Protein AF-0000000079576090 (afdb_homodimer)

Organism: NCBI:txid418240

Sequence (862 aa):
MKQIEKIPESIRNILDKVKTFFPENPQIYEIFKNCYTNTLNTAVHSMENDTVYVVTGDIPAMWLRDSAASLRPYLIPAKEDKNIADILVGVVHRQFLYICIDPYANAFNQKPNGNCWEKDETEMNDWLWERKYEVDSLCYPIQLAYLIWKNTGRTDQFDHTFVNGAWKILNVFRTEQYHEEKSAYRFIRRNTYYTDTLSRDGKGTHVKSGIGMTWSGFRPSDDACTYGYLVPSNMFAVVVLGYLEEIARLIVESSDLAKAAAELRKEIYDGIENFAITCKEGYGEVYAYEVDGYGQFNLMDDANVPSLLSMDYLGYEGKNPQVAENTRNLILSEANPFYYRGAKAEGIGSPHTPVEYIWHIALCMQGLTASTREEKKKMIDLAASTDGGKMLMHEGFCVKDDTQYTREWFAWANAMFSELVMDYCGYKIERMKQIEKIPESIRNILDKVKTFFPENPQIYEIFKNCYTNTLNTAVHSMENDTVYVVTGDIPAMWLRDSAASLRPYLIPAKEDKNIADILVGVVHRQFLYICIDPYANAFNQKPNGNCWEKDETEMNDWLWERKYEVDSLCYPIQLAYLIWKNTGRTDQFDHTFVNGAWKILNVFRTEQYHEEKSAYRFIRRNTYYTDTLSRDGKGTHVKSGIGMTWSGFRPSDDACTYGYLVPSNMFAVVVLGYLEEIARLIVESSDLAKAAAELRKEIYDGIENFAITCKEGYGEVYAYEVDGYGQFNLMDDANVPSLLSMDYLGYEGKNPQVAENTRNLILSEANPFYYRGAKAEGIGSPHTPVEYIWHIALCMQGLTASTREEKKKMIDLAASTDGGKMLMHEGFCVKDDTQYTREWFAWANAMFSELVMDYCGYKIER

pLDDT: mean 95.79, std 7.13, range [28.22, 99.0]

InterPro domains:
  IPR008313 Metal-independent alpha-mannosidase [PF06824] (25-422)
  IPR008313 Metal-independent alpha-mannosidase [PIRSF028846] (5-430)
  IPR008313 Metal-independent alpha-mannosidase [PTHR31047] (10-426)
  IPR008313 Metal-independent alpha-mannosidase [SM01149] (25-423)
  IPR008928 Six-hairpin glycosidase superfamily [SSF48208] (7-429)
  IPR012341 Six-hairpin glycosidase-like superfamily [G3DSA:1.50.10.10] (2-424)

Nearest PDB structures (foldseek):
  6rqk-assembly1_A  TM=9.810E-01  e=9.053E-45  Clostridium perfringens str. 13
  3qsp-assembly2_B  TM=9.748E-01  e=1.562E-44  Streptococcus pneumoniae
  2p0v-assembly1_B  TM=9.694E-01  e=4.933E-40  Bacteroides thetaiotaomicron VPI-5482
  3on6-assembly1_B  TM=9.596E-01  e=3.664E-40  Bacteroides ovatus ATCC 8483
  3p2c-assembly1_B  TM=9.655E-01  e=2.410E-39  Bacteroides ovatus ATCC 8483

Structure (mmCIF, N/CA/C/O backbone):
data_AF-0000000079576090-model_v1
#
loop_
_entity.id
_entity.type
_entity.pdbx_description
1 polymer 'Metal-independent alpha-mannosidase'
#
loop_
_atom_site.group_PDB
_atom_site.id
_atom_site.type_symbol
_atom_site.label_atom_id
_atom_site.label_alt_id
_atom_site.label_comp_id
_atom_site.label_asym_id
_atom_site.label_entity_id
_atom_site.label_seq_id
_atom_site.pdbx_PDB_ins_code
_atom_site.Cartn_x
_atom_site.Cartn_y
_atom_site.Cartn_z
_atom_site.occupancy
_atom_site.B_iso_or_equiv
_atom_site.auth_seq_id
_atom_site.auth_comp_id
_atom_site.auth_asym_id
_atom_site.auth_atom_id
_atom_site.pdbx_PDB_model_num
ATOM 1 N N . MET A 1 1 ? -18.406 31.234 28.953 1 28.53 1 MET A N 1
ATOM 2 C CA . MET A 1 1 ? -17.641 31.016 27.734 1 28.53 1 MET A CA 1
ATOM 3 C C . MET A 1 1 ? -18.016 32.031 26.672 1 28.53 1 MET A C 1
ATOM 5 O O . MET A 1 1 ? -19.172 32.125 26.266 1 28.53 1 MET A O 1
ATOM 9 N N . LYS A 1 2 ? -17.422 33.125 26.719 1 37.94 2 LYS A N 1
ATOM 10 C CA . LYS A 1 2 ? -17.938 34.312 26.047 1 37.94 2 LYS A CA 1
ATOM 11 C C . LYS A 1 2 ? -18.109 34.094 24.547 1 37.94 2 LYS A C 1
ATOM 13 O O . LYS A 1 2 ? -17.141 33.75 23.859 1 37.94 2 LYS A O 1
ATOM 18 N N . GLN A 1 3 ? -19.125 33.469 24.078 1 40.53 3 GLN A N 1
ATOM 19 C CA . GLN A 1 3 ? -19.578 33.344 22.688 1 40.53 3 GLN A CA 1
ATOM 20 C C . GLN A 1 3 ? -19.344 34.625 21.906 1 40.53 3 GLN A C 1
ATOM 22 O O . GLN A 1 3 ? -19.672 35.719 22.391 1 40.53 3 GLN A O 1
ATOM 27 N N . ILE A 1 4 ? -18.344 34.719 21.203 1 45.62 4 ILE A N 1
ATOM 28 C CA . ILE A 1 4 ? -18.297 35.938 20.375 1 45.62 4 ILE A CA 1
ATOM 29 C C . ILE A 1 4 ? -19.672 36.219 19.797 1 45.62 4 ILE A C 1
ATOM 31 O O . ILE A 1 4 ? -20.188 35.469 18.969 1 45.62 4 ILE A O 1
ATOM 35 N N . GLU A 1 5 ? -20.609 36.719 20.562 1 51.78 5 GLU A N 1
ATOM 36 C CA . GLU A 1 5 ? -21.969 37.062 20.156 1 51.78 5 GLU A CA 1
ATOM 37 C C . GLU A 1 5 ? -21.969 37.906 18.875 1 51.78 5 GLU A C 1
ATOM 39 O O . GLU A 1 5 ? -22.875 37.781 18.062 1 51.78 5 GLU A O 1
ATOM 44 N N . LYS A 1 6 ? -21.078 38.938 18.688 1 69.88 6 LYS A N 1
ATOM 45 C CA . LYS A 1 6 ? -21.109 39.812 17.531 1 69.88 6 LYS A CA 1
ATOM 46 C C . LYS A 1 6 ? -19.891 39.625 16.641 1 69.88 6 LYS A C 1
ATOM 48 O O . LYS A 1 6 ? -18.766 39.594 17.125 1 69.88 6 LYS A O 1
ATOM 53 N N . ILE A 1 7 ? -20.062 39.125 15.336 1 83.12 7 ILE A N 1
ATOM 54 C CA . ILE A 1 7 ? -19 39 14.352 1 83.12 7 ILE A CA 1
ATOM 55 C C . ILE A 1 7 ? -18.156 40.281 14.336 1 83.12 7 ILE A C 1
ATOM 57 O O . ILE A 1 7 ? -18.672 41.375 14.109 1 83.12 7 ILE A O 1
ATOM 61 N N . PRO A 1 8 ? -16.859 40.156 14.664 1 88 8 PRO A N 1
ATOM 62 C CA . PRO A 1 8 ? -15.992 41.312 14.633 1 88 8 PRO A CA 1
ATOM 63 C C . PRO A 1 8 ? -15.984 42.031 13.273 1 88 8 PRO A C 1
ATOM 65 O O . PRO A 1 8 ? -16.203 41.375 12.242 1 88 8 PRO A O 1
ATOM 68 N N . GLU A 1 9 ? -15.719 43.312 13.289 1 91.69 9 GLU A N 1
ATOM 69 C CA . GLU A 1 9 ? -15.719 44.094 12.07 1 91.69 9 GLU A CA 1
ATOM 70 C C . GLU A 1 9 ? -14.703 43.562 11.062 1 91.69 9 GLU A C 1
ATOM 72 O O . GLU A 1 9 ? -14.953 43.594 9.852 1 91.69 9 GLU A O 1
ATOM 77 N N . SER A 1 10 ? -13.508 43.188 11.523 1 93.44 10 SER A N 1
ATOM 78 C CA . SER A 1 10 ? -12.461 42.688 10.648 1 93.44 10 SER A CA 1
ATOM 79 C C . SER A 1 10 ? -12.945 41.438 9.883 1 93.44 10 SER A C 1
ATOM 81 O O . SER A 1 10 ? -12.609 41.25 8.711 1 93.44 10 SER A O 1
ATOM 83 N N . ILE A 1 11 ? -13.758 40.625 10.477 1 94.06 11 ILE A N 1
ATOM 84 C CA . ILE A 1 11 ? -14.32 39.438 9.859 1 94.06 11 ILE A CA 1
ATOM 85 C C . ILE A 1 11 ? -15.445 39.844 8.906 1 94.06 11 ILE A C 1
ATOM 87 O O . ILE A 1 11 ? -15.547 39.281 7.801 1 94.06 11 ILE A O 1
ATOM 91 N N . ARG A 1 12 ? -16.297 40.75 9.32 1 94.5 12 ARG A N 1
ATOM 92 C CA . ARG A 1 12 ? -17.391 41.219 8.492 1 94.5 12 ARG A CA 1
ATOM 93 C C . ARG A 1 12 ? -16.875 41.781 7.176 1 94.5 12 ARG A C 1
ATOM 95 O O . ARG A 1 12 ? -17.5 41.594 6.125 1 94.5 12 ARG A O 1
ATOM 102 N N . ASN A 1 13 ? -15.773 42.5 7.254 1 95.5 13 ASN A N 1
ATOM 103 C CA . ASN A 1 13 ? -15.18 43.094 6.047 1 95.5 13 ASN A CA 1
ATOM 104 C C . ASN A 1 13 ? -14.773 42 5.059 1 95.5 13 ASN A C 1
ATOM 106 O O . ASN A 1 13 ? -14.969 42.156 3.85 1 95.5 13 ASN A O 1
ATOM 110 N N . ILE A 1 14 ? -14.219 40.938 5.547 1 95.81 14 ILE A N 1
ATOM 111 C CA . ILE A 1 14 ? -13.797 39.844 4.707 1 95.81 14 ILE A CA 1
ATOM 112 C C . ILE A 1 14 ? -15.023 39.156 4.109 1 95.81 14 ILE A C 1
ATOM 114 O O . ILE A 1 14 ? -15.047 38.812 2.92 1 95.81 14 ILE A O 1
ATOM 118 N N . LEU A 1 15 ? -16.062 38.938 4.941 1 96 15 LEU A N 1
ATOM 119 C CA . LEU A 1 15 ? -17.312 38.312 4.469 1 96 15 LEU A CA 1
ATOM 120 C C . LEU A 1 15 ? -17.922 39.156 3.346 1 96 15 LEU A C 1
ATOM 122 O O . LEU A 1 15 ? -18.344 38.594 2.324 1 96 15 LEU A O 1
ATOM 126 N N . ASP A 1 16 ? -17.938 40.406 3.561 1 95.62 16 ASP A N 1
ATOM 127 C CA . ASP A 1 16 ? -18.516 41.312 2.57 1 95.62 16 ASP A CA 1
ATOM 128 C C . ASP A 1 16 ? -17.75 41.25 1.257 1 95.62 16 ASP A C 1
ATOM 130 O O . ASP A 1 16 ? -18.344 41.219 0.178 1 95.62 16 ASP A O 1
ATOM 134 N N . LYS A 1 17 ? -16.453 41.25 1.376 1 95.81 17 LYS A N 1
ATOM 135 C CA . LYS A 1 17 ? -15.625 41.156 0.176 1 95.81 17 LYS A CA 1
ATOM 136 C C . LYS A 1 17 ? -15.828 39.844 -0.553 1 95.81 17 LYS A C 1
ATOM 138 O O . LYS A 1 17 ? -15.977 39.812 -1.776 1 95.81 17 LYS A O 1
ATOM 143 N N . VAL A 1 18 ? -15.852 38.75 0.12 1 96.88 18 VAL A N 1
ATOM 144 C CA . VAL A 1 18 ? -16.016 37.438 -0.471 1 96.88 18 VAL A CA 1
ATOM 145 C C . VAL A 1 18 ? -17.359 37.344 -1.182 1 96.88 18 VAL A C 1
ATOM 147 O O . VAL A 1 18 ? -17.453 36.75 -2.256 1 96.88 18 VAL A O 1
ATOM 150 N N . LYS A 1 19 ? -18.344 37.938 -0.549 1 96.12 19 LYS A N 1
ATOM 151 C CA . LYS A 1 19 ? -19.688 37.906 -1.131 1 96.12 19 LYS A CA 1
ATOM 152 C C . LYS A 1 19 ? -19.672 38.5 -2.545 1 96.12 19 LYS A C 1
ATOM 154 O O . LYS A 1 19 ? -20.391 38 -3.422 1 96.12 19 LYS A O 1
ATOM 159 N N . THR A 1 20 ? -18.891 39.438 -2.826 1 96.44 20 THR A N 1
ATOM 160 C CA . THR A 1 20 ? -18.859 40.125 -4.113 1 96.44 20 THR A CA 1
ATOM 161 C C . THR A 1 20 ? -18.234 39.219 -5.184 1 96.44 20 THR A C 1
ATOM 163 O O . THR A 1 20 ? -18.453 39.438 -6.379 1 96.44 20 THR A O 1
ATOM 166 N N . PHE A 1 21 ? -17.469 38.281 -4.844 1 95.38 21 PHE A N 1
ATOM 167 C CA . PHE A 1 21 ? -16.75 37.406 -5.793 1 95.38 21 PHE A CA 1
ATOM 168 C C . PHE A 1 21 ? -17.656 36.281 -6.266 1 95.38 21 PHE A C 1
ATOM 170 O O . PHE A 1 21 ? -17.344 35.625 -7.258 1 95.38 21 PHE A O 1
ATOM 177 N N . PHE A 1 22 ? -18.781 36.094 -5.562 1 94.75 22 PHE A N 1
ATOM 178 C CA . PHE A 1 22 ? -19.641 34.969 -5.906 1 94.75 22 PHE A CA 1
ATOM 179 C C . PHE A 1 22 ? -21.094 35.406 -6.094 1 94.75 22 PHE A C 1
ATOM 181 O O . PHE A 1 22 ? -22.016 34.844 -5.508 1 94.75 22 PHE A O 1
ATOM 188 N N . PRO A 1 23 ? -21.328 36.344 -6.883 1 91.25 23 PRO A N 1
ATOM 189 C CA . PRO A 1 23 ? -22.688 36.844 -7.062 1 91.25 23 PRO A CA 1
ATOM 190 C C . PRO A 1 23 ? -23.641 35.812 -7.652 1 91.25 23 PRO A C 1
ATOM 192 O O . PRO A 1 23 ? -24.828 35.781 -7.305 1 91.25 23 PRO A O 1
ATOM 195 N N . GLU A 1 24 ? -23.141 34.938 -8.508 1 90.94 24 GLU A N 1
ATOM 196 C CA . GLU A 1 24 ? -23.969 33.938 -9.195 1 90.94 24 GLU A CA 1
ATOM 197 C C . GLU A 1 24 ? -24.031 32.625 -8.414 1 90.94 24 GLU A C 1
ATOM 199 O O . GLU A 1 24 ? -24.781 31.719 -8.781 1 90.94 24 GLU A O 1
ATOM 204 N N . ASN A 1 25 ? -23.25 32.531 -7.402 1 91.5 25 ASN A N 1
ATOM 205 C CA . ASN A 1 25 ? -23.219 31.328 -6.578 1 91.5 25 ASN A CA 1
ATOM 206 C C . ASN A 1 25 ? -23.312 31.672 -5.094 1 91.5 25 ASN A C 1
ATOM 208 O O . ASN A 1 25 ? -22.359 31.422 -4.344 1 91.5 25 ASN A O 1
ATOM 212 N N . PRO A 1 26 ? -24.422 32.062 -4.695 1 93 26 PRO A N 1
ATOM 213 C CA . PRO A 1 26 ? -24.578 32.5 -3.303 1 93 26 PRO A CA 1
ATOM 214 C C . PRO A 1 26 ? -24.312 31.359 -2.305 1 93 26 PRO A C 1
ATOM 216 O O . PRO A 1 26 ? -23.953 31.625 -1.156 1 93 26 PRO A O 1
ATOM 219 N N . GLN A 1 27 ? -24.453 30.188 -2.797 1 95.44 27 GLN A N 1
ATOM 220 C CA . GLN A 1 27 ? -24.234 29.031 -1.917 1 95.44 27 GLN A CA 1
ATOM 221 C C . GLN A 1 27 ? -22.781 28.984 -1.436 1 95.44 27 GLN A C 1
ATOM 223 O O . GLN A 1 27 ? -22.516 28.609 -0.287 1 95.44 27 GLN A O 1
ATOM 228 N N . ILE A 1 28 ? -21.891 29.281 -2.309 1 97.5 28 ILE A N 1
ATOM 229 C CA . ILE A 1 28 ? -20.469 29.266 -1.952 1 97.5 28 ILE A CA 1
ATOM 230 C C . ILE A 1 28 ? -20.219 30.266 -0.827 1 97.5 28 ILE A C 1
ATOM 232 O O . ILE A 1 28 ? -19.516 29.953 0.142 1 97.5 28 ILE A O 1
ATOM 236 N N . TYR A 1 29 ? -20.797 31.422 -0.994 1 96.88 29 TYR A N 1
ATOM 237 C CA . TYR A 1 29 ? -20.641 32.438 0.039 1 96.88 29 TYR A CA 1
ATOM 238 C C . TYR A 1 29 ? -21.234 31.984 1.358 1 96.88 29 TYR A C 1
ATOM 240 O O . TYR A 1 29 ? -20.656 32.188 2.422 1 96.88 29 TYR A O 1
ATOM 248 N N . GLU A 1 30 ? -22.422 31.406 1.336 1 97.12 30 GLU A N 1
ATOM 249 C CA . GLU A 1 30 ? -23.078 30.953 2.555 1 97.12 30 GLU A CA 1
ATOM 250 C C . GLU A 1 30 ? -22.25 29.891 3.271 1 97.12 30 GLU A C 1
ATOM 252 O O . GLU A 1 30 ? -22.125 29.906 4.496 1 97.12 30 GLU A O 1
ATOM 257 N N . ILE A 1 31 ? -21.75 28.984 2.469 1 97.56 31 ILE A N 1
ATOM 258 C CA . ILE A 1 31 ? -20.906 27.938 3.041 1 97.56 31 ILE A CA 1
ATOM 259 C C . ILE A 1 31 ? -19.656 28.562 3.641 1 97.56 31 ILE A C 1
ATOM 261 O O . ILE A 1 31 ? -19.234 28.188 4.742 1 97.56 31 ILE A O 1
ATOM 265 N N . PHE A 1 32 ? -19.047 29.469 2.9 1 97.44 32 PHE A N 1
ATOM 266 C CA . PHE A 1 32 ? -17.859 30.172 3.4 1 97.44 32 PHE A CA 1
ATOM 267 C C . PHE A 1 32 ? -18.172 30.859 4.727 1 97.44 32 PHE A C 1
ATOM 269 O O . PHE A 1 32 ? -17.422 30.719 5.691 1 97.44 32 PHE A O 1
ATOM 276 N N . LYS A 1 33 ? -19.234 31.594 4.723 1 96.12 33 LYS A N 1
ATOM 277 C CA . LYS A 1 33 ? -19.641 32.312 5.926 1 96.12 33 LYS A CA 1
ATOM 278 C C . LYS A 1 33 ? -19.797 31.359 7.109 1 96.12 33 LYS A C 1
ATOM 280 O O . LYS A 1 33 ? -19.297 31.625 8.203 1 96.12 33 LYS A O 1
ATOM 285 N N . ASN A 1 34 ? -20.422 30.25 6.883 1 95.06 34 ASN A N 1
ATOM 286 C CA . ASN A 1 34 ? -20.625 29.266 7.938 1 95.06 34 ASN A CA 1
ATOM 287 C C . ASN A 1 34 ? -19.297 28.672 8.406 1 95.06 34 ASN A C 1
ATOM 289 O O . ASN A 1 34 ? -19.047 28.578 9.609 1 95.06 34 ASN A O 1
ATOM 293 N N . CYS A 1 35 ? -18.484 28.297 7.477 1 94.75 35 CYS A N 1
ATOM 294 C CA . CYS A 1 35 ? -17.188 27.672 7.789 1 94.75 35 CYS A CA 1
ATOM 295 C C . CYS A 1 35 ? -16.281 28.656 8.531 1 94.75 35 CYS A C 1
ATOM 297 O O . CYS A 1 35 ? -15.648 28.281 9.516 1 94.75 35 CYS A O 1
ATOM 299 N N . TYR A 1 36 ? -16.25 29.844 8.078 1 94.81 36 TYR A N 1
ATOM 300 C CA . TYR A 1 36 ? -15.32 30.859 8.578 1 94.81 36 TYR A CA 1
ATOM 301 C C . TYR A 1 36 ? -15.719 31.312 9.977 1 94.81 36 TYR A C 1
ATOM 303 O O . TYR A 1 36 ? -14.859 31.594 10.812 1 94.81 36 TYR A O 1
ATOM 311 N N . THR A 1 37 ? -16.969 31.375 10.273 1 92.38 37 THR A N 1
ATOM 312 C CA . THR A 1 37 ? -17.438 31.891 11.555 1 92.38 37 THR A CA 1
ATOM 313 C C . THR A 1 37 ? -17.578 30.75 12.57 1 92.38 37 THR A C 1
ATOM 315 O O . THR A 1 37 ? -17.484 30.984 13.781 1 92.38 37 THR A O 1
ATOM 318 N N . ASN A 1 38 ? -17.781 29.625 12.133 1 86.75 38 ASN A N 1
ATOM 319 C CA . ASN A 1 38 ? -18.016 28.469 12.992 1 86.75 38 ASN A CA 1
ATOM 320 C C . ASN A 1 38 ? -16.812 28.188 13.898 1 86.75 38 ASN A C 1
ATOM 322 O O . ASN A 1 38 ? -16.984 27.938 15.094 1 86.75 38 ASN A O 1
ATOM 326 N N . THR A 1 39 ? -15.625 28.297 13.422 1 82 39 THR A N 1
ATOM 327 C CA . THR A 1 39 ? -14.414 27.922 14.148 1 82 39 THR A CA 1
ATOM 328 C C . THR A 1 39 ? -14.188 28.844 15.336 1 82 39 THR A C 1
ATOM 330 O O . THR A 1 39 ? -13.945 28.375 16.453 1 82 39 THR A O 1
ATOM 333 N N . LEU A 1 40 ? -14.273 30.094 15.172 1 82.69 40 LEU A N 1
ATOM 334 C CA . LEU A 1 40 ? -14.016 31.062 16.234 1 82.69 40 LEU A CA 1
ATOM 335 C C . LEU A 1 40 ? -15.062 30.969 17.328 1 82.69 40 LEU A C 1
ATOM 337 O O . LEU A 1 40 ? -14.758 31.156 18.516 1 82.69 40 LEU A O 1
ATOM 341 N N . ASN A 1 41 ? -16.219 30.547 16.938 1 82 41 ASN A N 1
ATOM 342 C CA . ASN A 1 41 ? -17.328 30.547 17.891 1 82 41 ASN A CA 1
ATOM 343 C C . ASN A 1 41 ? -17.391 29.266 18.703 1 82 41 ASN A C 1
ATOM 345 O O . ASN A 1 41 ? -17.828 29.266 19.844 1 82 41 ASN A O 1
ATOM 349 N N . THR A 1 42 ? -16.906 28.25 18.156 1 80.44 42 THR A N 1
ATOM 350 C CA . THR A 1 42 ? -17.188 26.953 18.781 1 80.44 42 THR A CA 1
ATOM 351 C C . THR A 1 42 ? -15.906 26.328 19.328 1 80.44 42 THR A C 1
ATOM 353 O O . THR A 1 42 ? -15.938 25.578 20.297 1 80.44 42 THR A O 1
ATOM 356 N N . ALA A 1 43 ? -14.844 26.641 18.766 1 81 43 ALA A N 1
ATOM 357 C CA . ALA A 1 43 ? -13.648 25.844 19.047 1 81 43 ALA A CA 1
ATOM 358 C C . ALA A 1 43 ? -12.711 26.578 20 1 81 43 ALA A C 1
ATOM 360 O O . ALA A 1 43 ? -11.898 25.953 20.688 1 81 43 ALA A O 1
ATOM 361 N N . VAL A 1 44 ? -12.82 27.828 20.172 1 87.69 44 VAL A N 1
ATOM 362 C CA . VAL A 1 44 ? -11.812 28.641 20.828 1 87.69 44 VAL A CA 1
ATOM 363 C C . VAL A 1 44 ? -12.258 28.953 22.266 1 87.69 44 VAL A C 1
ATOM 365 O O . VAL A 1 44 ? -13.352 29.484 22.469 1 87.69 44 VAL A O 1
ATOM 368 N N . HIS A 1 45 ? -11.383 28.656 23.188 1 88.88 45 HIS A N 1
ATOM 369 C CA . HIS A 1 45 ? -11.648 28.922 24.594 1 88.88 45 HIS A CA 1
ATOM 370 C C . HIS A 1 45 ? -10.492 29.688 25.25 1 88.88 45 HIS A C 1
ATOM 372 O O . HIS A 1 45 ? -9.367 29.188 25.297 1 88.88 45 HIS A O 1
ATOM 378 N N . SER A 1 46 ? -10.812 30.781 25.766 1 90.19 46 SER A N 1
ATOM 379 C CA . SER A 1 46 ? -9.805 31.547 26.484 1 90.19 46 SER A CA 1
ATOM 380 C C . SER A 1 46 ? -9.461 30.891 27.828 1 90.19 46 SER A C 1
ATOM 382 O O . SER A 1 46 ? -10.352 30.375 28.516 1 90.19 46 SER A O 1
ATOM 384 N N . MET A 1 47 ? -8.242 30.906 28.094 1 90.69 47 MET A N 1
ATOM 385 C CA . MET A 1 47 ? -7.742 30.312 29.328 1 90.69 47 MET A CA 1
ATOM 386 C C . MET A 1 47 ? -7.059 31.359 30.203 1 90.69 47 MET A C 1
ATOM 388 O O . MET A 1 47 ? -7.02 32.531 29.844 1 90.69 47 MET A O 1
ATOM 392 N N . GLU A 1 48 ? -6.602 30.812 31.344 1 85.12 48 GLU A N 1
ATOM 393 C CA . GLU A 1 48 ? -5.82 31.688 32.219 1 85.12 48 GLU A CA 1
ATOM 394 C C . GLU A 1 48 ? -4.484 32.062 31.594 1 85.12 48 GLU A C 1
ATOM 396 O O . GLU A 1 48 ? -4.016 31.375 30.672 1 85.12 48 GLU A O 1
ATOM 401 N N . ASN A 1 49 ? -3.873 33.188 32 1 85.62 49 ASN A N 1
ATOM 402 C CA . ASN A 1 49 ? -2.551 33.656 31.594 1 85.62 49 ASN A CA 1
ATOM 403 C C . ASN A 1 49 ? -2.502 33.938 30.094 1 85.62 49 ASN A C 1
ATOM 405 O O . ASN A 1 49 ? -1.511 33.625 29.422 1 85.62 49 ASN A O 1
ATOM 409 N N . ASP A 1 50 ? -3.629 34.312 29.5 1 87.44 50 ASP A N 1
ATOM 410 C CA . ASP A 1 50 ? -3.736 34.781 28.125 1 87.44 50 ASP A CA 1
ATOM 411 C C . ASP A 1 50 ? -3.422 33.656 27.125 1 87.44 50 ASP A C 1
ATOM 413 O O . ASP A 1 50 ? -2.83 33.906 26.078 1 87.44 50 ASP A O 1
ATOM 417 N N . THR A 1 51 ? -3.641 32.469 27.531 1 93.62 51 THR A N 1
ATOM 418 C CA . THR A 1 51 ? -3.525 31.344 26.609 1 93.62 51 THR A CA 1
ATOM 419 C C . THR A 1 51 ? -4.895 30.953 26.062 1 93.62 51 THR A C 1
ATOM 421 O O . THR A 1 51 ? -5.922 31.453 26.516 1 93.62 51 THR A O 1
ATOM 424 N N . VAL A 1 52 ? -4.844 30.188 25 1 94.56 52 VAL A N 1
ATOM 425 C CA . VAL A 1 52 ? -6.086 29.828 24.328 1 94.56 52 VAL A CA 1
ATOM 426 C C . VAL A 1 52 ? -6.102 28.328 24.047 1 94.56 52 VAL A C 1
ATOM 428 O O . VAL A 1 52 ? -5.098 27.766 23.594 1 94.56 52 VAL A O 1
ATOM 431 N N . TYR A 1 53 ? -7.168 27.688 24.438 1 94.75 53 TYR A N 1
ATOM 432 C CA . TYR A 1 53 ? -7.426 26.281 24.172 1 94.75 53 TYR A CA 1
ATOM 433 C C . TYR A 1 53 ? -8.391 26.094 23.016 1 94.75 53 TYR A C 1
ATOM 435 O O . TYR A 1 53 ? -9.453 26.719 22.984 1 94.75 53 TYR A O 1
ATOM 443 N N . VAL A 1 54 ? -7.988 25.328 22.016 1 92.5 54 VAL A N 1
ATOM 444 C CA . VAL A 1 54 ? -8.805 25.109 20.828 1 92.5 54 VAL A CA 1
ATOM 445 C C . VAL A 1 54 ? -9.227 23.656 20.75 1 92.5 54 VAL A C 1
ATOM 447 O O . VAL A 1 54 ? -8.398 22.766 20.531 1 92.5 54 VAL A O 1
ATOM 450 N N . VAL A 1 55 ? -10.461 23.422 20.828 1 87.88 55 VAL A N 1
ATOM 451 C CA . VAL A 1 55 ? -10.969 22.062 20.781 1 87.88 55 VAL A CA 1
ATOM 452 C C . VAL A 1 55 ? -11.086 21.609 19.328 1 87.88 55 VAL A C 1
ATOM 454 O O . VAL A 1 55 ? -11.242 22.438 18.422 1 87.88 55 VAL A O 1
ATOM 457 N N . THR A 1 56 ? -11 20.375 19.109 1 81.56 56 THR A N 1
ATOM 458 C CA . THR A 1 56 ? -11.148 19.797 17.781 1 81.56 56 THR A CA 1
ATOM 459 C C . THR A 1 56 ? -12.562 19.266 17.562 1 81.56 56 THR A C 1
ATOM 461 O O . THR A 1 56 ? -12.836 18.094 17.844 1 81.56 56 THR A O 1
ATOM 464 N N . GLY A 1 57 ? -13.312 20.109 17.031 1 73.44 57 GLY A N 1
ATOM 465 C CA . GLY A 1 57 ? -14.695 19.719 16.812 1 73.44 57 GLY A CA 1
ATOM 466 C C . GLY A 1 57 ? -15.414 19.391 18.109 1 73.44 57 GLY A C 1
ATOM 467 O O . GLY A 1 57 ? -15.461 20.203 19.031 1 73.44 57 GLY A O 1
ATOM 468 N N . ASP A 1 58 ? -15.852 18.078 18.094 1 74.5 58 ASP A N 1
ATOM 469 C CA . ASP A 1 58 ? -16.656 17.594 19.203 1 74.5 58 ASP A CA 1
ATOM 470 C C . ASP A 1 58 ? -15.781 16.891 20.25 1 74.5 58 ASP A C 1
ATOM 472 O O . ASP A 1 58 ? -16.281 16.406 21.266 1 74.5 58 ASP A O 1
ATOM 476 N N . ILE A 1 59 ? -14.484 16.891 20.031 1 81.62 59 ILE A N 1
ATOM 477 C CA . ILE A 1 59 ? -13.57 16.203 20.938 1 81.62 59 ILE A CA 1
ATOM 478 C C . ILE A 1 59 ? -12.969 17.219 21.906 1 81.62 59 ILE A C 1
ATOM 480 O O . ILE A 1 59 ? -12.422 18.25 21.484 1 81.62 59 ILE A O 1
ATOM 484 N N . PRO A 1 60 ? -13.055 16.922 23.125 1 88.88 60 PRO A N 1
ATOM 485 C CA . PRO A 1 60 ? -12.562 17.875 24.109 1 88.88 60 PRO A CA 1
ATOM 486 C C . PRO A 1 60 ? -11.047 17.812 24.297 1 88.88 60 PRO A C 1
ATOM 488 O O . PRO A 1 60 ? -10.562 17.672 25.422 1 88.88 60 PRO A O 1
ATOM 491 N N . ALA A 1 61 ? -10.336 17.922 23.297 1 94.06 61 ALA A N 1
ATOM 492 C CA . ALA A 1 61 ? -8.875 17.906 23.297 1 94.06 61 ALA A CA 1
ATOM 493 C C . ALA A 1 61 ? -8.312 18.859 22.25 1 94.06 61 ALA A C 1
ATOM 495 O O . ALA A 1 61 ? -9 19.234 21.297 1 94.06 61 ALA A O 1
ATOM 496 N N . MET A 1 62 ? -7.109 19.25 22.5 1 95.38 62 MET A N 1
ATOM 497 C CA . MET A 1 62 ? -6.418 20.141 21.562 1 95.38 62 MET A CA 1
ATOM 498 C C . MET A 1 62 ? -5.254 19.406 20.891 1 95.38 62 MET A C 1
ATOM 500 O O . MET A 1 62 ? -4.258 19.094 21.531 1 95.38 62 MET A O 1
ATOM 504 N N . TRP A 1 63 ? -5.477 19.188 19.672 1 96.19 63 TRP A N 1
ATOM 505 C CA . TRP A 1 63 ? -4.359 18.719 18.859 1 96.19 63 TRP A CA 1
ATOM 506 C C . TRP A 1 63 ? -3.449 19.891 18.469 1 96.19 63 TRP A C 1
ATOM 508 O O . TRP A 1 63 ? -3.928 20.969 18.141 1 96.19 63 TRP A O 1
ATOM 518 N N . LEU A 1 64 ? -2.201 19.641 18.453 1 97.56 64 LEU A N 1
ATOM 519 C CA . LEU A 1 64 ? -1.259 20.688 18.078 1 97.56 64 LEU A CA 1
ATOM 520 C C . LEU A 1 64 ? -1.453 21.094 16.625 1 97.56 64 LEU A C 1
ATOM 522 O O . LEU A 1 64 ? -1.583 22.281 16.312 1 97.56 64 LEU A O 1
ATOM 526 N N . ARG A 1 65 ? -1.584 20.141 15.758 1 96.88 65 ARG A N 1
ATOM 527 C CA . ARG A 1 65 ? -1.76 20.391 14.336 1 96.88 65 ARG A CA 1
ATOM 528 C C . ARG A 1 65 ? -3.109 21.047 14.055 1 96.88 65 ARG A C 1
ATOM 530 O O . ARG A 1 65 ? -3.182 22.078 13.383 1 96.88 65 ARG A O 1
ATOM 537 N N . ASP A 1 66 ? -4.18 20.516 14.602 1 94 66 ASP A N 1
ATOM 538 C CA . ASP A 1 66 ? -5.527 20.984 14.289 1 94 66 ASP A CA 1
ATOM 539 C C . ASP A 1 66 ? -5.746 22.406 14.758 1 94 66 ASP A C 1
ATOM 541 O O . ASP A 1 66 ? -6.395 23.203 14.078 1 94 66 ASP A O 1
ATOM 545 N N . SER A 1 67 ? -5.25 22.703 15.922 1 95.12 67 SER A N 1
ATOM 546 C CA . SER A 1 67 ? -5.449 24.031 16.484 1 95.12 67 SER A CA 1
ATOM 547 C C . SER A 1 67 ? -4.73 25.094 15.656 1 95.12 67 SER A C 1
ATOM 549 O O . SER A 1 67 ? -5.238 26.203 15.484 1 95.12 67 SER A O 1
ATOM 551 N N . ALA A 1 68 ? -3.582 24.719 15.109 1 96.06 68 ALA A N 1
ATOM 552 C CA . ALA A 1 68 ? -2.854 25.641 14.242 1 96.06 68 ALA A CA 1
ATOM 553 C C . ALA A 1 68 ? -3.537 25.781 12.891 1 96.06 68 ALA A C 1
ATOM 555 O O . ALA A 1 68 ? -3.754 26.891 12.406 1 96.06 68 ALA A O 1
ATOM 556 N N . ALA A 1 69 ? -3.904 24.656 12.32 1 94.06 69 ALA A N 1
ATOM 557 C CA . ALA A 1 69 ? -4.461 24.625 10.977 1 94.06 69 ALA A CA 1
ATOM 558 C C . ALA A 1 69 ? -5.84 25.281 10.938 1 94.06 69 ALA A C 1
ATOM 560 O O . ALA A 1 69 ? -6.176 26 9.992 1 94.06 69 ALA A O 1
ATOM 561 N N . SER A 1 70 ? -6.609 25.078 11.961 1 93.44 70 SER A N 1
ATOM 562 C CA . SER A 1 70 ? -7.977 25.578 12.008 1 93.44 70 SER A CA 1
ATOM 563 C C . SER A 1 70 ? -7.996 27.094 12.133 1 93.44 70 SER A C 1
ATOM 565 O O . SER A 1 70 ? -8.977 27.75 11.758 1 93.44 70 SER A O 1
ATOM 567 N N . LEU A 1 71 ? -6.891 27.688 12.594 1 95.38 71 LEU A N 1
ATOM 568 C CA . LEU A 1 71 ? -6.902 29.125 12.867 1 95.38 71 LEU A CA 1
ATOM 569 C C . LEU A 1 71 ? -6.094 29.875 11.812 1 95.38 71 LEU A C 1
ATOM 571 O O . LEU A 1 71 ? -6.078 31.109 11.805 1 95.38 71 LEU A O 1
ATOM 575 N N . ARG A 1 72 ? -5.52 29.172 10.914 1 95.69 72 ARG A N 1
ATOM 576 C CA . ARG A 1 72 ? -4.625 29.781 9.93 1 95.69 72 ARG A CA 1
ATOM 577 C C . ARG A 1 72 ? -5.348 30.844 9.117 1 95.69 72 ARG A C 1
ATOM 579 O O . ARG A 1 72 ? -4.785 31.922 8.852 1 95.69 72 ARG A O 1
ATOM 586 N N . PRO A 1 73 ? -6.668 30.703 8.711 1 96.12 73 PRO A N 1
ATOM 587 C CA . PRO A 1 73 ? -7.344 31.734 7.926 1 96.12 73 PRO A CA 1
ATOM 588 C C . PRO A 1 73 ? -7.488 33.062 8.688 1 96.12 73 PRO A C 1
ATOM 590 O O . PRO A 1 73 ? -7.656 34.125 8.07 1 96.12 73 PRO A O 1
ATOM 593 N N . TYR A 1 74 ? -7.348 33.062 9.953 1 96.62 74 TYR A N 1
ATOM 594 C CA . TYR A 1 74 ? -7.578 34.25 10.773 1 96.62 74 TYR A CA 1
ATOM 595 C C . TYR A 1 74 ? -6.309 35.062 10.898 1 96.62 74 TYR A C 1
ATOM 597 O O . TYR A 1 74 ? -6.324 36.156 11.477 1 96.62 74 TYR A O 1
ATOM 605 N N . LEU A 1 75 ? -5.27 34.594 10.289 1 97.81 75 LEU A N 1
ATOM 606 C CA . LEU A 1 75 ? -4.074 35.406 10.172 1 97.81 75 LEU A CA 1
ATOM 607 C C . LEU A 1 75 ? -4.359 36.688 9.383 1 97.81 75 LEU A C 1
ATOM 609 O O . LEU A 1 75 ? -3.77 37.719 9.648 1 97.81 75 LEU A O 1
ATOM 613 N N . ILE A 1 76 ? -5.289 36.594 8.453 1 97.06 76 ILE A N 1
ATOM 614 C CA . ILE A 1 76 ? -5.621 37.719 7.574 1 97.06 76 ILE A CA 1
ATOM 615 C C . ILE A 1 76 ? -6.266 38.844 8.383 1 97.06 76 ILE A C 1
ATOM 617 O O . ILE A 1 76 ? -5.773 39.969 8.398 1 97.06 76 ILE A O 1
ATOM 621 N N . PRO A 1 77 ? -7.352 38.562 9.109 1 96.56 77 PRO A N 1
ATOM 622 C CA . PRO A 1 77 ? -7.941 39.656 9.898 1 96.56 77 PRO A CA 1
ATOM 623 C C . PRO A 1 77 ? -7.066 40.062 11.086 1 96.56 77 PRO A C 1
ATOM 625 O O . PRO A 1 77 ? -7.188 41.188 11.586 1 96.56 77 PRO A O 1
ATOM 628 N N . ALA A 1 78 ? -6.148 39.219 11.5 1 96.94 78 ALA A N 1
ATOM 629 C CA . ALA A 1 78 ? -5.289 39.5 12.641 1 96.94 78 ALA A CA 1
ATOM 630 C C . ALA A 1 78 ? -4.363 40.688 12.344 1 96.94 78 ALA A C 1
ATOM 632 O O . ALA A 1 78 ? -3.834 41.312 13.266 1 96.94 78 ALA A O 1
ATOM 633 N N . LYS A 1 79 ? -4.195 40.938 11.086 1 95.06 79 LYS A N 1
ATOM 634 C CA . LYS A 1 79 ? -3.359 42.062 10.672 1 95.06 79 LYS A CA 1
ATOM 635 C C . LYS A 1 79 ? -3.889 43.375 11.234 1 95.06 79 LYS A C 1
ATOM 637 O O . LYS A 1 79 ? -3.111 44.281 11.547 1 95.06 79 LYS A O 1
ATOM 642 N N . GLU A 1 80 ? -5.238 43.5 11.391 1 94.44 80 GLU A N 1
ATOM 643 C CA . GLU A 1 80 ? -5.836 44.781 11.766 1 94.44 80 GLU A CA 1
ATOM 644 C C . GLU A 1 80 ? -6.703 44.625 13.016 1 94.44 80 GLU A C 1
ATOM 646 O O . GLU A 1 80 ? -7.305 45.594 13.477 1 94.44 80 GLU A O 1
ATOM 651 N N . ASP A 1 81 ? -6.742 43.438 13.484 1 95.81 81 ASP A N 1
ATOM 652 C CA . ASP A 1 81 ? -7.594 43.156 14.641 1 95.81 81 ASP A CA 1
ATOM 653 C C . ASP A 1 81 ? -6.773 42.594 15.805 1 95.81 81 ASP A C 1
ATOM 655 O O . ASP A 1 81 ? -6.477 41.406 15.844 1 95.81 81 ASP A O 1
ATOM 659 N N . LYS A 1 82 ? -6.605 43.375 16.781 1 95.81 82 LYS A N 1
ATOM 660 C CA . LYS A 1 82 ? -5.742 43.031 17.922 1 95.81 82 LYS A CA 1
ATOM 661 C C . LYS A 1 82 ? -6.312 41.844 18.703 1 95.81 82 LYS A C 1
ATOM 663 O O . LYS A 1 82 ? -5.562 41.031 19.203 1 95.81 82 LYS A O 1
ATOM 668 N N . ASN A 1 83 ? -7.582 41.781 18.797 1 93.56 83 ASN A N 1
ATOM 669 C CA . ASN A 1 83 ? -8.203 40.719 19.547 1 93.56 83 ASN A CA 1
ATOM 670 C C . ASN A 1 83 ? -7.953 39.344 18.875 1 93.56 83 ASN A C 1
ATOM 672 O O . ASN A 1 83 ? -7.691 38.375 19.547 1 93.56 83 ASN A O 1
ATOM 676 N N . ILE A 1 84 ? -8.086 39.344 17.562 1 95.31 84 ILE A N 1
ATOM 677 C CA . ILE A 1 84 ? -7.824 38.125 16.828 1 95.31 84 ILE A CA 1
ATOM 678 C C . ILE A 1 84 ? -6.348 37.75 16.938 1 95.31 84 ILE A C 1
ATOM 680 O O . ILE A 1 84 ? -6.004 36.562 17.109 1 95.31 84 ILE A O 1
ATOM 684 N N . ALA A 1 85 ? -5.492 38.719 16.859 1 97.06 85 ALA A N 1
ATOM 685 C CA . ALA A 1 85 ? -4.062 38.469 17.031 1 97.06 85 ALA A CA 1
ATOM 686 C C . ALA A 1 85 ? -3.76 37.906 18.406 1 97.06 85 ALA A C 1
ATOM 688 O O . ALA A 1 85 ? -2.926 37 18.547 1 97.06 85 ALA A O 1
ATOM 689 N N . ASP A 1 86 ? -4.441 38.438 19.438 1 96.38 86 ASP A N 1
ATOM 690 C CA . ASP A 1 86 ? -4.254 37.938 20.797 1 96.38 86 ASP A CA 1
ATOM 691 C C . ASP A 1 86 ? -4.66 36.5 20.922 1 96.38 86 ASP A C 1
ATOM 693 O O . ASP A 1 86 ? -4.012 35.719 21.641 1 96.38 86 ASP A O 1
ATOM 697 N N . ILE A 1 87 ? -5.711 36.125 20.25 1 95.19 87 ILE A N 1
ATOM 698 C CA . ILE A 1 87 ? -6.172 34.75 20.266 1 95.19 87 ILE A CA 1
ATOM 699 C C . ILE A 1 87 ? -5.102 33.844 19.641 1 95.19 87 ILE A C 1
ATOM 701 O O . ILE A 1 87 ? -4.746 32.812 20.219 1 95.19 87 ILE A O 1
ATOM 705 N N . LEU A 1 88 ? -4.59 34.25 18.5 1 97.44 88 LEU A N 1
ATOM 706 C CA . LEU A 1 88 ? -3.592 33.438 17.797 1 97.44 88 LEU A CA 1
ATOM 707 C C . LEU A 1 88 ? -2.33 33.281 18.641 1 97.44 88 LEU A C 1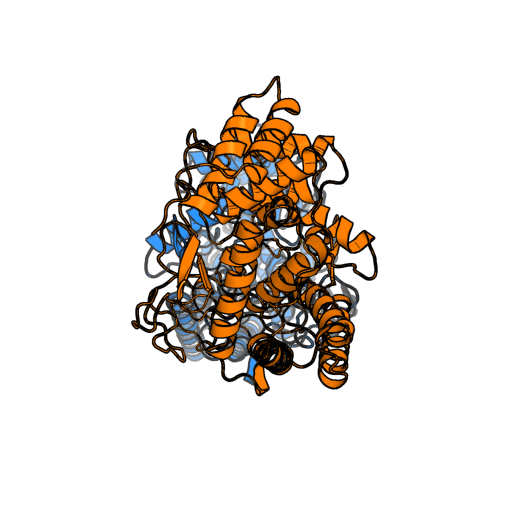
ATOM 709 O O . LEU A 1 88 ? -1.786 32.188 18.75 1 97.44 88 LEU A O 1
ATOM 713 N N . VAL A 1 89 ? -1.9 34.344 19.234 1 98.06 89 VAL A N 1
ATOM 714 C CA . VAL A 1 89 ? -0.714 34.344 20.078 1 98.06 89 VAL A CA 1
ATOM 715 C C . VAL A 1 89 ? -0.962 33.438 21.297 1 98.06 89 VAL A C 1
ATOM 717 O O . VAL A 1 89 ? -0.079 32.688 21.703 1 98.06 89 VAL A O 1
ATOM 720 N N . GLY A 1 90 ? -2.178 33.562 21.875 1 97.69 90 GLY A N 1
ATOM 721 C CA . GLY A 1 90 ? -2.547 32.719 23 1 97.69 90 GLY A CA 1
ATOM 722 C C . GLY A 1 90 ? -2.492 31.234 22.688 1 97.69 90 GLY A C 1
ATOM 723 O O . GLY A 1 90 ? -2.133 30.422 23.547 1 97.69 90 GLY A O 1
ATOM 724 N N . VAL A 1 91 ? -2.883 30.891 21.469 1 97.62 91 VAL A N 1
ATOM 725 C CA . VAL A 1 91 ? -2.832 29.5 21.031 1 97.62 91 VAL A CA 1
ATOM 726 C C . VAL A 1 91 ? -1.382 29.031 20.969 1 97.62 91 VAL A C 1
ATOM 728 O O . VAL A 1 91 ? -1.065 27.922 21.406 1 97.62 91 VAL A O 1
ATOM 731 N N . VAL A 1 92 ? -0.472 29.844 20.453 1 98.5 92 VAL A N 1
ATOM 732 C CA . VAL A 1 92 ? 0.94 29.484 20.359 1 98.5 92 VAL A CA 1
ATOM 733 C C . VAL A 1 92 ? 1.519 29.266 21.75 1 98.5 92 VAL A C 1
ATOM 735 O O . VAL A 1 92 ? 2.26 28.312 21.969 1 98.5 92 VAL A O 1
ATOM 738 N N . HIS A 1 93 ? 1.133 30.156 22.656 1 98 93 HIS A N 1
ATOM 739 C CA . HIS A 1 93 ? 1.602 29.984 24.016 1 98 93 HIS A CA 1
ATOM 740 C C . HIS A 1 93 ? 1.164 28.656 24.609 1 98 93 HIS A C 1
ATOM 742 O O . HIS A 1 93 ? 1.963 27.953 25.234 1 98 93 HIS A O 1
ATOM 748 N N . ARG A 1 94 ? -0.051 28.328 24.359 1 97.62 94 ARG A N 1
ATOM 749 C CA . ARG A 1 94 ? -0.582 27.062 24.859 1 97.62 94 ARG A CA 1
ATOM 750 C C . ARG A 1 94 ? 0.121 25.875 24.219 1 97.62 94 ARG A C 1
ATOM 752 O O . ARG A 1 94 ? 0.458 24.891 24.891 1 97.62 94 ARG A O 1
ATOM 759 N N . GLN A 1 95 ? 0.323 25.953 22.953 1 98.31 95 GLN A N 1
ATOM 760 C CA . GLN A 1 95 ? 0.972 24.875 22.203 1 98.31 95 GLN A CA 1
ATOM 761 C C . GLN A 1 95 ? 2.383 24.625 22.734 1 98.31 95 GLN A C 1
ATOM 763 O O . GLN A 1 95 ? 2.781 23.469 22.922 1 98.31 95 GLN A O 1
ATOM 768 N N . PHE A 1 96 ? 3.125 25.641 22.953 1 98.56 96 PHE A N 1
ATOM 769 C CA . PHE A 1 96 ? 4.504 25.469 23.391 1 98.56 96 PHE A CA 1
ATOM 770 C C . PHE A 1 96 ? 4.562 25.016 24.844 1 98.56 96 PHE A C 1
ATOM 772 O O . PHE A 1 96 ? 5.48 24.297 25.25 1 98.56 96 PHE A O 1
ATOM 779 N N . LEU A 1 97 ? 3.566 25.438 25.672 1 97.81 97 LEU A N 1
ATOM 780 C CA . LEU A 1 97 ? 3.445 24.844 27 1 97.81 97 LEU A CA 1
ATOM 781 C C . LEU A 1 97 ? 3.291 23.328 26.891 1 97.81 97 LEU A C 1
ATOM 783 O O . LEU A 1 97 ? 3.961 22.578 27.609 1 97.81 97 LEU A O 1
ATOM 787 N N . TYR A 1 98 ? 2.434 22.875 26.016 1 98.44 98 TYR A N 1
ATOM 788 C CA . TYR A 1 98 ? 2.17 21.453 25.812 1 98.44 98 TYR A CA 1
ATOM 789 C C . TYR A 1 98 ? 3.418 20.734 25.312 1 98.44 98 TYR A C 1
ATOM 791 O O . TYR A 1 98 ? 3.748 19.656 25.797 1 98.44 98 TYR A O 1
ATOM 799 N N . ILE A 1 99 ? 4.121 21.344 24.359 1 98.81 99 ILE A N 1
ATOM 800 C CA . ILE A 1 99 ? 5.344 20.75 23.828 1 98.81 99 ILE A CA 1
ATOM 801 C C . ILE A 1 99 ? 6.371 20.578 24.938 1 98.81 99 ILE A C 1
ATOM 803 O O . ILE A 1 99 ? 7.074 19.562 24.984 1 98.81 99 ILE A O 1
ATOM 807 N N . CYS A 1 100 ? 6.438 21.547 25.812 1 98.62 100 CYS A N 1
ATOM 808 C CA . CYS A 1 100 ? 7.375 21.484 26.922 1 98.62 100 CYS A CA 1
ATOM 809 C C . CYS A 1 100 ? 6.98 20.375 27.906 1 98.62 100 CYS A C 1
ATOM 811 O O . CYS A 1 100 ? 7.836 19.797 28.578 1 98.62 100 CYS A O 1
ATOM 813 N N . ILE A 1 101 ? 5.703 20.047 27.938 1 98.31 101 ILE A N 1
ATOM 814 C CA . ILE A 1 101 ? 5.234 18.969 28.797 1 98.31 101 ILE A CA 1
ATOM 815 C C . ILE A 1 101 ? 5.602 17.625 28.172 1 98.31 101 ILE A C 1
ATOM 817 O O . ILE A 1 101 ? 6.176 16.766 28.828 1 98.31 101 ILE A O 1
ATOM 821 N N . ASP A 1 102 ? 5.316 17.453 26.875 1 98.62 102 ASP A N 1
ATOM 822 C CA . ASP A 1 102 ? 5.629 16.203 26.188 1 98.62 102 ASP A CA 1
ATOM 823 C C . ASP A 1 102 ? 5.695 16.422 24.688 1 98.62 102 ASP A C 1
ATOM 825 O O . ASP A 1 102 ? 4.668 16.375 24 1 98.62 102 ASP A O 1
ATOM 829 N N . PRO A 1 103 ? 6.824 16.469 24.109 1 98.69 103 PRO A N 1
ATOM 830 C CA . PRO A 1 103 ? 6.957 16.766 22.688 1 98.69 103 PRO A CA 1
ATOM 831 C C . PRO A 1 103 ? 6.562 15.594 21.797 1 98.69 103 PRO A C 1
ATOM 833 O O . PRO A 1 103 ? 6.449 15.742 20.578 1 98.69 103 PRO A O 1
ATOM 836 N N . TYR A 1 104 ? 6.312 14.43 22.375 1 98.69 104 TYR A N 1
ATOM 837 C CA . TYR A 1 104 ? 5.922 13.266 21.578 1 98.69 104 TYR A CA 1
ATOM 838 C C . TYR A 1 104 ? 4.406 13.164 21.469 1 98.69 104 TYR A C 1
ATOM 840 O O . TYR A 1 104 ? 3.887 12.375 20.688 1 98.69 104 TYR A O 1
ATOM 848 N N . ALA A 1 105 ? 3.672 14 22.25 1 98.25 105 ALA A N 1
ATOM 849 C CA . ALA A 1 105 ? 2.213 13.93 22.234 1 98.25 105 ALA A CA 1
ATOM 850 C C . ALA A 1 105 ? 1.631 14.828 21.156 1 98.25 105 ALA A C 1
ATOM 852 O O . ALA A 1 105 ? 2.139 15.922 20.906 1 98.25 105 ALA A O 1
ATOM 853 N N . ASN A 1 106 ? 0.536 14.336 20.594 1 97.94 106 ASN A N 1
ATOM 854 C CA . ASN A 1 106 ? -0.113 15.102 19.531 1 97.94 106 ASN A CA 1
ATOM 855 C C . ASN A 1 106 ? -1.319 15.875 20.062 1 97.94 106 ASN A C 1
ATOM 857 O O . ASN A 1 106 ? -1.728 16.875 19.484 1 97.94 106 ASN A O 1
ATOM 861 N N . ALA A 1 107 ? -1.88 15.383 21.219 1 97.62 107 ALA A N 1
ATOM 862 C CA . ALA A 1 107 ? -3.111 15.992 21.719 1 97.62 107 ALA A CA 1
ATOM 863 C C . ALA A 1 107 ? -3.1 16.109 23.234 1 97.62 107 ALA A C 1
ATOM 865 O O . ALA A 1 107 ? -2.607 15.219 23.922 1 97.62 107 ALA A O 1
ATOM 866 N N . PHE A 1 108 ? -3.766 17.141 23.75 1 97.81 108 PHE A N 1
ATOM 867 C CA . PHE A 1 108 ? -3.66 17.484 25.156 1 97.81 108 PHE A CA 1
ATOM 868 C C . PHE A 1 108 ? -5.02 17.875 25.734 1 97.81 108 PHE A C 1
ATOM 870 O O . PHE A 1 108 ? -5.879 18.391 25 1 97.81 108 PHE A O 1
ATOM 877 N N . ASN A 1 109 ? -5.09 17.703 27 1 96.62 109 ASN A N 1
ATOM 878 C CA . ASN A 1 109 ? -6.254 18.156 27.75 1 96.62 109 ASN A CA 1
ATOM 879 C C . ASN A 1 109 ? -6.129 19.625 28.141 1 96.62 109 ASN A C 1
ATOM 881 O O . ASN A 1 109 ? -5.023 20.156 28.219 1 96.62 109 ASN A O 1
ATOM 885 N N . GLN A 1 110 ? -7.27 20.203 28.422 1 94.75 110 GLN A N 1
ATOM 886 C CA . GLN A 1 110 ? -7.312 21.594 28.859 1 94.75 110 GLN A CA 1
ATOM 887 C C . GLN A 1 110 ? -6.641 21.75 30.219 1 94.75 110 GLN A C 1
ATOM 889 O O . GLN A 1 110 ? -6.023 22.781 30.5 1 94.75 110 GLN A O 1
ATOM 894 N N . LYS A 1 111 ? -6.754 20.812 31.062 1 94.62 111 LYS A N 1
ATOM 895 C CA . LYS A 1 111 ? -6.148 20.688 32.375 1 94.62 111 LYS A CA 1
ATOM 896 C C . LYS A 1 111 ? -5.645 19.266 32.625 1 94.62 111 LYS A C 1
ATOM 898 O O . LYS A 1 111 ? -6.004 18.344 31.875 1 94.62 111 LYS A O 1
ATOM 903 N N . PRO A 1 112 ? -4.758 19.141 33.531 1 96.12 112 PRO A N 1
ATOM 904 C CA . PRO A 1 112 ? -4.23 17.797 33.781 1 96.12 112 PRO A CA 1
ATOM 905 C C . PRO A 1 112 ? -5.238 16.891 34.5 1 96.12 112 PRO A C 1
ATOM 907 O O . PRO A 1 112 ? -5.062 16.578 35.688 1 96.12 112 PRO A O 1
ATOM 910 N N . ASN A 1 113 ? -6.219 16.375 33.781 1 94.81 113 ASN A N 1
ATOM 911 C CA . ASN A 1 113 ? -7.312 15.641 34.406 1 94.81 113 ASN A CA 1
ATOM 912 C C . ASN A 1 113 ? -7.219 14.148 34.094 1 94.81 113 ASN A C 1
ATOM 914 O O . ASN A 1 113 ? -8.008 13.352 34.625 1 94.81 113 ASN A O 1
ATOM 918 N N . GLY A 1 114 ? -6.367 13.727 33.25 1 92.75 114 GLY A N 1
ATOM 919 C CA . GLY A 1 114 ? -6.129 12.312 33 1 92.75 114 GLY A CA 1
ATOM 920 C C . GLY A 1 114 ? -7.062 11.711 31.969 1 92.75 114 GLY A C 1
ATOM 921 O O . GLY A 1 114 ? -6.969 10.531 31.656 1 92.75 114 GLY A O 1
ATOM 922 N N . ASN A 1 115 ? -7.961 12.531 31.406 1 92.12 115 ASN A N 1
ATOM 923 C CA . ASN A 1 115 ? -8.789 12.039 30.312 1 92.12 115 ASN A CA 1
ATOM 924 C C . ASN A 1 115 ? -7.941 11.656 29.109 1 92.12 115 ASN A C 1
ATOM 926 O O . ASN A 1 115 ? -6.852 12.195 28.906 1 92.12 115 ASN A O 1
ATOM 930 N N . CYS A 1 116 ? -8.359 10.648 28.422 1 90.56 116 CYS A N 1
ATOM 931 C CA . CYS A 1 116 ? -7.602 10.195 27.266 1 90.56 116 CYS A CA 1
ATOM 932 C C . CYS A 1 116 ? -8.516 9.531 26.25 1 90.56 116 CYS A C 1
ATOM 934 O O . CYS A 1 116 ? -9.648 9.172 26.562 1 90.56 116 CYS A O 1
ATOM 936 N N . TRP A 1 117 ? -8.102 9.5 25.031 1 86.69 117 TRP A N 1
ATOM 937 C CA . TRP A 1 117 ? -8.812 8.773 23.984 1 86.69 117 TRP A CA 1
ATOM 938 C C . TRP A 1 117 ? -8.961 7.301 24.344 1 86.69 117 TRP A C 1
ATOM 940 O O . TRP A 1 117 ? -10.07 6.762 24.344 1 86.69 117 TRP A O 1
ATOM 950 N N . GLU A 1 118 ? -7.766 6.645 24.625 1 87.56 118 GLU A N 1
ATOM 951 C CA . GLU A 1 118 ? -7.668 5.258 25.062 1 87.56 118 GLU A CA 1
ATOM 952 C C . GLU A 1 118 ? -6.504 5.066 26.031 1 87.56 118 GLU A C 1
ATOM 954 O O . GLU A 1 118 ? -5.59 5.895 26.078 1 87.56 118 GLU A O 1
ATOM 959 N N . LYS A 1 119 ? -6.562 4.027 26.734 1 91 119 LYS A N 1
ATOM 960 C CA . LYS A 1 119 ? -5.445 3.699 27.625 1 91 119 LYS A CA 1
ATOM 961 C C . LYS A 1 119 ? -4.34 2.977 26.859 1 91 119 LYS A C 1
ATOM 963 O O . LYS A 1 119 ? -4.176 1.762 26.984 1 91 119 LYS A O 1
ATOM 968 N N . ASP A 1 120 ? -3.547 3.793 26.266 1 95.31 120 ASP A N 1
ATOM 969 C CA . ASP A 1 120 ? -2.465 3.283 25.422 1 95.31 120 ASP A CA 1
ATOM 970 C C . ASP A 1 120 ? -1.258 2.881 26.266 1 95.31 120 ASP A C 1
ATOM 972 O O . ASP A 1 120 ? -1.051 3.42 27.359 1 95.31 120 ASP A O 1
ATOM 976 N N . GLU A 1 121 ? -0.565 1.886 25.828 1 97.06 121 GLU A N 1
ATOM 977 C CA . GLU A 1 121 ? 0.714 1.532 26.438 1 97.06 121 GLU A CA 1
ATOM 978 C C . GLU A 1 121 ? 1.839 2.42 25.922 1 97.06 121 GLU A C 1
ATOM 980 O O . GLU A 1 121 ? 2.492 2.086 24.922 1 97.06 121 GLU A O 1
ATOM 985 N N . THR A 1 122 ? 2.102 3.51 26.531 1 97.38 122 THR A N 1
ATOM 986 C CA . THR A 1 122 ? 3.119 4.527 26.297 1 97.38 122 THR A CA 1
ATOM 987 C C . THR A 1 122 ? 3.354 5.363 27.547 1 97.38 122 THR A C 1
ATOM 989 O O . THR A 1 122 ? 2.777 5.09 28.594 1 97.38 122 THR A O 1
ATOM 992 N N . GLU A 1 123 ? 4.27 6.324 27.609 1 95.56 123 GLU A N 1
ATOM 993 C CA . GLU A 1 123 ? 4.516 7.203 28.75 1 95.56 123 GLU A CA 1
ATOM 994 C C . GLU A 1 123 ? 3.451 8.289 28.844 1 95.56 123 GLU A C 1
ATOM 996 O O . GLU A 1 123 ? 3.648 9.406 28.359 1 95.56 123 GLU A O 1
ATOM 1001 N N . MET A 1 124 ? 2.418 7.988 29.625 1 94 124 MET A N 1
ATOM 1002 C CA . MET A 1 124 ? 1.294 8.914 29.719 1 94 124 MET A CA 1
ATOM 1003 C C . MET A 1 124 ? 1.435 9.805 30.953 1 94 124 MET A C 1
ATOM 1005 O O . MET A 1 124 ? 2.168 9.469 31.891 1 94 124 MET A O 1
ATOM 1009 N N . ASN A 1 125 ? 0.819 10.961 30.906 1 95.81 125 ASN A N 1
ATOM 1010 C CA . ASN A 1 125 ? 0.583 11.836 32.062 1 95.81 125 ASN A CA 1
ATOM 1011 C C . ASN A 1 125 ? -0.776 12.523 31.953 1 95.81 125 ASN A C 1
ATOM 1013 O O . ASN A 1 125 ? -1.489 12.367 30.969 1 95.81 125 ASN A O 1
ATOM 1017 N N . ASP A 1 126 ? -1.113 13.32 32.938 1 96.75 126 ASP A N 1
ATOM 1018 C CA . ASP A 1 126 ? -2.49 13.773 33.094 1 96.75 126 ASP A CA 1
ATOM 1019 C C . ASP A 1 126 ? -2.826 14.859 32.062 1 96.75 126 ASP A C 1
ATOM 1021 O O . ASP A 1 126 ? -3.996 15.188 31.859 1 96.75 126 ASP A O 1
ATOM 1025 N N . TRP A 1 127 ? -1.863 15.367 31.359 1 97.5 127 TRP A N 1
ATOM 1026 C CA . TRP A 1 127 ? -2.092 16.422 30.359 1 97.5 127 TRP A CA 1
ATOM 1027 C C . TRP A 1 127 ? -2.438 15.82 29 1 97.5 127 TRP A C 1
ATOM 1029 O O . TRP A 1 127 ? -2.945 16.516 28.125 1 97.5 127 TRP A O 1
ATOM 1039 N N . LEU A 1 128 ? -2.123 14.531 28.844 1 97.69 128 LEU A N 1
ATOM 1040 C CA . LEU A 1 128 ? -2.141 13.953 27.5 1 97.69 128 LEU A CA 1
ATOM 1041 C C . LEU A 1 128 ? -3.508 13.352 27.188 1 97.69 128 LEU A C 1
ATOM 1043 O O . LEU A 1 128 ? -4.027 12.539 27.953 1 97.69 128 LEU A O 1
ATOM 1047 N N . TRP A 1 129 ? -4.043 13.805 26.109 1 96.94 129 TRP A N 1
ATOM 1048 C CA . TRP A 1 129 ? -5.203 13.141 25.531 1 96.94 129 TRP A CA 1
ATOM 1049 C C . TRP A 1 129 ? -4.781 11.914 24.719 1 96.94 129 TRP A C 1
ATOM 1051 O O . TRP A 1 129 ? -5.406 10.859 24.812 1 96.94 129 TRP A O 1
ATOM 1061 N N . GLU A 1 130 ? -3.744 12.078 23.938 1 97.38 130 GLU A N 1
ATOM 1062 C CA . GLU A 1 130 ? -3.156 11.055 23.078 1 97.38 130 GLU A CA 1
ATOM 1063 C C . GLU A 1 130 ? -1.678 11.328 22.812 1 97.38 130 GLU A C 1
ATOM 1065 O O . GLU A 1 130 ? -1.271 12.484 22.688 1 97.38 130 GLU A O 1
ATOM 1070 N N . ARG A 1 131 ? -0.847 10.281 22.719 1 98.06 131 ARG A N 1
ATOM 1071 C CA . ARG A 1 131 ? 0.591 10.445 22.531 1 98.06 131 ARG A CA 1
ATOM 1072 C C . ARG A 1 131 ? 1.069 9.758 21.266 1 98.06 131 ARG A C 1
ATOM 1074 O O . ARG A 1 131 ? 2.02 8.969 21.297 1 98.06 131 ARG A O 1
ATOM 1081 N N . LYS A 1 132 ? 0.333 9.945 20.156 1 98.19 132 LYS A N 1
ATOM 1082 C CA . LYS A 1 132 ? 0.812 9.539 18.828 1 98.19 132 LYS A CA 1
ATOM 1083 C C . LYS A 1 132 ? 1.863 10.516 18.312 1 98.19 132 LYS A C 1
ATOM 1085 O O . LYS A 1 132 ? 1.553 11.672 18.016 1 98.19 132 LYS A O 1
ATOM 1090 N N . TYR A 1 133 ? 3.062 10.047 18.188 1 98.69 133 TYR A N 1
ATOM 1091 C CA . TYR A 1 133 ? 4.133 10.945 17.781 1 98.69 133 TYR A CA 1
ATOM 1092 C C . TYR A 1 133 ? 4.059 11.227 16.281 1 98.69 133 TYR A C 1
ATOM 1094 O O . TYR A 1 133 ? 4.141 10.305 15.461 1 98.69 133 TYR A O 1
ATOM 1102 N N . GLU A 1 134 ? 3.926 12.43 15.969 1 98.62 134 GLU A N 1
ATOM 1103 C CA . GLU A 1 134 ? 3.855 12.961 14.609 1 98.62 134 GLU A CA 1
ATOM 1104 C C . GLU A 1 134 ? 4.812 14.141 14.43 1 98.62 134 GLU A C 1
ATOM 1106 O O . GLU A 1 134 ? 4.711 15.141 15.141 1 98.62 134 GLU A O 1
ATOM 1111 N N . VAL A 1 135 ? 5.625 14.07 13.43 1 98.88 135 VAL A N 1
ATOM 1112 C CA . VAL A 1 135 ? 6.578 15.141 13.148 1 98.88 135 VAL A CA 1
ATOM 1113 C C . VAL A 1 135 ? 5.832 16.453 12.914 1 98.88 135 VAL A C 1
ATOM 1115 O O . VAL A 1 135 ? 6.25 17.516 13.398 1 98.88 135 VAL A O 1
ATOM 1118 N N . ASP A 1 136 ? 4.723 16.375 12.25 1 98.62 136 ASP A N 1
ATOM 1119 C CA . ASP A 1 136 ? 4.004 17.578 11.867 1 98.62 136 ASP A CA 1
ATOM 1120 C C . ASP A 1 136 ? 3.365 18.25 13.078 1 98.62 136 ASP A C 1
ATOM 1122 O O . ASP A 1 136 ? 3.127 19.453 13.078 1 98.62 136 ASP A O 1
ATOM 1126 N N . SER A 1 137 ? 3.051 17.469 14.102 1 98.44 137 SER A N 1
ATOM 1127 C CA . SER A 1 137 ? 2.502 18.047 15.32 1 98.44 137 SER A CA 1
ATOM 1128 C C . SER A 1 137 ? 3.477 19.047 15.953 1 98.44 137 SER A C 1
ATOM 1130 O O . SER A 1 137 ? 3.064 19.969 16.656 1 98.44 137 SER A O 1
ATOM 1132 N N . LEU A 1 138 ? 4.758 18.875 15.695 1 98.88 138 LEU A N 1
ATOM 1133 C CA . LEU A 1 138 ? 5.773 19.766 16.219 1 98.88 138 LEU A CA 1
ATOM 1134 C C . LEU A 1 138 ? 6.078 20.891 15.234 1 98.88 138 LEU A C 1
ATOM 1136 O O . LEU A 1 138 ? 6.621 21.922 15.609 1 98.88 138 LEU A O 1
ATOM 1140 N N . CYS A 1 139 ? 5.688 20.688 13.977 1 98.94 139 CYS A N 1
ATOM 1141 C CA . CYS A 1 139 ? 5.961 21.672 12.938 1 98.94 139 CYS A CA 1
ATOM 1142 C C . CYS A 1 139 ? 4.902 22.766 12.93 1 98.94 139 CYS A C 1
ATOM 1144 O O . CYS A 1 139 ? 5.223 23.938 12.766 1 98.94 139 CYS A O 1
ATOM 1146 N N . TYR A 1 140 ? 3.699 22.453 13.18 1 98.75 140 TYR A N 1
ATOM 1147 C CA . TYR A 1 140 ? 2.568 23.359 13.023 1 98.75 140 TYR A CA 1
ATOM 1148 C C . TYR A 1 140 ? 2.662 24.516 14.016 1 98.75 140 TYR A C 1
ATOM 1150 O O . TYR A 1 140 ? 2.445 25.672 13.648 1 98.75 140 TYR A O 1
ATOM 1158 N N . PRO A 1 141 ? 3.029 24.281 15.297 1 98.81 141 PRO A N 1
ATOM 1159 C CA . PRO A 1 141 ? 3.154 25.391 16.234 1 98.81 141 PRO A CA 1
ATOM 1160 C C . PRO A 1 141 ? 4.238 26.391 15.828 1 98.81 141 PRO A C 1
ATOM 1162 O O . PRO A 1 141 ? 4.051 27.594 15.961 1 98.81 141 PRO A O 1
ATOM 1165 N N . ILE A 1 142 ? 5.359 25.844 15.32 1 98.94 142 ILE A N 1
ATOM 1166 C CA . ILE A 1 142 ? 6.422 26.719 14.844 1 98.94 142 ILE A CA 1
ATOM 1167 C C . ILE A 1 142 ? 5.914 27.562 13.68 1 98.94 142 ILE A C 1
ATOM 1169 O O . ILE A 1 142 ? 6.145 28.766 13.633 1 98.94 142 ILE A O 1
ATOM 1173 N N . GLN A 1 143 ? 5.238 26.938 12.758 1 98.81 143 GLN A N 1
ATOM 1174 C CA . GLN A 1 143 ? 4.727 27.656 11.594 1 98.81 143 GLN A CA 1
ATOM 1175 C C . GLN A 1 143 ? 3.748 28.75 12.016 1 98.81 143 GLN A C 1
ATOM 1177 O O . GLN A 1 143 ? 3.803 29.875 11.5 1 98.81 143 GLN A O 1
ATOM 1182 N N . LEU A 1 144 ? 2.822 28.391 12.906 1 98.69 144 LEU A N 1
ATOM 1183 C CA . LEU A 1 144 ? 1.832 29.375 13.328 1 98.69 144 LEU A CA 1
ATOM 1184 C C . LEU A 1 144 ? 2.506 30.578 13.969 1 98.69 144 LEU A C 1
ATOM 1186 O O . LEU A 1 144 ? 2.16 31.719 13.672 1 98.69 144 LEU A O 1
ATOM 1190 N N . ALA A 1 145 ? 3.451 30.312 14.828 1 98.81 145 ALA A N 1
ATOM 1191 C CA . ALA A 1 145 ? 4.18 31.391 15.492 1 98.81 145 ALA A CA 1
ATOM 1192 C C . ALA A 1 145 ? 4.859 32.312 14.477 1 98.81 145 ALA A C 1
ATOM 1194 O O . ALA A 1 145 ? 4.82 33.531 14.602 1 98.81 145 ALA A O 1
ATOM 1195 N N . TYR A 1 146 ? 5.477 31.688 13.508 1 98.81 146 TYR A N 1
ATOM 1196 C CA . TYR A 1 146 ? 6.18 32.406 12.453 1 98.81 146 TYR A CA 1
ATOM 1197 C C . TYR A 1 146 ? 5.211 33.25 11.633 1 98.81 146 TYR A C 1
ATOM 1199 O O . TYR A 1 146 ? 5.457 34.438 11.383 1 98.81 146 TYR A O 1
ATOM 1207 N N . LEU A 1 147 ? 4.09 32.688 11.242 1 98.62 147 LEU A N 1
ATOM 1208 C CA . LEU A 1 147 ? 3.127 33.375 10.383 1 98.62 147 LEU A CA 1
ATOM 1209 C C . LEU A 1 147 ? 2.461 34.531 11.117 1 98.62 147 LEU A C 1
ATOM 1211 O O . LEU A 1 147 ? 2.135 35.562 10.508 1 98.62 147 LEU A O 1
ATOM 1215 N N . ILE A 1 148 ? 2.221 34.344 12.414 1 98.62 148 ILE A N 1
ATOM 1216 C CA . ILE A 1 148 ? 1.688 35.469 13.195 1 98.62 148 ILE A CA 1
ATOM 1217 C C . ILE A 1 148 ? 2.625 36.656 13.102 1 98.62 148 ILE A C 1
ATOM 1219 O O . ILE A 1 148 ? 2.18 37.781 12.859 1 98.62 148 ILE A O 1
ATOM 1223 N N . TRP A 1 149 ? 3.914 36.406 13.281 1 98.75 149 TRP A N 1
ATOM 1224 C CA . TRP A 1 149 ? 4.918 37.469 13.195 1 98.75 149 TRP A CA 1
ATOM 1225 C C . TRP A 1 149 ? 4.902 38.125 11.82 1 98.75 149 TRP A C 1
ATOM 1227 O O . TRP A 1 149 ? 4.844 39.344 11.719 1 98.75 149 TRP A O 1
ATOM 1237 N N . LYS A 1 150 ? 4.848 37.344 10.797 1 98.38 150 LYS A N 1
ATOM 1238 C CA . LYS A 1 150 ? 4.953 37.875 9.438 1 98.38 150 LYS A CA 1
ATOM 1239 C C . LYS A 1 150 ? 3.699 38.656 9.047 1 98.38 150 LYS A C 1
ATOM 1241 O O . LYS A 1 150 ? 3.766 39.562 8.234 1 98.38 150 LYS A O 1
ATOM 1246 N N . ASN A 1 151 ? 2.559 38.344 9.633 1 97.94 151 ASN A N 1
ATOM 1247 C CA . ASN A 1 151 ? 1.307 38.969 9.211 1 97.94 151 ASN A CA 1
ATOM 1248 C C . ASN A 1 151 ? 0.896 40.094 10.156 1 97.94 151 ASN A C 1
ATOM 1250 O O . ASN A 1 151 ? 0.202 41.031 9.742 1 97.94 151 ASN A O 1
ATOM 1254 N N . THR A 1 152 ? 1.354 40.062 11.414 1 97.75 152 THR A N 1
ATOM 1255 C CA . THR A 1 152 ? 0.862 41.062 12.375 1 97.75 152 THR A CA 1
ATOM 1256 C C . THR A 1 152 ? 2.012 41.906 12.93 1 97.75 152 THR A C 1
ATOM 1258 O O . THR A 1 152 ? 1.785 42.938 13.531 1 97.75 152 THR A O 1
ATOM 1261 N N . GLY A 1 153 ? 3.266 41.406 12.781 1 97.62 153 GLY A N 1
ATOM 1262 C CA . GLY A 1 153 ? 4.418 42.062 13.375 1 97.62 153 GLY A CA 1
ATOM 1263 C C . GLY A 1 153 ? 4.633 41.688 14.828 1 97.62 153 GLY A C 1
ATOM 1264 O O . GLY A 1 153 ? 5.664 42.031 15.414 1 97.62 153 GLY A O 1
ATOM 1265 N N . ARG A 1 154 ? 3.699 40.906 15.383 1 97.44 154 ARG A N 1
ATOM 1266 C CA . ARG A 1 154 ? 3.795 40.5 16.781 1 97.44 154 ARG A CA 1
ATOM 1267 C C . ARG A 1 154 ? 4.953 39.562 17.016 1 97.44 154 ARG A C 1
ATOM 1269 O O . ARG A 1 154 ? 5.195 38.656 16.188 1 97.44 154 ARG A O 1
ATOM 1276 N N . THR A 1 155 ? 5.641 39.719 18.156 1 98.31 155 THR A N 1
ATOM 1277 C CA . THR A 1 155 ? 6.766 38.844 18.469 1 98.31 155 THR A CA 1
ATOM 1278 C C . THR A 1 155 ? 6.68 38.344 19.906 1 98.31 155 THR A C 1
ATOM 1280 O O . THR A 1 155 ? 7.59 37.656 20.391 1 98.31 155 THR A O 1
ATOM 1283 N N . ASP A 1 156 ? 5.621 38.625 20.625 1 96.75 156 ASP A N 1
ATOM 1284 C CA . ASP A 1 156 ? 5.512 38.312 22.047 1 96.75 156 ASP A CA 1
ATOM 1285 C C . ASP A 1 156 ? 5.297 36.812 22.266 1 96.75 156 ASP A C 1
ATOM 1287 O O . ASP A 1 156 ? 5.441 36.312 23.391 1 96.75 156 ASP A O 1
ATOM 1291 N N . GLN A 1 157 ? 4.977 36.094 21.203 1 97.31 157 GLN A N 1
ATOM 1292 C CA . GLN A 1 157 ? 4.844 34.656 21.359 1 97.31 157 GLN A CA 1
ATOM 1293 C C . GLN A 1 157 ? 6.211 33.969 21.484 1 97.31 157 GLN A C 1
ATOM 1295 O O . GLN A 1 157 ? 6.305 32.812 21.906 1 97.3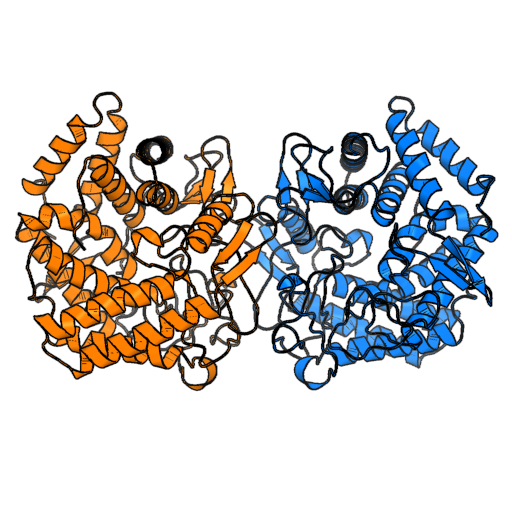1 157 GLN A O 1
ATOM 1300 N N . PHE A 1 158 ? 7.238 34.688 21.094 1 98.56 158 PHE A N 1
ATOM 1301 C CA . PHE A 1 158 ? 8.578 34.125 21.156 1 98.56 158 PHE A CA 1
ATOM 1302 C C . PHE A 1 158 ? 9.203 34.344 22.531 1 98.56 158 PHE A C 1
ATOM 1304 O O . PHE A 1 158 ? 10.289 34.906 22.641 1 98.56 158 PHE A O 1
ATOM 1311 N N . ASP A 1 159 ? 8.594 33.812 23.578 1 97.44 159 ASP A N 1
ATOM 1312 C CA . ASP A 1 159 ? 9.062 33.969 24.953 1 97.44 159 ASP A CA 1
ATOM 1313 C C . ASP A 1 159 ? 9.945 32.781 25.344 1 97.44 159 ASP A C 1
ATOM 1315 O O . ASP A 1 159 ? 10.391 32 24.484 1 97.44 159 ASP A O 1
ATOM 1319 N N . HIS A 1 160 ? 10.242 32.656 26.641 1 97.88 160 HIS A N 1
ATOM 1320 C CA . HIS A 1 160 ? 11.133 31.625 27.141 1 97.88 160 HIS A CA 1
ATOM 1321 C C . HIS A 1 160 ? 10.547 30.234 26.906 1 97.88 160 HIS A C 1
ATOM 1323 O O . HIS A 1 160 ? 11.281 29.281 26.625 1 97.88 160 HIS A O 1
ATOM 1329 N N . THR A 1 161 ? 9.234 30.141 27.031 1 98.19 161 THR A N 1
ATOM 1330 C CA . THR A 1 161 ? 8.57 28.875 26.812 1 98.19 161 THR A CA 1
ATOM 1331 C C . THR A 1 161 ? 8.734 28.422 25.359 1 98.19 161 THR A C 1
ATOM 1333 O O . THR A 1 161 ? 8.977 27.25 25.078 1 98.19 161 THR A O 1
ATOM 1336 N N . PHE A 1 162 ? 8.633 29.391 24.453 1 98.62 162 PHE A N 1
ATOM 1337 C CA . PHE A 1 162 ? 8.844 29.094 23.031 1 98.62 162 PHE A CA 1
ATOM 1338 C C . PHE A 1 162 ? 10.258 28.578 22.797 1 98.62 162 PHE A C 1
ATOM 1340 O O . PHE A 1 162 ? 10.445 27.562 22.109 1 98.62 162 PHE A O 1
ATOM 1347 N N . VAL A 1 163 ? 11.211 29.25 23.359 1 98.88 163 VAL A N 1
ATOM 1348 C CA . VAL A 1 163 ? 12.609 28.906 23.141 1 98.88 163 VAL A CA 1
ATOM 1349 C C . VAL A 1 163 ? 12.891 27.516 23.703 1 98.88 163 VAL A C 1
ATOM 1351 O O . VAL A 1 163 ? 13.547 26.688 23.062 1 98.88 163 VAL A O 1
ATOM 1354 N N . ASN A 1 164 ? 12.398 27.266 24.906 1 98.75 164 ASN A N 1
ATOM 1355 C CA . ASN A 1 164 ? 12.555 25.938 25.5 1 98.75 164 ASN A CA 1
ATOM 1356 C C . ASN A 1 164 ? 11.906 24.859 24.641 1 98.75 164 ASN A C 1
ATOM 1358 O O . ASN A 1 164 ? 12.477 23.781 24.453 1 98.75 164 ASN A O 1
ATOM 1362 N N . GLY A 1 165 ? 10.719 25.156 24.188 1 98.88 165 GLY A N 1
ATOM 1363 C CA . GLY A 1 165 ? 10.031 24.219 23.312 1 98.88 165 GLY A CA 1
ATOM 1364 C C . GLY A 1 165 ? 10.781 23.969 22.016 1 98.88 165 GLY A C 1
ATOM 1365 O O . GLY A 1 165 ? 10.828 22.828 21.531 1 98.88 165 GLY A O 1
ATOM 1366 N N . ALA A 1 166 ? 11.328 25.016 21.469 1 98.94 166 ALA A N 1
ATOM 1367 C CA . ALA A 1 166 ? 12.102 24.875 20.234 1 98.94 166 ALA A CA 1
ATOM 1368 C C . ALA A 1 166 ? 13.281 23.922 20.422 1 98.94 166 ALA A C 1
ATOM 1370 O O . ALA A 1 166 ? 13.555 23.094 19.562 1 98.94 166 ALA A O 1
ATOM 1371 N N . TRP A 1 167 ? 13.953 24.078 21.531 1 98.88 167 TRP A N 1
ATOM 1372 C CA . TRP A 1 167 ? 15.07 23.188 21.812 1 98.88 167 TRP A CA 1
ATOM 1373 C C . TRP A 1 167 ? 14.586 21.75 21.984 1 98.88 167 TRP A C 1
ATOM 1375 O O . TRP A 1 167 ? 15.25 20.812 21.547 1 98.88 167 TRP A O 1
ATOM 1385 N N . LYS A 1 168 ? 13.461 21.562 22.609 1 98.88 168 LYS A N 1
ATOM 1386 C CA . LYS A 1 168 ? 12.906 20.219 22.766 1 98.88 168 LYS A CA 1
ATOM 1387 C C . LYS A 1 168 ? 12.562 19.594 21.422 1 98.88 168 LYS A C 1
ATOM 1389 O O . LYS A 1 168 ? 12.789 18.406 21.188 1 98.88 168 LYS A O 1
ATOM 1394 N N . ILE A 1 169 ? 12.016 20.406 20.578 1 98.94 169 ILE A N 1
ATOM 1395 C CA . ILE A 1 169 ? 11.656 19.938 19.234 1 98.94 169 ILE A CA 1
ATOM 1396 C C . ILE A 1 169 ? 12.914 19.5 18.484 1 98.94 169 ILE A C 1
ATOM 1398 O O . ILE A 1 169 ? 12.945 18.422 17.891 1 98.94 169 ILE A O 1
ATOM 1402 N N . LEU A 1 170 ? 13.977 20.328 18.547 1 98.94 170 LEU A N 1
ATOM 1403 C CA . LEU A 1 170 ? 15.234 20 17.875 1 98.94 170 LEU A CA 1
ATOM 1404 C C . LEU A 1 170 ? 15.805 18.688 18.422 1 98.94 170 LEU A C 1
ATOM 1406 O O . LEU A 1 170 ? 16.297 17.859 17.656 1 98.94 170 LEU A O 1
ATOM 1410 N N . ASN A 1 171 ? 15.695 18.547 19.688 1 98.88 171 ASN A N 1
ATOM 1411 C CA . ASN A 1 171 ? 16.219 17.328 20.312 1 98.88 171 ASN A CA 1
ATOM 1412 C C . ASN A 1 171 ? 15.445 16.094 19.859 1 98.88 171 ASN A C 1
ATOM 1414 O O . ASN A 1 171 ? 16.031 15.047 19.594 1 98.88 171 ASN A O 1
ATOM 1418 N N . VAL A 1 172 ? 14.148 16.203 19.812 1 98.94 172 VAL A N 1
ATOM 1419 C CA . VAL A 1 172 ? 13.312 15.086 19.391 1 98.94 172 VAL A CA 1
ATOM 1420 C C . VAL A 1 172 ? 13.617 14.734 17.938 1 98.94 172 VAL A C 1
ATOM 1422 O O . VAL A 1 172 ? 13.82 13.57 17.594 1 98.94 172 VAL A O 1
ATOM 1425 N N . PHE A 1 173 ? 13.648 15.773 17.062 1 98.94 173 PHE A N 1
ATOM 1426 C CA . PHE A 1 173 ? 13.922 15.531 15.648 1 98.94 173 PHE A CA 1
ATOM 1427 C C . PHE A 1 173 ? 15.273 14.844 15.469 1 98.94 173 PHE A C 1
ATOM 1429 O O . PHE A 1 173 ? 15.406 13.938 14.641 1 98.94 173 PHE A O 1
ATOM 1436 N N . ARG A 1 174 ? 16.297 15.258 16.219 1 98.88 174 ARG A N 1
ATOM 1437 C CA . ARG A 1 174 ? 17.625 14.672 16.125 1 98.88 174 ARG A CA 1
ATOM 1438 C C . ARG A 1 174 ? 17.625 13.234 16.641 1 98.88 174 ARG A C 1
ATOM 1440 O O . ARG A 1 174 ? 18.234 12.352 16.031 1 98.88 174 ARG A O 1
ATOM 1447 N N . THR A 1 175 ? 16.953 13.031 17.734 1 98.94 175 THR A N 1
ATOM 1448 C CA . THR A 1 175 ? 16.859 11.688 18.312 1 98.94 175 THR A CA 1
ATOM 1449 C C . THR A 1 175 ? 16.219 10.719 17.297 1 98.94 175 THR A C 1
ATOM 1451 O O . THR A 1 175 ? 16.703 9.602 17.125 1 98.94 175 THR A O 1
ATOM 1454 N N . GLU A 1 176 ? 15.242 11.203 16.594 1 98.88 176 GLU A N 1
ATOM 1455 C CA . GLU A 1 176 ? 14.445 10.344 15.727 1 98.88 176 GLU A CA 1
ATOM 1456 C C . GLU A 1 176 ? 15.125 10.156 14.375 1 98.88 176 GLU A C 1
ATOM 1458 O O . GLU A 1 176 ? 14.625 9.406 13.523 1 98.88 176 GLU A O 1
ATOM 1463 N N . GLN A 1 177 ? 16.281 10.852 14.164 1 98.88 177 GLN A N 1
ATOM 1464 C CA . GLN A 1 177 ? 17.125 10.484 13.031 1 98.88 177 GLN A CA 1
ATOM 1465 C C . GLN A 1 177 ? 17.797 9.133 13.258 1 98.88 177 GLN A C 1
ATOM 1467 O O . GLN A 1 177 ? 18.297 8.508 12.312 1 98.88 177 GLN A O 1
ATOM 1472 N N . TYR A 1 178 ? 17.859 8.742 14.523 1 98.81 178 TYR A N 1
ATOM 1473 C CA . TYR A 1 178 ? 18.438 7.473 14.961 1 98.81 178 TYR A CA 1
ATOM 1474 C C . TYR A 1 178 ? 17.438 6.707 15.828 1 98.81 178 TYR A C 1
ATOM 1476 O O . TYR A 1 178 ? 17.781 6.266 16.938 1 98.81 178 TYR A O 1
ATOM 1484 N N . HIS A 1 179 ? 16.25 6.512 15.305 1 98.69 179 HIS A N 1
ATOM 1485 C CA . HIS A 1 179 ? 15.102 5.965 16.031 1 98.69 179 HIS A CA 1
ATOM 1486 C C . HIS A 1 179 ? 15.43 4.598 16.625 1 98.69 179 HIS A C 1
ATOM 1488 O O . HIS A 1 179 ? 15.062 4.305 17.75 1 98.69 179 HIS A O 1
ATOM 1494 N N . GLU A 1 180 ? 16.125 3.734 15.875 1 98.06 180 GLU A N 1
ATOM 1495 C CA . GLU A 1 180 ? 16.391 2.361 16.297 1 98.06 180 GLU A CA 1
ATOM 1496 C C . GLU A 1 180 ? 17.297 2.326 17.516 1 98.06 180 GLU A C 1
ATOM 1498 O O . GLU A 1 180 ? 17.094 1.523 18.438 1 98.06 180 GLU A O 1
ATOM 1503 N N . GLU A 1 181 ? 18.203 3.279 17.594 1 98.5 181 GLU A N 1
ATOM 1504 C CA . GLU A 1 181 ? 19.266 3.195 18.594 1 98.5 181 GLU A CA 1
ATOM 1505 C C . GLU A 1 181 ? 18.984 4.133 19.766 1 98.5 181 GLU A C 1
ATOM 1507 O O . GLU A 1 181 ? 19.328 3.824 20.906 1 98.5 181 GLU A O 1
ATOM 1512 N N . LYS A 1 182 ? 18.266 5.234 19.422 1 98.56 182 LYS A N 1
ATOM 1513 C CA . LYS A 1 182 ? 18.297 6.297 20.422 1 98.56 182 LYS A CA 1
ATOM 1514 C C . LYS A 1 182 ? 16.891 6.602 20.953 1 98.56 182 LYS A C 1
ATOM 1516 O O . LYS A 1 182 ? 16.734 7.242 21.984 1 98.56 182 LYS A O 1
ATOM 1521 N N . SER A 1 183 ? 15.883 6.211 20.297 1 98.44 183 SER A N 1
ATOM 1522 C CA . SER A 1 183 ? 14.531 6.605 20.672 1 98.44 183 SER A CA 1
ATOM 1523 C C . SER A 1 183 ? 13.992 5.719 21.797 1 98.44 183 SER A C 1
ATOM 1525 O O . SER A 1 183 ? 14.086 4.492 21.719 1 98.44 183 SER A O 1
ATOM 1527 N N . ALA A 1 184 ? 13.398 6.281 22.781 1 97.94 184 ALA A N 1
ATOM 1528 C CA . ALA A 1 184 ? 12.711 5.539 23.844 1 97.94 184 ALA A CA 1
ATOM 1529 C C . ALA A 1 184 ? 11.211 5.48 23.578 1 97.94 184 ALA A C 1
ATOM 1531 O O . ALA A 1 184 ? 10.469 4.809 24.297 1 97.94 184 ALA A O 1
ATOM 1532 N N . TYR A 1 185 ? 10.719 6.094 22.547 1 98.56 185 TYR A N 1
ATOM 1533 C CA . TYR A 1 185 ? 9.289 6.203 22.266 1 98.56 185 TYR A CA 1
ATOM 1534 C C . TYR A 1 185 ? 8.703 4.848 21.891 1 98.56 185 TYR A C 1
ATOM 1536 O O . TYR A 1 185 ? 9.289 4.117 21.078 1 98.56 185 TYR A O 1
ATOM 1544 N N . ARG A 1 186 ? 7.617 4.508 22.5 1 98.44 186 ARG A N 1
ATOM 1545 C CA . ARG A 1 186 ? 6.805 3.34 22.172 1 98.44 186 ARG A CA 1
ATOM 1546 C C . ARG A 1 186 ? 5.32 3.674 22.234 1 98.44 186 ARG A C 1
ATOM 1548 O O . ARG A 1 186 ? 4.895 4.492 23.047 1 98.44 186 ARG A O 1
ATOM 1555 N N . PHE A 1 187 ? 4.527 3.043 21.375 1 98.5 187 PHE A N 1
ATOM 1556 C CA . PHE A 1 187 ? 3.084 3.246 21.406 1 98.5 187 PHE A CA 1
ATOM 1557 C C . PHE A 1 187 ? 2.35 1.974 21.016 1 98.5 187 PHE A C 1
ATOM 1559 O O . PHE A 1 187 ? 2.527 1.471 19.891 1 98.5 187 PHE A O 1
ATOM 1566 N N . ILE A 1 188 ? 1.565 1.431 21.875 1 98.12 188 ILE A N 1
ATOM 1567 C CA . ILE A 1 188 ? 0.729 0.266 21.609 1 98.12 188 ILE A CA 1
ATOM 1568 C C . ILE A 1 188 ? -0.708 0.553 22.047 1 98.12 188 ILE A C 1
ATOM 1570 O O . ILE A 1 188 ? -0.956 0.948 23.188 1 98.12 188 ILE A O 1
ATOM 1574 N N . ARG A 1 189 ? -1.586 0.61 21.203 1 97.44 189 ARG A N 1
ATOM 1575 C CA . ARG A 1 189 ? -3.021 0.596 21.469 1 97.44 189 ARG A CA 1
ATOM 1576 C C . ARG A 1 189 ? -3.607 -0.791 21.219 1 97.44 189 ARG A C 1
ATOM 1578 O O . ARG A 1 189 ? -3.455 -1.353 20.141 1 97.44 189 ARG A O 1
ATOM 1585 N N . ARG A 1 190 ? -4.285 -1.425 22.078 1 94.56 190 ARG A N 1
ATOM 1586 C CA . ARG A 1 190 ? -4.781 -2.795 21.984 1 94.56 190 ARG A CA 1
ATOM 1587 C C . ARG A 1 190 ? -6.203 -2.826 21.438 1 94.56 190 ARG A C 1
ATOM 1589 O O . ARG A 1 190 ? -6.922 -1.829 21.5 1 94.56 190 ARG A O 1
ATOM 1596 N N . ASN A 1 191 ? -6.547 -4.035 20.844 1 91.44 191 ASN A N 1
ATOM 1597 C CA . ASN A 1 191 ? -7.898 -4.32 20.359 1 91.44 191 ASN A CA 1
ATOM 1598 C C . ASN A 1 191 ? -8.375 -3.277 19.359 1 91.44 191 ASN A C 1
ATOM 1600 O O . ASN A 1 191 ? -9.469 -2.732 19.484 1 91.44 191 ASN A O 1
ATOM 1604 N N . THR A 1 192 ? -7.469 -2.936 18.453 1 93.06 192 THR A N 1
ATOM 1605 C CA . THR A 1 192 ? -7.746 -1.923 17.453 1 93.06 192 THR A CA 1
ATOM 1606 C C . THR A 1 192 ? -7.258 -2.383 16.078 1 93.06 192 THR A C 1
ATOM 1608 O O . THR A 1 192 ? -6.746 -3.494 15.938 1 93.06 192 THR A O 1
ATOM 1611 N N . TYR A 1 193 ? -7.52 -1.622 15.117 1 93.38 193 TYR A N 1
ATOM 1612 C CA . TYR A 1 193 ? -6.953 -1.877 13.797 1 93.38 193 TYR A CA 1
ATOM 1613 C C . TYR A 1 193 ? -5.438 -1.704 13.812 1 93.38 193 TYR A C 1
ATOM 1615 O O . TYR A 1 193 ? -4.91 -0.869 14.555 1 93.38 193 TYR A O 1
ATOM 1623 N N . TYR A 1 194 ? -4.773 -2.441 12.914 1 95 194 TYR A N 1
ATOM 1624 C CA . TYR A 1 194 ? -3.316 -2.43 12.914 1 95 194 TYR A CA 1
ATOM 1625 C C . TYR A 1 194 ? -2.783 -1.051 12.539 1 95 194 TYR A C 1
ATOM 1627 O O . TYR A 1 194 ? -1.651 -0.702 12.883 1 95 194 TYR A O 1
ATOM 1635 N N . THR A 1 195 ? -3.602 -0.195 11.945 1 95.75 195 THR A N 1
ATOM 1636 C CA . THR A 1 195 ? -3.188 1.142 11.531 1 95.75 195 THR A CA 1
ATOM 1637 C C . THR A 1 195 ? -3.248 2.113 12.703 1 95.75 195 THR A C 1
ATOM 1639 O O . THR A 1 195 ? -2.744 3.234 12.617 1 95.75 195 THR A O 1
ATOM 1642 N N . ASP A 1 196 ? -3.799 1.713 13.852 1 96.38 196 ASP A N 1
ATOM 1643 C CA . ASP A 1 196 ? -3.977 2.609 14.992 1 96.38 196 ASP A CA 1
ATOM 1644 C C . ASP A 1 196 ? -2.934 2.336 16.078 1 96.38 196 ASP A C 1
ATOM 1646 O O . ASP A 1 196 ? -3.021 2.877 17.188 1 96.38 196 ASP A O 1
ATOM 1650 N N . THR A 1 197 ? -2.043 1.458 15.844 1 97.62 197 THR A N 1
ATOM 1651 C CA . THR A 1 197 ? -0.962 1.111 16.766 1 97.62 197 THR A CA 1
ATOM 1652 C C . THR A 1 197 ? 0.34 0.879 16 1 97.62 197 THR A C 1
ATOM 1654 O O . THR A 1 197 ? 0.347 0.838 14.766 1 97.62 197 THR A O 1
ATOM 1657 N N . LEU A 1 198 ? 1.446 0.873 16.688 1 98.12 198 LEU A N 1
ATOM 1658 C CA . LEU A 1 198 ? 2.734 0.65 16.047 1 98.12 198 LEU A CA 1
ATOM 1659 C C . LEU A 1 198 ? 3.137 -0.818 16.125 1 98.12 198 LEU A C 1
ATOM 1661 O O . LEU A 1 198 ? 2.895 -1.479 17.141 1 98.12 198 LEU A O 1
ATOM 1665 N N . SER A 1 199 ? 3.738 -1.318 15.102 1 96.81 199 SER A N 1
ATOM 1666 C CA . SER A 1 199 ? 4.246 -2.684 15.039 1 96.81 199 SER A CA 1
ATOM 1667 C C . SER A 1 199 ? 5.496 -2.848 15.898 1 96.81 199 SER A C 1
ATOM 1669 O O . SER A 1 199 ? 5.945 -1.893 16.531 1 96.81 199 SER A O 1
ATOM 1671 N N . ARG A 1 200 ? 6.062 -4.082 16.016 1 96.44 200 ARG A N 1
ATOM 1672 C CA . ARG A 1 200 ? 7.297 -4.426 16.719 1 96.44 200 ARG A CA 1
ATOM 1673 C C . ARG A 1 200 ? 7.25 -3.961 18.172 1 96.44 200 ARG A C 1
ATOM 1675 O O . ARG A 1 200 ? 8.133 -3.229 18.625 1 96.44 200 ARG A O 1
ATOM 1682 N N . ASP A 1 201 ? 6.211 -4.27 18.828 1 95.75 201 ASP A N 1
ATOM 1683 C CA . ASP A 1 201 ? 6.012 -3.982 20.25 1 95.75 201 ASP A CA 1
ATOM 1684 C C . ASP A 1 201 ? 6.016 -2.479 20.516 1 95.75 201 ASP A C 1
ATOM 1686 O O . ASP A 1 201 ? 6.648 -2.012 21.453 1 95.75 201 ASP A O 1
ATOM 1690 N N . GLY A 1 202 ? 5.488 -1.717 19.562 1 97.94 202 GLY A N 1
ATOM 1691 C CA . GLY A 1 202 ? 5.273 -0.289 19.734 1 97.94 202 GLY A CA 1
ATOM 1692 C C . GLY A 1 202 ? 6.398 0.558 19.172 1 97.94 202 GLY A C 1
ATOM 1693 O O . GLY A 1 202 ? 6.34 1.788 19.219 1 97.94 202 GLY A O 1
ATOM 1694 N N . LYS A 1 203 ? 7.418 -0.003 18.609 1 97.75 203 LYS A N 1
ATOM 1695 C CA . LYS A 1 203 ? 8.578 0.738 18.109 1 97.75 203 LYS A CA 1
ATOM 1696 C C . LYS A 1 203 ? 8.32 1.278 16.703 1 97.75 203 LYS A C 1
ATOM 1698 O O . LYS A 1 203 ? 8.922 2.275 16.297 1 97.75 203 LYS A O 1
ATOM 1703 N N . GLY A 1 204 ? 7.391 0.598 15.961 1 97.44 204 GLY A N 1
ATOM 1704 C CA . GLY A 1 204 ? 7.184 0.925 14.555 1 97.44 204 GLY A CA 1
ATOM 1705 C C . GLY A 1 204 ? 8.062 0.121 13.617 1 97.44 204 GLY A C 1
ATOM 1706 O O . GLY A 1 204 ? 8.938 -0.625 14.062 1 97.44 204 GLY A O 1
ATOM 1707 N N . THR A 1 205 ? 7.852 0.202 12.367 1 95.38 205 THR A N 1
ATOM 1708 C CA . THR A 1 205 ? 8.578 -0.562 11.359 1 95.38 205 THR A CA 1
ATOM 1709 C C . THR A 1 205 ? 10.07 -0.23 11.406 1 95.38 205 THR A C 1
ATOM 1711 O O . THR A 1 205 ? 10.453 0.906 11.695 1 95.38 205 THR A O 1
ATOM 1714 N N . HIS A 1 206 ? 10.859 -1.207 11.07 1 96.31 206 HIS A N 1
ATOM 1715 C CA . HIS A 1 206 ? 12.312 -1.06 11.062 1 96.31 206 HIS A CA 1
ATOM 1716 C C . HIS A 1 206 ? 12.758 -0.056 10 1 96.31 206 HIS A C 1
ATOM 1718 O O . HIS A 1 206 ? 12.328 -0.134 8.852 1 96.31 206 HIS A O 1
ATOM 1724 N N . VAL A 1 207 ? 13.602 0.915 10.414 1 97.88 207 VAL A N 1
ATOM 1725 C CA . VAL A 1 207 ? 14.078 1.944 9.492 1 97.88 207 VAL A CA 1
ATOM 1726 C C . VAL A 1 207 ? 15.602 2.035 9.562 1 97.88 207 VAL A C 1
ATOM 1728 O O . VAL A 1 207 ? 16.203 1.646 10.562 1 97.88 207 VAL A O 1
ATOM 1731 N N . LYS A 1 208 ? 16.219 2.525 8.523 1 98.31 208 LYS A N 1
ATOM 1732 C CA . LYS A 1 208 ? 17.656 2.775 8.484 1 98.31 208 LYS A CA 1
ATOM 1733 C C . LYS A 1 208 ? 18.016 4.031 9.273 1 98.31 208 LYS A C 1
ATOM 1735 O O . LYS A 1 208 ? 17.391 5.086 9.086 1 98.31 208 LYS A O 1
ATOM 1740 N N . SER A 1 209 ? 19 3.928 10.141 1 98.44 209 SER A N 1
ATOM 1741 C CA . SER A 1 209 ? 19.406 5.062 10.961 1 98.44 209 SER A CA 1
ATOM 1742 C C . SER A 1 209 ? 20.375 5.969 10.203 1 98.44 209 SER A C 1
ATOM 1744 O O . SER A 1 209 ? 21.125 5.504 9.352 1 98.44 209 SER A O 1
ATOM 1746 N N . GLY A 1 210 ? 20.281 7.258 10.477 1 98.56 210 GLY A N 1
ATOM 1747 C CA . GLY A 1 210 ? 21.328 8.195 10.078 1 98.56 210 GLY A CA 1
ATOM 1748 C C . GLY A 1 210 ? 21.234 8.594 8.617 1 98.56 210 GLY A C 1
ATOM 1749 O O . GLY A 1 210 ? 22.25 8.859 7.973 1 98.56 210 GLY A O 1
ATOM 1750 N N . ILE A 1 211 ? 19.984 8.602 8.117 1 98.69 211 ILE A N 1
ATOM 1751 C CA . ILE A 1 211 ? 19.891 8.945 6.703 1 98.69 211 ILE A CA 1
ATOM 1752 C C . ILE A 1 211 ? 19.531 10.422 6.551 1 98.69 211 ILE A C 1
ATOM 1754 O O . ILE A 1 211 ? 19.25 10.883 5.445 1 98.69 211 ILE A O 1
ATOM 1758 N N . GLY A 1 212 ? 19.422 11.141 7.633 1 98.94 212 GLY A N 1
ATOM 1759 C CA . GLY A 1 212 ? 19.094 12.562 7.637 1 98.94 212 GLY A CA 1
ATOM 1760 C C . GLY A 1 212 ? 17.656 12.828 8.023 1 98.94 212 GLY A C 1
ATOM 1761 O O . GLY A 1 212 ? 17.375 13.688 8.867 1 98.94 212 GLY A O 1
ATOM 1762 N N . MET A 1 213 ? 16.734 12.094 7.555 1 98.94 213 MET A N 1
ATOM 1763 C CA . MET A 1 213 ? 15.312 12.289 7.824 1 98.94 213 MET A CA 1
ATOM 1764 C C . MET A 1 213 ? 14.984 11.953 9.273 1 98.94 213 MET A C 1
ATOM 1766 O O . MET A 1 213 ? 15.727 11.219 9.93 1 98.94 213 MET A O 1
ATOM 1770 N N . THR A 1 214 ? 13.883 12.5 9.773 1 98.94 214 THR A N 1
ATOM 1771 C CA . THR A 1 214 ? 13.453 12.266 11.148 1 98.94 214 THR A CA 1
ATOM 1772 C C . THR A 1 214 ? 12.203 11.398 11.18 1 98.94 214 THR A C 1
ATOM 1774 O O . THR A 1 214 ? 11.297 11.57 10.359 1 98.94 214 THR A O 1
ATOM 1777 N N . TRP A 1 215 ? 12.18 10.414 12.07 1 98.88 215 TRP A N 1
ATOM 1778 C CA . TRP A 1 215 ? 11.188 9.352 12.148 1 98.88 215 TRP A CA 1
ATOM 1779 C C . TRP A 1 215 ? 9.867 9.883 12.695 1 98.88 215 TRP A C 1
ATOM 1781 O O . TRP A 1 215 ? 9.852 10.742 13.586 1 98.88 215 TRP A O 1
ATOM 1791 N N . SER A 1 216 ? 8.75 9.43 12.164 1 98.75 216 SER A N 1
ATOM 1792 C CA . SER A 1 216 ? 7.391 9.703 12.625 1 98.75 216 SER A CA 1
ATOM 1793 C C . SER A 1 216 ? 6.625 8.406 12.875 1 98.75 216 SER A C 1
ATOM 1795 O O . SER A 1 216 ? 6.621 7.508 12.031 1 98.75 216 SER A O 1
ATOM 1797 N N . GLY A 1 217 ? 5.918 8.305 13.969 1 98.69 217 GLY A N 1
ATOM 1798 C CA . GLY A 1 217 ? 5.125 7.117 14.258 1 98.69 217 GLY A CA 1
ATOM 1799 C C . GLY A 1 217 ? 3.791 7.102 13.539 1 98.69 217 GLY A C 1
ATOM 1800 O O . GLY A 1 217 ? 3.332 6.043 13.102 1 98.69 217 GLY A O 1
ATOM 1801 N N . PHE A 1 218 ? 3.223 8.242 13.438 1 98.62 218 PHE A N 1
ATOM 1802 C CA . PHE A 1 218 ? 1.877 8.336 12.883 1 98.62 218 PHE A CA 1
ATOM 1803 C C . PHE A 1 218 ? 1.79 9.461 11.859 1 98.62 218 PHE A C 1
ATOM 1805 O O . PHE A 1 218 ? 2.631 10.367 11.844 1 98.62 218 PHE A O 1
ATOM 1812 N N . ARG A 1 219 ? 0.772 9.32 10.992 1 98.5 219 ARG A N 1
ATOM 1813 C CA . ARG A 1 219 ? 0.473 10.289 9.945 1 98.5 219 ARG A CA 1
ATOM 1814 C C . ARG A 1 219 ? -0.454 11.391 10.453 1 98.5 219 ARG A C 1
ATOM 1816 O O . ARG A 1 219 ? -1.075 11.242 11.508 1 98.5 219 ARG A O 1
ATOM 1823 N N . PRO A 1 220 ? -0.541 12.484 9.703 1 97.38 220 PRO A N 1
ATOM 1824 C CA . PRO A 1 220 ? -1.523 13.508 10.078 1 97.38 220 PRO A CA 1
ATOM 1825 C C . PRO A 1 220 ? -2.953 12.969 10.102 1 97.38 220 PRO A C 1
ATOM 1827 O O . PRO A 1 220 ? -3.816 13.531 10.781 1 97.38 220 PRO A O 1
ATOM 1830 N N . SER A 1 221 ? -3.188 11.852 9.414 1 95.44 221 SER A N 1
ATOM 1831 C CA . SER A 1 221 ? -4.512 11.234 9.375 1 95.44 221 SER A CA 1
ATOM 1832 C C . SER A 1 221 ? -4.758 10.375 10.609 1 95.44 221 SER A C 1
ATOM 1834 O O . SER A 1 221 ? -5.867 9.875 10.812 1 95.44 221 SER A O 1
ATOM 1836 N N . ASP A 1 222 ? -3.709 10.164 11.438 1 92.31 222 ASP A N 1
ATOM 1837 C CA . ASP A 1 222 ? -3.768 9.438 12.703 1 92.31 222 ASP A CA 1
ATOM 1838 C C . ASP A 1 222 ? -3.391 7.969 12.508 1 92.31 222 ASP A C 1
ATOM 1840 O O . ASP A 1 222 ? -3.27 7.219 13.477 1 92.31 222 ASP A O 1
ATOM 1844 N N . ASP A 1 223 ? -3.17 7.586 11.305 1 97.19 223 ASP A N 1
ATOM 1845 C CA . ASP A 1 223 ? -2.76 6.207 11.062 1 97.19 223 ASP A CA 1
ATOM 1846 C C . ASP A 1 223 ? -1.265 6.023 11.312 1 97.19 223 ASP A C 1
ATOM 1848 O O . ASP A 1 223 ? -0.478 6.949 11.102 1 97.19 223 ASP A O 1
ATOM 1852 N N . ALA A 1 224 ? -0.915 4.812 11.719 1 98.31 224 ALA A N 1
ATOM 1853 C CA . ALA A 1 224 ? 0.5 4.469 11.844 1 98.31 224 ALA A CA 1
ATOM 1854 C C . ALA A 1 224 ? 1.208 4.562 10.492 1 98.31 224 ALA A C 1
ATOM 1856 O O . ALA A 1 224 ? 0.655 4.164 9.469 1 98.31 224 ALA A O 1
ATOM 1857 N N . CYS A 1 225 ? 2.398 5.098 10.516 1 98.38 225 CYS A N 1
ATOM 1858 C CA . CYS A 1 225 ? 3.217 5.082 9.305 1 98.38 225 CYS A CA 1
ATOM 1859 C C . CYS A 1 225 ? 3.592 3.654 8.922 1 98.38 225 CYS A C 1
ATOM 1861 O O . CYS A 1 225 ? 3.902 2.834 9.789 1 98.38 225 CYS A O 1
ATOM 1863 N N . THR A 1 226 ? 3.494 3.381 7.625 1 97.12 226 THR A N 1
ATOM 1864 C CA . THR A 1 226 ? 3.961 2.094 7.121 1 97.12 226 THR A CA 1
ATOM 1865 C C . THR A 1 226 ? 5.48 1.996 7.215 1 97.12 226 THR A C 1
ATOM 1867 O O . THR A 1 226 ? 6.016 0.974 7.648 1 97.12 226 THR A O 1
ATOM 1870 N N . TYR A 1 227 ? 5.984 3.223 6.648 1 96.25 227 TYR A N 1
ATOM 1871 C CA . TYR A 1 227 ? 7.43 3.383 6.789 1 96.25 227 TYR A CA 1
ATOM 1872 C C . TYR A 1 227 ? 7.766 4.609 7.629 1 96.25 227 TYR A C 1
ATOM 1874 O O . TYR A 1 227 ? 7.027 5.598 7.617 1 96.25 227 TYR A O 1
ATOM 1882 N N . GLY A 1 228 ? 8.609 4.543 8.477 1 96.12 228 GLY A N 1
ATOM 1883 C CA . GLY A 1 228 ? 8.883 5.426 9.602 1 96.12 228 GLY A CA 1
ATOM 1884 C C . GLY A 1 228 ? 9.344 6.809 9.172 1 96.12 228 GLY A C 1
ATOM 1885 O O . GLY A 1 228 ? 9.32 7.746 9.969 1 96.12 228 GLY A O 1
ATOM 1886 N N . TYR A 1 229 ? 9.758 7.047 7.887 1 98.81 229 TYR A N 1
ATOM 1887 C CA . TYR A 1 229 ? 10.102 8.375 7.391 1 98.81 229 TYR A CA 1
ATOM 1888 C C . TYR A 1 229 ? 9 8.914 6.484 1 98.81 229 TYR A C 1
ATOM 1890 O O . TYR A 1 229 ? 9.008 8.68 5.273 1 98.81 229 TYR A O 1
ATOM 1898 N N . LEU A 1 230 ? 8.102 9.664 7.039 1 98.88 230 LEU A N 1
ATOM 1899 C CA . LEU A 1 230 ? 6.996 10.305 6.336 1 98.88 230 LEU A CA 1
ATOM 1900 C C . LEU A 1 230 ? 7.477 11.539 5.582 1 98.88 230 LEU A C 1
ATOM 1902 O O . LEU A 1 230 ? 7.75 12.57 6.188 1 98.88 230 LEU A O 1
ATOM 1906 N N . VAL A 1 231 ? 7.516 11.508 4.328 1 98.94 231 VAL A N 1
ATOM 1907 C CA . VAL A 1 231 ? 8.25 12.445 3.488 1 98.94 231 VAL A CA 1
ATOM 1908 C C . VAL A 1 231 ? 7.609 13.828 3.58 1 98.94 231 VAL A C 1
ATOM 1910 O O . VAL A 1 231 ? 8.297 14.82 3.834 1 98.94 231 VAL A O 1
ATOM 1913 N N . PRO A 1 232 ? 6.258 13.938 3.475 1 98.88 232 PRO A N 1
ATOM 1914 C CA . PRO A 1 232 ? 5.691 15.281 3.539 1 98.88 232 PRO A CA 1
ATOM 1915 C C . PRO A 1 232 ? 5.898 15.945 4.898 1 98.88 232 PRO A C 1
ATOM 1917 O O . PRO A 1 232 ? 6.078 17.172 4.973 1 98.88 232 PRO A O 1
ATOM 1920 N N . SER A 1 233 ? 5.863 15.195 5.977 1 98.94 233 SER A N 1
ATOM 1921 C CA . SER A 1 233 ? 6.133 15.773 7.289 1 98.94 233 SER A CA 1
ATOM 1922 C C . SER A 1 233 ? 7.59 16.203 7.414 1 98.94 233 SER A C 1
ATOM 1924 O O . SER A 1 233 ? 7.891 17.203 8.07 1 98.94 233 SER A O 1
ATOM 1926 N N . ASN A 1 234 ? 8.492 15.43 6.832 1 99 234 ASN A N 1
ATOM 1927 C CA . ASN A 1 234 ? 9.891 15.844 6.801 1 99 234 ASN A CA 1
ATOM 1928 C C . ASN A 1 234 ? 10.086 17.094 5.953 1 99 234 ASN A C 1
ATOM 1930 O O . ASN A 1 234 ? 10.898 17.969 6.297 1 99 234 ASN A O 1
ATOM 1934 N N . MET A 1 235 ? 9.359 17.188 4.832 1 98.94 235 MET A N 1
ATOM 1935 C CA . MET A 1 235 ? 9.375 18.406 4.039 1 98.94 235 MET A CA 1
ATOM 1936 C C . MET A 1 235 ? 8.93 19.609 4.875 1 98.94 235 MET A C 1
ATOM 1938 O O . MET A 1 235 ? 9.531 20.672 4.809 1 98.94 235 MET A O 1
ATOM 1942 N N . PHE A 1 236 ? 7.891 19.375 5.656 1 98.94 236 PHE A N 1
ATOM 1943 C CA . PHE A 1 236 ? 7.375 20.422 6.531 1 98.94 236 PHE A CA 1
ATOM 1944 C C . PHE A 1 236 ? 8.414 20.812 7.574 1 98.94 236 PHE A C 1
ATOM 1946 O O . PHE A 1 236 ? 8.594 22 7.863 1 98.94 236 PHE A O 1
ATOM 1953 N N . ALA A 1 237 ? 9.094 19.812 8.102 1 99 237 ALA A N 1
ATOM 1954 C CA . ALA A 1 237 ? 10.156 20.062 9.07 1 99 237 ALA A CA 1
ATOM 1955 C C . ALA A 1 237 ? 11.25 20.938 8.477 1 99 237 ALA A C 1
ATOM 1957 O O . ALA A 1 237 ? 11.742 21.859 9.125 1 99 237 ALA A O 1
ATOM 1958 N N . VAL A 1 238 ? 11.609 20.641 7.242 1 98.94 238 VAL A N 1
ATOM 1959 C CA . VAL A 1 238 ? 12.617 21.438 6.562 1 98.94 238 VAL A CA 1
ATOM 1960 C C . VAL A 1 238 ? 12.18 22.906 6.52 1 98.94 238 VAL A C 1
ATOM 1962 O O . VAL A 1 238 ? 12.953 23.797 6.84 1 98.94 238 VAL A O 1
ATOM 1965 N N . VAL A 1 239 ? 10.961 23.125 6.141 1 98.94 239 VAL A N 1
ATOM 1966 C CA . VAL A 1 239 ? 10.438 24.469 5.98 1 98.94 239 VAL A CA 1
ATOM 1967 C C . VAL A 1 239 ? 10.43 25.188 7.328 1 98.94 239 VAL A C 1
ATOM 1969 O O . VAL A 1 239 ? 10.93 26.312 7.449 1 98.94 239 VAL A O 1
ATOM 1972 N N . VAL A 1 240 ? 9.93 24.547 8.375 1 98.88 240 VAL A N 1
ATOM 1973 C CA . VAL A 1 240 ? 9.719 25.25 9.641 1 98.88 240 VAL A CA 1
ATOM 1974 C C . VAL A 1 240 ? 11.055 25.438 10.352 1 98.88 240 VAL A C 1
ATOM 1976 O O . VAL A 1 240 ? 11.227 26.375 11.133 1 98.88 240 VAL A O 1
ATOM 1979 N N . LEU A 1 241 ? 12.008 24.516 10.094 1 98.94 241 LEU A N 1
ATOM 1980 C CA . LEU A 1 241 ? 13.344 24.719 10.641 1 98.94 241 LEU A CA 1
ATOM 1981 C C . LEU A 1 241 ? 13.984 25.969 10.039 1 98.94 241 LEU A C 1
ATOM 1983 O O . LEU A 1 241 ? 14.758 26.656 10.711 1 98.94 241 LEU A O 1
ATOM 1987 N N . GLY A 1 242 ? 13.641 26.234 8.797 1 98.94 242 GLY A N 1
ATOM 1988 C CA . GLY A 1 242 ? 14.039 27.516 8.234 1 98.94 242 GLY A CA 1
ATOM 1989 C C . GLY A 1 242 ? 13.406 28.703 8.953 1 98.94 242 GLY A C 1
ATOM 1990 O O . GLY A 1 242 ? 14.078 29.703 9.219 1 98.94 242 GLY A O 1
ATOM 1991 N N . TYR A 1 243 ? 12.086 28.625 9.25 1 98.88 243 TYR A N 1
ATOM 1992 C CA . TYR A 1 243 ? 11.406 29.641 10.039 1 98.88 243 TYR A CA 1
ATOM 1993 C C . TYR A 1 243 ? 12.086 29.828 11.391 1 98.88 243 TYR A C 1
ATOM 1995 O O . TYR A 1 243 ? 12.305 30.953 11.828 1 98.88 243 TYR A O 1
ATOM 2003 N N . LEU A 1 244 ? 12.406 28.688 12 1 98.94 244 LEU A N 1
ATOM 2004 C CA . LEU A 1 244 ? 13.023 28.734 13.32 1 98.94 244 LEU A CA 1
ATOM 2005 C C . LEU A 1 244 ? 14.391 29.406 13.266 1 98.94 244 LEU A C 1
ATOM 2007 O O . LEU A 1 244 ? 14.766 30.141 14.188 1 98.94 244 LEU A O 1
ATOM 2011 N N . GLU A 1 245 ? 15.141 29.094 12.242 1 98.88 245 GLU A N 1
ATOM 2012 C CA . GLU A 1 245 ? 16.438 29.734 12.047 1 98.88 245 GLU A CA 1
ATOM 2013 C C . GLU A 1 245 ? 16.281 31.266 11.992 1 98.88 245 GLU A C 1
ATOM 2015 O O . GLU A 1 245 ? 17.031 31.984 12.656 1 98.88 245 GLU A O 1
ATOM 2020 N N . GLU A 1 246 ? 15.328 31.734 11.219 1 98.81 246 GLU A N 1
ATOM 2021 C CA . GLU A 1 246 ? 15.094 33.188 11.086 1 98.81 246 GLU A CA 1
ATOM 2022 C C . GLU A 1 246 ? 14.641 33.781 12.414 1 98.81 246 GLU A C 1
ATOM 2024 O O . GLU A 1 246 ? 15.133 34.844 12.812 1 98.81 246 GLU A O 1
ATOM 2029 N N . ILE A 1 247 ? 13.742 33.125 13.086 1 98.88 247 ILE A N 1
ATOM 2030 C CA . ILE A 1 247 ? 13.258 33.562 14.383 1 98.88 247 ILE A CA 1
ATOM 2031 C C . ILE A 1 247 ? 14.43 33.656 15.359 1 98.88 247 ILE A C 1
ATOM 2033 O O . ILE A 1 247 ? 14.562 34.656 16.078 1 98.88 247 ILE A O 1
ATOM 2037 N N . ALA A 1 248 ? 15.234 32.625 15.367 1 98.81 248 ALA A N 1
ATOM 2038 C CA . ALA A 1 248 ? 16.375 32.562 16.281 1 98.81 248 ALA A CA 1
ATOM 2039 C C . ALA A 1 248 ? 17.344 33.688 16.047 1 98.81 248 ALA A C 1
ATOM 2041 O O . ALA A 1 248 ? 17.906 34.25 17 1 98.81 248 ALA A O 1
ATOM 2042 N N . ARG A 1 249 ? 17.547 34.062 14.812 1 98.56 249 ARG A N 1
ATOM 2043 C CA . ARG A 1 249 ? 18.516 35.094 14.461 1 98.56 249 ARG A CA 1
ATOM 2044 C C . ARG A 1 249 ? 17.953 36.469 14.719 1 98.56 249 ARG A C 1
ATOM 2046 O O . ARG A 1 249 ? 18.641 37.344 15.273 1 98.56 249 ARG A O 1
ATOM 2053 N N . LEU A 1 250 ? 16.688 36.719 14.344 1 98.44 250 LEU A N 1
ATOM 2054 C CA . LEU A 1 250 ? 16.188 38.094 14.242 1 98.44 250 LEU A CA 1
ATOM 2055 C C . LEU A 1 250 ? 15.406 38.5 15.5 1 98.44 250 LEU A C 1
ATOM 2057 O O . LEU A 1 250 ? 15.297 39.656 15.828 1 98.44 250 LEU A O 1
ATOM 2061 N N . ILE A 1 251 ? 14.883 37.5 16.203 1 98.44 251 ILE A N 1
ATOM 2062 C CA . ILE A 1 251 ? 14 37.844 17.328 1 98.44 251 ILE A CA 1
ATOM 2063 C C . ILE A 1 251 ? 14.617 37.344 18.641 1 98.44 251 ILE A C 1
ATOM 2065 O O . ILE A 1 251 ? 14.844 38.156 19.547 1 98.44 251 ILE A O 1
ATOM 2069 N N . VAL A 1 252 ? 14.922 36.062 18.672 1 97.81 252 VAL A N 1
ATOM 2070 C CA . VAL A 1 252 ? 15.445 35.438 19.891 1 97.81 252 VAL A CA 1
ATOM 2071 C C . VAL A 1 252 ? 16.906 35.844 20.078 1 97.81 252 VAL A C 1
ATOM 2073 O O . VAL A 1 252 ? 17.406 35.906 21.203 1 97.81 252 VAL A O 1
ATOM 2076 N N . GLU A 1 253 ? 17.656 36.094 19.016 1 97.75 253 GLU A N 1
ATOM 2077 C CA . GLU A 1 253 ? 19.078 36.438 18.984 1 97.75 253 GLU A CA 1
ATOM 2078 C C . GLU A 1 253 ? 19.922 35.344 19.656 1 97.75 253 GLU A C 1
ATOM 2080 O O . GLU A 1 253 ? 20.734 35.656 20.531 1 97.75 253 GLU A O 1
ATOM 2085 N N . SER A 1 254 ? 19.688 34.156 19.328 1 98.19 254 SER A N 1
ATOM 2086 C CA . SER A 1 254 ? 20.438 32.969 19.766 1 98.19 254 SER A CA 1
ATOM 2087 C C . SER A 1 254 ? 21.172 32.312 18.594 1 98.19 254 SER A C 1
ATOM 2089 O O . SER A 1 254 ? 20.547 31.609 17.797 1 98.19 254 SER A O 1
ATOM 2091 N N . SER A 1 255 ? 22.453 32.5 18.562 1 98.19 255 SER A N 1
ATOM 2092 C CA . SER A 1 255 ? 23.266 31.922 17.5 1 98.19 255 SER A CA 1
ATOM 2093 C C . SER A 1 255 ? 23.266 30.406 17.578 1 98.19 255 SER A C 1
ATOM 2095 O O . SER A 1 255 ? 23.297 29.719 16.547 1 98.19 255 SER A O 1
ATOM 2097 N N . ASP A 1 256 ? 23.203 29.906 18.766 1 98.69 256 ASP A N 1
ATOM 2098 C CA . ASP A 1 256 ? 23.219 28.469 18.969 1 98.69 256 ASP A CA 1
ATOM 2099 C C . ASP A 1 256 ? 21.938 27.828 18.422 1 98.69 256 ASP A C 1
ATOM 2101 O O . ASP A 1 256 ? 21.984 26.797 17.75 1 98.69 256 ASP A O 1
ATOM 2105 N N . LEU A 1 257 ? 20.844 28.453 18.734 1 98.75 257 LEU A N 1
ATOM 2106 C CA . LEU A 1 257 ? 19.562 27.938 18.25 1 98.75 257 LEU A CA 1
ATOM 2107 C C . LEU A 1 257 ? 19.484 28.016 16.734 1 98.75 257 LEU A C 1
ATOM 2109 O O . LEU A 1 257 ? 19 27.078 16.078 1 98.75 257 LEU A O 1
ATOM 2113 N N . ALA A 1 258 ? 19.953 29.125 16.172 1 98.81 258 ALA A N 1
ATOM 2114 C CA . ALA A 1 258 ? 19.953 29.312 14.727 1 98.81 258 ALA A CA 1
ATOM 2115 C C . ALA A 1 258 ? 20.797 28.25 14.031 1 98.81 258 ALA A C 1
ATOM 2117 O O . ALA A 1 258 ? 20.391 27.672 13.023 1 98.81 258 ALA A O 1
ATOM 2118 N N . LYS A 1 259 ? 21.953 28.016 14.602 1 98.88 259 LYS A N 1
ATOM 2119 C CA . LYS A 1 259 ? 22.875 27.031 14.031 1 98.88 259 LYS A CA 1
ATOM 2120 C C . LYS A 1 259 ? 22.297 25.625 14.102 1 98.88 259 LYS A C 1
ATOM 2122 O O . LYS A 1 259 ? 22.375 24.859 13.141 1 98.88 259 LYS A O 1
ATOM 2127 N N . ALA A 1 260 ? 21.75 25.297 15.25 1 98.88 260 ALA A N 1
ATOM 2128 C CA . ALA A 1 260 ? 21.156 23.969 15.43 1 98.88 260 ALA A CA 1
ATOM 2129 C C . ALA A 1 260 ? 20.016 23.734 14.438 1 98.88 260 ALA A C 1
ATOM 2131 O O . ALA A 1 260 ? 19.906 22.656 13.844 1 98.88 260 ALA A O 1
ATOM 2132 N N . ALA A 1 261 ? 19.188 24.719 14.266 1 98.94 261 ALA A N 1
ATOM 2133 C CA . ALA A 1 261 ? 18.062 24.625 13.328 1 98.94 261 ALA A CA 1
ATOM 2134 C C . ALA A 1 261 ? 18.578 24.484 11.898 1 98.94 261 ALA A C 1
ATOM 2136 O O . ALA A 1 261 ? 18.062 23.656 11.125 1 98.94 261 ALA A O 1
ATOM 2137 N N . ALA A 1 262 ? 19.562 25.25 11.531 1 98.88 262 ALA A N 1
ATOM 2138 C CA . ALA A 1 262 ? 20.109 25.25 10.172 1 98.88 262 ALA A CA 1
ATOM 2139 C C . ALA A 1 262 ? 20.75 23.906 9.844 1 98.88 262 ALA A C 1
ATOM 2141 O O . ALA A 1 262 ? 20.578 23.391 8.734 1 98.88 262 ALA A O 1
ATOM 2142 N N . GLU A 1 263 ? 21.5 23.406 10.75 1 98.94 263 GLU A N 1
ATOM 2143 C CA . GLU A 1 263 ? 22.188 22.125 10.531 1 98.94 263 GLU A CA 1
ATOM 2144 C C . GLU A 1 263 ? 21.172 20.984 10.367 1 98.94 263 GLU A C 1
ATOM 2146 O O . GLU A 1 263 ? 21.312 20.172 9.453 1 98.94 263 GLU A O 1
ATOM 2151 N N . LEU A 1 264 ? 20.219 20.938 11.242 1 98.94 264 LEU A N 1
ATOM 2152 C CA . LEU A 1 264 ? 19.203 19.891 11.164 1 98.94 264 LEU A CA 1
ATOM 2153 C C . LEU A 1 264 ? 18.375 20.031 9.883 1 98.94 264 LEU A C 1
ATOM 2155 O O . LEU A 1 264 ? 18.031 19.016 9.258 1 98.94 264 LEU A O 1
ATOM 2159 N N . ARG A 1 265 ? 18.047 21.281 9.523 1 98.94 265 ARG A N 1
ATOM 2160 C CA . ARG A 1 265 ? 17.328 21.547 8.289 1 98.94 265 ARG A CA 1
ATOM 2161 C C . ARG A 1 265 ? 18.062 20.953 7.086 1 98.94 265 ARG A C 1
ATOM 2163 O O . ARG A 1 265 ? 17.438 20.281 6.258 1 98.94 265 ARG A O 1
ATOM 2170 N N . LYS A 1 266 ? 19.359 21.172 6.996 1 98.88 266 LYS A N 1
ATOM 2171 C CA . LYS A 1 266 ? 20.156 20.672 5.887 1 98.88 266 LYS A CA 1
ATOM 2172 C C . LYS A 1 266 ? 20.203 19.141 5.875 1 98.88 266 LYS A C 1
ATOM 2174 O O . LYS A 1 266 ? 20.109 18.531 4.812 1 98.88 266 LYS A O 1
ATOM 2179 N N . GLU A 1 267 ? 20.359 18.578 7.051 1 98.94 267 GLU A N 1
ATOM 2180 C CA . GLU A 1 267 ? 20.422 17.125 7.152 1 98.94 267 GLU A CA 1
ATOM 2181 C C . GLU A 1 267 ? 19.125 16.469 6.676 1 98.94 267 GLU A C 1
ATOM 2183 O O . GLU A 1 267 ? 19.141 15.508 5.91 1 98.94 267 GLU A O 1
ATOM 2188 N N . ILE A 1 268 ? 18 16.984 7.129 1 98.94 268 ILE A N 1
ATOM 2189 C CA . ILE A 1 268 ? 16.703 16.422 6.746 1 98.94 268 ILE A CA 1
ATOM 2190 C C . ILE A 1 268 ? 16.469 16.656 5.258 1 98.94 268 ILE A C 1
ATOM 2192 O O . ILE A 1 268 ? 16 15.75 4.551 1 98.94 268 ILE A O 1
ATOM 2196 N N . TYR A 1 269 ? 16.812 17.859 4.758 1 98.94 269 TYR A N 1
ATOM 2197 C CA . TYR A 1 269 ? 16.672 18.172 3.338 1 98.94 269 TYR A CA 1
ATOM 2198 C C . TYR A 1 269 ? 17.469 17.172 2.488 1 98.94 269 TYR A C 1
ATOM 2200 O O . TYR A 1 269 ? 16.938 16.609 1.529 1 98.94 269 TYR A O 1
ATOM 2208 N N . ASP A 1 270 ? 18.719 17 2.846 1 98.94 270 ASP A N 1
ATOM 2209 C CA . ASP A 1 270 ? 19.562 16.062 2.109 1 98.94 270 ASP A CA 1
ATOM 2210 C C . ASP A 1 270 ? 19.016 14.641 2.182 1 98.94 270 ASP A C 1
ATOM 2212 O O . ASP A 1 270 ? 19.078 13.898 1.198 1 98.94 270 ASP A O 1
ATOM 2216 N N . GLY A 1 271 ? 18.531 14.281 3.354 1 98.94 271 GLY A N 1
ATOM 2217 C CA . GLY A 1 271 ? 17.922 12.969 3.5 1 98.94 271 GLY A CA 1
ATOM 2218 C C . GLY A 1 271 ? 16.75 12.75 2.551 1 98.94 271 GLY A C 1
ATOM 2219 O O . GLY A 1 271 ? 16.672 11.711 1.894 1 98.94 271 GLY A O 1
ATOM 2220 N N . ILE A 1 272 ? 15.859 13.734 2.443 1 98.94 272 ILE A N 1
ATOM 2221 C CA . ILE A 1 272 ? 14.695 13.633 1.567 1 98.94 272 ILE A CA 1
ATOM 2222 C C . ILE A 1 272 ? 15.156 13.477 0.119 1 98.94 272 ILE A C 1
ATOM 2224 O O . ILE A 1 272 ? 14.727 12.555 -0.577 1 98.94 272 ILE A O 1
ATOM 2228 N N . GLU A 1 273 ? 16.062 14.312 -0.33 1 98.81 273 GLU A N 1
ATOM 2229 C CA . GLU A 1 273 ? 16.422 14.391 -1.74 1 98.81 273 GLU A CA 1
ATOM 2230 C C . GLU A 1 273 ? 17.25 13.18 -2.158 1 98.81 273 GLU A C 1
ATOM 2232 O O . GLU A 1 273 ? 17.328 12.844 -3.342 1 98.81 273 GLU A O 1
ATOM 2237 N N . ASN A 1 274 ? 17.828 12.492 -1.149 1 98.5 274 ASN A N 1
ATOM 2238 C CA . ASN A 1 274 ? 18.672 11.344 -1.463 1 98.5 274 ASN A CA 1
ATOM 2239 C C . ASN A 1 274 ? 17.922 10.031 -1.303 1 98.5 274 ASN A C 1
ATOM 2241 O O . ASN A 1 274 ? 18.219 9.047 -1.984 1 98.5 274 ASN A O 1
ATOM 2245 N N . PHE A 1 275 ? 16.875 10.008 -0.44 1 98.56 275 PHE A N 1
ATOM 2246 C CA . PHE A 1 275 ? 16.344 8.703 -0.068 1 98.56 275 PHE A CA 1
ATOM 2247 C C . PHE A 1 275 ? 14.852 8.617 -0.396 1 98.56 275 PHE A C 1
ATOM 2249 O O . PHE A 1 275 ? 14.281 7.527 -0.398 1 98.56 275 PHE A O 1
ATOM 2256 N N . ALA A 1 276 ? 14.18 9.719 -0.759 1 98.75 276 ALA A N 1
ATOM 2257 C CA . ALA A 1 276 ? 12.727 9.688 -0.831 1 98.75 276 ALA A CA 1
ATOM 2258 C C . ALA A 1 276 ? 12.242 9.742 -2.279 1 98.75 276 ALA A C 1
ATOM 2260 O O . ALA A 1 276 ? 11.047 9.852 -2.537 1 98.75 276 ALA A O 1
ATOM 2261 N N . ILE A 1 277 ? 13.164 9.75 -3.293 1 98.75 277 ILE A N 1
ATOM 2262 C CA . ILE A 1 277 ? 12.828 9.828 -4.711 1 98.75 277 ILE A CA 1
ATOM 2263 C C . ILE A 1 277 ? 13.031 8.469 -5.367 1 98.75 277 ILE A C 1
ATOM 2265 O O . ILE A 1 277 ? 14.039 7.793 -5.117 1 98.75 277 ILE A O 1
ATOM 2269 N N . THR A 1 278 ? 12.031 7.996 -6.09 1 98 278 THR A N 1
ATOM 2270 C CA . THR A 1 278 ? 12.117 6.773 -6.883 1 98 278 THR A CA 1
ATOM 2271 C C . THR A 1 278 ? 11.461 6.961 -8.25 1 98 278 THR A C 1
ATOM 2273 O O . THR A 1 278 ? 11.016 8.062 -8.578 1 98 278 THR A O 1
ATOM 2276 N N . CYS A 1 279 ? 11.484 5.902 -9.039 1 97.06 279 CYS A N 1
ATOM 2277 C CA . CYS A 1 279 ? 10.898 5.973 -10.375 1 97.06 279 CYS A CA 1
ATOM 2278 C C . CYS A 1 279 ? 9.641 5.113 -10.461 1 97.06 279 CYS A C 1
ATOM 2280 O O . CYS A 1 279 ? 9.609 4 -9.938 1 97.06 279 CYS A O 1
ATOM 2282 N N . LYS A 1 280 ? 8.641 5.66 -11.016 1 96.44 280 LYS A N 1
ATOM 2283 C CA . LYS A 1 280 ? 7.406 4.938 -11.312 1 96.44 280 LYS A CA 1
ATOM 2284 C C . LYS A 1 280 ? 7.105 4.961 -12.812 1 96.44 280 LYS A C 1
ATOM 2286 O O . LYS A 1 280 ? 7.086 6.027 -13.43 1 96.44 280 LYS A O 1
ATOM 2291 N N . GLU A 1 281 ? 6.902 3.801 -13.367 1 92.94 281 GLU A N 1
ATOM 2292 C CA . GLU A 1 281 ? 6.582 3.699 -14.781 1 92.94 281 GLU A CA 1
ATOM 2293 C C . GLU A 1 281 ? 5.383 4.574 -15.148 1 92.94 281 GLU A C 1
ATOM 2295 O O . GLU A 1 281 ? 4.359 4.543 -14.461 1 92.94 281 GLU A O 1
ATOM 2300 N N . GLY A 1 282 ? 5.566 5.34 -16.172 1 94.44 282 GLY A N 1
ATOM 2301 C CA . GLY A 1 282 ? 4.492 6.203 -16.641 1 94.44 282 GLY A CA 1
ATOM 2302 C C . GLY A 1 282 ? 4.52 7.582 -16.016 1 94.44 282 GLY A C 1
ATOM 2303 O O . GLY A 1 282 ? 3.857 8.508 -16.484 1 94.44 282 GLY A O 1
ATOM 2304 N N . TYR A 1 283 ? 5.355 7.77 -14.945 1 97.5 283 TYR A N 1
ATOM 2305 C CA . TYR A 1 283 ? 5.32 9.031 -14.227 1 97.5 283 TYR A CA 1
ATOM 2306 C C . TYR A 1 283 ? 6.715 9.633 -14.102 1 97.5 283 TYR A C 1
ATOM 2308 O O . TYR A 1 283 ? 6.867 10.836 -13.875 1 97.5 283 TYR A O 1
ATOM 2316 N N . GLY A 1 284 ? 7.781 8.766 -14.25 1 97.62 284 GLY A N 1
ATOM 2317 C CA . GLY A 1 284 ? 9.133 9.25 -14.047 1 97.62 284 GLY A CA 1
ATOM 2318 C C . GLY A 1 284 ? 9.562 9.234 -12.586 1 97.62 284 GLY A C 1
ATOM 2319 O O . GLY A 1 284 ? 9.141 8.359 -11.82 1 97.62 284 GLY A O 1
ATOM 2320 N N . GLU A 1 285 ? 10.469 10.133 -12.219 1 98.5 285 GLU A N 1
ATOM 2321 C CA . GLU A 1 285 ? 10.922 10.234 -10.828 1 98.5 285 GLU A CA 1
ATOM 2322 C C . GLU A 1 285 ? 9.875 10.93 -9.961 1 98.5 285 GLU A C 1
ATOM 2324 O O . GLU A 1 285 ? 9.344 11.977 -10.336 1 98.5 285 GLU A O 1
ATOM 2329 N N . VAL A 1 286 ? 9.57 10.352 -8.828 1 98.81 286 VAL A N 1
ATOM 2330 C CA . VAL A 1 286 ? 8.547 10.891 -7.938 1 98.81 286 VAL A CA 1
ATOM 2331 C C . VAL A 1 286 ? 9.023 10.789 -6.488 1 98.81 286 VAL A C 1
ATOM 2333 O O . VAL A 1 286 ? 9.859 9.945 -6.164 1 98.81 286 VAL A O 1
ATOM 2336 N N . TYR A 1 287 ? 8.531 11.672 -5.652 1 98.94 287 TYR A N 1
ATOM 2337 C CA . TYR A 1 287 ? 8.68 11.484 -4.211 1 98.94 287 TYR A CA 1
ATOM 2338 C C . TYR A 1 287 ? 7.754 10.391 -3.705 1 98.94 287 TYR A C 1
ATOM 2340 O O . TYR A 1 287 ? 6.59 10.32 -4.102 1 98.94 287 TYR A O 1
ATOM 2348 N N . ALA A 1 288 ? 8.289 9.508 -2.891 1 98.88 288 ALA A N 1
ATOM 2349 C CA . ALA A 1 288 ? 7.453 8.57 -2.146 1 98.88 288 ALA A CA 1
ATOM 2350 C C . ALA A 1 288 ? 6.789 9.258 -0.956 1 98.88 288 ALA A C 1
ATOM 2352 O O . ALA A 1 288 ? 7.285 10.281 -0.466 1 98.88 288 ALA A O 1
ATOM 2353 N N . TYR A 1 289 ? 5.695 8.789 -0.539 1 98.94 289 TYR A N 1
ATOM 2354 C CA . TYR A 1 289 ? 4.984 9.297 0.629 1 98.94 289 TYR A CA 1
ATOM 2355 C C . TYR A 1 289 ? 5.703 8.906 1.916 1 98.94 289 TYR A C 1
ATOM 2357 O O . TYR A 1 289 ? 5.746 9.688 2.871 1 98.94 289 TYR A O 1
ATOM 2365 N N . GLU A 1 290 ? 6.254 7.676 1.977 1 98.88 290 GLU A N 1
ATOM 2366 C CA . GLU A 1 290 ? 7.055 7.145 3.076 1 98.88 290 GLU A CA 1
ATOM 2367 C C . GLU A 1 290 ? 8.219 6.305 2.557 1 98.88 290 GLU A C 1
ATOM 2369 O O . GLU A 1 290 ? 8.109 5.664 1.507 1 98.88 290 GLU A O 1
ATOM 2374 N N . VAL A 1 291 ? 9.281 6.277 3.295 1 98.75 291 VAL A N 1
ATOM 2375 C CA . VAL A 1 291 ? 10.414 5.41 2.986 1 98.75 291 VAL A CA 1
ATOM 2376 C C . VAL A 1 291 ? 10.992 4.836 4.277 1 98.75 291 VAL A C 1
ATOM 2378 O O . VAL A 1 291 ? 10.719 5.344 5.367 1 98.75 291 VAL A O 1
ATOM 2381 N N . ASP A 1 292 ? 11.695 3.74 4.199 1 98.12 292 ASP A N 1
ATOM 2382 C CA . ASP A 1 292 ? 12.328 3.158 5.379 1 98.12 292 ASP A CA 1
ATOM 2383 C C . ASP A 1 292 ? 13.844 3.375 5.355 1 98.12 292 ASP A C 1
ATOM 2385 O O . ASP A 1 292 ? 14.531 3.066 6.328 1 98.12 292 ASP A O 1
ATOM 2389 N N . GLY A 1 293 ? 14.367 3.902 4.211 1 98.25 293 GLY A N 1
ATOM 2390 C CA . GLY A 1 293 ? 15.789 4.145 4.055 1 98.25 293 GLY A CA 1
ATOM 2391 C C . GLY A 1 293 ? 16.547 2.932 3.547 1 98.25 293 GLY A C 1
ATOM 2392 O O . GLY A 1 293 ? 17.719 3.031 3.193 1 98.25 293 GLY A O 1
ATOM 2393 N N . TYR A 1 294 ? 15.875 1.783 3.428 1 97.38 294 TYR A N 1
ATOM 2394 C CA . TYR A 1 294 ? 16.516 0.55 2.98 1 97.38 294 TYR A CA 1
ATOM 2395 C C . TYR A 1 294 ? 16.172 0.25 1.528 1 97.38 294 TYR A C 1
ATOM 2397 O O . TYR A 1 294 ? 16.719 -0.681 0.932 1 97.38 294 TYR A O 1
ATOM 2405 N N . GLY A 1 295 ? 15.234 1.007 1.006 1 95.12 295 GLY A N 1
ATOM 2406 C CA . GLY A 1 295 ? 14.852 0.78 -0.379 1 95.12 295 GLY A CA 1
ATOM 2407 C C . GLY A 1 295 ? 13.375 0.467 -0.549 1 95.12 295 GLY A C 1
ATOM 2408 O O . GLY A 1 295 ? 12.945 0.064 -1.63 1 95.12 295 GLY A O 1
ATOM 2409 N N . GLN A 1 296 ? 12.633 0.595 0.505 1 96.5 296 GLN A N 1
ATOM 2410 C CA . GLN A 1 296 ? 11.18 0.478 0.401 1 96.5 296 GLN A CA 1
ATOM 2411 C C . GLN A 1 296 ? 10.531 1.845 0.199 1 96.5 296 GLN A C 1
ATOM 2413 O O . GLN A 1 296 ? 10.961 2.836 0.79 1 96.5 296 GLN A O 1
ATOM 2418 N N . PHE A 1 297 ? 9.594 1.924 -0.699 1 98 297 PHE A N 1
ATOM 2419 C CA . PHE A 1 297 ? 8.883 3.15 -1.033 1 98 297 PHE A CA 1
ATOM 2420 C C . PHE A 1 297 ? 7.371 2.934 -0.972 1 98 297 PHE A C 1
ATOM 2422 O O . PHE A 1 297 ? 6.855 1.964 -1.531 1 98 297 PHE A O 1
ATOM 2429 N N . ASN A 1 298 ? 6.672 3.66 -0.216 1 98.19 298 ASN A N 1
ATOM 2430 C CA . ASN A 1 298 ? 5.215 3.693 -0.238 1 98.19 298 ASN A CA 1
ATOM 2431 C C . ASN A 1 298 ? 4.695 4.77 -1.189 1 98.19 298 ASN A C 1
ATOM 2433 O O . ASN A 1 298 ? 4.668 5.949 -0.843 1 98.19 298 ASN A O 1
ATOM 2437 N N . LEU A 1 299 ? 4.336 4.391 -2.359 1 98.25 299 LEU A N 1
ATOM 2438 C CA . LEU A 1 299 ? 3.85 5.34 -3.354 1 98.25 299 LEU A CA 1
ATOM 2439 C C . LEU A 1 299 ? 2.352 5.578 -3.195 1 98.25 299 LEU A C 1
ATOM 2441 O O . LEU A 1 299 ? 1.539 4.809 -3.713 1 98.25 299 LEU A O 1
ATOM 2445 N N . MET A 1 300 ? 2.012 6.617 -2.551 1 98.5 300 MET A N 1
ATOM 2446 C CA . MET A 1 300 ? 0.641 7.035 -2.268 1 98.5 300 MET A CA 1
ATOM 2447 C C . MET A 1 300 ? 0.602 8.484 -1.784 1 98.5 300 MET A C 1
ATOM 2449 O O . MET A 1 300 ? 1.644 9.133 -1.668 1 98.5 300 MET A O 1
ATOM 2453 N N . ASP A 1 301 ? -0.506 8.961 -1.576 1 98.75 301 ASP A N 1
ATOM 2454 C CA . ASP A 1 301 ? -0.728 10.164 -0.775 1 98.75 301 ASP A CA 1
ATOM 2455 C C . ASP A 1 301 ? -1.971 10.016 0.1 1 98.75 301 ASP A C 1
ATOM 2457 O O . ASP A 1 301 ? -2.785 9.117 -0.114 1 98.75 301 ASP A O 1
ATOM 2461 N N . ASP A 1 302 ? -2.006 10.719 1.119 1 98.44 302 ASP A N 1
ATOM 2462 C CA . ASP A 1 302 ? -3.104 10.75 2.08 1 98.44 302 ASP A CA 1
ATOM 2463 C C . ASP A 1 302 ? -3.779 12.125 2.1 1 98.44 302 ASP A C 1
ATOM 2465 O O . ASP A 1 302 ? -3.168 13.125 1.727 1 98.44 302 ASP A O 1
ATOM 2469 N N . ALA A 1 303 ? -4.957 12.18 2.525 1 98.31 303 ALA A N 1
ATOM 2470 C CA . ALA A 1 303 ? -5.816 13.344 2.301 1 98.31 303 ALA A CA 1
ATOM 2471 C C . ALA A 1 303 ? -5.465 14.477 3.26 1 98.31 303 ALA A C 1
ATOM 2473 O O . ALA A 1 303 ? -5.777 15.641 2.996 1 98.31 303 ALA A O 1
ATOM 2474 N N . ASN A 1 304 ? -4.883 14.156 4.379 1 97.75 304 ASN A N 1
ATOM 2475 C CA . ASN A 1 304 ? -4.598 15.172 5.387 1 97.75 304 ASN A CA 1
ATOM 2476 C C . ASN A 1 304 ? -3.334 15.953 5.051 1 97.75 304 ASN A C 1
ATOM 2478 O O . ASN A 1 304 ? -2.719 15.734 4.004 1 97.75 304 ASN A O 1
ATOM 2482 N N . VAL A 1 305 ? -2.982 16.953 5.84 1 98.19 305 VAL A N 1
ATOM 2483 C CA . VAL A 1 305 ? -1.845 17.844 5.609 1 98.19 305 VAL A CA 1
ATOM 2484 C C . VAL A 1 305 ? -0.918 17.812 6.824 1 98.19 305 VAL A C 1
ATOM 2486 O O . VAL A 1 305 ? -1.366 18 7.957 1 98.19 305 VAL A O 1
ATOM 2489 N N . PRO A 1 306 ? 0.405 17.609 6.648 1 98.44 306 PRO A N 1
ATOM 2490 C CA . PRO A 1 306 ? 1.132 17.625 5.379 1 98.44 306 PRO A CA 1
ATOM 2491 C C . PRO A 1 306 ? 0.903 16.359 4.555 1 98.44 306 PRO A C 1
ATOM 2493 O O . PRO A 1 306 ? 0.689 15.281 5.117 1 98.44 306 PRO A O 1
ATOM 2496 N N . SER A 1 307 ? 0.877 16.516 3.279 1 98.75 307 SER A N 1
ATOM 2497 C CA . SER A 1 307 ? 0.855 15.484 2.242 1 98.75 307 SER A CA 1
ATOM 2498 C C . SER A 1 307 ? 1.763 15.859 1.076 1 98.75 307 SER A C 1
ATOM 2500 O O . SER A 1 307 ? 2.336 16.953 1.051 1 98.75 307 SER A O 1
ATOM 2502 N N . LEU A 1 308 ? 1.968 14.984 0.172 1 98.94 308 LEU A N 1
ATOM 2503 C CA . LEU A 1 308 ? 2.738 15.312 -1.021 1 98.94 308 LEU A CA 1
ATOM 2504 C C . LEU A 1 308 ? 2.039 16.391 -1.838 1 98.94 308 LEU A C 1
ATOM 2506 O O . LEU A 1 308 ? 2.697 17.25 -2.441 1 98.94 308 LEU A O 1
ATOM 2510 N N . LEU A 1 309 ? 0.75 16.406 -1.853 1 98.81 309 LEU A N 1
ATOM 2511 C CA . LEU A 1 309 ? -0.046 17.406 -2.555 1 98.81 309 LEU A CA 1
ATOM 2512 C C . LEU A 1 309 ? 0.206 18.797 -1.984 1 98.81 309 LEU A C 1
ATOM 2514 O O . LEU A 1 309 ? 0.089 19.797 -2.699 1 98.81 309 LEU A O 1
ATOM 2518 N N . SER A 1 310 ? 0.604 18.859 -0.707 1 98.62 310 SER A N 1
ATOM 2519 C CA . SER A 1 310 ? 0.709 20.141 -0.018 1 98.62 310 SER A CA 1
ATOM 2520 C C . SER A 1 310 ? 2.129 20.703 -0.097 1 98.62 310 SER A C 1
ATOM 2522 O O . SER A 1 310 ? 2.455 21.688 0.575 1 98.62 310 SER A O 1
ATOM 2524 N N . MET A 1 311 ? 2.99 20.125 -0.914 1 98.06 311 MET A N 1
ATOM 2525 C CA . MET A 1 311 ? 4.402 20.484 -0.985 1 98.06 311 MET A CA 1
ATOM 2526 C C . MET A 1 311 ? 4.57 21.984 -1.201 1 98.06 311 MET A C 1
ATOM 2528 O O . MET A 1 311 ? 5.277 22.656 -0.442 1 98.06 311 MET A O 1
ATOM 2532 N N . ASP A 1 312 ? 3.873 22.484 -2.174 1 96.69 312 ASP A N 1
ATOM 2533 C CA . ASP A 1 312 ? 3.984 23.891 -2.52 1 96.69 312 ASP A CA 1
ATOM 2534 C C . ASP A 1 312 ? 3.332 24.766 -1.456 1 96.69 312 ASP A C 1
ATOM 2536 O O . ASP A 1 312 ? 3.842 25.844 -1.134 1 96.69 312 ASP A O 1
ATOM 2540 N N . TYR A 1 313 ? 2.248 24.328 -0.956 1 97.75 313 TYR A N 1
ATOM 2541 C CA . TYR A 1 313 ? 1.521 25.047 0.085 1 97.75 313 TYR A CA 1
ATOM 2542 C C . TYR A 1 313 ? 2.387 25.219 1.327 1 97.75 313 TYR A C 1
ATOM 2544 O O . TYR A 1 313 ? 2.371 26.297 1.951 1 97.75 313 TYR A O 1
ATOM 2552 N N . LEU A 1 314 ? 3.15 24.172 1.657 1 97.62 314 LEU A N 1
ATOM 2553 C CA . LEU A 1 314 ? 4.016 24.219 2.83 1 97.62 314 LEU A CA 1
ATOM 2554 C C . LEU A 1 314 ? 5.25 25.078 2.57 1 97.62 314 LEU A C 1
ATOM 2556 O O . LEU A 1 314 ? 5.844 25.609 3.508 1 97.62 314 LEU A O 1
ATOM 2560 N N . GLY A 1 315 ? 5.668 25.141 1.294 1 97.88 315 GLY A N 1
ATOM 2561 C CA . GLY A 1 315 ? 6.82 25.953 0.93 1 97.88 315 GLY A CA 1
ATOM 2562 C C . GLY A 1 315 ? 8.078 25.125 0.717 1 97.88 315 GLY A C 1
ATOM 2563 O O . GLY A 1 315 ? 9.188 25.672 0.716 1 97.88 315 GLY A O 1
ATOM 2564 N N . TYR A 1 316 ? 7.922 23.828 0.564 1 98.62 316 TYR A N 1
ATOM 2565 C CA . TYR A 1 316 ? 9.094 22.984 0.313 1 98.62 316 TYR A CA 1
ATOM 2566 C C . TYR A 1 316 ? 9.539 23.094 -1.141 1 98.62 316 TYR A C 1
ATOM 2568 O O . TYR A 1 316 ? 8.719 23 -2.057 1 98.62 316 TYR A O 1
ATOM 2576 N N . GLU A 1 317 ? 10.781 23.328 -1.358 1 98 317 GLU A N 1
ATOM 2577 C CA . GLU A 1 317 ? 11.383 23.391 -2.691 1 98 317 GLU A CA 1
ATOM 2578 C C . GLU A 1 317 ? 12.445 22.297 -2.863 1 98 317 GLU A C 1
ATOM 2580 O O . GLU A 1 317 ? 13.539 22.406 -2.311 1 98 317 GLU A O 1
ATOM 2585 N N . GLY A 1 318 ? 12.164 21.375 -3.686 1 97.75 318 GLY A N 1
ATOM 2586 C CA . GLY A 1 318 ? 13.109 20.297 -3.955 1 97.75 318 GLY A CA 1
ATOM 2587 C C . GLY A 1 318 ? 14.188 20.688 -4.949 1 97.75 318 GLY A C 1
ATOM 2588 O O . GLY A 1 318 ? 14.172 21.797 -5.484 1 97.75 318 GLY A O 1
ATOM 2589 N N . LYS A 1 319 ? 15.094 19.781 -5.18 1 97.44 319 LYS A N 1
ATOM 2590 C CA . LYS A 1 319 ? 16.219 20.031 -6.07 1 97.44 319 LYS A CA 1
ATOM 2591 C C . LYS A 1 319 ? 15.773 20.109 -7.527 1 97.44 319 LYS A C 1
ATOM 2593 O O . LYS A 1 319 ? 16.297 20.891 -8.305 1 97.44 319 LYS A O 1
ATOM 2598 N N . ASN A 1 320 ? 14.844 19.266 -7.91 1 97.69 320 ASN A N 1
ATOM 2599 C CA . ASN A 1 320 ? 14.336 19.172 -9.273 1 97.69 320 ASN A CA 1
ATOM 2600 C C . ASN A 1 320 ? 12.82 19.344 -9.32 1 97.69 320 ASN A C 1
ATOM 2602 O O . ASN A 1 320 ? 12.07 18.453 -8.938 1 97.69 320 ASN A O 1
ATOM 2606 N N . PRO A 1 321 ? 12.375 20.469 -9.859 1 97.06 321 PRO A N 1
ATOM 2607 C CA . PRO A 1 321 ? 10.938 20.766 -9.883 1 97.06 321 PRO A CA 1
ATOM 2608 C C . PRO A 1 321 ? 10.133 19.719 -10.641 1 97.06 321 PRO A C 1
ATOM 2610 O O . PRO A 1 321 ? 8.945 19.516 -10.359 1 97.06 321 PRO A O 1
ATOM 2613 N N . GLN A 1 322 ? 10.758 19.047 -11.562 1 98.19 322 GLN A N 1
ATOM 2614 C CA . GLN A 1 322 ? 10.055 18.031 -12.352 1 98.19 322 GLN A CA 1
ATOM 2615 C C . GLN A 1 322 ? 9.594 16.875 -11.469 1 98.19 322 GLN A C 1
ATOM 2617 O O . GLN A 1 322 ? 8.547 16.266 -11.719 1 98.19 322 GLN A O 1
ATOM 2622 N N . VAL A 1 323 ? 10.383 16.547 -10.461 1 98.75 323 VAL A N 1
ATOM 2623 C CA . VAL A 1 323 ? 10.016 15.469 -9.555 1 98.75 323 VAL A CA 1
ATOM 2624 C C . VAL A 1 323 ? 8.719 15.82 -8.828 1 98.75 323 VAL A C 1
ATOM 2626 O O . VAL A 1 323 ? 7.852 14.961 -8.641 1 98.75 323 VAL A O 1
ATOM 2629 N N . ALA A 1 324 ? 8.594 17.062 -8.406 1 98.38 324 ALA A N 1
ATOM 2630 C CA . ALA A 1 324 ? 7.379 17.516 -7.742 1 98.38 324 ALA A CA 1
ATOM 2631 C C . ALA A 1 324 ? 6.18 17.453 -8.688 1 98.38 324 ALA A C 1
ATOM 2633 O O . ALA A 1 324 ? 5.09 17.031 -8.281 1 98.38 324 ALA A O 1
ATOM 2634 N N . GLU A 1 325 ? 6.379 17.875 -9.891 1 98.25 325 GLU A N 1
ATOM 2635 C CA . GLU A 1 325 ? 5.312 17.828 -10.883 1 98.25 325 GLU A CA 1
ATOM 2636 C C . GLU A 1 325 ? 4.871 16.391 -11.156 1 98.25 325 GLU A C 1
ATOM 2638 O O . GLU A 1 325 ? 3.674 16.109 -11.219 1 98.25 325 GLU A O 1
ATOM 2643 N N . ASN A 1 326 ? 5.891 15.492 -11.367 1 98.81 326 ASN A N 1
ATOM 2644 C CA . ASN A 1 326 ? 5.594 14.078 -11.562 1 98.81 326 ASN A CA 1
ATOM 2645 C C . ASN A 1 326 ? 4.824 13.5 -10.383 1 98.81 326 ASN A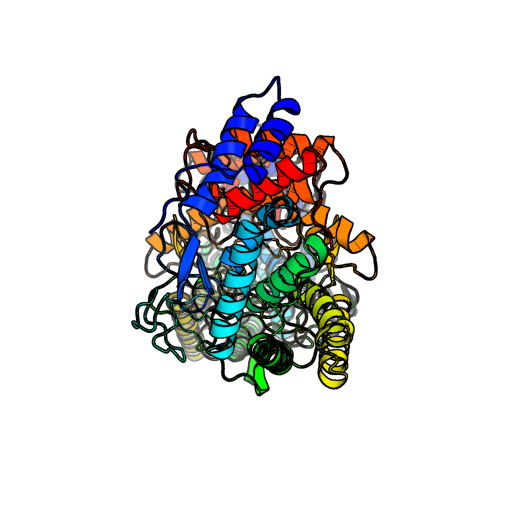 C 1
ATOM 2647 O O . ASN A 1 326 ? 3.908 12.695 -10.562 1 98.81 326 ASN A O 1
ATOM 2651 N N . THR A 1 327 ? 5.23 13.906 -9.203 1 98.88 327 THR A N 1
ATOM 2652 C CA . THR A 1 327 ? 4.59 13.438 -7.984 1 98.88 327 THR A CA 1
ATOM 2653 C C . THR A 1 327 ? 3.125 13.867 -7.938 1 98.88 327 THR A C 1
ATOM 2655 O O . THR A 1 327 ? 2.246 13.062 -7.621 1 98.88 327 THR A O 1
ATOM 2658 N N . ARG A 1 328 ? 2.887 15.125 -8.227 1 98.69 328 ARG A N 1
ATOM 2659 C CA . ARG A 1 328 ? 1.519 15.633 -8.258 1 98.69 328 ARG A CA 1
ATOM 2660 C C . ARG A 1 328 ? 0.661 14.844 -9.242 1 98.69 328 ARG A C 1
ATOM 2662 O O . ARG A 1 328 ? -0.472 14.477 -8.922 1 98.69 328 ARG A O 1
ATOM 2669 N N . ASN A 1 329 ? 1.173 14.562 -10.445 1 98.56 329 ASN A N 1
ATOM 2670 C CA . ASN A 1 329 ? 0.455 13.781 -11.445 1 98.56 329 ASN A CA 1
ATOM 2671 C C . ASN A 1 329 ? 0.127 12.383 -10.938 1 98.56 329 ASN A C 1
ATOM 2673 O O . ASN A 1 329 ? -0.97 11.867 -11.164 1 98.56 329 ASN A O 1
ATOM 2677 N N . LEU A 1 330 ? 1.066 11.797 -10.258 1 98.69 330 LEU A N 1
ATOM 2678 C CA . LEU A 1 330 ? 0.889 10.445 -9.734 1 98.69 330 LEU A CA 1
ATOM 2679 C C . LEU A 1 330 ? -0.203 10.406 -8.672 1 98.69 330 LEU A C 1
ATOM 2681 O O . LEU A 1 330 ? -1.109 9.578 -8.734 1 98.69 330 LEU A O 1
ATOM 2685 N N . ILE A 1 331 ? -0.166 11.32 -7.711 1 98.88 331 ILE A N 1
ATOM 2686 C CA . ILE A 1 331 ? -1.018 11.195 -6.535 1 98.88 331 ILE A CA 1
ATOM 2687 C C . ILE A 1 331 ? -2.445 11.609 -6.883 1 98.88 331 ILE A C 1
ATOM 2689 O O . ILE A 1 331 ? -3.389 11.273 -6.164 1 98.88 331 ILE A O 1
ATOM 2693 N N . LEU A 1 332 ? -2.641 12.398 -7.988 1 98.56 332 LEU A N 1
ATOM 2694 C CA . LEU A 1 332 ? -3.969 12.781 -8.453 1 98.56 332 LEU A CA 1
ATOM 2695 C C . LEU A 1 332 ? -4.438 11.867 -9.578 1 98.56 332 LEU A C 1
ATOM 2697 O O . LEU A 1 332 ? -5.035 12.328 -10.555 1 98.56 332 LEU A O 1
ATOM 2701 N N . SER A 1 333 ? -4.09 10.617 -9.508 1 97.94 333 SER A N 1
ATOM 2702 C CA . SER A 1 333 ? -4.484 9.594 -10.477 1 97.94 333 SER A CA 1
ATOM 2703 C C . SER A 1 333 ? -4.75 8.258 -9.789 1 97.94 333 SER A C 1
ATOM 2705 O O . SER A 1 333 ? -4.594 8.133 -8.578 1 97.94 333 SER A O 1
ATOM 2707 N N . GLU A 1 334 ? -5.113 7.23 -10.578 1 96.38 334 GLU A N 1
ATOM 2708 C CA . GLU A 1 334 ? -5.406 5.887 -10.086 1 96.38 334 GLU A CA 1
ATOM 2709 C C . GLU A 1 334 ? -4.141 5.191 -9.594 1 96.38 334 GLU A C 1
ATOM 2711 O O . GLU A 1 334 ? -4.211 4.125 -8.984 1 96.38 334 GLU A O 1
ATOM 2716 N N . ALA A 1 335 ? -2.984 5.855 -9.805 1 97.44 335 ALA A N 1
ATOM 2717 C CA . ALA A 1 335 ? -1.744 5.312 -9.258 1 97.44 335 ALA A CA 1
ATOM 2718 C C . ALA A 1 335 ? -1.706 5.465 -7.738 1 97.44 335 ALA A C 1
ATOM 2720 O O . ALA A 1 335 ? -0.972 4.746 -7.055 1 97.44 335 ALA A O 1
ATOM 2721 N N . ASN A 1 336 ? -2.436 6.449 -7.23 1 98.5 336 ASN A N 1
ATOM 2722 C CA . ASN A 1 336 ? -2.654 6.582 -5.793 1 98.5 336 ASN A CA 1
ATOM 2723 C C . ASN A 1 336 ? -3.777 5.668 -5.312 1 98.5 336 ASN A C 1
ATOM 2725 O O . ASN A 1 336 ? -4.934 5.84 -5.703 1 98.5 336 ASN A O 1
ATOM 2729 N N . PRO A 1 337 ? -3.412 4.73 -4.398 1 97.88 337 PRO A N 1
ATOM 2730 C CA . PRO A 1 337 ? -4.418 3.77 -3.945 1 97.88 337 PRO A CA 1
ATOM 2731 C C . PRO A 1 337 ? -5.602 4.438 -3.254 1 97.88 337 PRO A C 1
ATOM 2733 O O . PRO A 1 337 ? -6.652 3.814 -3.08 1 97.88 337 PRO A O 1
ATOM 2736 N N . PHE A 1 338 ? -5.5 5.707 -2.914 1 98.31 338 PHE A N 1
ATOM 2737 C CA . PHE A 1 338 ? -6.57 6.367 -2.176 1 98.31 338 PHE A CA 1
ATOM 2738 C C . PHE A 1 338 ? -7.164 7.512 -2.992 1 98.31 338 PHE A C 1
ATOM 2740 O O . PHE A 1 338 ? -7.789 8.414 -2.438 1 98.31 338 PHE A O 1
ATOM 2747 N N . TYR A 1 339 ? -6.812 7.523 -4.246 1 98.56 339 TYR A N 1
ATOM 2748 C CA . TYR A 1 339 ? -7.543 8.367 -5.18 1 98.56 339 TYR A CA 1
ATOM 2749 C C . TYR A 1 339 ? -8.812 7.676 -5.668 1 98.56 339 TYR A C 1
ATOM 2751 O O . TYR A 1 339 ? -8.742 6.602 -6.277 1 98.56 339 TYR A O 1
ATOM 2759 N N . TYR A 1 340 ? -9.977 8.25 -5.41 1 98.25 340 TYR A N 1
ATOM 2760 C CA . TYR A 1 340 ? -11.25 7.633 -5.75 1 98.25 340 TYR A CA 1
ATOM 2761 C C . TYR A 1 340 ? -12.031 8.5 -6.73 1 98.25 340 TYR A C 1
ATOM 2763 O O . TYR A 1 340 ? -11.898 9.727 -6.727 1 98.25 340 TYR A O 1
ATOM 2771 N N . ARG A 1 341 ? -12.797 7.879 -7.512 1 96.5 341 ARG A N 1
ATOM 2772 C CA . ARG A 1 341 ? -13.68 8.539 -8.469 1 96.5 341 ARG A CA 1
ATOM 2773 C C . ARG A 1 341 ? -15.102 7.996 -8.367 1 96.5 341 ARG A C 1
ATOM 2775 O O . ARG A 1 341 ? -15.305 6.785 -8.266 1 96.5 341 ARG A O 1
ATOM 2782 N N . GLY A 1 342 ? -16.031 8.883 -8.312 1 96.38 342 GLY A N 1
ATOM 2783 C CA . GLY A 1 342 ? -17.438 8.539 -8.336 1 96.38 342 GLY A CA 1
ATOM 2784 C C . GLY A 1 342 ? -18.297 9.578 -9.031 1 96.38 342 GLY A C 1
ATOM 2785 O O . GLY A 1 342 ? -17.766 10.531 -9.617 1 96.38 342 GLY A O 1
ATOM 2786 N N . ALA A 1 343 ? -19.562 9.414 -9.031 1 96.12 343 ALA A N 1
ATOM 2787 C CA . ALA A 1 343 ? -20.516 10.258 -9.742 1 96.12 343 ALA A CA 1
ATOM 2788 C C . ALA A 1 343 ? -20.5 11.68 -9.195 1 96.12 343 ALA A C 1
ATOM 2790 O O . ALA A 1 343 ? -20.734 12.641 -9.93 1 96.12 343 ALA A O 1
ATOM 2791 N N . LYS A 1 344 ? -20.109 11.859 -7.918 1 97.38 344 LYS A N 1
ATOM 2792 C CA . LYS A 1 344 ? -20.234 13.156 -7.254 1 97.38 344 LYS A CA 1
ATOM 2793 C C . LYS A 1 344 ? -18.906 13.891 -7.238 1 97.38 344 LYS A C 1
ATOM 2795 O O . LYS A 1 344 ? -18.859 15.125 -7.266 1 97.38 344 LYS A O 1
ATOM 2800 N N . ALA A 1 345 ? -17.844 13.102 -7.129 1 98.38 345 ALA A N 1
ATOM 2801 C CA . ALA A 1 345 ? -16.547 13.75 -6.949 1 98.38 345 ALA A CA 1
ATOM 2802 C C . ALA A 1 345 ? -15.398 12.781 -7.223 1 98.38 345 ALA A C 1
ATOM 2804 O O . ALA A 1 345 ? -15.625 11.57 -7.359 1 98.38 345 ALA A O 1
ATOM 2805 N N . GLU A 1 346 ? -14.305 13.25 -7.438 1 98.31 346 GLU A N 1
ATOM 2806 C CA . GLU A 1 346 ? -13.047 12.508 -7.414 1 98.31 346 GLU A CA 1
ATOM 2807 C C . GLU A 1 346 ? -11.984 13.25 -6.613 1 98.31 346 GLU A C 1
ATOM 2809 O O . GLU A 1 346 ? -11.984 14.484 -6.562 1 98.31 346 GLU A O 1
ATOM 2814 N N . GLY A 1 347 ? -11.117 12.578 -5.949 1 98.62 347 GLY A N 1
ATOM 2815 C CA . GLY A 1 347 ? -10.086 13.188 -5.133 1 98.62 347 GLY A CA 1
ATOM 2816 C C . GLY A 1 347 ? -9.367 12.195 -4.234 1 98.62 347 GLY A C 1
ATOM 2817 O O . GLY A 1 347 ? -9.516 10.984 -4.402 1 98.62 347 GLY A O 1
ATOM 2818 N N . ILE A 1 348 ? -8.578 12.688 -3.383 1 98.88 348 ILE A N 1
ATOM 2819 C CA . ILE A 1 348 ? -7.727 11.875 -2.523 1 98.88 348 ILE A CA 1
ATOM 2820 C C . ILE A 1 348 ? -8.445 11.594 -1.206 1 98.88 348 ILE A C 1
ATOM 2822 O O . ILE A 1 348 ? -8.945 12.516 -0.553 1 98.88 348 ILE A O 1
ATOM 2826 N N . GLY A 1 349 ? -8.555 10.336 -0.862 1 98.44 349 GLY A N 1
ATOM 2827 C CA . GLY A 1 349 ? -9.039 9.891 0.431 1 98.44 349 GLY A CA 1
ATOM 2828 C C . GLY A 1 349 ? -7.934 9.469 1.376 1 98.44 349 GLY A C 1
ATOM 2829 O O . GLY A 1 349 ? -6.871 10.086 1.413 1 98.44 349 GLY A O 1
ATOM 2830 N N . SER A 1 350 ? -8.258 8.555 2.244 1 98 350 SER A N 1
ATOM 2831 C CA . SER A 1 350 ? -7.348 8.117 3.299 1 98 350 SER A CA 1
ATOM 2832 C C . SER A 1 350 ? -7.652 6.684 3.725 1 98 350 SER A C 1
ATOM 2834 O O . SER A 1 350 ? -8.812 6.277 3.768 1 98 350 SER A O 1
ATOM 2836 N N . PRO A 1 351 ? -6.582 5.906 4.027 1 95.69 351 PRO A N 1
ATOM 2837 C CA . PRO A 1 351 ? -6.859 4.613 4.656 1 95.69 351 PRO A CA 1
ATOM 2838 C C . PRO A 1 351 ? -7.598 4.75 5.984 1 95.69 351 PRO A C 1
ATOM 2840 O O . PRO A 1 351 ? -8.141 3.77 6.496 1 95.69 351 PRO A O 1
ATOM 2843 N N . HIS A 1 352 ? -7.633 5.945 6.52 1 95.38 352 HIS A N 1
ATOM 2844 C CA . HIS A 1 352 ? -8.234 6.227 7.82 1 95.38 352 HIS A CA 1
ATOM 2845 C C . HIS A 1 352 ? -9.758 6.277 7.719 1 95.38 352 HIS A C 1
ATOM 2847 O O . HIS A 1 352 ? -10.453 6.207 8.734 1 95.38 352 HIS A O 1
ATOM 2853 N N . THR A 1 353 ? -10.312 6.441 6.535 1 96.38 353 THR A N 1
ATOM 2854 C CA . THR A 1 353 ? -11.75 6.531 6.309 1 96.38 353 THR A CA 1
ATOM 2855 C C . THR A 1 353 ? -12.219 5.43 5.359 1 96.38 353 THR A C 1
ATOM 2857 O O . THR A 1 353 ? -11.398 4.758 4.73 1 96.38 353 THR A O 1
ATOM 2860 N N . PRO A 1 354 ? -13.469 5.223 5.305 1 96.38 354 PRO A N 1
ATOM 2861 C CA . PRO A 1 354 ? -13.969 4.121 4.477 1 96.38 354 PRO A CA 1
ATOM 2862 C C . PRO A 1 354 ? -13.516 4.23 3.02 1 96.38 354 PRO A C 1
ATOM 2864 O O . PRO A 1 354 ? -13.266 5.336 2.527 1 96.38 354 PRO A O 1
ATOM 2867 N N . VAL A 1 355 ? -13.484 3.084 2.406 1 97.06 355 VAL A N 1
ATOM 2868 C CA . VAL A 1 355 ? -13.164 3.006 0.985 1 97.06 355 VAL A CA 1
ATOM 2869 C C . VAL A 1 355 ? -14.133 3.879 0.189 1 97.06 355 VAL A C 1
ATOM 2871 O O . VAL A 1 355 ? -15.328 3.914 0.48 1 97.06 355 VAL A O 1
ATOM 2874 N N . GLU A 1 356 ? -13.578 4.688 -0.816 1 97.75 356 GLU A N 1
ATOM 2875 C CA . GLU A 1 356 ? -14.32 5.547 -1.732 1 97.75 356 GLU A CA 1
ATOM 2876 C C . GLU A 1 356 ? -14.75 6.844 -1.05 1 97.75 356 GLU A C 1
ATOM 2878 O O . GLU A 1 356 ? -15.609 7.566 -1.56 1 97.75 356 GLU A O 1
ATOM 2883 N N . TYR A 1 357 ? -14.203 7.09 0.127 1 98.44 357 TYR A N 1
ATOM 2884 C CA . TYR A 1 357 ? -14.367 8.398 0.757 1 98.44 357 TYR A CA 1
ATOM 2885 C C . TYR A 1 357 ? -13.164 9.297 0.466 1 98.44 357 TYR A C 1
ATOM 2887 O O . TYR A 1 357 ? -12.023 8.844 0.506 1 98.44 357 TYR A O 1
ATOM 2895 N N . ILE A 1 358 ? -13.43 10.5 0.127 1 98.75 358 ILE A N 1
ATOM 2896 C CA . ILE A 1 358 ? -12.367 11.492 -0.054 1 98.75 358 ILE A CA 1
ATOM 2897 C C . ILE A 1 358 ? -12.555 12.633 0.939 1 98.75 358 ILE A C 1
ATOM 2899 O O . ILE A 1 358 ? -13.609 12.75 1.569 1 98.75 358 ILE A O 1
ATOM 2903 N N . TRP A 1 359 ? -11.492 13.375 1.228 1 98.69 359 TRP A N 1
ATOM 2904 C CA . TRP A 1 359 ? -11.562 14.422 2.236 1 98.69 359 TRP A CA 1
ATOM 2905 C C . TRP A 1 359 ? -11.656 15.797 1.584 1 98.69 359 TRP A C 1
ATOM 2907 O O . TRP A 1 359 ? -10.961 16.078 0.605 1 98.69 359 TRP A O 1
ATOM 2917 N N . HIS A 1 360 ? -12.5 16.719 2.123 1 98.5 360 HIS A N 1
ATOM 2918 C CA . HIS A 1 360 ? -12.555 18.094 1.665 1 98.5 360 HIS A CA 1
ATOM 2919 C C . HIS A 1 360 ? -11.203 18.781 1.811 1 98.5 360 HIS A C 1
ATOM 2921 O O . HIS A 1 360 ? -10.844 19.641 0.996 1 98.5 360 HIS A O 1
ATOM 2927 N N . ILE A 1 361 ? -10.422 18.391 2.773 1 98.31 361 ILE A N 1
ATOM 2928 C CA . ILE A 1 361 ? -9.094 18.969 2.992 1 98.31 361 ILE A CA 1
ATOM 2929 C C . ILE A 1 361 ? -8.234 18.766 1.748 1 98.31 361 ILE A C 1
ATOM 2931 O O . ILE A 1 361 ? -7.57 19.688 1.283 1 98.31 361 ILE A O 1
ATOM 2935 N N . ALA A 1 362 ? -8.297 17.594 1.203 1 98.81 362 ALA A N 1
ATOM 2936 C CA . ALA A 1 362 ? -7.5 17.297 0.018 1 98.81 362 ALA A CA 1
ATOM 2937 C C . ALA A 1 362 ? -8.008 18.062 -1.197 1 98.81 362 ALA A C 1
ATOM 2939 O O . ALA A 1 362 ? -7.223 18.5 -2.037 1 98.81 362 ALA A O 1
ATOM 2940 N N . LEU A 1 363 ? -9.336 18.203 -1.336 1 98.75 363 LEU A N 1
ATOM 2941 C CA . LEU A 1 363 ? -9.891 19.016 -2.422 1 98.75 363 LEU A CA 1
ATOM 2942 C C . LEU A 1 363 ? -9.406 20.453 -2.334 1 98.75 363 LEU A C 1
ATOM 2944 O O . LEU A 1 363 ? -8.977 21.031 -3.334 1 98.75 363 LEU A O 1
ATOM 2948 N N . CYS A 1 364 ? -9.484 20.969 -1.156 1 98.75 364 CYS A N 1
ATOM 2949 C CA . CYS A 1 364 ? -9.07 22.344 -0.956 1 98.75 364 CYS A CA 1
ATOM 2950 C C . CYS A 1 364 ? -7.574 22.516 -1.202 1 98.75 364 CYS A C 1
ATOM 2952 O O . CYS A 1 364 ? -7.145 23.516 -1.771 1 98.75 364 CYS A O 1
ATOM 2954 N N . MET A 1 365 ? -6.828 21.547 -0.785 1 98.75 365 MET A N 1
ATOM 2955 C CA . MET A 1 365 ? -5.383 21.609 -0.987 1 98.75 365 MET A CA 1
ATOM 2956 C C . MET A 1 365 ? -5.039 21.547 -2.473 1 98.75 365 MET A C 1
ATOM 2958 O O . MET A 1 365 ? -4.113 22.234 -2.922 1 98.75 365 MET A O 1
ATOM 2962 N N . GLN A 1 366 ? -5.785 20.703 -3.217 1 98.81 366 GLN A N 1
ATOM 2963 C CA . GLN A 1 366 ? -5.602 20.688 -4.664 1 98.81 366 GLN A CA 1
ATOM 2964 C C . GLN A 1 366 ? -5.855 22.078 -5.258 1 98.81 366 GLN A C 1
ATOM 2966 O O . GLN A 1 366 ? -5.117 22.516 -6.137 1 98.81 366 GLN A O 1
ATOM 2971 N N . GLY A 1 367 ? -6.863 22.75 -4.785 1 98.75 367 GLY A N 1
ATOM 2972 C CA . GLY A 1 367 ? -7.156 24.109 -5.234 1 98.75 367 GLY A CA 1
ATOM 2973 C C . GLY A 1 367 ? -6.09 25.109 -4.84 1 98.75 367 GLY A C 1
ATOM 2974 O O . GLY A 1 367 ? -5.688 25.953 -5.652 1 98.75 367 GLY A O 1
ATOM 2975 N N . LEU A 1 368 ? -5.625 24.984 -3.59 1 98.44 368 LEU A N 1
ATOM 2976 C CA . LEU A 1 368 ? -4.652 25.922 -3.053 1 98.44 368 LEU A CA 1
ATOM 2977 C C . LEU A 1 368 ? -3.307 25.781 -3.756 1 98.44 368 LEU A C 1
ATOM 2979 O O . LEU A 1 368 ? -2.51 26.719 -3.787 1 98.44 368 LEU A O 1
ATOM 2983 N N . THR A 1 369 ? -3.051 24.609 -4.359 1 98.12 369 THR A N 1
ATOM 2984 C CA . THR A 1 369 ? -1.775 24.359 -5.027 1 98.12 369 THR A CA 1
ATOM 2985 C C . THR A 1 369 ? -1.96 24.297 -6.539 1 98.12 369 THR A C 1
ATOM 2987 O O . THR A 1 369 ? -1.056 23.875 -7.266 1 98.12 369 THR A O 1
ATOM 2990 N N . ALA A 1 370 ? -3.158 24.688 -7 1 97.06 370 ALA A N 1
ATOM 2991 C CA . ALA A 1 370 ? -3.451 24.672 -8.43 1 97.06 370 ALA A CA 1
ATOM 2992 C C . ALA A 1 370 ? -2.582 25.672 -9.18 1 97.06 370 ALA A C 1
ATOM 2994 O O . ALA A 1 370 ? -2.24 26.734 -8.641 1 97.06 370 ALA A O 1
ATOM 2995 N N . SER A 1 371 ? -2.299 25.344 -10.43 1 94.5 371 SER A N 1
ATOM 2996 C CA . SER A 1 371 ? -1.489 26.234 -11.258 1 94.5 371 SER A CA 1
ATOM 2997 C C . SER A 1 371 ? -2.355 27.281 -11.953 1 94.5 371 SER A C 1
ATOM 2999 O O . SER A 1 371 ? -1.845 28.297 -12.453 1 94.5 371 SER A O 1
ATOM 3001 N N . THR A 1 372 ? -3.672 27.062 -12.008 1 96.56 372 THR A N 1
ATOM 3002 C CA . THR A 1 372 ? -4.551 27.984 -12.719 1 96.56 372 THR A CA 1
ATOM 3003 C C . THR A 1 372 ? -5.727 28.406 -11.844 1 96.56 372 THR A C 1
ATOM 3005 O O . THR A 1 372 ? -6.145 27.641 -10.961 1 96.56 372 THR A O 1
ATOM 3008 N N . ARG A 1 373 ? -6.164 29.531 -12.078 1 96.25 373 ARG A N 1
ATOM 3009 C CA . ARG A 1 373 ? -7.34 30.047 -11.383 1 96.25 373 ARG A CA 1
ATOM 3010 C C . ARG A 1 373 ? -8.562 29.188 -11.664 1 96.25 373 ARG A C 1
ATOM 3012 O O . ARG A 1 373 ? -9.422 29 -10.797 1 96.25 373 ARG A O 1
ATOM 3019 N N . GLU A 1 374 ? -8.633 28.594 -12.875 1 97.25 374 GLU A N 1
ATOM 3020 C CA . GLU A 1 374 ? -9.742 27.734 -13.273 1 97.25 374 GLU A CA 1
ATOM 3021 C C . GLU A 1 374 ? -9.797 26.469 -12.414 1 97.25 374 GLU A C 1
ATOM 3023 O O . GLU A 1 374 ? -10.867 26.062 -11.977 1 97.25 374 GLU A O 1
ATOM 3028 N N . GLU A 1 375 ? -8.641 25.938 -12.211 1 96.94 375 GLU A N 1
ATOM 3029 C CA . GLU A 1 375 ? -8.594 24.75 -11.359 1 96.94 375 GLU A CA 1
ATOM 3030 C C . GLU A 1 375 ? -8.984 25.078 -9.922 1 96.94 375 GLU A C 1
ATOM 3032 O O . GLU A 1 375 ? -9.688 24.297 -9.273 1 96.94 375 GLU A O 1
ATOM 3037 N N . LYS A 1 376 ? -8.516 26.203 -9.461 1 98 376 LYS A N 1
ATOM 3038 C CA . LYS A 1 376 ? -8.883 26.641 -8.109 1 98 376 LYS A CA 1
ATOM 3039 C C . LYS A 1 376 ? -10.391 26.797 -7.973 1 98 376 LYS A C 1
ATOM 3041 O O . LYS A 1 376 ? -10.984 26.297 -7.012 1 98 376 LYS A O 1
ATOM 3046 N N . LYS A 1 377 ? -11.039 27.422 -8.938 1 97.81 377 LYS A N 1
ATOM 3047 C CA . LYS A 1 377 ? -12.484 27.625 -8.93 1 97.81 377 LYS A CA 1
ATOM 3048 C C . LYS A 1 377 ? -13.227 26.281 -8.984 1 97.81 377 LYS A C 1
ATOM 3050 O O . LYS A 1 377 ? -14.242 26.109 -8.312 1 97.81 377 LYS A O 1
ATOM 3055 N N . LYS A 1 378 ? -12.695 25.406 -9.789 1 97.94 378 LYS A N 1
ATOM 3056 C CA . LYS A 1 378 ? -13.305 24.078 -9.906 1 97.94 378 LYS A CA 1
ATOM 3057 C C . LYS A 1 378 ? -13.32 23.375 -8.555 1 97.94 378 LYS A C 1
ATOM 3059 O O . LYS A 1 378 ? -14.305 22.703 -8.211 1 97.94 378 LYS A O 1
ATOM 3064 N N . MET A 1 379 ? -12.211 23.484 -7.848 1 98.56 379 MET A N 1
ATOM 3065 C CA . MET A 1 379 ? -12.133 22.828 -6.543 1 98.56 379 MET A CA 1
ATOM 3066 C C . MET A 1 379 ? -13.094 23.484 -5.555 1 98.56 379 MET A C 1
ATOM 3068 O O . MET A 1 379 ? -13.695 22.797 -4.723 1 98.56 379 MET A O 1
ATOM 3072 N N . ILE A 1 380 ? -13.25 24.828 -5.582 1 98.62 380 ILE A N 1
ATOM 3073 C CA . ILE A 1 380 ? -14.211 25.531 -4.738 1 98.62 380 ILE A CA 1
ATOM 3074 C C . ILE A 1 380 ? -15.625 25.047 -5.039 1 98.62 380 ILE A C 1
ATOM 3076 O O . ILE A 1 380 ? -16.391 24.719 -4.121 1 98.62 380 ILE A O 1
ATOM 3080 N N . ASP A 1 381 ? -15.945 24.953 -6.355 1 98.25 381 ASP A N 1
ATOM 3081 C CA . ASP A 1 381 ? -17.266 24.5 -6.773 1 98.25 381 ASP A CA 1
ATOM 3082 C C . ASP A 1 381 ? -17.531 23.062 -6.316 1 98.25 381 ASP A C 1
ATOM 3084 O O . ASP A 1 381 ? -18.625 22.75 -5.844 1 98.25 381 ASP A O 1
ATOM 3088 N N . LEU A 1 382 ? -16.531 22.266 -6.484 1 98.5 382 LEU A N 1
ATOM 3089 C CA . LEU A 1 382 ? -16.672 20.859 -6.105 1 98.5 382 LEU A CA 1
ATOM 3090 C C . LEU A 1 382 ? -16.891 20.719 -4.605 1 98.5 382 LEU A C 1
ATOM 3092 O O . LEU A 1 382 ? -17.781 19.984 -4.168 1 98.5 382 LEU A O 1
ATOM 3096 N N . ALA A 1 383 ? -16.078 21.406 -3.801 1 98.5 383 ALA A N 1
ATOM 3097 C CA . ALA A 1 383 ? -16.234 21.359 -2.35 1 98.5 383 ALA A CA 1
ATOM 3098 C C . ALA A 1 383 ? -17.609 21.844 -1.931 1 98.5 383 ALA A C 1
ATOM 3100 O O . ALA A 1 383 ? -18.266 21.234 -1.084 1 98.5 383 ALA A O 1
ATOM 3101 N N . ALA A 1 384 ? -18.094 22.891 -2.535 1 97.88 384 ALA A N 1
ATOM 3102 C CA . ALA A 1 384 ? -19.375 23.5 -2.182 1 97.88 384 ALA A CA 1
ATOM 3103 C C . ALA A 1 384 ? -20.547 22.609 -2.592 1 97.88 384 ALA A C 1
ATOM 3105 O O . ALA A 1 384 ? -21.594 22.609 -1.944 1 97.88 384 ALA A O 1
ATOM 3106 N N . SER A 1 385 ? -20.344 21.844 -3.633 1 97.75 385 SER A N 1
ATOM 3107 C CA . SER A 1 385 ? -21.438 21.016 -4.145 1 97.75 385 SER A CA 1
ATOM 3108 C C . SER A 1 385 ? -21.469 19.656 -3.467 1 97.75 385 SER A C 1
ATOM 3110 O O . SER A 1 385 ? -22.312 18.812 -3.777 1 97.75 385 SER A O 1
ATOM 3112 N N . THR A 1 386 ? -20.531 19.391 -2.543 1 98.19 386 THR A N 1
ATOM 3113 C CA . THR A 1 386 ? -20.453 18.078 -1.902 1 98.19 386 THR A CA 1
ATOM 3114 C C . THR A 1 386 ? -20.5 18.219 -0.383 1 98.19 386 THR A C 1
ATOM 3116 O O . THR A 1 386 ? -19.797 17.516 0.329 1 98.19 386 THR A O 1
ATOM 3119 N N . ASP A 1 387 ? -21.25 19.188 0.119 1 96.75 387 ASP A N 1
ATOM 3120 C CA . ASP A 1 387 ? -21.312 19.453 1.553 1 96.75 387 ASP A CA 1
ATOM 3121 C C . ASP A 1 387 ? -22.406 18.625 2.219 1 96.75 387 ASP A C 1
ATOM 3123 O O . ASP A 1 387 ? -22.688 18.797 3.406 1 96.75 387 ASP A O 1
ATOM 3127 N N . GLY A 1 388 ? -23.125 17.75 1.423 1 96.69 388 GLY A N 1
ATOM 3128 C CA . GLY A 1 388 ? -24.172 16.891 1.96 1 96.69 388 GLY A CA 1
ATOM 3129 C C . GLY A 1 388 ? -25.359 17.656 2.508 1 96.69 388 GLY A C 1
ATOM 3130 O O . GLY A 1 388 ? -26.078 17.172 3.383 1 96.69 388 GLY A O 1
ATOM 3131 N N . GLY A 1 389 ? -25.516 18.859 2.137 1 96.19 389 GLY A N 1
ATOM 3132 C CA . GLY A 1 389 ? -26.609 19.703 2.605 1 96.19 389 GLY A CA 1
ATOM 3133 C C . GLY A 1 389 ? -26.344 20.312 3.971 1 96.19 389 GLY A C 1
ATOM 3134 O O . GLY A 1 389 ? -27.25 20.906 4.562 1 96.19 389 GLY A O 1
ATOM 3135 N N . LYS A 1 390 ? -25.125 20.234 4.492 1 95.44 390 LYS A N 1
ATOM 3136 C CA . LYS A 1 390 ? -24.844 20.672 5.852 1 95.44 390 LYS A CA 1
ATOM 3137 C C . LYS A 1 390 ? -24.281 22.109 5.855 1 95.44 390 LYS A C 1
ATOM 3139 O O . LYS A 1 390 ? -24.25 22.75 6.902 1 95.44 390 LYS A O 1
ATOM 3144 N N . MET A 1 391 ? -23.812 22.609 4.691 1 96.06 391 MET A N 1
ATOM 3145 C CA . MET A 1 391 ? -23.234 23.953 4.527 1 96.06 391 MET A CA 1
ATOM 3146 C C . MET A 1 391 ? -21.953 24.094 5.332 1 96.06 391 MET A C 1
ATOM 3148 O O . MET A 1 391 ? -21.641 25.188 5.816 1 96.06 391 MET A O 1
ATOM 3152 N N . LEU A 1 392 ? -21.312 22.969 5.605 1 95.19 392 LEU A N 1
ATOM 3153 C CA . LEU A 1 392 ? -19.984 22.828 6.211 1 95.19 392 LEU A CA 1
ATOM 3154 C C . LEU A 1 392 ? -19.172 21.75 5.5 1 95.19 392 LEU A C 1
ATOM 3156 O O . LEU A 1 392 ? -19.688 21.062 4.617 1 95.19 392 LEU A O 1
ATOM 3160 N N . MET A 1 393 ? -17.969 21.656 5.789 1 96.06 393 MET A N 1
ATOM 3161 C CA . MET A 1 393 ? -17.094 20.656 5.168 1 96.06 393 MET A CA 1
ATOM 3162 C C . MET A 1 393 ? -16.953 19.422 6.059 1 96.06 393 MET A C 1
ATOM 3164 O O . MET A 1 393 ? -17.016 19.531 7.285 1 96.06 393 MET A O 1
ATOM 3168 N N . HIS A 1 394 ? -16.781 18.344 5.461 1 95.12 394 HIS A N 1
ATOM 3169 C CA . HIS A 1 394 ? -16.625 17.062 6.141 1 95.12 394 HIS A CA 1
ATOM 3170 C C . HIS A 1 394 ? -15.164 16.641 6.199 1 95.12 394 HIS A C 1
ATOM 3172 O O . HIS A 1 394 ? -14.328 17.172 5.461 1 95.12 394 HIS A O 1
ATOM 3178 N N . GLU A 1 395 ? -14.867 15.711 7.133 1 93.75 395 GLU A N 1
ATOM 3179 C CA . GLU A 1 395 ? -13.586 15.016 7.047 1 93.75 395 GLU A CA 1
ATOM 3180 C C . GLU A 1 395 ? -13.516 14.141 5.797 1 93.75 395 GLU A C 1
ATOM 3182 O O . GLU A 1 395 ? -12.789 14.453 4.855 1 93.75 395 GLU A O 1
ATOM 3187 N N . GLY A 1 396 ? -14.438 13.172 5.766 1 96.69 396 GLY A N 1
ATOM 3188 C CA . GLY A 1 396 ? -14.562 12.336 4.586 1 96.69 396 GLY A CA 1
ATOM 3189 C C . GLY A 1 396 ? -15.992 12.164 4.117 1 96.69 396 GLY A C 1
ATOM 3190 O O . GLY A 1 396 ? -16.922 12.156 4.93 1 96.69 396 GLY A O 1
ATOM 3191 N N . PHE A 1 397 ? -16.156 12.094 2.797 1 98.44 397 PHE A N 1
ATOM 3192 C CA . PHE A 1 397 ? -17.469 11.812 2.211 1 98.44 397 PHE A CA 1
ATOM 3193 C C . PHE A 1 397 ? -17.328 10.867 1.021 1 98.44 397 PHE A C 1
ATOM 3195 O O . PHE A 1 397 ? -16.266 10.781 0.409 1 98.44 397 PHE A O 1
ATOM 3202 N N . CYS A 1 398 ? -18.375 10.188 0.743 1 98.44 398 CYS A N 1
ATOM 3203 C CA . CYS A 1 398 ? -18.375 9.188 -0.319 1 98.44 398 CYS A CA 1
ATOM 3204 C C . CYS A 1 398 ? -18.453 9.852 -1.69 1 98.44 398 CYS A C 1
ATOM 3206 O O . CYS A 1 398 ? -19.297 10.711 -1.932 1 98.44 398 CYS A O 1
ATOM 3208 N N . VAL A 1 399 ? -17.625 9.43 -2.613 1 98.38 399 VAL A N 1
ATOM 3209 C CA . VAL A 1 399 ? -17.516 10.047 -3.928 1 98.38 399 VAL A CA 1
ATOM 3210 C C . VAL A 1 399 ? -18.781 9.773 -4.742 1 98.38 399 VAL A C 1
ATOM 3212 O O . VAL A 1 399 ? -19.047 10.461 -5.727 1 98.38 399 VAL A O 1
ATOM 3215 N N . LYS A 1 400 ? -19.562 8.781 -4.336 1 98 400 LYS A N 1
ATOM 3216 C CA . LYS A 1 400 ? -20.781 8.422 -5.059 1 98 400 LYS A CA 1
ATOM 3217 C C . LYS A 1 400 ? -21.984 9.164 -4.5 1 98 400 LYS A C 1
ATOM 3219 O O . LYS A 1 400 ? -23 9.312 -5.188 1 98 400 LYS A O 1
ATOM 3224 N N . ASP A 1 401 ? -21.922 9.57 -3.238 1 98.38 401 ASP A N 1
ATOM 3225 C CA . ASP A 1 401 ? -23.031 10.172 -2.512 1 98.38 401 ASP A CA 1
ATOM 3226 C C . ASP A 1 401 ? -22.531 11.039 -1.356 1 98.38 401 ASP A C 1
ATOM 3228 O O . ASP A 1 401 ? -22.25 10.523 -0.268 1 98.38 401 ASP A O 1
ATOM 3232 N N . ASP A 1 402 ? -22.547 12.344 -1.53 1 97.5 402 ASP A N 1
ATOM 3233 C CA . ASP A 1 402 ? -21.922 13.25 -0.567 1 97.5 402 ASP A CA 1
ATOM 3234 C C . ASP A 1 402 ? -22.734 13.328 0.719 1 97.5 402 ASP A C 1
ATOM 3236 O O . ASP A 1 402 ? -22.281 13.883 1.719 1 97.5 402 ASP A O 1
ATOM 3240 N N . THR A 1 403 ? -23.922 12.742 0.761 1 98 403 THR A N 1
ATOM 3241 C CA . THR A 1 403 ? -24.719 12.719 1.99 1 98 403 THR A CA 1
ATOM 3242 C C . THR A 1 403 ? -24.219 11.617 2.928 1 98 403 THR A C 1
ATOM 3244 O O . THR A 1 403 ? -24.641 11.547 4.082 1 98 403 THR A O 1
ATOM 3247 N N . GLN A 1 404 ? -23.375 10.773 2.408 1 97.94 404 GLN A N 1
ATOM 3248 C CA . GLN A 1 404 ? -22.656 9.805 3.232 1 97.94 404 GLN A CA 1
ATOM 3249 C C . GLN A 1 404 ? -21.297 10.336 3.658 1 97.94 404 GLN A C 1
ATOM 3251 O O . GLN A 1 404 ? -20.375 10.422 2.846 1 97.94 404 GLN A O 1
ATOM 3256 N N . TYR A 1 405 ? -21.141 10.742 4.855 1 97.12 405 TYR A N 1
ATOM 3257 C CA . TYR A 1 405 ? -19.922 11.352 5.367 1 97.12 405 TYR A CA 1
ATOM 3258 C C . TYR A 1 405 ? -19.562 10.797 6.742 1 97.12 405 TYR A C 1
ATOM 3260 O O . TYR A 1 405 ? -20.391 10.156 7.395 1 97.12 405 TYR A O 1
ATOM 3268 N N . THR A 1 406 ? -18.344 10.898 7.18 1 94.19 406 THR A N 1
ATOM 3269 C CA . THR A 1 406 ? -17.875 10.32 8.438 1 94.19 406 THR A CA 1
ATOM 3270 C C . THR A 1 406 ? -18.328 11.172 9.625 1 94.19 406 THR A C 1
ATOM 3272 O O . THR A 1 406 ? -18.641 10.633 10.688 1 94.19 406 THR A O 1
ATOM 3275 N N . ARG A 1 407 ? -18.266 12.5 9.492 1 90.31 407 ARG A N 1
ATOM 3276 C CA . ARG A 1 407 ? -18.766 13.43 10.492 1 90.31 407 ARG A CA 1
ATOM 3277 C C . ARG A 1 407 ? -19.422 14.648 9.836 1 90.31 407 ARG A C 1
ATOM 3279 O O . ARG A 1 407 ? -19.047 15.031 8.727 1 90.31 407 ARG A O 1
ATOM 3286 N N . GLU A 1 408 ? -20.328 15.266 10.562 1 87.69 408 GLU A N 1
ATOM 3287 C CA . GLU A 1 408 ? -21.156 16.344 10 1 87.69 408 GLU A CA 1
ATOM 3288 C C . GLU A 1 408 ? -20.297 17.562 9.648 1 87.69 408 GLU A C 1
ATOM 3290 O O . GLU A 1 408 ? -20.578 18.25 8.672 1 87.69 408 GLU A O 1
ATOM 3295 N N . TRP A 1 409 ? -19.359 17.781 10.414 1 85.75 409 TRP A N 1
ATOM 3296 C CA . TRP A 1 409 ? -18.422 18.844 10.109 1 85.75 409 TRP A CA 1
ATOM 3297 C C . TRP A 1 409 ? -17.062 18.578 10.75 1 85.75 409 TRP A C 1
ATOM 3299 O O . TRP A 1 409 ? -16.969 17.797 11.711 1 85.75 409 TRP A O 1
ATOM 3309 N N . PHE A 1 410 ? -16.031 19.125 10.188 1 87.94 410 PHE A N 1
ATOM 3310 C CA . PHE A 1 410 ? -14.648 19.031 10.625 1 87.94 410 PHE A CA 1
ATOM 3311 C C . PHE A 1 410 ? -13.969 20.391 10.555 1 87.94 410 PHE A C 1
ATOM 3313 O O . PHE A 1 410 ? -13.828 20.969 9.477 1 87.94 410 PHE A O 1
ATOM 3320 N N . ALA A 1 411 ? -13.531 20.922 11.703 1 88.81 411 ALA A N 1
ATOM 3321 C CA . ALA A 1 411 ? -13.07 22.297 11.836 1 88.81 411 ALA A CA 1
ATOM 3322 C C . ALA A 1 411 ? -11.914 22.578 10.883 1 88.81 411 ALA A C 1
ATOM 3324 O O . ALA A 1 411 ? -11.836 23.672 10.297 1 88.81 411 ALA A O 1
ATOM 3325 N N . TRP A 1 412 ? -11.031 21.672 10.797 1 92.25 412 TRP A N 1
ATOM 3326 C CA . TRP A 1 412 ? -9.891 21.875 9.914 1 92.25 412 TRP A CA 1
ATOM 3327 C C . TRP A 1 412 ? -10.328 21.938 8.453 1 92.25 412 TRP A C 1
ATOM 3329 O O . TRP A 1 412 ? -9.82 22.75 7.684 1 92.25 412 TRP A O 1
ATOM 3339 N N . ALA A 1 413 ? -11.258 21.125 8.07 1 94.31 413 ALA A N 1
ATOM 3340 C CA . ALA A 1 413 ? -11.781 21.172 6.707 1 94.31 413 ALA A CA 1
ATOM 3341 C C . ALA A 1 413 ? -12.477 22.5 6.426 1 94.31 413 ALA A C 1
ATOM 3343 O O . ALA A 1 413 ? -12.336 23.062 5.336 1 94.31 413 ALA A O 1
ATOM 3344 N N . ASN A 1 414 ? -13.211 22.969 7.426 1 94.38 414 ASN A N 1
ATOM 3345 C CA . ASN A 1 414 ? -13.82 24.281 7.316 1 94.38 414 ASN A CA 1
ATOM 3346 C C . ASN A 1 414 ? -12.766 25.375 7.078 1 94.38 414 ASN A C 1
ATOM 3348 O O . ASN A 1 414 ? -12.953 26.25 6.234 1 94.38 414 ASN A O 1
ATOM 3352 N N . ALA A 1 415 ? -11.727 25.234 7.812 1 95.19 415 ALA A N 1
ATOM 3353 C CA . ALA A 1 415 ? -10.656 26.219 7.699 1 95.19 415 ALA A CA 1
ATOM 3354 C C . ALA A 1 415 ? -10 26.156 6.324 1 95.19 415 ALA A C 1
ATOM 3356 O O . ALA A 1 415 ? -9.672 27.188 5.746 1 95.19 415 ALA A O 1
ATOM 3357 N N . MET A 1 416 ? -9.812 24.984 5.828 1 96.75 416 MET A N 1
ATOM 3358 C CA . MET A 1 416 ? -9.18 24.828 4.523 1 96.75 416 MET A CA 1
ATOM 3359 C C . MET A 1 416 ? -10.055 25.406 3.414 1 96.75 416 MET A C 1
ATOM 3361 O O . MET A 1 416 ? -9.547 26.031 2.48 1 96.75 416 MET A O 1
ATOM 3365 N N . PHE A 1 417 ? -11.352 25.172 3.496 1 97.81 417 PHE A N 1
ATOM 3366 C CA . PHE A 1 417 ? -12.273 25.75 2.525 1 97.81 417 PHE A CA 1
ATOM 3367 C C . PHE A 1 417 ? -12.242 27.266 2.592 1 97.81 417 PHE A C 1
ATOM 3369 O O . PHE A 1 417 ? -12.211 27.938 1.559 1 97.81 417 PHE A O 1
ATOM 3376 N N . SER A 1 418 ? -12.25 27.766 3.795 1 97.44 418 SER A N 1
ATOM 3377 C CA . SER A 1 418 ? -12.18 29.203 3.988 1 97.44 418 SER A CA 1
ATOM 3378 C C . SER A 1 418 ? -10.914 29.797 3.359 1 97.44 418 SER A C 1
ATOM 3380 O O . SER A 1 418 ? -10.977 30.797 2.66 1 97.44 418 SER A O 1
ATOM 3382 N N . GLU A 1 419 ? -9.836 29.125 3.639 1 97.56 419 GLU A N 1
ATOM 3383 C CA . GLU A 1 419 ? -8.57 29.609 3.092 1 97.56 419 GLU A CA 1
ATOM 3384 C C . GLU A 1 419 ? -8.578 29.562 1.565 1 97.56 419 GLU A C 1
ATOM 3386 O O . GLU A 1 419 ? -8.07 30.484 0.913 1 97.56 419 GLU A O 1
ATOM 3391 N N . LEU A 1 420 ? -9.094 28.5 0.978 1 98.5 420 LEU A N 1
ATOM 3392 C CA . LEU A 1 420 ? -9.164 28.344 -0.472 1 98.5 420 LEU A CA 1
ATOM 3393 C C . LEU A 1 420 ? -9.984 29.469 -1.09 1 98.5 420 LEU A C 1
ATOM 3395 O O . LEU A 1 420 ? -9.562 30.094 -2.068 1 98.5 420 LEU A O 1
ATOM 3399 N N . VAL A 1 421 ? -11.148 29.734 -0.516 1 98.31 421 VAL A N 1
ATOM 3400 C CA . VAL A 1 421 ? -12.031 30.781 -1.015 1 98.31 421 VAL A CA 1
ATOM 3401 C C . VAL A 1 421 ? -11.352 32.125 -0.867 1 98.31 421 VAL A C 1
ATOM 3403 O O . VAL A 1 421 ? -11.383 32.969 -1.789 1 98.31 421 VAL A O 1
ATOM 3406 N N . MET A 1 422 ? -10.758 32.375 0.277 1 97.94 422 MET A N 1
ATOM 3407 C CA . MET A 1 422 ? -10.062 33.625 0.517 1 97.94 422 MET A CA 1
ATOM 3408 C C . MET A 1 422 ? -8.922 33.812 -0.472 1 97.94 422 MET A C 1
ATOM 3410 O O . MET A 1 422 ? -8.727 34.906 -1.006 1 97.94 422 MET A O 1
ATOM 3414 N N . ASP A 1 423 ? -8.188 32.781 -0.689 1 97.62 423 ASP A N 1
ATOM 3415 C CA . ASP A 1 423 ? -7.098 32.812 -1.659 1 97.62 423 ASP A CA 1
ATOM 3416 C C . ASP A 1 423 ? -7.617 33.156 -3.053 1 97.62 423 ASP A C 1
ATOM 3418 O O . ASP A 1 423 ? -7.012 33.969 -3.768 1 97.62 423 ASP A O 1
ATOM 3422 N N . TYR A 1 424 ? -8.727 32.531 -3.404 1 97.75 424 TYR A N 1
ATOM 3423 C CA . TYR A 1 424 ? -9.367 32.812 -4.688 1 97.75 424 TYR A CA 1
ATOM 3424 C C . TYR A 1 424 ? -9.766 34.281 -4.789 1 97.75 424 TYR A C 1
ATOM 3426 O O . TYR A 1 424 ? -9.719 34.875 -5.871 1 97.75 424 TYR A O 1
ATOM 3434 N N . CYS A 1 425 ? -10.086 34.906 -3.67 1 97.25 425 CYS A N 1
ATOM 3435 C CA . CYS A 1 425 ? -10.547 36.281 -3.623 1 97.25 425 CYS A CA 1
ATOM 3436 C C . CYS A 1 425 ? -9.375 37.25 -3.48 1 97.25 425 CYS A C 1
ATOM 3438 O O . CYS A 1 425 ? -9.578 38.438 -3.361 1 97.25 425 CYS A O 1
ATOM 3440 N N . GLY A 1 426 ? -8.141 36.75 -3.385 1 96 426 GLY A N 1
ATOM 3441 C CA . GLY A 1 426 ? -6.973 37.594 -3.447 1 96 426 GLY A CA 1
ATOM 3442 C C . GLY A 1 426 ? -6.285 37.781 -2.104 1 96 426 GLY A C 1
ATOM 3443 O O . GLY A 1 426 ? -5.273 38.469 -2.002 1 96 426 GLY A O 1
ATOM 3444 N N . TYR A 1 427 ? -6.859 37.156 -1.089 1 96.19 427 TYR A N 1
ATOM 3445 C CA . TYR A 1 427 ? -6.184 37.219 0.203 1 96.19 427 TYR A CA 1
ATOM 3446 C C . TYR A 1 427 ? -4.984 36.281 0.223 1 96.19 427 TYR A C 1
ATOM 3448 O O . TYR A 1 427 ? -5.043 35.156 -0.329 1 96.19 427 TYR A O 1
ATOM 3456 N N . LYS A 1 428 ? -3.908 36.719 0.806 1 93.06 428 LYS A N 1
ATOM 3457 C CA . LYS A 1 428 ? -2.703 35.906 0.91 1 93.06 428 LYS A CA 1
ATOM 3458 C C . LYS A 1 428 ? -2.098 36 2.309 1 93.06 428 LYS A C 1
ATOM 3460 O O . LYS A 1 428 ? -2.051 37.062 2.902 1 93.06 428 LYS A O 1
ATOM 3465 N N . ILE A 1 429 ? -1.82 34.875 2.777 1 94.75 429 ILE A N 1
ATOM 3466 C CA . ILE A 1 429 ? -1.081 34.844 4.035 1 94.75 429 ILE A CA 1
ATOM 3467 C C . ILE A 1 429 ? 0.404 35.062 3.77 1 94.75 429 ILE A C 1
ATOM 3469 O O . ILE A 1 429 ? 1.003 34.406 2.918 1 94.75 429 ILE A O 1
ATOM 3473 N N . GLU A 1 430 ? 0.992 36 4.453 1 93.19 430 GLU A N 1
ATOM 3474 C CA . GLU A 1 430 ? 2.393 36.375 4.258 1 93.19 430 GLU A CA 1
ATOM 3475 C C . GLU A 1 430 ? 3.322 35.344 4.891 1 93.19 430 GLU A C 1
ATOM 3477 O O . GLU A 1 430 ? 3.047 34.844 5.984 1 93.19 430 GLU A O 1
ATOM 3482 N N . ARG A 1 431 ? 4.355 35 4.117 1 90.38 431 ARG A N 1
ATOM 3483 C CA . ARG A 1 431 ? 5.332 34.031 4.629 1 90.38 431 ARG A CA 1
ATOM 3484 C C . ARG A 1 431 ? 6.75 34.594 4.504 1 90.38 431 ARG A C 1
ATOM 3486 O O . ARG A 1 431 ? 7.012 35.469 3.68 1 90.38 431 ARG A O 1
ATOM 3493 N N . MET B 1 1 ? 12.312 -30 -34.438 1 28.22 1 MET B N 1
ATOM 3494 C CA . MET B 1 1 ? 11.352 -29.734 -33.375 1 28.22 1 MET B CA 1
ATOM 3495 C C . MET B 1 1 ? 9.938 -30.141 -33.781 1 28.22 1 MET B C 1
ATOM 3497 O O . MET B 1 1 ? 9.406 -29.609 -34.75 1 28.22 1 MET B O 1
ATOM 3501 N N . LYS B 1 2 ? 9.672 -31.328 -33.625 1 38.34 2 LYS B N 1
ATOM 3502 C CA . LYS B 1 2 ? 8.539 -31.953 -34.281 1 38.34 2 LYS B CA 1
ATOM 3503 C C . LYS B 1 2 ? 7.234 -31.234 -33.938 1 38.34 2 LYS B C 1
ATOM 3505 O O . LYS B 1 2 ? 6.859 -31.141 -32.781 1 38.34 2 LYS B O 1
ATOM 3510 N N . GLN B 1 3 ? 6.848 -30.125 -34.562 1 41.16 3 GLN B N 1
ATOM 3511 C CA . GLN B 1 3 ? 5.59 -29.391 -34.594 1 41.16 3 GLN B CA 1
ATOM 3512 C C . GLN B 1 3 ? 4.395 -30.328 -34.562 1 41.16 3 GLN B C 1
ATOM 3514 O O . GLN B 1 3 ? 4.348 -31.328 -35.281 1 41.16 3 GLN B O 1
ATOM 3519 N N . ILE B 1 4 ? 3.828 -30.547 -33.438 1 46.16 4 ILE B N 1
ATOM 3520 C CA . ILE B 1 4 ? 2.596 -31.328 -33.531 1 46.16 4 ILE B CA 1
ATOM 3521 C C . ILE B 1 4 ? 1.785 -30.859 -34.75 1 46.16 4 ILE B C 1
ATOM 3523 O O . ILE B 1 4 ? 1.274 -29.734 -34.781 1 46.16 4 ILE B O 1
ATOM 3527 N N . GLU B 1 5 ? 2.203 -31.141 -36 1 52 5 GLU B N 1
ATOM 3528 C CA . GLU B 1 5 ? 1.537 -30.797 -37.25 1 52 5 GLU B CA 1
ATOM 3529 C C . GLU B 1 5 ? 0.048 -31.109 -37.188 1 52 5 GLU B C 1
ATOM 3531 O O . GLU B 1 5 ? -0.773 -30.406 -37.781 1 52 5 GLU B O 1
ATOM 3536 N N . LYS B 1 6 ? -0.402 -32.25 -36.625 1 69.31 6 LYS B N 1
ATOM 3537 C CA . LYS B 1 6 ? -1.805 -32.656 -36.625 1 69.31 6 LYS B CA 1
ATOM 3538 C C . LYS B 1 6 ? -2.383 -32.688 -35.219 1 69.31 6 LYS B C 1
ATOM 3540 O O . LYS B 1 6 ? -1.776 -33.219 -34.312 1 69.31 6 LYS B O 1
ATOM 3545 N N . ILE B 1 7 ? -3.391 -31.766 -34.844 1 83 7 ILE B N 1
ATOM 3546 C CA . ILE B 1 7 ? -4.09 -31.75 -33.594 1 83 7 ILE B CA 1
ATOM 3547 C C . ILE B 1 7 ? -4.453 -33.188 -33.188 1 83 7 ILE B C 1
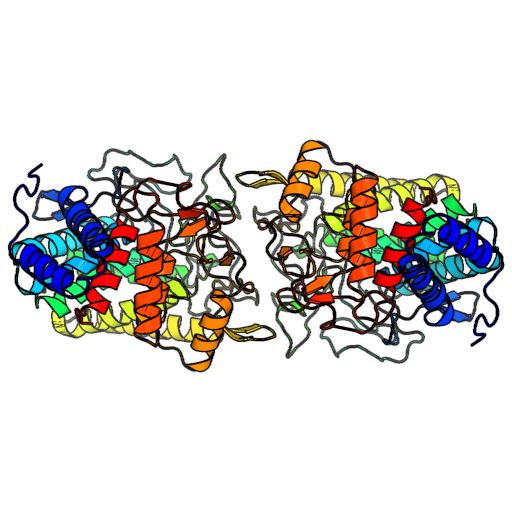ATOM 3549 O O . ILE B 1 7 ? -5.148 -33.875 -33.906 1 83 7 ILE B O 1
ATOM 3553 N N . PRO B 1 8 ? -3.9 -33.656 -32.062 1 87.94 8 PRO B N 1
ATOM 3554 C CA . PRO B 1 8 ? -4.238 -35 -31.594 1 87.94 8 PRO B CA 1
ATOM 3555 C C . PRO B 1 8 ? -5.742 -35.188 -31.438 1 87.94 8 PRO B C 1
ATOM 3557 O O . PRO B 1 8 ? -6.473 -34.25 -31.156 1 87.94 8 PRO B O 1
ATOM 3560 N N . GLU B 1 9 ? -6.172 -36.438 -31.578 1 91.69 9 GLU B N 1
ATOM 3561 C CA . GLU B 1 9 ? -7.59 -36.781 -31.469 1 91.69 9 GLU B CA 1
ATOM 3562 C C . GLU B 1 9 ? -8.156 -36.375 -30.109 1 91.69 9 GLU B C 1
ATOM 3564 O O . GLU B 1 9 ? -9.297 -35.938 -30.016 1 91.69 9 GLU B O 1
ATOM 3569 N N . SER B 1 10 ? -7.418 -36.656 -29.031 1 93.44 10 SER B N 1
ATOM 3570 C CA . SER B 1 10 ? -7.867 -36.312 -27.672 1 93.44 10 SER B CA 1
ATOM 3571 C C . SER B 1 10 ? -8.172 -34.812 -27.547 1 93.44 10 SER B C 1
ATOM 3573 O O . SER B 1 10 ? -9.125 -34.438 -26.859 1 93.44 10 SER B O 1
ATOM 3575 N N . ILE B 1 11 ? -7.441 -34 -28.203 1 94.06 11 ILE B N 1
ATOM 3576 C CA . ILE B 1 11 ? -7.641 -32.562 -28.188 1 94.06 11 ILE B CA 1
ATOM 3577 C C . ILE B 1 11 ? -8.828 -32.188 -29.078 1 94.06 11 ILE B C 1
ATOM 3579 O O . ILE B 1 11 ? -9.648 -31.344 -28.703 1 94.06 11 ILE B O 1
ATOM 3583 N N . ARG B 1 12 ? -8.914 -32.781 -30.234 1 94.44 12 ARG B N 1
ATOM 3584 C CA . ARG B 1 12 ? -10.016 -32.562 -31.156 1 94.44 12 ARG B CA 1
ATOM 3585 C C . ARG B 1 12 ? -11.359 -32.844 -30.484 1 94.44 12 ARG B C 1
ATOM 3587 O O . ARG B 1 12 ? -12.336 -32.125 -30.703 1 94.44 12 ARG B O 1
ATOM 3594 N N . ASN B 1 13 ? -11.391 -33.906 -29.719 1 95.5 13 ASN B N 1
ATOM 3595 C CA . ASN B 1 13 ? -12.617 -34.281 -29.016 1 95.5 13 ASN B CA 1
ATOM 3596 C C . ASN B 1 13 ? -13.047 -33.188 -28.047 1 95.5 13 ASN B C 1
ATOM 3598 O O . ASN B 1 13 ? -14.242 -32.875 -27.938 1 95.5 13 ASN B O 1
ATOM 3602 N N . ILE B 1 14 ? -12.117 -32.625 -27.359 1 95.81 14 ILE B N 1
ATOM 3603 C CA . ILE B 1 14 ? -12.406 -31.547 -26.406 1 95.81 14 ILE B CA 1
ATOM 3604 C C . ILE B 1 14 ? -12.883 -30.312 -27.156 1 95.81 14 ILE B C 1
ATOM 3606 O O . ILE B 1 14 ? -13.852 -29.656 -26.75 1 95.81 14 ILE B O 1
ATOM 3610 N N . LEU B 1 15 ? -12.203 -29.969 -28.281 1 95.94 15 LEU B N 1
ATOM 3611 C CA . LEU B 1 15 ? -12.594 -28.844 -29.109 1 95.94 15 LEU B CA 1
ATOM 3612 C C . LEU B 1 15 ? -14.023 -29 -29.609 1 95.94 15 LEU B C 1
ATOM 3614 O O . LEU B 1 15 ? -14.812 -28.047 -29.547 1 95.94 15 LEU B O 1
ATOM 3618 N N . ASP B 1 16 ? -14.305 -30.156 -30.047 1 95.62 16 ASP B N 1
ATOM 3619 C CA . ASP B 1 16 ? -15.641 -30.438 -30.562 1 95.62 16 ASP B CA 1
ATOM 3620 C C . ASP B 1 16 ? -16.703 -30.281 -29.484 1 95.62 16 ASP B C 1
ATOM 3622 O O . ASP B 1 16 ? -17.766 -29.703 -29.719 1 95.62 16 ASP B O 1
ATOM 3626 N N . LYS B 1 17 ? -16.391 -30.797 -28.328 1 95.81 17 LYS B N 1
ATOM 3627 C CA . LYS B 1 17 ? -17.328 -30.688 -27.219 1 95.81 17 LYS B CA 1
ATOM 3628 C C . LYS B 1 17 ? -17.531 -29.234 -26.812 1 95.81 17 LYS B C 1
ATOM 3630 O O . LYS B 1 17 ? -18.672 -28.781 -26.609 1 95.81 17 LYS B O 1
ATOM 3635 N N . VAL B 1 18 ? -16.516 -28.469 -26.703 1 96.88 18 VAL B N 1
ATOM 3636 C CA . VAL B 1 18 ? -16.578 -27.062 -26.281 1 96.88 18 VAL B CA 1
ATOM 3637 C C . VAL B 1 18 ? -17.391 -26.266 -27.297 1 96.88 18 VAL B C 1
ATOM 3639 O O . VAL B 1 18 ? -18.172 -25.391 -26.906 1 96.88 18 VAL B O 1
ATOM 3642 N N . LYS B 1 19 ? -17.188 -26.609 -28.547 1 96.06 19 LYS B N 1
ATOM 3643 C CA . LYS B 1 19 ? -17.922 -25.922 -29.609 1 96.06 19 LYS B CA 1
ATOM 3644 C C . LYS B 1 19 ? -19.422 -26 -29.375 1 96.06 19 LYS B C 1
ATOM 3646 O O . LYS B 1 19 ? -20.156 -25.047 -29.641 1 96.06 19 LYS B O 1
ATOM 3651 N N . THR B 1 20 ? -19.922 -27.047 -28.859 1 96.44 20 THR B N 1
ATOM 3652 C CA . THR B 1 20 ? -21.344 -27.281 -28.688 1 96.44 20 THR B CA 1
ATOM 3653 C C . THR B 1 20 ? -21.891 -26.406 -27.547 1 96.44 20 THR B C 1
ATOM 3655 O O . THR B 1 20 ? -23.109 -26.156 -27.484 1 96.44 20 THR B O 1
ATOM 3658 N N . PHE B 1 21 ? -21.109 -25.953 -26.641 1 95.31 21 PHE B N 1
ATOM 3659 C CA . PHE B 1 21 ? -21.547 -25.188 -25.484 1 95.31 21 PHE B CA 1
ATOM 3660 C C . PHE B 1 21 ? -21.688 -23.703 -25.844 1 95.31 21 PHE B C 1
ATOM 3662 O O . PHE B 1 21 ? -22.297 -22.938 -25.094 1 95.31 21 PHE B O 1
ATOM 3669 N N . PHE B 1 22 ? -21.141 -23.312 -27.016 1 94.75 22 PHE B N 1
ATOM 3670 C CA . PHE B 1 22 ? -21.172 -21.906 -27.375 1 94.75 22 PHE B CA 1
ATOM 3671 C C . PHE B 1 22 ? -21.734 -21.703 -28.766 1 94.75 22 PHE B C 1
ATOM 3673 O O . PHE B 1 22 ? -21.125 -21.031 -29.609 1 94.75 22 PHE B O 1
ATOM 3680 N N . PRO B 1 23 ? -22.844 -22.188 -29.062 1 91.31 23 PRO B N 1
ATOM 3681 C CA . PRO B 1 23 ? -23.406 -22.062 -30.406 1 91.31 23 PRO B CA 1
ATOM 3682 C C . PRO B 1 23 ? -23.703 -20.625 -30.797 1 91.31 23 PRO B C 1
ATOM 3684 O O . PRO B 1 23 ? -23.547 -20.25 -31.969 1 91.31 23 PRO B O 1
ATOM 3687 N N . GLU B 1 24 ? -24.078 -19.797 -29.828 1 91 24 GLU B N 1
ATOM 3688 C CA . GLU B 1 24 ? -24.453 -18.406 -30.109 1 91 24 GLU B CA 1
ATOM 3689 C C . GLU B 1 24 ? -23.266 -17.469 -30 1 91 24 GLU B C 1
ATOM 3691 O O . GLU B 1 24 ? -23.375 -16.281 -30.312 1 91 24 GLU B O 1
ATOM 3696 N N . ASN B 1 25 ? -22.172 -17.984 -29.531 1 91.62 25 ASN B N 1
ATOM 3697 C CA . ASN B 1 25 ? -20.969 -17.172 -29.375 1 91.62 25 ASN B CA 1
ATOM 3698 C C . ASN B 1 25 ? -19.75 -17.891 -29.953 1 91.62 25 ASN B C 1
ATOM 3700 O O . ASN B 1 25 ? -18.828 -18.25 -29.219 1 91.62 25 ASN B O 1
ATOM 3704 N N . PRO B 1 26 ? -19.703 -17.938 -31.203 1 93 26 PRO B N 1
ATOM 3705 C CA . PRO B 1 26 ? -18.625 -18.672 -31.844 1 93 26 PRO B CA 1
ATOM 3706 C C . PRO B 1 26 ? -17.25 -18.078 -31.562 1 93 26 PRO B C 1
ATOM 3708 O O . PRO B 1 26 ? -16.234 -18.797 -31.625 1 93 26 PRO B O 1
ATOM 3711 N N . GLN B 1 27 ? -17.266 -16.844 -31.203 1 95.44 27 GLN B N 1
ATOM 3712 C CA . GLN B 1 27 ? -15.992 -16.188 -30.906 1 95.44 27 GLN B CA 1
ATOM 3713 C C . GLN B 1 27 ? -15.312 -16.828 -29.703 1 95.44 27 GLN B C 1
ATOM 3715 O O . GLN B 1 27 ? -14.086 -16.938 -29.672 1 95.44 27 GLN B O 1
ATOM 3720 N N . ILE B 1 28 ? -16.078 -17.156 -28.734 1 97.5 28 ILE B N 1
ATOM 3721 C CA . ILE B 1 28 ? -15.531 -17.781 -27.531 1 97.5 28 ILE B CA 1
ATOM 3722 C C . ILE B 1 28 ? -14.844 -19.094 -27.906 1 97.5 28 ILE B C 1
ATOM 3724 O O . ILE B 1 28 ? -13.734 -19.375 -27.438 1 97.5 28 ILE B O 1
ATOM 3728 N N . TYR B 1 29 ? -15.516 -19.844 -28.734 1 96.88 29 TYR B N 1
ATOM 3729 C CA . TYR B 1 29 ? -14.93 -21.109 -29.172 1 96.88 29 TYR B CA 1
ATOM 3730 C C . TYR B 1 29 ? -13.648 -20.875 -29.953 1 96.88 29 TYR B C 1
ATOM 3732 O O . TYR B 1 29 ? -12.656 -21.578 -29.766 1 96.88 29 TYR B O 1
ATOM 3740 N N . GLU B 1 30 ? -13.625 -19.922 -30.844 1 97.12 30 GLU B N 1
ATOM 3741 C CA . GLU B 1 30 ? -12.445 -19.641 -31.656 1 97.12 30 GLU B CA 1
ATOM 3742 C C . GLU B 1 30 ? -11.266 -19.219 -30.781 1 97.12 30 GLU B C 1
ATOM 3744 O O . GLU B 1 30 ? -10.133 -19.656 -31.016 1 97.12 30 GLU B O 1
ATOM 3749 N N . ILE B 1 31 ? -11.586 -18.375 -29.844 1 97.56 31 ILE B N 1
ATOM 3750 C CA . ILE B 1 31 ? -10.539 -17.938 -28.906 1 97.56 31 ILE B CA 1
ATOM 3751 C C . ILE B 1 31 ? -10.031 -19.141 -28.109 1 97.56 31 ILE B C 1
ATOM 3753 O O . ILE B 1 31 ? -8.828 -19.297 -27.922 1 97.56 31 ILE B O 1
ATOM 3757 N N . PHE B 1 32 ? -10.961 -19.953 -27.625 1 97.44 32 PHE B N 1
ATOM 3758 C CA . PHE B 1 32 ? -10.586 -21.156 -26.891 1 97.44 32 PHE B CA 1
ATOM 3759 C C . PHE B 1 32 ? -9.68 -22.047 -27.734 1 97.44 32 PHE B C 1
ATOM 3761 O O . PHE B 1 32 ? -8.625 -22.484 -27.266 1 97.44 32 PHE B O 1
ATOM 3768 N N . LYS B 1 33 ? -10.117 -22.281 -28.922 1 96.12 33 LYS B N 1
ATOM 3769 C CA . LYS B 1 33 ? -9.344 -23.125 -29.844 1 96.12 33 LYS B CA 1
ATOM 3770 C C . LYS B 1 33 ? -7.93 -22.578 -30.016 1 96.12 33 LYS B C 1
ATOM 3772 O O . LYS B 1 33 ? -6.957 -23.328 -29.938 1 96.12 33 LYS B O 1
ATOM 3777 N N . ASN B 1 34 ? -7.82 -21.312 -30.219 1 95.06 34 ASN B N 1
ATOM 3778 C CA . ASN B 1 34 ? -6.52 -20.672 -30.391 1 95.06 34 ASN B CA 1
ATOM 3779 C C . ASN B 1 34 ? -5.664 -20.797 -29.125 1 95.06 34 ASN B C 1
ATOM 3781 O O . ASN B 1 34 ? -4.488 -21.156 -29.203 1 95.06 34 ASN B O 1
ATOM 3785 N N . CYS B 1 35 ? -6.238 -20.5 -28.016 1 94.75 35 CYS B N 1
ATOM 3786 C CA . CYS B 1 35 ? -5.52 -20.531 -26.75 1 94.75 35 CYS B CA 1
ATOM 3787 C C . CYS B 1 35 ? -5.07 -21.938 -26.406 1 94.75 35 CYS B C 1
ATOM 3789 O O . CYS B 1 35 ? -3.932 -22.156 -25.984 1 94.75 35 CYS B O 1
ATOM 3791 N N . TYR B 1 36 ? -5.934 -22.859 -26.594 1 94.81 36 TYR B N 1
ATOM 3792 C CA . TYR B 1 36 ? -5.715 -24.25 -26.188 1 94.81 36 TYR B CA 1
ATOM 3793 C C . TYR B 1 36 ? -4.672 -24.922 -27.078 1 94.81 36 TYR B C 1
ATOM 3795 O O . TYR B 1 36 ? -3.875 -25.734 -26.609 1 94.81 36 TYR B O 1
ATOM 3803 N N . THR B 1 37 ? -4.613 -24.594 -28.328 1 92.38 37 THR B N 1
ATOM 3804 C CA . THR B 1 37 ? -3.703 -25.25 -29.25 1 92.38 37 THR B CA 1
ATOM 3805 C C . THR B 1 37 ? -2.375 -24.5 -29.328 1 92.38 37 THR B C 1
ATOM 3807 O O . THR B 1 37 ? -1.338 -25.094 -29.625 1 92.38 37 THR B O 1
ATOM 3810 N N . ASN B 1 38 ? -2.385 -23.297 -29.062 1 86.94 38 ASN B N 1
ATOM 3811 C CA . ASN B 1 38 ? -1.202 -22.453 -29.172 1 86.94 38 ASN B CA 1
ATOM 3812 C C . ASN B 1 38 ? -0.086 -22.922 -28.234 1 86.94 38 ASN B C 1
ATOM 3814 O O . ASN B 1 38 ? 1.076 -22.984 -28.641 1 86.94 38 ASN B O 1
ATOM 3818 N N . THR B 1 39 ? -0.388 -23.328 -27.047 1 82.06 39 THR B N 1
ATOM 3819 C CA . THR B 1 39 ? 0.599 -23.656 -26.031 1 82.06 39 THR B CA 1
ATOM 3820 C C . THR B 1 39 ? 1.378 -24.922 -26.422 1 82.06 39 THR B C 1
ATOM 3822 O O . THR B 1 39 ? 2.609 -24.922 -26.375 1 82.06 39 THR B O 1
ATOM 3825 N N . LEU B 1 40 ? 0.754 -25.922 -26.828 1 82.88 40 LEU B N 1
ATOM 3826 C CA . LEU B 1 40 ? 1.393 -27.188 -27.172 1 82.88 40 LEU B CA 1
ATOM 3827 C C . LEU B 1 40 ? 2.279 -27.031 -28.406 1 82.88 40 LEU B C 1
ATOM 3829 O O . LEU B 1 40 ? 3.332 -27.672 -28.5 1 82.88 40 LEU B O 1
ATOM 3833 N N . ASN B 1 41 ? 1.894 -26.109 -29.234 1 82.12 41 ASN B N 1
ATOM 3834 C CA . ASN B 1 41 ? 2.582 -25.984 -30.516 1 82.12 41 ASN B CA 1
ATOM 3835 C C . ASN B 1 41 ? 3.807 -25.078 -30.406 1 82.12 41 ASN B C 1
ATOM 3837 O O . ASN B 1 41 ? 4.785 -25.266 -31.125 1 82.12 41 ASN B O 1
ATOM 3841 N N . THR B 1 42 ? 3.76 -24.188 -29.516 1 80.44 42 THR B N 1
ATOM 3842 C CA . THR B 1 42 ? 4.781 -23.156 -29.562 1 80.44 42 THR B CA 1
ATOM 3843 C C . THR B 1 42 ? 5.703 -23.25 -28.344 1 80.44 42 THR B C 1
ATOM 3845 O O . THR B 1 42 ? 6.879 -22.875 -28.422 1 80.44 42 THR B O 1
ATOM 3848 N N . ALA B 1 43 ? 5.242 -23.75 -27.312 1 81.06 43 ALA B N 1
ATOM 3849 C CA . ALA B 1 43 ? 5.984 -23.578 -26.078 1 81.06 43 ALA B CA 1
ATOM 3850 C C . ALA B 1 43 ? 6.719 -24.859 -25.688 1 81.06 43 ALA B C 1
ATOM 3852 O O . ALA B 1 43 ? 7.699 -24.828 -24.953 1 81.06 43 ALA B O 1
ATOM 3853 N N . VAL B 1 44 ? 6.391 -25.969 -26.203 1 87.75 44 VAL B N 1
ATOM 3854 C CA . VAL B 1 44 ? 6.852 -27.266 -25.703 1 87.75 44 VAL B CA 1
ATOM 3855 C C . VAL B 1 44 ? 7.969 -27.797 -26.609 1 87.75 44 VAL B C 1
ATOM 3857 O O . VAL B 1 44 ? 7.797 -27.906 -27.812 1 87.75 44 VAL B O 1
ATOM 3860 N N . HIS B 1 45 ? 9.055 -28.141 -25.969 1 88.88 45 HIS B N 1
ATOM 3861 C CA . HIS B 1 45 ? 10.203 -28.703 -26.688 1 88.88 45 HIS B CA 1
ATOM 3862 C C . HIS B 1 45 ? 10.68 -30 -26.031 1 88.88 45 HIS B C 1
ATOM 3864 O O . HIS B 1 45 ? 11.094 -30 -24.875 1 88.88 45 HIS B O 1
ATOM 3870 N N . SER B 1 46 ? 10.688 -31 -26.797 1 90.12 46 SER B N 1
ATOM 3871 C CA . SER B 1 46 ? 11.219 -32.281 -26.312 1 90.12 46 SER B CA 1
ATOM 3872 C C . SER B 1 46 ? 12.734 -32.219 -26.172 1 90.12 46 SER B C 1
ATOM 3874 O O . SER B 1 46 ? 13.422 -31.641 -27.016 1 90.12 46 SER B O 1
ATOM 3876 N N . MET B 1 47 ? 13.164 -32.75 -25.141 1 90.75 47 MET B N 1
ATOM 3877 C CA . MET B 1 47 ? 14.602 -32.781 -24.844 1 90.75 47 MET B CA 1
ATOM 3878 C C . MET B 1 47 ? 15.109 -34.219 -24.766 1 90.75 47 MET B C 1
ATOM 3880 O O . MET B 1 47 ? 14.352 -35.156 -24.984 1 90.75 47 MET B O 1
ATOM 3884 N N . GLU B 1 48 ? 16.438 -34.25 -24.516 1 85.19 48 GLU B N 1
ATOM 3885 C CA . GLU B 1 48 ? 17.031 -35.562 -24.312 1 85.19 48 GLU B CA 1
ATOM 3886 C C . GLU B 1 48 ? 16.516 -36.219 -23.016 1 85.19 48 GLU B C 1
ATOM 3888 O O . GLU B 1 48 ? 16.016 -35.531 -22.141 1 85.19 48 GLU B O 1
ATOM 3893 N N . ASN B 1 49 ? 16.562 -37.562 -22.906 1 85.5 49 ASN B N 1
ATOM 3894 C CA . ASN B 1 49 ? 16.219 -38.344 -21.719 1 85.5 49 ASN B CA 1
ATOM 3895 C C . ASN B 1 49 ? 14.758 -38.156 -21.344 1 85.5 49 ASN B C 1
ATOM 3897 O O . ASN B 1 49 ? 14.422 -38.062 -20.156 1 85.5 49 ASN B O 1
ATOM 3901 N N . ASP B 1 50 ? 13.891 -37.875 -22.312 1 87.31 50 ASP B N 1
ATOM 3902 C CA . ASP B 1 50 ? 12.438 -37.844 -22.156 1 87.31 50 ASP B CA 1
ATOM 3903 C C . ASP B 1 50 ? 12 -36.688 -21.266 1 87.31 50 ASP B C 1
ATOM 3905 O O . ASP B 1 50 ? 11.039 -36.844 -20.5 1 87.31 50 ASP B O 1
ATOM 3909 N N . THR B 1 51 ? 12.797 -35.688 -21.234 1 93.62 51 THR B N 1
ATOM 3910 C CA . THR B 1 51 ? 12.391 -34.469 -20.531 1 93.62 51 THR B CA 1
ATOM 3911 C C . THR B 1 51 ? 11.828 -33.438 -21.516 1 93.62 51 THR B C 1
ATOM 3913 O O . THR B 1 51 ? 11.891 -33.656 -22.734 1 93.62 51 THR B O 1
ATOM 3916 N N . VAL B 1 52 ? 11.156 -32.469 -20.953 1 94.56 52 VAL B N 1
ATOM 3917 C CA . VAL B 1 52 ? 10.492 -31.5 -21.797 1 94.56 52 VAL B CA 1
ATOM 3918 C C . VAL B 1 52 ? 10.789 -30.094 -21.297 1 94.56 52 VAL B C 1
ATOM 3920 O O . VAL B 1 52 ? 10.758 -29.844 -20.078 1 94.56 52 VAL B O 1
ATOM 3923 N N . TYR B 1 53 ? 11.211 -29.25 -22.172 1 94.69 53 TYR B N 1
ATOM 3924 C CA . TYR B 1 53 ? 11.469 -27.828 -21.922 1 94.69 53 TYR B CA 1
ATOM 3925 C C . TYR B 1 53 ? 10.32 -26.969 -22.438 1 94.69 53 TYR B C 1
ATOM 3927 O O . TYR B 1 53 ? 9.898 -27.109 -23.578 1 94.69 53 TYR B O 1
ATOM 3935 N N . VAL B 1 54 ? 9.758 -26.156 -21.562 1 92.56 54 VAL B N 1
ATOM 3936 C CA . VAL B 1 54 ? 8.633 -25.297 -21.906 1 92.56 54 VAL B CA 1
ATOM 3937 C C . VAL B 1 54 ? 9.047 -23.828 -21.844 1 92.56 54 VAL B C 1
ATOM 3939 O O . VAL B 1 54 ? 9.312 -23.312 -20.766 1 92.56 54 VAL B O 1
ATOM 3942 N N . VAL B 1 55 ? 9.016 -23.203 -22.922 1 87.88 55 VAL B N 1
ATOM 3943 C CA . VAL B 1 55 ? 9.406 -21.797 -22.969 1 87.88 55 VAL B CA 1
ATOM 3944 C C . VAL B 1 55 ? 8.227 -20.922 -22.547 1 87.88 55 VAL B C 1
ATOM 3946 O O . VAL B 1 55 ? 7.066 -21.328 -22.672 1 87.88 55 VAL B O 1
ATOM 3949 N N . THR B 1 56 ? 8.492 -19.797 -22.047 1 81.44 56 THR B N 1
ATOM 3950 C CA . THR B 1 56 ? 7.465 -18.844 -21.625 1 81.44 56 THR B CA 1
ATOM 3951 C C . THR B 1 56 ? 7.25 -17.781 -22.703 1 81.44 56 THR B C 1
ATOM 3953 O O . THR B 1 56 ? 7.887 -16.719 -22.672 1 81.44 56 THR B O 1
ATOM 3956 N N . GLY B 1 57 ? 6.328 -18.094 -23.484 1 73.56 57 GLY B N 1
ATOM 3957 C CA . GLY B 1 57 ? 6.066 -17.172 -24.578 1 73.56 57 GLY B CA 1
ATOM 3958 C C . GLY B 1 57 ? 7.258 -16.969 -25.5 1 73.56 57 GLY B C 1
ATOM 3959 O O . GLY B 1 57 ? 7.785 -17.938 -26.047 1 73.56 57 GLY B O 1
ATOM 3960 N N . ASP B 1 58 ? 7.668 -15.664 -25.5 1 74.44 58 ASP B N 1
ATOM 3961 C CA . ASP B 1 58 ? 8.742 -15.258 -26.391 1 74.44 58 ASP B CA 1
ATOM 3962 C C . ASP B 1 58 ? 10.094 -15.281 -25.672 1 74.44 58 ASP B C 1
ATOM 3964 O O . ASP B 1 58 ? 11.125 -14.969 -26.266 1 74.44 58 ASP B O 1
ATOM 3968 N N . ILE B 1 59 ? 10.094 -15.703 -24.422 1 81.56 59 ILE B N 1
ATOM 3969 C CA . ILE B 1 59 ? 11.32 -15.727 -23.641 1 81.56 59 ILE B CA 1
ATOM 3970 C C . ILE B 1 59 ? 11.922 -17.125 -23.656 1 81.56 59 ILE B C 1
ATOM 3972 O O . ILE B 1 59 ? 11.234 -18.109 -23.359 1 81.56 59 ILE B O 1
ATOM 3976 N N . PRO B 1 60 ? 13.125 -17.188 -23.984 1 88.81 60 PRO B N 1
ATOM 3977 C CA . PRO B 1 60 ? 13.758 -18.5 -24.094 1 88.81 60 PRO B CA 1
ATOM 3978 C C . PRO B 1 60 ? 14.188 -19.078 -22.75 1 88.81 60 PRO B C 1
ATOM 3980 O O . PRO B 1 60 ? 15.344 -19.469 -22.578 1 88.81 60 PRO B O 1
ATOM 3983 N N . ALA B 1 61 ? 13.344 -19.141 -21.859 1 94.06 61 ALA B N 1
ATOM 3984 C CA . ALA B 1 61 ? 13.578 -19.656 -20.516 1 94.06 61 ALA B CA 1
ATOM 3985 C C . ALA B 1 61 ? 12.352 -20.406 -20 1 94.06 61 ALA B C 1
ATOM 3987 O O . ALA B 1 61 ? 11.234 -20.188 -20.469 1 94.06 61 ALA B O 1
ATOM 3988 N N . MET B 1 62 ? 12.609 -21.266 -19.078 1 95.44 62 MET B N 1
ATOM 3989 C CA . MET B 1 62 ? 11.539 -22.031 -18.453 1 95.44 62 MET B CA 1
ATOM 3990 C C . MET B 1 62 ? 11.367 -21.641 -17 1 95.44 62 MET B C 1
ATOM 3992 O O . MET B 1 62 ? 12.234 -21.922 -16.156 1 95.44 62 MET B O 1
ATOM 3996 N N . TRP B 1 63 ? 10.312 -20.984 -16.781 1 96.19 63 TRP B N 1
ATOM 3997 C CA . TRP B 1 63 ? 9.914 -20.766 -15.406 1 96.19 63 TRP B CA 1
ATOM 3998 C C . TRP B 1 63 ? 9.266 -22.016 -14.812 1 96.19 63 TRP B C 1
ATOM 4000 O O . TRP B 1 63 ? 8.477 -22.688 -15.484 1 96.19 63 TRP B O 1
ATOM 4010 N N . LEU B 1 64 ? 9.547 -22.266 -13.602 1 97.62 64 LEU B N 1
ATOM 4011 C CA . LEU B 1 64 ? 8.953 -23.422 -12.945 1 97.62 64 LEU B CA 1
ATOM 4012 C C . LEU B 1 64 ? 7.438 -23.281 -12.844 1 97.62 64 LEU B C 1
ATOM 4014 O O . LEU B 1 64 ? 6.695 -24.188 -13.227 1 97.62 64 LEU B O 1
ATOM 4018 N N . ARG B 1 65 ? 6.988 -22.141 -12.422 1 96.88 65 ARG B N 1
ATOM 4019 C CA . ARG B 1 65 ? 5.566 -21.875 -12.266 1 96.88 65 ARG B CA 1
ATOM 4020 C C . ARG B 1 65 ? 4.859 -21.844 -13.617 1 96.88 65 ARG B C 1
ATOM 4022 O O . ARG B 1 65 ? 3.844 -22.531 -13.805 1 96.88 65 ARG B O 1
ATOM 4029 N N . ASP B 1 66 ? 5.387 -21.141 -14.594 1 94 66 ASP B N 1
ATOM 4030 C CA . ASP B 1 66 ? 4.719 -20.938 -15.875 1 94 66 ASP B CA 1
ATOM 4031 C C . ASP B 1 66 ? 4.578 -22.266 -16.625 1 94 66 ASP B C 1
ATOM 4033 O O . ASP B 1 66 ? 3.551 -22.516 -17.266 1 94 66 ASP B O 1
ATOM 4037 N N . SER B 1 67 ? 5.609 -23.047 -16.578 1 95.19 67 SER B N 1
ATOM 4038 C CA . SER B 1 67 ? 5.586 -24.312 -17.312 1 95.19 67 SER B CA 1
ATOM 4039 C C . SER B 1 67 ? 4.535 -25.266 -16.75 1 95.19 67 SER B C 1
ATOM 4041 O O . SER B 1 67 ? 3.873 -25.984 -17.5 1 95.19 67 SER B O 1
ATOM 4043 N N . ALA B 1 68 ? 4.367 -25.203 -15.438 1 96.06 68 ALA B N 1
ATOM 4044 C CA . ALA B 1 68 ? 3.34 -26.031 -14.805 1 96.06 68 ALA B CA 1
ATOM 4045 C C . ALA B 1 68 ? 1.943 -25.5 -15.102 1 96.06 68 ALA B C 1
ATOM 4047 O O . ALA B 1 68 ? 1.047 -26.25 -15.492 1 96.06 68 ALA B O 1
ATOM 4048 N N . ALA B 1 69 ? 1.8 -24.203 -14.945 1 94.06 69 ALA B N 1
ATOM 4049 C CA . ALA B 1 69 ? 0.488 -23.578 -15.078 1 94.06 69 ALA B CA 1
ATOM 4050 C C . ALA B 1 69 ? 0.002 -23.609 -16.516 1 94.06 69 ALA B C 1
ATOM 4052 O O . ALA B 1 69 ? -1.184 -23.844 -16.781 1 94.06 69 ALA B O 1
ATOM 4053 N N . SER B 1 70 ? 0.895 -23.453 -17.453 1 93.5 70 SER B N 1
ATOM 4054 C CA . SER B 1 70 ? 0.532 -23.391 -18.859 1 93.5 70 SER B CA 1
ATOM 4055 C C . SER B 1 70 ? 0.073 -24.766 -19.359 1 93.5 70 SER B C 1
ATOM 4057 O O . SER B 1 70 ? -0.665 -24.844 -20.344 1 93.5 70 SER B O 1
ATOM 4059 N N . LEU B 1 71 ? 0.448 -25.828 -18.656 1 95.38 71 LEU B N 1
ATOM 4060 C CA . LEU B 1 71 ? 0.154 -27.156 -19.172 1 95.38 71 LEU B CA 1
ATOM 4061 C C . LEU B 1 71 ? -0.968 -27.812 -18.359 1 95.38 71 LEU B C 1
ATOM 4063 O O . LEU B 1 71 ? -1.438 -28.906 -18.719 1 95.38 71 LEU B O 1
ATOM 4067 N N . ARG B 1 72 ? -1.432 -27.156 -17.375 1 95.69 72 ARG B N 1
ATOM 4068 C CA . ARG B 1 72 ? -2.424 -27.719 -16.469 1 95.69 72 ARG B CA 1
ATOM 4069 C C . ARG B 1 72 ? -3.676 -28.156 -17.219 1 95.69 72 ARG B C 1
ATOM 4071 O O . ARG B 1 72 ? -4.234 -29.219 -16.953 1 95.69 72 ARG B O 1
ATOM 4078 N N . PRO B 1 73 ? -4.199 -27.406 -18.281 1 96.12 73 PRO B N 1
ATOM 4079 C CA . PRO B 1 73 ? -5.41 -27.828 -18.984 1 96.12 73 PRO B CA 1
ATOM 4080 C C . PRO B 1 73 ? -5.238 -29.156 -19.719 1 96.12 73 PRO B C 1
ATOM 4082 O O . PRO B 1 73 ? -6.223 -29.828 -20.016 1 96.12 73 PRO B O 1
ATOM 4085 N N . TYR B 1 74 ? -4.051 -29.578 -19.938 1 96.56 74 TYR B N 1
ATOM 4086 C CA . TYR B 1 74 ? -3.785 -30.781 -20.734 1 96.56 74 TYR B CA 1
ATOM 4087 C C . TYR B 1 74 ? -3.795 -32.031 -19.859 1 96.56 74 TYR B C 1
ATOM 4089 O O . TYR B 1 74 ? -3.676 -33.156 -20.359 1 96.56 74 TYR B O 1
ATOM 4097 N N . LEU B 1 75 ? -4 -31.797 -18.594 1 97.81 75 LEU B N 1
ATOM 4098 C CA . LEU B 1 75 ? -4.234 -32.938 -17.719 1 97.81 75 LEU B CA 1
ATOM 4099 C C . LEU B 1 75 ? -5.48 -33.719 -18.141 1 97.81 75 LEU B C 1
ATOM 4101 O O . LEU B 1 75 ? -5.547 -34.938 -17.984 1 97.81 75 LEU B O 1
ATOM 4105 N N . ILE B 1 76 ? -6.453 -33 -18.703 1 97.06 76 ILE B N 1
ATOM 4106 C CA . ILE B 1 76 ? -7.727 -33.594 -19.094 1 97.06 76 ILE B CA 1
ATOM 4107 C C . ILE B 1 76 ? -7.508 -34.594 -20.234 1 97.06 76 ILE B C 1
ATOM 4109 O O . ILE B 1 76 ? -7.848 -35.75 -20.125 1 97.06 76 ILE B O 1
ATOM 4113 N N . PRO B 1 77 ? -6.918 -34.156 -21.359 1 96.56 77 PRO B N 1
ATOM 4114 C CA . PRO B 1 77 ? -6.691 -35.125 -22.438 1 96.56 77 PRO B CA 1
ATOM 4115 C C . PRO B 1 77 ? -5.633 -36.156 -22.078 1 96.56 77 PRO B C 1
ATOM 4117 O O . PRO B 1 77 ? -5.609 -37.25 -22.672 1 96.56 77 PRO B O 1
ATOM 4120 N N . ALA B 1 78 ? -4.781 -35.875 -21.109 1 97 78 ALA B N 1
ATOM 4121 C CA . ALA B 1 78 ? -3.715 -36.812 -20.719 1 97 78 ALA B CA 1
ATOM 4122 C C . ALA B 1 78 ? -4.285 -38.094 -20.141 1 97 78 ALA B C 1
ATOM 4124 O O . ALA B 1 78 ? -3.602 -39.125 -20.109 1 97 78 ALA B O 1
ATOM 4125 N N . LYS B 1 79 ? -5.508 -38 -19.719 1 95 79 LYS B N 1
ATOM 4126 C CA . LYS B 1 79 ? -6.184 -39.188 -19.172 1 95 79 LYS B CA 1
ATOM 4127 C C . LYS B 1 79 ? -6.25 -40.312 -20.203 1 95 79 LYS B C 1
ATOM 4129 O O . LYS B 1 79 ? -6.188 -41.5 -19.844 1 95 79 LYS B O 1
ATOM 4134 N N . GLU B 1 80 ? -6.363 -39.969 -21.516 1 94.44 80 GLU B N 1
ATOM 4135 C CA . GLU B 1 80 ? -6.59 -40.969 -22.547 1 94.44 80 GLU B CA 1
ATOM 4136 C C . GLU B 1 80 ? -5.527 -40.875 -23.641 1 94.44 80 GLU B C 1
ATOM 4138 O O . GLU B 1 80 ? -5.574 -41.625 -24.609 1 94.44 80 GLU B O 1
ATOM 4143 N N . ASP B 1 81 ? -4.648 -39.969 -23.438 1 95.81 81 ASP B N 1
ATOM 4144 C CA . ASP B 1 81 ? -3.621 -39.75 -24.453 1 95.81 81 ASP B CA 1
ATOM 4145 C C . ASP B 1 81 ? -2.223 -39.906 -23.875 1 95.81 81 ASP B C 1
ATOM 4147 O O . ASP B 1 81 ? -1.687 -39 -23.25 1 95.81 81 ASP B O 1
ATOM 4151 N N . LYS B 1 82 ? -1.585 -40.969 -24.219 1 95.75 82 LYS B N 1
ATOM 4152 C CA . LYS B 1 82 ? -0.292 -41.312 -23.641 1 95.75 82 LYS B CA 1
ATOM 4153 C C . LYS B 1 82 ? 0.778 -40.281 -24.016 1 95.75 82 LYS B C 1
ATOM 4155 O O . LYS B 1 82 ? 1.675 -40 -23.234 1 95.75 82 LYS B O 1
ATOM 4160 N N . ASN B 1 83 ? 0.699 -39.812 -25.188 1 93.44 83 ASN B N 1
ATOM 4161 C CA . ASN B 1 83 ? 1.688 -38.844 -25.656 1 93.44 83 ASN B CA 1
ATOM 4162 C C . ASN B 1 83 ? 1.624 -37.531 -24.828 1 93.44 83 ASN B C 1
ATOM 4164 O O . ASN B 1 83 ? 2.658 -36.969 -24.484 1 93.44 83 ASN B O 1
ATOM 4168 N N . ILE B 1 84 ? 0.409 -37.094 -24.578 1 95.31 84 ILE B N 1
ATOM 4169 C CA . ILE B 1 84 ? 0.239 -35.875 -23.781 1 95.31 84 ILE B CA 1
ATOM 4170 C C . ILE B 1 84 ? 0.709 -36.156 -22.344 1 95.31 84 ILE B C 1
ATOM 4172 O O . ILE B 1 84 ? 1.365 -35.312 -21.734 1 95.31 84 ILE B O 1
ATOM 4176 N N . ALA B 1 85 ? 0.409 -37.312 -21.844 1 97.06 85 ALA B N 1
ATOM 4177 C CA . ALA B 1 85 ? 0.871 -37.688 -20.5 1 97.06 85 ALA B CA 1
ATOM 4178 C C . ALA B 1 85 ? 2.395 -37.688 -20.438 1 97.06 85 ALA B C 1
ATOM 4180 O O . ALA B 1 85 ? 2.984 -37.25 -19.438 1 97.06 85 ALA B O 1
ATOM 4181 N N . ASP B 1 86 ? 3.027 -38.219 -21.5 1 96.31 86 ASP B N 1
ATOM 4182 C CA . ASP B 1 86 ? 4.484 -38.281 -21.562 1 96.31 86 ASP B CA 1
ATOM 4183 C C . ASP B 1 86 ? 5.086 -36.875 -21.516 1 96.31 86 ASP B C 1
ATOM 4185 O O . ASP B 1 86 ? 6.125 -36.656 -20.891 1 96.31 86 ASP B O 1
ATOM 4189 N N . ILE B 1 87 ? 4.445 -35.969 -22.203 1 95.12 87 ILE B N 1
ATOM 4190 C CA . ILE B 1 87 ? 4.898 -34.594 -22.203 1 95.12 87 ILE B CA 1
ATOM 4191 C C . ILE B 1 87 ? 4.84 -34 -20.797 1 95.12 87 ILE B C 1
ATOM 4193 O O . ILE B 1 87 ? 5.805 -33.406 -20.328 1 95.12 87 ILE B O 1
ATOM 4197 N N . LEU B 1 88 ? 3.713 -34.219 -20.125 1 97.44 88 LEU B N 1
ATOM 4198 C CA . LEU B 1 88 ? 3.531 -33.656 -18.781 1 97.44 88 LEU B CA 1
ATOM 4199 C C . LEU B 1 88 ? 4.555 -34.25 -17.828 1 97.44 88 LEU B C 1
ATOM 4201 O O . LEU B 1 88 ? 5.156 -33.531 -17.031 1 97.44 88 LEU B O 1
ATOM 4205 N N . VAL B 1 89 ? 4.766 -35.531 -17.906 1 98.06 89 VAL B N 1
ATOM 4206 C CA . VAL B 1 89 ? 5.734 -36.219 -17.047 1 98.06 89 VAL B CA 1
ATOM 4207 C C . VAL B 1 89 ? 7.137 -35.688 -17.344 1 98.06 89 VAL B C 1
ATOM 4209 O O . VAL B 1 89 ? 7.93 -35.469 -16.422 1 98.06 89 VAL B O 1
ATOM 4212 N N . GLY B 1 90 ? 7.438 -35.5 -18.641 1 97.62 90 GLY B N 1
ATOM 4213 C CA . GLY B 1 90 ? 8.727 -34.969 -19.047 1 97.62 90 GLY B CA 1
ATOM 4214 C C . GLY B 1 90 ? 9.008 -33.594 -18.469 1 97.62 90 GLY B C 1
ATOM 4215 O O . GLY B 1 90 ? 10.148 -33.281 -18.125 1 97.62 90 GLY B O 1
ATOM 4216 N N . VAL B 1 91 ? 7.957 -32.781 -18.391 1 97.62 91 VAL B N 1
ATOM 4217 C CA . VAL B 1 91 ? 8.078 -31.453 -17.797 1 97.62 91 VAL B CA 1
ATOM 4218 C C . VAL B 1 91 ? 8.43 -31.562 -16.328 1 97.62 91 VAL B C 1
ATOM 4220 O O . VAL B 1 91 ? 9.297 -30.844 -15.828 1 97.62 91 VAL B O 1
ATOM 4223 N N . VAL B 1 92 ? 7.793 -32.469 -15.594 1 98.5 92 VAL B N 1
ATOM 4224 C CA . VAL B 1 92 ? 8.055 -32.656 -14.172 1 98.5 92 VAL B CA 1
ATOM 4225 C C . VAL B 1 92 ? 9.5 -33.094 -13.961 1 98.5 92 VAL B C 1
ATOM 4227 O O . VAL B 1 92 ? 10.18 -32.594 -13.062 1 98.5 92 VAL B O 1
ATOM 4230 N N . HIS B 1 93 ? 9.938 -34 -14.82 1 98 93 HIS B N 1
ATOM 4231 C CA . HIS B 1 93 ? 11.32 -34.438 -14.727 1 98 93 HIS B CA 1
ATOM 4232 C C . HIS B 1 93 ? 12.289 -33.281 -14.891 1 98 93 HIS B C 1
ATOM 4234 O O . HIS B 1 93 ? 13.25 -33.125 -14.125 1 98 93 HIS B O 1
ATOM 4240 N N . ARG B 1 94 ? 12.008 -32.469 -15.836 1 97.62 94 ARG B N 1
ATOM 4241 C CA . ARG B 1 94 ? 12.859 -31.297 -16.078 1 97.62 94 ARG B CA 1
ATOM 4242 C C . ARG B 1 94 ? 12.82 -30.328 -14.906 1 97.62 94 ARG B C 1
ATOM 4244 O O . ARG B 1 94 ? 13.859 -29.797 -14.492 1 97.62 94 ARG B O 1
ATOM 4251 N N . GLN B 1 95 ? 11.656 -30.109 -14.398 1 98.31 95 GLN B N 1
ATOM 4252 C CA . GLN B 1 95 ? 11.484 -29.188 -13.281 1 98.31 95 GLN B CA 1
ATOM 4253 C C . GLN B 1 95 ? 12.281 -29.641 -12.055 1 98.31 95 GLN B C 1
ATOM 4255 O O . GLN B 1 95 ? 12.945 -28.844 -11.406 1 98.31 95 GLN B O 1
ATOM 4260 N N . PHE B 1 96 ? 12.227 -30.875 -11.75 1 98.56 96 PHE B N 1
ATOM 4261 C CA . PHE B 1 96 ? 12.898 -31.375 -10.555 1 98.56 96 PHE B CA 1
ATOM 4262 C C . PHE B 1 96 ? 14.406 -31.438 -10.773 1 98.56 96 PHE B C 1
ATOM 4264 O O . PHE B 1 96 ? 15.188 -31.266 -9.836 1 98.56 96 PHE B O 1
ATOM 4271 N N . LEU B 1 97 ? 14.852 -31.672 -12.039 1 97.81 97 LEU B N 1
ATOM 4272 C CA . LEU B 1 97 ? 16.266 -31.5 -12.328 1 97.81 97 LEU B CA 1
ATOM 4273 C C . LEU B 1 97 ? 16.719 -30.078 -11.992 1 97.81 97 LEU B C 1
ATOM 4275 O O . LEU B 1 97 ? 17.75 -29.891 -11.359 1 97.81 97 LEU B O 1
ATOM 4279 N N . TYR B 1 98 ? 15.945 -29.094 -12.398 1 98.44 98 TYR B N 1
ATOM 4280 C CA . TYR B 1 98 ? 16.25 -27.688 -12.164 1 98.44 98 TYR B CA 1
ATOM 4281 C C . TYR B 1 98 ? 16.266 -27.375 -10.672 1 98.44 98 TYR B C 1
ATOM 4283 O O . TYR B 1 98 ? 17.156 -26.703 -10.18 1 98.44 98 TYR B O 1
ATOM 4291 N N . ILE B 1 99 ? 15.273 -27.891 -9.945 1 98.81 99 ILE B N 1
ATOM 4292 C CA . ILE B 1 99 ? 15.188 -27.672 -8.5 1 98.81 99 ILE B CA 1
ATOM 4293 C C . ILE B 1 99 ? 16.438 -28.234 -7.82 1 98.81 99 ILE B C 1
ATOM 4295 O O . ILE B 1 99 ? 16.969 -27.625 -6.891 1 98.81 99 ILE B O 1
ATOM 4299 N N . CYS B 1 100 ? 16.875 -29.375 -8.297 1 98.62 100 CYS B N 1
ATOM 4300 C CA . CYS B 1 100 ? 18.078 -30 -7.727 1 98.62 100 CYS B CA 1
ATOM 4301 C C . CYS B 1 100 ? 19.312 -29.172 -8.031 1 98.62 100 CYS B C 1
ATOM 4303 O O . CYS B 1 100 ? 20.281 -29.188 -7.27 1 98.62 100 CYS B O 1
ATOM 4305 N N . ILE B 1 101 ? 19.281 -28.422 -9.109 1 98.31 101 ILE B N 1
ATOM 4306 C CA . ILE B 1 101 ? 20.391 -27.547 -9.453 1 98.31 101 ILE B CA 1
ATOM 4307 C C . ILE B 1 101 ? 20.375 -26.312 -8.547 1 98.31 101 ILE B C 1
ATOM 4309 O O . ILE B 1 101 ? 21.406 -25.969 -7.949 1 98.31 101 ILE B O 1
ATOM 4313 N N . ASP B 1 102 ? 19.234 -25.672 -8.398 1 98.62 102 ASP B N 1
ATOM 4314 C CA . ASP B 1 102 ? 19.125 -24.5 -7.547 1 98.62 102 ASP B CA 1
ATOM 4315 C C . ASP B 1 102 ? 17.672 -24.25 -7.129 1 98.62 102 ASP B C 1
ATOM 4317 O O . ASP B 1 102 ? 16.891 -23.641 -7.867 1 98.62 102 ASP B O 1
ATOM 4321 N N . PRO B 1 103 ? 17.312 -24.562 -5.961 1 98.62 103 PRO B N 1
ATOM 4322 C CA . PRO B 1 103 ? 15.914 -24.453 -5.531 1 98.62 103 PRO B CA 1
ATOM 4323 C C . PRO B 1 103 ? 15.484 -23 -5.289 1 98.62 103 PRO B C 1
ATOM 4325 O O . PRO B 1 103 ? 14.297 -22.734 -5.094 1 98.62 103 PRO B O 1
ATOM 4328 N N . TYR B 1 104 ? 16.406 -22.062 -5.336 1 98.62 104 TYR B N 1
ATOM 4329 C CA . TYR B 1 104 ? 16.047 -20.656 -5.129 1 98.62 104 TYR B CA 1
ATOM 4330 C C . TYR B 1 104 ? 15.742 -19.969 -6.453 1 98.62 104 TYR B C 1
ATOM 4332 O O . TYR B 1 104 ? 15.25 -18.844 -6.469 1 98.62 104 TYR B O 1
ATOM 4340 N N . ALA B 1 105 ? 16.031 -20.656 -7.59 1 98.25 105 ALA B N 1
ATOM 4341 C CA . ALA B 1 105 ? 15.82 -20.047 -8.898 1 98.25 105 ALA B CA 1
ATOM 4342 C C . ALA B 1 105 ? 14.398 -20.281 -9.391 1 98.25 105 ALA B C 1
ATOM 4344 O O . ALA B 1 105 ? 13.836 -21.359 -9.188 1 98.25 105 ALA B O 1
ATOM 4345 N N . ASN B 1 106 ? 13.906 -19.281 -10.094 1 97.94 106 ASN B N 1
ATOM 4346 C CA . ASN B 1 106 ? 12.555 -19.391 -10.625 1 97.94 106 ASN B CA 1
ATOM 4347 C C . ASN B 1 106 ? 12.562 -19.781 -12.102 1 97.94 106 ASN B C 1
ATOM 4349 O O . ASN B 1 106 ? 11.586 -20.328 -12.609 1 97.94 106 ASN B O 1
ATOM 4353 N N . ALA B 1 107 ? 13.719 -19.469 -12.797 1 97.62 107 ALA B N 1
ATOM 4354 C CA . ALA B 1 107 ? 13.742 -19.688 -14.242 1 97.62 107 ALA B CA 1
ATOM 4355 C C . ALA B 1 107 ? 15.094 -20.25 -14.688 1 97.62 107 ALA B C 1
ATOM 4357 O O . ALA B 1 107 ? 16.141 -19.859 -14.172 1 97.62 107 ALA B O 1
ATOM 4358 N N . PHE B 1 108 ? 15.07 -21.062 -15.742 1 97.81 108 PHE B N 1
ATOM 4359 C CA . PHE B 1 108 ? 16.25 -21.828 -16.141 1 97.81 108 PHE B CA 1
ATOM 4360 C C . PHE B 1 108 ? 16.406 -21.828 -17.656 1 97.81 108 PHE B C 1
ATOM 4362 O O . PHE B 1 108 ? 15.422 -21.734 -18.391 1 97.81 108 PHE B O 1
ATOM 4369 N N . ASN B 1 109 ? 17.625 -22.016 -18 1 96.62 109 ASN B N 1
ATOM 4370 C CA . ASN B 1 109 ? 17.969 -22.203 -19.406 1 96.62 109 ASN B CA 1
ATOM 4371 C C . ASN B 1 109 ? 17.797 -23.656 -19.844 1 96.62 109 ASN B C 1
ATOM 4373 O O . ASN B 1 109 ? 17.844 -24.562 -19.016 1 96.62 109 ASN B O 1
ATOM 4377 N N . GLN B 1 110 ? 17.641 -23.828 -21.141 1 94.75 110 GLN B N 1
ATOM 4378 C CA . GLN B 1 110 ? 17.516 -25.172 -21.719 1 94.75 110 GLN B CA 1
ATOM 4379 C C . GLN B 1 110 ? 18.797 -25.969 -21.531 1 94.75 110 GLN B C 1
ATOM 4381 O O . GLN B 1 110 ? 18.766 -27.188 -21.344 1 94.75 110 GLN B O 1
ATOM 4386 N N . LYS B 1 111 ? 19.906 -25.344 -21.578 1 94.62 111 LYS B N 1
ATOM 4387 C CA . LYS B 1 111 ? 21.25 -25.859 -21.359 1 94.62 111 LYS B CA 1
ATOM 4388 C C . LYS B 1 111 ? 22.078 -24.859 -20.531 1 94.62 111 LYS B C 1
ATOM 4390 O O . LYS B 1 111 ? 21.703 -23.703 -20.391 1 94.62 111 LYS B O 1
ATOM 4395 N N . PRO B 1 112 ? 23.109 -25.359 -19.953 1 96.06 112 PRO B N 1
ATOM 4396 C CA . PRO B 1 112 ? 23.922 -24.453 -19.141 1 96.06 112 PRO B CA 1
ATOM 4397 C C . PRO B 1 112 ? 24.766 -23.484 -20 1 96.06 112 PRO B C 1
ATOM 4399 O O . PRO B 1 112 ? 25.984 -23.625 -20.062 1 96.06 112 PRO B O 1
ATOM 4402 N N . ASN B 1 113 ? 24.141 -22.469 -20.547 1 94.75 113 ASN B N 1
ATOM 4403 C CA . ASN B 1 113 ? 24.812 -21.578 -21.5 1 94.75 113 ASN B CA 1
ATOM 4404 C C . ASN B 1 113 ? 25.125 -20.219 -20.891 1 94.75 113 ASN B C 1
ATOM 4406 O O . ASN B 1 113 ? 25.766 -19.391 -21.516 1 94.75 113 ASN B O 1
ATOM 4410 N N . GLY B 1 114 ? 24.641 -19.922 -19.734 1 92.75 114 GLY B N 1
ATOM 4411 C CA . GLY B 1 114 ? 24.984 -18.703 -19.031 1 92.75 114 GLY B CA 1
ATOM 4412 C C . GLY B 1 114 ? 24.125 -17.531 -19.422 1 92.75 114 GLY B C 1
ATOM 4413 O O . GLY B 1 114 ? 24.297 -16.422 -18.891 1 92.75 114 GLY B O 1
ATOM 4414 N N . ASN B 1 115 ? 23.156 -17.734 -20.328 1 92.12 115 ASN B N 1
ATOM 4415 C CA . ASN B 1 115 ? 22.219 -16.656 -20.641 1 92.12 115 ASN B CA 1
ATOM 4416 C C . ASN B 1 115 ? 21.391 -16.281 -19.406 1 92.12 115 ASN B C 1
ATOM 4418 O O . ASN B 1 115 ? 21.156 -17.109 -18.531 1 92.12 115 ASN B O 1
ATOM 4422 N N . CYS B 1 116 ? 21.094 -15.031 -19.312 1 90.56 116 CYS B N 1
ATOM 4423 C CA . CYS B 1 116 ? 20.312 -14.578 -18.156 1 90.56 116 CYS B CA 1
ATOM 4424 C C . CYS B 1 116 ? 19.484 -13.344 -18.516 1 90.56 116 CYS B C 1
ATOM 4426 O O . CYS B 1 116 ? 19.734 -12.695 -19.531 1 90.56 116 CYS B O 1
ATOM 4428 N N . TRP B 1 117 ? 18.453 -13.109 -17.781 1 86.56 117 TRP B N 1
ATOM 4429 C CA . TRP B 1 117 ? 17.656 -11.891 -17.938 1 86.56 117 TRP B CA 1
ATOM 4430 C C . TRP B 1 117 ? 18.531 -10.656 -17.734 1 86.56 117 TRP B C 1
ATOM 4432 O O . TRP B 1 117 ? 18.562 -9.766 -18.578 1 86.56 117 TRP B O 1
ATOM 4442 N N . GLU B 1 118 ? 19.203 -10.609 -16.516 1 87.56 118 GLU B N 1
ATOM 4443 C CA . GLU B 1 118 ? 20.141 -9.562 -16.125 1 87.56 118 GLU B CA 1
ATOM 4444 C C . GLU B 1 118 ? 21.266 -10.125 -15.281 1 87.56 118 GLU B C 1
ATOM 4446 O O . GLU B 1 118 ? 21.141 -11.211 -14.711 1 87.56 118 GLU B O 1
ATOM 4451 N N . LYS B 1 119 ? 22.312 -9.414 -15.227 1 90.94 119 LYS B N 1
ATOM 4452 C CA . LYS B 1 119 ? 23.406 -9.812 -14.352 1 90.94 119 LYS B CA 1
ATOM 4453 C C . LYS B 1 119 ? 23.156 -9.375 -12.914 1 90.94 119 LYS B C 1
ATOM 4455 O O . LYS B 1 119 ? 23.766 -8.406 -12.445 1 90.94 119 LYS B O 1
ATOM 4460 N N . ASP B 1 120 ? 22.422 -10.195 -12.281 1 95.31 120 ASP B N 1
ATOM 4461 C CA . ASP B 1 120 ? 22.016 -9.906 -10.906 1 95.31 120 ASP B CA 1
ATOM 4462 C C . ASP B 1 120 ? 23.125 -10.258 -9.922 1 95.31 120 ASP B C 1
ATOM 4464 O O . ASP B 1 120 ? 23.953 -11.133 -10.188 1 95.31 120 ASP B O 1
ATOM 4468 N N . GLU B 1 121 ? 23.219 -9.5 -8.867 1 97.06 121 GLU B N 1
ATOM 4469 C CA . GLU B 1 121 ? 24.094 -9.852 -7.758 1 97.06 121 GLU B CA 1
ATOM 4470 C C . GLU B 1 121 ? 23.453 -10.898 -6.852 1 97.06 121 GLU B C 1
ATOM 4472 O O . GLU B 1 121 ? 22.781 -10.547 -5.883 1 97.06 121 GLU B O 1
ATOM 4477 N N . THR B 1 122 ? 23.656 -12.133 -7.113 1 97.38 122 THR B N 1
ATOM 4478 C CA . THR B 1 122 ? 23.203 -13.336 -6.414 1 97.38 122 THR B CA 1
ATOM 4479 C C . THR B 1 122 ? 24.078 -14.531 -6.793 1 97.38 122 THR B C 1
ATOM 4481 O O . THR B 1 122 ? 25.062 -14.391 -7.523 1 97.38 122 THR B O 1
ATOM 4484 N N . GLU B 1 123 ? 23.906 -15.742 -6.262 1 95.44 123 GLU B N 1
ATOM 4485 C CA . GLU B 1 123 ? 24.656 -16.953 -6.609 1 95.44 123 GLU B CA 1
ATOM 4486 C C . GLU B 1 123 ? 24.172 -17.531 -7.93 1 95.44 123 GLU B C 1
ATOM 4488 O O . GLU B 1 123 ? 23.359 -18.469 -7.945 1 95.44 123 GLU B O 1
ATOM 4493 N N . MET B 1 124 ? 24.828 -17.094 -8.992 1 93.94 124 MET B N 1
ATOM 4494 C CA . MET B 1 124 ? 24.406 -17.516 -10.32 1 93.94 124 MET B CA 1
ATOM 4495 C C . MET B 1 124 ? 25.219 -18.719 -10.797 1 93.94 124 MET B C 1
ATOM 4497 O O . MET B 1 124 ? 26.312 -18.969 -10.289 1 93.94 124 MET B O 1
ATOM 4501 N N . ASN B 1 125 ? 24.641 -19.484 -11.703 1 95.81 125 ASN B N 1
ATOM 4502 C CA . ASN B 1 125 ? 25.328 -20.5 -12.492 1 95.81 125 ASN B CA 1
ATOM 4503 C C . ASN B 1 125 ? 24.781 -20.578 -13.914 1 95.81 125 ASN B C 1
ATOM 4505 O O . ASN B 1 125 ? 23.812 -19.875 -14.25 1 95.81 125 ASN B O 1
ATOM 4509 N N . ASP B 1 126 ? 25.312 -21.438 -14.719 1 96.69 126 ASP B N 1
ATOM 4510 C CA . ASP B 1 126 ? 25.062 -21.359 -16.156 1 96.69 126 ASP B CA 1
ATOM 4511 C C . ASP B 1 126 ? 23.672 -21.891 -16.5 1 96.69 126 ASP B C 1
ATOM 4513 O O . ASP B 1 126 ? 23.172 -21.672 -17.609 1 96.69 126 ASP B O 1
ATOM 4517 N N . TRP B 1 127 ? 22.984 -22.484 -15.586 1 97.44 127 TRP B N 1
ATOM 4518 C CA . TRP B 1 127 ? 21.656 -23.031 -15.828 1 97.44 127 TRP B CA 1
ATOM 4519 C C . TRP B 1 127 ? 20.578 -21.969 -15.594 1 97.44 127 TRP B C 1
ATOM 4521 O O . TRP B 1 127 ? 19.438 -22.125 -16.016 1 97.44 127 TRP B O 1
ATOM 4531 N N . LEU B 1 128 ? 20.969 -20.906 -14.867 1 97.69 128 LEU B N 1
ATOM 4532 C CA . LEU B 1 128 ? 19.953 -20 -14.344 1 97.69 128 LEU B CA 1
ATOM 4533 C C . LEU B 1 128 ? 19.688 -18.859 -15.32 1 97.69 128 LEU B C 1
ATOM 4535 O O . LEU B 1 128 ? 20.609 -18.172 -15.766 1 97.69 128 LEU B O 1
ATOM 4539 N N . TRP B 1 129 ? 18.438 -18.734 -15.664 1 96.94 129 TRP B N 1
ATOM 4540 C CA . TRP B 1 129 ? 17.984 -17.531 -16.359 1 96.94 129 TRP B CA 1
ATOM 4541 C C . TRP B 1 129 ? 17.766 -16.391 -15.391 1 96.94 129 TRP B C 1
ATOM 4543 O O . TRP B 1 129 ? 18.156 -15.25 -15.672 1 96.94 129 TRP B O 1
ATOM 4553 N N . GLU B 1 130 ? 17.156 -16.672 -14.266 1 97.38 130 GLU B N 1
ATOM 4554 C CA . GLU B 1 130 ? 16.844 -15.75 -13.188 1 97.38 130 GLU B CA 1
ATOM 4555 C C . GLU B 1 130 ? 16.734 -16.469 -11.852 1 97.38 130 GLU B C 1
ATOM 4557 O O . GLU B 1 130 ? 16.25 -17.609 -11.789 1 97.38 130 GLU B O 1
ATOM 4562 N N . ARG B 1 131 ? 17.156 -15.828 -10.75 1 98.06 131 ARG B N 1
ATOM 4563 C CA . ARG B 1 131 ? 17.156 -16.469 -9.438 1 98.06 131 ARG B CA 1
ATOM 4564 C C . ARG B 1 131 ? 16.328 -15.656 -8.445 1 98.06 131 ARG B C 1
ATOM 4566 O O . ARG B 1 131 ? 16.797 -15.336 -7.352 1 98.06 131 ARG B O 1
ATOM 4573 N N . LYS B 1 132 ? 15.133 -15.219 -8.867 1 98.19 132 LYS B N 1
ATOM 4574 C CA . LYS B 1 132 ? 14.156 -14.656 -7.949 1 98.19 132 LYS B CA 1
ATOM 4575 C C . LYS B 1 132 ? 13.477 -15.75 -7.133 1 98.19 132 LYS B C 1
ATOM 4577 O O . LYS B 1 132 ? 12.719 -16.547 -7.676 1 98.19 132 LYS B O 1
ATOM 4582 N N . TYR B 1 133 ? 13.727 -15.75 -5.863 1 98.69 133 TYR B N 1
ATOM 4583 C CA . TYR B 1 133 ? 13.172 -16.812 -5.039 1 98.69 133 TYR B CA 1
ATOM 4584 C C . TYR B 1 133 ? 11.688 -16.594 -4.773 1 98.69 133 TYR B C 1
ATOM 4586 O O . TYR B 1 133 ? 11.305 -15.57 -4.199 1 98.69 133 TYR B O 1
ATOM 4594 N N . GLU B 1 134 ? 10.93 -17.5 -5.164 1 98.62 134 GLU B N 1
ATOM 4595 C CA . GLU B 1 134 ? 9.484 -17.547 -5.016 1 98.62 134 GLU B CA 1
ATOM 4596 C C . GLU B 1 134 ? 9.023 -18.875 -4.441 1 98.62 134 GLU B C 1
ATOM 4598 O O . GLU B 1 134 ? 9.273 -19.938 -5.027 1 98.62 134 GLU B O 1
ATOM 4603 N N . VAL B 1 135 ? 8.258 -18.812 -3.396 1 98.88 135 VAL B N 1
ATOM 4604 C CA . VAL B 1 135 ? 7.746 -20.031 -2.766 1 98.88 135 VAL B CA 1
ATOM 4605 C C . VAL B 1 135 ? 6.922 -20.828 -3.775 1 98.88 135 VAL B C 1
ATOM 4607 O O . VAL B 1 135 ? 7.031 -22.062 -3.84 1 98.88 135 VAL B O 1
ATOM 4610 N N . ASP B 1 136 ? 6.172 -20.156 -4.578 1 98.62 136 ASP B N 1
ATOM 4611 C CA . ASP B 1 136 ? 5.254 -20.828 -5.492 1 98.62 136 ASP B CA 1
ATOM 4612 C C . ASP B 1 136 ? 6.016 -21.531 -6.609 1 98.62 136 ASP B C 1
ATOM 4614 O O . ASP B 1 136 ? 5.52 -22.5 -7.191 1 98.62 136 ASP B O 1
ATOM 4618 N N . SER B 1 137 ? 7.195 -21.047 -6.953 1 98.44 137 SER B N 1
ATOM 4619 C CA . SER B 1 137 ? 8.008 -21.703 -7.965 1 98.44 137 SER B CA 1
ATOM 4620 C C . SER B 1 137 ? 8.359 -23.125 -7.539 1 98.44 137 SER B C 1
ATOM 4622 O O . SER B 1 137 ? 8.594 -24 -8.383 1 98.44 137 SER B O 1
ATOM 4624 N N . LEU B 1 138 ? 8.391 -23.375 -6.242 1 98.88 138 LEU B N 1
ATOM 4625 C CA . LEU B 1 138 ? 8.688 -24.719 -5.727 1 98.88 138 LEU B CA 1
ATOM 4626 C C . LEU B 1 138 ? 7.406 -25.516 -5.508 1 98.88 138 LEU B C 1
ATOM 4628 O O . LEU B 1 138 ? 7.441 -26.734 -5.43 1 98.88 138 LEU B O 1
ATOM 4632 N N . CYS B 1 139 ? 6.281 -24.812 -5.449 1 98.94 139 CYS B N 1
ATOM 4633 C CA . CYS B 1 139 ? 5 -25.469 -5.207 1 98.94 139 CYS B CA 1
ATOM 4634 C C . CYS B 1 139 ? 4.422 -26.031 -6.5 1 98.94 139 CYS B C 1
ATOM 4636 O O . CYS B 1 139 ? 3.883 -27.141 -6.508 1 98.94 139 CYS B O 1
ATOM 4638 N N . TYR B 1 140 ? 4.566 -25.375 -7.574 1 98.81 140 TYR B N 1
ATOM 4639 C CA . TYR B 1 140 ? 3.912 -25.719 -8.836 1 98.81 140 TYR B CA 1
ATOM 4640 C C . TYR B 1 140 ? 4.395 -27.062 -9.367 1 98.81 140 TYR B C 1
ATOM 4642 O O . TYR B 1 140 ? 3.592 -27.875 -9.805 1 98.81 140 TYR B O 1
ATOM 4650 N N . PRO B 1 141 ? 5.723 -27.359 -9.32 1 98.81 141 PRO B N 1
ATOM 4651 C CA . PRO B 1 141 ? 6.176 -28.672 -9.797 1 98.81 141 PRO B CA 1
ATOM 4652 C C . PRO B 1 141 ? 5.594 -29.828 -8.992 1 98.81 141 PRO B C 1
ATOM 4654 O O . PRO B 1 141 ? 5.234 -30.859 -9.555 1 98.81 141 PRO B O 1
ATOM 4657 N N . ILE B 1 142 ? 5.504 -29.609 -7.656 1 98.94 142 ILE B N 1
ATOM 4658 C CA . ILE B 1 142 ? 4.906 -30.641 -6.816 1 98.94 142 ILE B CA 1
ATOM 4659 C C . ILE B 1 142 ? 3.445 -30.844 -7.211 1 98.94 142 ILE B C 1
ATOM 4661 O O . ILE B 1 142 ? 2.984 -31.984 -7.352 1 98.94 142 ILE B O 1
ATOM 4665 N N . GLN B 1 143 ? 2.73 -29.766 -7.383 1 98.81 143 GLN B N 1
ATOM 4666 C CA . GLN B 1 143 ? 1.32 -29.859 -7.746 1 98.81 143 GLN B CA 1
ATOM 4667 C C . GLN B 1 143 ? 1.142 -30.578 -9.078 1 98.81 143 GLN B C 1
ATOM 4669 O O . GLN B 1 143 ? 0.264 -31.438 -9.219 1 98.81 143 GLN B O 1
ATOM 4674 N N . LEU B 1 144 ? 1.947 -30.188 -10.078 1 98.69 144 LEU B N 1
ATOM 4675 C CA . LEU B 1 144 ? 1.81 -30.797 -11.391 1 98.69 144 LEU B CA 1
ATOM 4676 C C . LEU B 1 144 ? 2.051 -32.312 -11.312 1 98.69 144 LEU B C 1
ATOM 4678 O O . LEU B 1 144 ? 1.292 -33.094 -11.883 1 98.69 144 LEU B O 1
ATOM 4682 N N . ALA B 1 145 ? 3.086 -32.688 -10.594 1 98.81 145 ALA B N 1
ATOM 4683 C CA . ALA B 1 145 ? 3.4 -34.094 -10.438 1 98.81 145 ALA B CA 1
ATOM 4684 C C . ALA B 1 145 ? 2.232 -34.844 -9.805 1 98.81 145 ALA B C 1
ATOM 4686 O O . ALA B 1 145 ? 1.884 -35.938 -10.242 1 98.81 145 ALA B O 1
ATOM 4687 N N . TYR B 1 146 ? 1.674 -34.25 -8.789 1 98.81 146 TYR B N 1
ATOM 4688 C CA . TYR B 1 146 ? 0.548 -34.844 -8.07 1 98.81 146 TYR B CA 1
ATOM 4689 C C . TYR B 1 146 ? -0.669 -34.969 -8.977 1 98.81 146 TYR B C 1
ATOM 4691 O O . TYR B 1 146 ? -1.304 -36.031 -9.031 1 98.81 146 TYR B O 1
ATOM 4699 N N . LEU B 1 147 ? -0.991 -33.938 -9.734 1 98.62 147 LEU B N 1
ATOM 4700 C CA . LEU B 1 147 ? -2.182 -33.938 -10.578 1 98.62 147 LEU B CA 1
ATOM 4701 C C . LEU B 1 147 ? -2.047 -34.906 -11.734 1 98.62 147 LEU B C 1
ATOM 4703 O O . LEU B 1 147 ? -3.037 -35.5 -12.164 1 98.62 147 LEU B O 1
ATOM 4707 N N . ILE B 1 148 ? -0.824 -35.062 -12.25 1 98.62 148 ILE B N 1
ATOM 4708 C CA . ILE B 1 148 ? -0.601 -36.062 -13.281 1 98.62 148 ILE B CA 1
ATOM 4709 C C . ILE B 1 148 ? -0.998 -37.438 -12.758 1 98.62 148 ILE B C 1
ATOM 4711 O O . ILE B 1 148 ? -1.71 -38.188 -13.43 1 98.62 148 ILE B O 1
ATOM 4715 N N . TRP B 1 149 ? -0.55 -37.75 -11.555 1 98.75 149 TRP B N 1
ATOM 4716 C CA . TRP B 1 149 ? -0.868 -39.031 -10.93 1 98.75 149 TRP B CA 1
ATOM 4717 C C . TRP B 1 149 ? -2.375 -39.188 -10.758 1 98.75 149 TRP B C 1
ATOM 4719 O O . TRP B 1 149 ? -2.941 -40.219 -11.148 1 98.75 149 TRP B O 1
ATOM 4729 N N . LYS B 1 150 ? -3.029 -38.188 -10.305 1 98.38 150 LYS B N 1
ATOM 4730 C CA . LYS B 1 150 ? -4.453 -38.281 -9.984 1 98.38 150 LYS B CA 1
ATOM 4731 C C . LYS B 1 150 ? -5.293 -38.375 -11.258 1 98.38 150 LYS B C 1
ATOM 4733 O O . LYS B 1 150 ? -6.375 -38.969 -11.242 1 98.38 150 LYS B O 1
ATOM 4738 N N . ASN B 1 151 ? -4.82 -37.844 -12.367 1 97.94 151 ASN B N 1
ATOM 4739 C CA . ASN B 1 151 ? -5.629 -37.781 -13.578 1 97.94 151 ASN B CA 1
ATOM 4740 C C . ASN B 1 151 ? -5.258 -38.906 -14.547 1 97.94 151 ASN B C 1
ATOM 4742 O O . ASN B 1 151 ? -6.086 -39.344 -15.352 1 97.94 151 ASN B O 1
ATOM 4746 N N . THR B 1 152 ? -4.027 -39.438 -14.477 1 97.75 152 THR B N 1
ATOM 4747 C CA . THR B 1 152 ? -3.59 -40.406 -15.484 1 97.75 152 THR B CA 1
ATOM 4748 C C . THR B 1 152 ? -3.225 -41.719 -14.836 1 97.75 152 THR B C 1
ATOM 4750 O O . THR B 1 152 ? -3.104 -42.75 -15.516 1 97.75 152 THR B O 1
ATOM 4753 N N . GLY B 1 153 ? -2.982 -41.719 -13.5 1 97.62 153 GLY B N 1
ATOM 4754 C CA . GLY B 1 153 ? -2.514 -42.906 -12.805 1 97.62 153 GLY B CA 1
ATOM 4755 C C . GLY B 1 153 ? -1.013 -43.094 -12.898 1 97.62 153 GLY B C 1
ATOM 4756 O O . GLY B 1 153 ? -0.448 -43.969 -12.211 1 97.62 153 GLY B O 1
ATOM 4757 N N . ARG B 1 154 ? -0.347 -42.219 -13.664 1 97.44 154 ARG B N 1
ATOM 4758 C CA . ARG B 1 154 ? 1.096 -42.344 -13.852 1 97.44 154 ARG B CA 1
ATOM 4759 C C . ARG B 1 154 ? 1.843 -42 -12.562 1 97.44 154 ARG B C 1
ATOM 4761 O O . ARG B 1 154 ? 1.463 -41.062 -11.852 1 97.44 154 ARG B O 1
ATOM 4768 N N . THR B 1 155 ? 2.93 -42.75 -12.297 1 98.31 155 THR B N 1
ATOM 4769 C CA . THR B 1 155 ? 3.717 -42.469 -11.094 1 98.31 155 THR B CA 1
ATOM 4770 C C . THR B 1 155 ? 5.207 -42.438 -11.422 1 98.31 155 THR B C 1
ATOM 4772 O O . THR B 1 155 ? 6.043 -42.344 -10.523 1 98.31 155 THR B O 1
ATOM 4775 N N . ASP B 1 156 ? 5.605 -42.531 -12.68 1 96.75 156 ASP B N 1
ATOM 4776 C CA . ASP B 1 156 ? 7.004 -42.625 -13.078 1 96.75 156 ASP B CA 1
ATOM 4777 C C . ASP B 1 156 ? 7.727 -41.312 -12.891 1 96.75 156 ASP B C 1
ATOM 4779 O O . ASP B 1 156 ? 8.961 -41.25 -12.914 1 96.75 156 ASP B O 1
ATOM 4783 N N . GLN B 1 157 ? 6.977 -40.219 -12.68 1 97.31 157 GLN B N 1
ATOM 4784 C CA . GLN B 1 157 ? 7.633 -38.938 -12.406 1 97.31 157 GLN B CA 1
ATOM 4785 C C . GLN B 1 157 ? 8.219 -38.906 -11 1 97.31 157 GLN B C 1
ATOM 4787 O O . GLN B 1 157 ? 9.039 -38.062 -10.68 1 97.31 157 GLN B O 1
ATOM 4792 N N . PHE B 1 158 ? 7.754 -39.812 -10.164 1 98.56 158 PHE B N 1
ATOM 4793 C CA . PHE B 1 158 ? 8.234 -39.812 -8.789 1 98.56 158 PHE B CA 1
ATOM 4794 C C . PHE B 1 158 ? 9.5 -40.656 -8.664 1 98.56 158 PHE B C 1
ATOM 4796 O O . PHE B 1 158 ? 9.547 -41.594 -7.875 1 98.56 158 PHE B O 1
ATOM 4803 N N . ASP B 1 159 ? 10.539 -40.281 -9.352 1 97.44 159 ASP B N 1
ATOM 4804 C CA . ASP B 1 159 ? 11.82 -41 -9.344 1 97.44 159 ASP B CA 1
ATOM 4805 C C . ASP B 1 159 ? 12.766 -40.406 -8.297 1 97.44 159 ASP B C 1
ATOM 4807 O O . ASP B 1 159 ? 12.336 -39.656 -7.422 1 97.44 159 ASP B O 1
ATOM 4811 N N . HIS B 1 160 ? 14.039 -40.812 -8.352 1 97.88 160 HIS B N 1
ATOM 4812 C CA . HIS B 1 160 ? 15.023 -40.375 -7.359 1 97.88 160 HIS B CA 1
ATOM 4813 C C . HIS B 1 160 ? 15.242 -38.875 -7.418 1 97.88 160 HIS B C 1
ATOM 4815 O O . HIS B 1 160 ? 15.453 -38.219 -6.387 1 97.88 160 HIS B O 1
ATOM 4821 N N . THR B 1 161 ? 15.188 -38.344 -8.625 1 98.12 161 THR B N 1
ATOM 4822 C CA . THR B 1 161 ? 15.359 -36.906 -8.789 1 98.12 161 THR B CA 1
ATOM 4823 C C . THR B 1 161 ? 14.227 -36.156 -8.109 1 98.12 161 THR B C 1
ATOM 4825 O O . THR B 1 161 ? 14.453 -35.125 -7.465 1 98.12 161 THR B O 1
ATOM 4828 N N . PHE B 1 162 ? 13.016 -36.688 -8.234 1 98.62 162 PHE B N 1
ATOM 4829 C CA . PHE B 1 162 ? 11.867 -36.094 -7.566 1 98.62 162 PHE B CA 1
ATOM 4830 C C . PHE B 1 162 ? 12.055 -36.094 -6.055 1 98.62 162 PHE B C 1
ATOM 4832 O O . PHE B 1 162 ? 11.844 -35.062 -5.395 1 98.62 162 PHE B O 1
ATOM 4839 N N . VAL B 1 163 ? 12.469 -37.188 -5.543 1 98.88 163 VAL B N 1
ATOM 4840 C CA . VAL B 1 163 ? 12.609 -37.344 -4.098 1 98.88 163 VAL B CA 1
ATOM 4841 C C . VAL B 1 163 ? 13.703 -36.406 -3.588 1 98.88 163 VAL B C 1
ATOM 4843 O O . VAL B 1 163 ? 13.523 -35.75 -2.568 1 98.88 163 VAL B O 1
ATOM 4846 N N . ASN B 1 164 ? 14.812 -36.375 -4.289 1 98.75 164 ASN B N 1
ATOM 4847 C CA . ASN B 1 164 ? 15.875 -35.438 -3.92 1 98.75 164 ASN B CA 1
ATOM 4848 C C . ASN B 1 164 ? 15.398 -34 -3.955 1 98.75 164 ASN B C 1
ATOM 4850 O O . ASN B 1 164 ? 15.727 -33.219 -3.062 1 98.75 164 ASN B O 1
ATOM 4854 N N . GLY B 1 165 ? 14.688 -33.656 -5.016 1 98.81 165 GLY B N 1
ATOM 4855 C CA . GLY B 1 165 ? 14.125 -32.344 -5.121 1 98.81 165 GLY B CA 1
ATOM 4856 C C . GLY B 1 165 ? 13.148 -32 -4.004 1 98.81 165 GLY B C 1
ATOM 4857 O O . GLY B 1 165 ? 13.148 -30.891 -3.488 1 98.81 165 GLY B O 1
ATOM 4858 N N . ALA B 1 166 ? 12.344 -32.969 -3.652 1 98.94 166 ALA B N 1
ATOM 4859 C CA . ALA B 1 166 ? 11.391 -32.781 -2.562 1 98.94 166 ALA B CA 1
ATOM 4860 C C . ALA B 1 166 ? 12.109 -32.438 -1.258 1 98.94 166 ALA B C 1
ATOM 4862 O O . ALA B 1 166 ? 11.68 -31.547 -0.523 1 98.94 166 ALA B O 1
ATOM 4863 N N . TRP B 1 167 ? 13.156 -33.125 -0.994 1 98.88 167 TRP B N 1
ATOM 4864 C CA . TRP B 1 167 ? 13.93 -32.844 0.214 1 98.88 167 TRP B CA 1
ATOM 4865 C C . TRP B 1 167 ? 14.555 -31.469 0.153 1 98.88 167 TRP B C 1
ATOM 4867 O O . TRP B 1 167 ? 14.602 -30.766 1.161 1 98.88 167 TRP B O 1
ATOM 4877 N N . LYS B 1 168 ? 15.023 -31.062 -0.996 1 98.88 168 LYS B N 1
ATOM 4878 C CA . LYS B 1 168 ? 15.594 -29.734 -1.147 1 98.88 168 LYS B CA 1
ATOM 4879 C C . LYS B 1 168 ? 14.539 -28.656 -0.906 1 98.88 168 LYS B C 1
ATOM 4881 O O . LYS B 1 168 ? 14.82 -27.625 -0.281 1 98.88 168 LYS B O 1
ATOM 4886 N N . ILE B 1 169 ? 13.375 -28.906 -1.408 1 98.94 169 ILE B N 1
ATOM 4887 C CA . ILE B 1 169 ? 12.273 -27.969 -1.229 1 98.94 169 ILE B CA 1
ATOM 4888 C C . ILE B 1 169 ? 11.945 -27.828 0.258 1 98.94 169 ILE B C 1
ATOM 4890 O O . ILE B 1 169 ? 11.828 -26.719 0.772 1 98.94 169 ILE B O 1
ATOM 4894 N N . LEU B 1 170 ? 11.852 -28.969 0.964 1 98.94 170 LEU B N 1
ATOM 4895 C CA . LEU B 1 170 ? 11.57 -28.953 2.395 1 98.94 170 LEU B CA 1
ATOM 4896 C C . LEU B 1 170 ? 12.648 -28.172 3.152 1 98.94 170 LEU B C 1
ATOM 4898 O O . LEU B 1 170 ? 12.336 -27.406 4.059 1 98.94 170 LEU B O 1
ATOM 4902 N N . ASN B 1 171 ? 13.836 -28.391 2.752 1 98.88 171 ASN B N 1
ATOM 4903 C CA . ASN B 1 171 ? 14.945 -27.703 3.41 1 98.88 171 ASN B CA 1
ATOM 4904 C C . ASN B 1 171 ? 14.883 -26.203 3.193 1 98.88 171 ASN B C 1
ATOM 4906 O O . ASN B 1 171 ? 15.125 -25.422 4.121 1 98.88 171 ASN B O 1
ATOM 4910 N N . VAL B 1 172 ? 14.602 -25.797 1.992 1 98.94 172 VAL B N 1
ATOM 4911 C CA . VAL B 1 172 ? 14.5 -24.375 1.685 1 98.94 172 VAL B CA 1
ATOM 4912 C C . VAL B 1 172 ? 13.344 -23.75 2.471 1 98.94 172 VAL B C 1
ATOM 4914 O O . VAL B 1 172 ? 13.508 -22.703 3.1 1 98.94 172 VAL B O 1
ATOM 4917 N N . PHE B 1 173 ? 12.164 -24.406 2.436 1 98.94 173 PHE B N 1
ATOM 4918 C CA . PHE B 1 173 ? 11.008 -23.891 3.146 1 98.94 173 PHE B CA 1
ATOM 4919 C C . PHE B 1 173 ? 11.305 -23.734 4.633 1 98.94 173 PHE B C 1
ATOM 4921 O O . PHE B 1 173 ? 10.914 -22.75 5.254 1 98.94 173 PHE B O 1
ATOM 4928 N N . ARG B 1 174 ? 12 -24.703 5.227 1 98.88 174 ARG B N 1
ATOM 4929 C CA . ARG B 1 174 ? 12.328 -24.656 6.648 1 98.88 174 ARG B CA 1
ATOM 4930 C C . ARG B 1 174 ? 13.344 -23.547 6.938 1 98.88 174 ARG B C 1
ATOM 4932 O O . ARG B 1 174 ? 13.211 -22.828 7.926 1 98.88 174 ARG B O 1
ATOM 4939 N N . THR B 1 175 ? 14.328 -23.438 6.074 1 98.94 175 THR B N 1
ATOM 4940 C CA . THR B 1 175 ? 15.328 -22.391 6.227 1 98.94 175 THR B CA 1
ATOM 4941 C C . THR B 1 175 ? 14.68 -21.016 6.219 1 98.94 175 THR B C 1
ATOM 4943 O O . THR B 1 175 ? 15.016 -20.156 7.043 1 98.94 175 THR B O 1
ATOM 4946 N N . GLU B 1 176 ? 13.703 -20.859 5.367 1 98.88 176 GLU B N 1
ATOM 4947 C CA . GLU B 1 176 ? 13.109 -19.547 5.133 1 98.88 176 GLU B CA 1
ATOM 4948 C C . GLU B 1 176 ? 12.039 -19.234 6.18 1 98.88 176 GLU B C 1
ATOM 4950 O O . GLU B 1 176 ? 11.469 -18.141 6.18 1 98.88 176 GLU B O 1
ATOM 4955 N N . GLN B 1 177 ? 11.766 -20.219 7.098 1 98.88 177 GLN B N 1
ATOM 4956 C CA . GLN B 1 177 ? 11 -19.875 8.289 1 98.88 177 GLN B CA 1
ATOM 4957 C C . GLN B 1 177 ? 11.82 -19.016 9.242 1 98.88 177 GLN B C 1
ATOM 4959 O O . GLN B 1 177 ? 11.266 -18.375 10.141 1 98.88 177 GLN B O 1
ATOM 4964 N N . TYR B 1 178 ? 13.133 -19.062 9.062 1 98.81 178 TYR B N 1
ATOM 4965 C CA . TYR B 1 178 ? 14.094 -18.297 9.836 1 98.81 178 TYR B CA 1
ATOM 4966 C C . TYR B 1 178 ? 15.023 -17.5 8.922 1 98.81 178 TYR B C 1
ATOM 4968 O O . TYR B 1 178 ? 16.25 -17.578 9.062 1 98.81 178 TYR B O 1
ATOM 4976 N N . HIS B 1 179 ? 14.43 -16.734 8.031 1 98.75 179 HIS B N 1
ATOM 4977 C CA . HIS B 1 179 ? 15.125 -16.047 6.953 1 98.75 179 HIS B CA 1
ATOM 4978 C C . HIS B 1 179 ? 16.234 -15.141 7.492 1 98.75 179 HIS B C 1
ATOM 4980 O O . HIS B 1 179 ? 17.328 -15.086 6.926 1 98.75 179 HIS B O 1
ATOM 4986 N N . GLU B 1 180 ? 15.984 -14.414 8.586 1 98.06 180 GLU B N 1
ATOM 4987 C CA . GLU B 1 180 ? 16.922 -13.438 9.125 1 98.06 180 GLU B CA 1
ATOM 4988 C C . GLU B 1 180 ? 18.203 -14.109 9.625 1 98.06 180 GLU B C 1
ATOM 4990 O O . GLU B 1 180 ? 19.297 -13.602 9.422 1 98.06 180 GLU B O 1
ATOM 4995 N N . GLU B 1 181 ? 18.031 -15.305 10.148 1 98.5 181 GLU B N 1
ATOM 4996 C CA . GLU B 1 181 ? 19.141 -15.922 10.859 1 98.5 181 GLU B CA 1
ATOM 4997 C C . GLU B 1 181 ? 19.828 -16.984 10.008 1 98.5 181 GLU B C 1
ATOM 4999 O O . GLU B 1 181 ? 21.031 -17.188 10.094 1 98.5 181 GLU B O 1
ATOM 5004 N N . LYS B 1 182 ? 18.984 -17.594 9.133 1 98.56 182 LYS B N 1
ATOM 5005 C CA . LYS B 1 182 ? 19.5 -18.844 8.57 1 98.56 182 LYS B CA 1
ATOM 5006 C C . LYS B 1 182 ? 19.656 -18.734 7.055 1 98.56 182 LYS B C 1
ATOM 5008 O O . LYS B 1 182 ? 20.344 -19.547 6.438 1 98.56 182 LYS B O 1
ATOM 5013 N N . SER B 1 183 ? 19.047 -17.828 6.43 1 98.5 183 SER B N 1
ATOM 5014 C CA . SER B 1 183 ? 19.047 -17.781 4.973 1 98.5 183 SER B CA 1
ATOM 5015 C C . SER B 1 183 ? 20.312 -17.125 4.434 1 98.5 183 SER B C 1
ATOM 5017 O O . SER B 1 183 ? 20.719 -16.062 4.902 1 98.5 183 SER B O 1
ATOM 5019 N N . ALA B 1 184 ? 20.922 -17.688 3.443 1 98 184 ALA B N 1
ATOM 5020 C CA . ALA B 1 184 ? 22.062 -17.094 2.746 1 98 184 ALA B CA 1
ATOM 5021 C C . ALA B 1 184 ? 21.609 -16.406 1.46 1 98 184 ALA B C 1
ATOM 5023 O O . ALA B 1 184 ? 22.422 -15.766 0.78 1 98 184 ALA B O 1
ATOM 5024 N N . TYR B 1 185 ? 20.359 -16.469 1.113 1 98.56 185 TYR B N 1
ATOM 5025 C CA . TYR B 1 185 ? 19.844 -15.938 -0.145 1 98.56 185 TYR B CA 1
ATOM 5026 C C . TYR B 1 185 ? 19.922 -14.414 -0.174 1 98.56 185 TYR B C 1
ATOM 5028 O O . TYR B 1 185 ? 19.547 -13.75 0.796 1 98.56 185 TYR B O 1
ATOM 5036 N N . ARG B 1 186 ? 20.438 -13.891 -1.228 1 98.44 186 ARG B N 1
ATOM 5037 C CA . ARG B 1 186 ? 20.453 -12.461 -1.535 1 98.44 186 ARG B CA 1
ATOM 5038 C C . ARG B 1 186 ? 20.156 -12.219 -3.012 1 98.44 186 ARG B C 1
ATOM 5040 O O . ARG B 1 186 ? 20.531 -13.023 -3.867 1 98.44 186 ARG B O 1
ATOM 5047 N N . PHE B 1 187 ? 19.5 -11.109 -3.318 1 98.5 187 PHE B N 1
ATOM 5048 C CA . PHE B 1 187 ? 19.234 -10.758 -4.707 1 98.5 187 PHE B CA 1
ATOM 5049 C C . PHE B 1 187 ? 19.234 -9.242 -4.887 1 98.5 187 PHE B C 1
ATOM 5051 O O . PHE B 1 187 ? 18.438 -8.539 -4.266 1 98.5 187 PHE B O 1
ATOM 5058 N N . ILE B 1 188 ? 20.109 -8.734 -5.684 1 98.12 188 ILE B N 1
ATOM 5059 C CA . ILE B 1 188 ? 20.172 -7.316 -6.027 1 98.12 188 ILE B CA 1
ATOM 5060 C C . ILE B 1 188 ? 20.234 -7.152 -7.543 1 98.12 188 ILE B C 1
ATOM 5062 O O . ILE B 1 188 ? 21.094 -7.746 -8.203 1 98.12 188 ILE B O 1
ATOM 5066 N N . ARG B 1 189 ? 19.297 -6.621 -8.133 1 97.44 189 ARG B N 1
ATOM 5067 C CA . ARG B 1 189 ? 19.328 -6.145 -9.508 1 97.44 189 ARG B CA 1
ATOM 5068 C C . ARG B 1 189 ? 19.531 -4.633 -9.562 1 97.44 189 ARG B C 1
ATOM 5070 O O . ARG B 1 189 ? 18.797 -3.875 -8.938 1 97.44 189 ARG B O 1
ATOM 5077 N N . ARG B 1 190 ? 20.453 -4.074 -10.242 1 94.56 190 ARG B N 1
ATOM 5078 C CA . ARG B 1 190 ? 20.812 -2.66 -10.258 1 94.56 190 ARG B CA 1
ATOM 5079 C C . ARG B 1 190 ? 20.109 -1.932 -11.398 1 94.56 190 ARG B C 1
ATOM 5081 O O . ARG B 1 190 ? 19.688 -2.559 -12.375 1 94.56 190 ARG B O 1
ATOM 5088 N N . ASN B 1 191 ? 19.969 -0.559 -11.195 1 91.5 191 ASN B N 1
ATOM 5089 C CA . ASN B 1 191 ? 19.438 0.338 -12.219 1 91.5 191 ASN B CA 1
ATOM 5090 C C . ASN B 1 191 ? 18.047 -0.097 -12.68 1 91.5 191 ASN B C 1
ATOM 5092 O O . ASN B 1 191 ? 17.797 -0.201 -13.883 1 91.5 191 ASN B O 1
ATOM 5096 N N . THR B 1 192 ? 17.25 -0.467 -11.711 1 93 192 THR B N 1
ATOM 5097 C CA . THR B 1 192 ? 15.898 -0.954 -11.984 1 93 192 THR B CA 1
ATOM 5098 C C . THR B 1 192 ? 14.891 -0.328 -11.023 1 93 192 THR B C 1
ATOM 5100 O O . THR B 1 192 ? 15.258 0.496 -10.18 1 93 192 THR B O 1
ATOM 5103 N N . TYR B 1 193 ? 13.688 -0.611 -11.234 1 93.38 193 TYR B N 1
ATOM 5104 C CA . TYR B 1 193 ? 12.664 -0.21 -10.273 1 93.38 193 TYR B CA 1
ATOM 5105 C C . TYR B 1 193 ? 12.844 -0.935 -8.945 1 93.38 193 TYR B C 1
ATOM 5107 O O . TYR B 1 193 ? 13.289 -2.086 -8.914 1 93.38 193 TYR B O 1
ATOM 5115 N N . TYR B 1 194 ? 12.398 -0.266 -7.871 1 95 194 TYR B N 1
ATOM 5116 C CA . TYR B 1 194 ? 12.609 -0.823 -6.539 1 95 194 TYR B CA 1
ATOM 5117 C C . TYR B 1 194 ? 11.828 -2.119 -6.359 1 95 194 TYR B C 1
ATOM 5119 O O . TYR B 1 194 ? 12.188 -2.955 -5.523 1 95 194 TYR B O 1
ATOM 5127 N N . THR B 1 195 ? 10.844 -2.383 -7.188 1 95.69 195 THR B N 1
ATOM 5128 C CA . THR B 1 195 ? 10.023 -3.586 -7.094 1 95.69 195 THR B CA 1
ATOM 5129 C C . THR B 1 195 ? 10.719 -4.77 -7.758 1 95.69 195 THR B C 1
ATOM 5131 O O . THR B 1 195 ? 10.289 -5.914 -7.605 1 95.69 195 THR B O 1
ATOM 5134 N N . ASP B 1 196 ? 11.836 -4.562 -8.461 1 96.31 196 ASP B N 1
ATOM 5135 C CA . ASP B 1 196 ? 12.508 -5.629 -9.203 1 96.31 196 ASP B CA 1
ATOM 5136 C C . ASP B 1 196 ? 13.758 -6.105 -8.461 1 96.31 196 ASP B C 1
ATOM 5138 O O . ASP B 1 196 ? 14.539 -6.891 -9 1 96.31 196 ASP B O 1
ATOM 5142 N N . THR B 1 197 ? 14.008 -5.594 -7.324 1 97.62 197 THR B N 1
ATOM 5143 C CA . THR B 1 197 ? 15.141 -5.969 -6.492 1 97.62 197 THR B CA 1
ATOM 5144 C C . THR B 1 197 ? 14.742 -6.027 -5.02 1 97.62 197 THR B C 1
ATOM 5146 O O . THR B 1 197 ? 13.633 -5.633 -4.66 1 97.62 197 THR B O 1
ATOM 5149 N N . LEU B 1 198 ? 15.555 -6.648 -4.195 1 98.12 198 LEU B N 1
ATOM 5150 C CA . LEU B 1 198 ? 15.25 -6.746 -2.771 1 98.12 198 LEU B CA 1
ATOM 5151 C C . LEU B 1 198 ? 15.945 -5.637 -1.987 1 98.12 198 LEU B C 1
ATOM 5153 O O . LEU B 1 198 ? 17.078 -5.27 -2.293 1 98.12 198 LEU B O 1
ATOM 5157 N N . SER B 1 199 ? 15.281 -5.109 -1.017 1 96.81 199 SER B N 1
ATOM 5158 C CA . SER B 1 199 ? 15.82 -4.082 -0.13 1 96.81 199 SER B CA 1
ATOM 5159 C C . SER B 1 199 ? 16.859 -4.668 0.828 1 96.81 199 SER B C 1
ATOM 5161 O O . SER B 1 199 ? 17.141 -5.863 0.783 1 96.81 199 SER B O 1
ATOM 5163 N N . ARG B 1 200 ? 17.516 -3.83 1.681 1 96.44 200 ARG B N 1
ATOM 5164 C CA . ARG B 1 200 ? 18.484 -4.199 2.719 1 96.44 200 ARG B CA 1
ATOM 5165 C C . ARG B 1 200 ? 19.625 -5.027 2.139 1 96.44 200 ARG B C 1
ATOM 5167 O O . ARG B 1 200 ? 19.891 -6.137 2.605 1 96.44 200 ARG B O 1
ATOM 5174 N N . ASP B 1 201 ? 20.188 -4.559 1.104 1 95.75 201 ASP B N 1
ATOM 5175 C CA . ASP B 1 201 ? 21.344 -5.16 0.446 1 95.75 201 ASP B CA 1
ATOM 5176 C C . ASP B 1 201 ? 21.016 -6.559 -0.069 1 95.75 201 ASP B C 1
ATOM 5178 O O . ASP B 1 201 ? 21.797 -7.492 0.106 1 95.75 201 ASP B O 1
ATOM 5182 N N . GLY B 1 202 ? 19.781 -6.75 -0.526 1 97.94 202 GLY B N 1
ATOM 5183 C CA . GLY B 1 202 ? 19.375 -7.973 -1.193 1 97.94 202 GLY B CA 1
ATOM 5184 C C . GLY B 1 202 ? 18.703 -8.969 -0.261 1 97.94 202 GLY B C 1
ATOM 5185 O O . GLY B 1 202 ? 18.266 -10.039 -0.692 1 97.94 202 GLY B O 1
ATOM 5186 N N . LYS B 1 203 ? 18.562 -8.688 0.999 1 97.69 203 LYS B N 1
ATOM 5187 C CA . LYS B 1 203 ? 18 -9.617 1.975 1 97.69 203 LYS B CA 1
ATOM 5188 C C . LYS B 1 203 ? 16.469 -9.586 1.966 1 97.69 203 LYS B C 1
ATOM 5190 O O . LYS B 1 203 ? 15.82 -10.562 2.328 1 97.69 203 LYS B O 1
ATOM 5195 N N . GLY B 1 204 ? 15.906 -8.422 1.524 1 97.44 204 GLY B N 1
ATOM 5196 C CA . GLY B 1 204 ? 14.469 -8.211 1.622 1 97.44 204 GLY B CA 1
ATOM 5197 C C . GLY B 1 204 ? 14.047 -7.559 2.924 1 97.44 204 GLY B C 1
ATOM 5198 O O . GLY B 1 204 ? 14.875 -7.363 3.82 1 97.44 204 GLY B O 1
ATOM 5199 N N . THR B 1 205 ? 12.844 -7.172 3.047 1 95.44 205 THR B N 1
ATOM 5200 C CA . THR B 1 205 ? 12.32 -6.473 4.219 1 95.44 205 THR B CA 1
ATOM 5201 C C . THR B 1 205 ? 12.461 -7.336 5.469 1 95.44 205 THR B C 1
ATOM 5203 O O . THR B 1 205 ? 12.344 -8.562 5.402 1 95.44 205 THR B O 1
ATOM 5206 N N . HIS B 1 206 ? 12.648 -6.68 6.574 1 96.31 206 HIS B N 1
ATOM 5207 C CA . HIS B 1 206 ? 12.812 -7.348 7.859 1 96.31 206 HIS B CA 1
ATOM 5208 C C . HIS B 1 206 ? 11.531 -8.086 8.258 1 96.31 206 HIS B C 1
ATOM 5210 O O . HIS B 1 206 ? 10.438 -7.512 8.203 1 96.31 206 HIS B O 1
ATOM 5216 N N . VAL B 1 207 ? 11.672 -9.375 8.641 1 97.88 207 VAL B N 1
ATOM 5217 C CA . VAL B 1 207 ? 10.523 -10.188 9.016 1 97.88 207 VAL B CA 1
ATOM 5218 C C . VAL B 1 207 ? 10.781 -10.859 10.367 1 97.88 207 VAL B C 1
ATOM 5220 O O . VAL B 1 207 ? 11.938 -11.039 10.758 1 97.88 207 VAL B O 1
ATOM 5223 N N . LYS B 1 208 ? 9.734 -11.203 11.062 1 98.38 208 LYS B N 1
ATOM 5224 C CA . LYS B 1 208 ? 9.828 -11.953 12.305 1 98.38 208 LYS B CA 1
ATOM 5225 C C . LYS B 1 208 ? 10.133 -13.422 12.039 1 98.38 208 LYS B C 1
ATOM 5227 O O . LYS B 1 208 ? 9.469 -14.062 11.219 1 98.38 208 LYS B O 1
ATOM 5232 N N . SER B 1 209 ? 11.125 -13.961 12.734 1 98.44 209 SER B N 1
ATOM 5233 C CA . SER B 1 209 ? 11.508 -15.359 12.539 1 98.44 209 SER B CA 1
ATOM 5234 C C . SER B 1 209 ? 10.617 -16.297 13.359 1 98.44 209 SER B C 1
ATOM 5236 O O . SER B 1 209 ? 10.141 -15.914 14.438 1 98.44 209 SER B O 1
ATOM 5238 N N . GLY B 1 210 ? 10.375 -17.469 12.82 1 98.56 210 GLY B N 1
ATOM 5239 C CA . GLY B 1 210 ? 9.812 -18.562 13.602 1 98.56 210 GLY B CA 1
ATOM 5240 C C . GLY B 1 210 ? 8.312 -18.438 13.805 1 98.56 210 GLY B C 1
ATOM 5241 O O . GLY B 1 210 ? 7.789 -18.859 14.836 1 98.56 210 GLY B O 1
ATOM 5242 N N . ILE B 1 211 ? 7.668 -17.828 12.812 1 98.69 211 ILE B N 1
ATOM 5243 C CA . ILE B 1 211 ? 6.23 -17.672 13.008 1 98.69 211 ILE B CA 1
ATOM 5244 C C . ILE B 1 211 ? 5.48 -18.797 12.281 1 98.69 211 ILE B C 1
ATOM 5246 O O . ILE B 1 211 ? 4.254 -18.766 12.195 1 98.69 211 ILE B O 1
ATOM 5250 N N . GLY B 1 212 ? 6.172 -19.703 11.68 1 98.94 212 GLY B N 1
ATOM 5251 C CA . GLY B 1 212 ? 5.59 -20.828 10.953 1 98.94 212 GLY B CA 1
ATOM 5252 C C . GLY B 1 212 ? 5.617 -20.641 9.453 1 98.94 212 GLY B C 1
ATOM 5253 O O . GLY B 1 212 ? 6.023 -21.547 8.711 1 98.94 212 GLY B O 1
ATOM 5254 N N . MET B 1 213 ? 5.332 -19.516 8.961 1 98.94 213 MET B N 1
ATOM 5255 C CA . MET B 1 213 ? 5.285 -19.234 7.531 1 98.94 213 MET B CA 1
ATOM 5256 C C . MET B 1 213 ? 6.688 -19.234 6.93 1 98.94 213 MET B C 1
ATOM 5258 O O . MET B 1 213 ? 7.676 -19.062 7.645 1 98.94 213 MET B O 1
ATOM 5262 N N . THR B 1 214 ? 6.77 -19.453 5.621 1 98.94 214 THR B N 1
ATOM 5263 C CA . THR B 1 214 ? 8.047 -19.5 4.922 1 98.94 214 THR B CA 1
ATOM 5264 C C . THR B 1 214 ? 8.219 -18.266 4.027 1 98.94 214 THR B C 1
ATOM 5266 O O . THR B 1 214 ? 7.262 -17.828 3.381 1 98.94 214 THR B O 1
ATOM 5269 N N . TRP B 1 215 ? 9.391 -17.688 4.051 1 98.88 215 TRP B N 1
ATOM 5270 C CA . TRP B 1 215 ? 9.711 -16.406 3.434 1 98.88 215 TRP B CA 1
ATOM 5271 C C . TRP B 1 215 ? 9.805 -16.531 1.918 1 98.88 215 TRP B C 1
ATOM 5273 O O . TRP B 1 215 ? 10.289 -17.547 1.406 1 98.88 215 TRP B O 1
ATOM 5283 N N . SER B 1 216 ? 9.312 -15.555 1.177 1 98.69 216 SER B N 1
ATOM 5284 C CA . SER B 1 216 ? 9.422 -15.422 -0.272 1 98.69 216 SER B CA 1
ATOM 5285 C C . SER B 1 216 ? 10.016 -14.07 -0.659 1 98.69 216 SER B C 1
ATOM 5287 O O . SER B 1 216 ? 9.586 -13.031 -0.163 1 98.69 216 SER B O 1
ATOM 5289 N N . GLY B 1 217 ? 10.953 -14.031 -1.571 1 98.62 217 GLY B N 1
ATOM 5290 C CA . GLY B 1 217 ? 11.547 -12.781 -2.021 1 98.62 217 GLY B CA 1
ATOM 5291 C C . GLY B 1 217 ? 10.688 -12.055 -3.037 1 98.62 217 GLY B C 1
ATOM 5292 O O . GLY B 1 217 ? 10.617 -10.82 -3.023 1 98.62 217 GLY B O 1
ATOM 5293 N N . PHE B 1 218 ? 10.078 -12.812 -3.859 1 98.62 218 PHE B N 1
ATOM 5294 C CA . PHE B 1 218 ? 9.328 -12.227 -4.965 1 98.62 218 PHE B CA 1
ATOM 5295 C C . PHE B 1 218 ? 7.957 -12.875 -5.098 1 98.62 218 PHE B C 1
ATOM 5297 O O . PHE B 1 218 ? 7.734 -13.977 -4.594 1 98.62 218 PHE B O 1
ATOM 5304 N N . ARG B 1 219 ? 7.062 -12.109 -5.754 1 98.5 219 ARG B N 1
ATOM 5305 C CA . ARG B 1 219 ? 5.695 -12.531 -6.023 1 98.5 219 ARG B CA 1
ATOM 5306 C C . ARG B 1 219 ? 5.609 -13.297 -7.34 1 98.5 219 ARG B C 1
ATOM 5308 O O . ARG B 1 219 ? 6.531 -13.25 -8.156 1 98.5 219 ARG B O 1
ATOM 5315 N N . PRO B 1 220 ? 4.484 -14 -7.535 1 97.38 220 PRO B N 1
ATOM 5316 C CA . PRO B 1 220 ? 4.293 -14.641 -8.836 1 97.38 220 PRO B CA 1
ATOM 5317 C C . PRO B 1 220 ? 4.305 -13.641 -9.992 1 97.38 220 PRO B C 1
ATOM 5319 O O . PRO B 1 220 ? 4.582 -14.023 -11.141 1 97.38 220 PRO B O 1
ATOM 5322 N N . SER B 1 221 ? 4.062 -12.375 -9.695 1 95.44 221 SER B N 1
ATOM 5323 C CA . SER B 1 221 ? 4.059 -11.336 -10.719 1 95.44 221 SER B CA 1
ATOM 5324 C C . SER B 1 221 ? 5.477 -10.859 -11.023 1 95.44 221 SER B C 1
ATOM 5326 O O . SER B 1 221 ? 5.684 -10.062 -11.945 1 95.44 221 SER B O 1
ATOM 5328 N N . ASP B 1 222 ? 6.473 -11.297 -10.219 1 92.25 222 ASP B N 1
ATOM 5329 C CA . ASP B 1 222 ? 7.895 -11.016 -10.398 1 92.25 222 ASP B CA 1
ATOM 5330 C C . ASP B 1 222 ? 8.328 -9.812 -9.57 1 92.25 222 ASP B C 1
ATOM 5332 O O . ASP B 1 222 ? 9.516 -9.484 -9.508 1 92.25 222 ASP B O 1
ATOM 5336 N N . ASP B 1 223 ? 7.395 -9.203 -8.922 1 97.19 223 ASP B N 1
ATOM 5337 C CA . ASP B 1 223 ? 7.754 -8.078 -8.07 1 97.19 223 ASP B CA 1
ATOM 5338 C C . ASP B 1 223 ? 8.281 -8.555 -6.719 1 97.19 223 ASP B C 1
ATOM 5340 O O . ASP B 1 223 ? 7.863 -9.594 -6.215 1 97.19 223 ASP B O 1
ATOM 5344 N N . ALA B 1 224 ? 9.164 -7.73 -6.156 1 98.31 224 ALA B N 1
ATOM 5345 C CA . ALA B 1 224 ? 9.625 -8 -4.797 1 98.31 224 ALA B CA 1
ATOM 5346 C C . ALA B 1 224 ? 8.469 -7.945 -3.805 1 98.31 224 ALA B C 1
ATOM 5348 O O . ALA B 1 224 ? 7.594 -7.082 -3.906 1 98.31 224 ALA B O 1
ATOM 5349 N N . CYS B 1 225 ? 8.469 -8.875 -2.879 1 98.38 225 CYS B N 1
ATOM 5350 C CA . CYS B 1 225 ? 7.496 -8.805 -1.793 1 98.38 225 CYS B CA 1
ATOM 5351 C C . CYS B 1 225 ? 7.738 -7.582 -0.92 1 98.38 225 CYS B C 1
ATOM 5353 O O . CYS B 1 225 ? 8.891 -7.234 -0.633 1 98.38 225 CYS B O 1
ATOM 5355 N N . THR B 1 226 ? 6.641 -6.914 -0.563 1 97.19 226 THR B N 1
ATOM 5356 C CA . THR B 1 226 ? 6.734 -5.812 0.385 1 97.19 226 THR B CA 1
ATOM 5357 C C . THR B 1 226 ? 7.094 -6.324 1.777 1 97.19 226 THR B C 1
ATOM 5359 O O . THR B 1 226 ? 7.961 -5.762 2.449 1 97.19 226 THR B O 1
ATOM 5362 N N . TYR B 1 227 ? 6.188 -7.426 2.027 1 96.25 227 TYR B N 1
ATOM 5363 C CA . TYR B 1 227 ? 6.473 -8.148 3.262 1 96.25 227 TYR B CA 1
ATOM 5364 C C . TYR B 1 227 ? 6.828 -9.602 2.973 1 96.25 227 TYR B C 1
ATOM 5366 O O . TYR B 1 227 ? 6.312 -10.195 2.023 1 96.25 227 TYR B O 1
ATOM 5374 N N . GLY B 1 228 ? 7.781 -10.109 3.543 1 96.12 228 GLY B N 1
ATOM 5375 C CA . GLY B 1 228 ? 8.516 -11.32 3.213 1 96.12 228 GLY B CA 1
ATOM 5376 C C . GLY B 1 228 ? 7.676 -12.578 3.342 1 96.12 228 GLY B C 1
ATOM 5377 O O . GLY B 1 228 ? 8.055 -13.633 2.828 1 96.12 228 GLY B O 1
ATOM 5378 N N . TYR B 1 229 ? 6.473 -12.555 3.998 1 98.81 229 TYR B N 1
ATOM 5379 C CA . TYR B 1 229 ? 5.57 -13.703 4.051 1 98.81 229 TYR B CA 1
ATOM 5380 C C . TYR B 1 229 ? 4.371 -13.5 3.133 1 98.81 229 TYR B C 1
ATOM 5382 O O . TYR B 1 229 ? 3.355 -12.93 3.549 1 98.81 229 TYR B O 1
ATOM 5390 N N . LEU B 1 230 ? 4.461 -13.984 1.939 1 98.88 230 LEU B N 1
ATOM 5391 C CA . LEU B 1 230 ? 3.406 -13.922 0.932 1 98.88 230 LEU B CA 1
ATOM 5392 C C . LEU B 1 230 ? 2.324 -14.961 1.21 1 98.88 230 LEU B C 1
ATOM 5394 O O . LEU B 1 230 ? 2.533 -16.156 0.989 1 98.88 230 LEU B O 1
ATOM 5398 N N . VAL B 1 231 ? 1.19 -14.57 1.603 1 98.94 231 VAL B N 1
ATOM 5399 C CA . VAL B 1 231 ? 0.182 -15.422 2.225 1 98.94 231 VAL B CA 1
ATOM 5400 C C . VAL B 1 231 ? -0.352 -16.422 1.202 1 98.94 231 VAL B C 1
ATOM 5402 O O . VAL B 1 231 ? -0.386 -17.625 1.463 1 98.94 231 VAL B O 1
ATOM 5405 N N . PRO B 1 232 ? -0.7 -15.969 -0.033 1 98.88 232 PRO B N 1
ATOM 5406 C CA . PRO B 1 232 ? -1.235 -16.969 -0.968 1 98.88 232 PRO B CA 1
ATOM 5407 C C . PRO B 1 232 ? -0.209 -18.031 -1.349 1 98.88 232 PRO B C 1
ATOM 5409 O O . PRO B 1 232 ? -0.57 -19.188 -1.569 1 98.88 232 PRO B O 1
ATOM 5412 N N . SER B 1 233 ? 1.057 -17.688 -1.462 1 98.94 233 SER B N 1
ATOM 5413 C CA . SER B 1 233 ? 2.08 -18.688 -1.748 1 98.94 233 SER B CA 1
ATOM 5414 C C . SER B 1 233 ? 2.254 -19.641 -0.58 1 98.94 233 SER B C 1
ATOM 5416 O O . SER B 1 233 ? 2.518 -20.828 -0.781 1 98.94 233 SER B O 1
ATOM 5418 N N . ASN B 1 234 ? 2.154 -19.125 0.642 1 99 234 ASN B N 1
ATOM 5419 C CA . ASN B 1 234 ? 2.184 -20.016 1.808 1 99 234 ASN B CA 1
ATOM 5420 C C . ASN B 1 234 ? 0.97 -20.938 1.845 1 99 234 ASN B C 1
ATOM 5422 O O . ASN B 1 234 ? 1.082 -22.094 2.23 1 99 234 ASN B O 1
ATOM 5426 N N . MET B 1 235 ? -0.206 -20.406 1.46 1 98.94 235 MET B N 1
ATOM 5427 C CA . MET B 1 235 ? -1.389 -21.25 1.334 1 98.94 235 MET B CA 1
ATOM 5428 C C . MET B 1 235 ? -1.146 -22.375 0.339 1 98.94 235 MET B C 1
ATOM 5430 O O . MET B 1 235 ? -1.515 -23.531 0.594 1 98.94 235 MET B O 1
ATOM 5434 N N . PHE B 1 236 ? -0.5 -22.016 -0.754 1 98.94 236 PHE B N 1
ATOM 5435 C CA . PHE B 1 236 ? -0.176 -23 -1.777 1 98.94 236 PHE B CA 1
ATOM 5436 C C . PHE B 1 236 ? 0.793 -24.047 -1.234 1 98.94 236 PHE B C 1
ATOM 5438 O O . PHE B 1 236 ? 0.637 -25.234 -1.494 1 98.94 236 PHE B O 1
ATOM 5445 N N . ALA B 1 237 ? 1.757 -23.578 -0.461 1 99 237 ALA B N 1
ATOM 5446 C CA . ALA B 1 237 ? 2.715 -24.484 0.162 1 99 237 ALA B CA 1
ATOM 5447 C C . ALA B 1 237 ? 2.008 -25.484 1.072 1 99 237 ALA B C 1
ATOM 5449 O O . ALA B 1 237 ? 2.33 -26.672 1.066 1 99 237 ALA B O 1
ATOM 5450 N N . VAL B 1 238 ? 1.046 -24.984 1.821 1 98.94 238 VAL B N 1
ATOM 5451 C CA . VAL B 1 238 ? 0.279 -25.875 2.695 1 98.94 238 VAL B CA 1
ATOM 5452 C C . VAL B 1 238 ? -0.379 -26.969 1.869 1 98.94 238 VAL B C 1
ATOM 5454 O O . VAL B 1 238 ? -0.303 -28.156 2.223 1 98.94 238 VAL B O 1
ATOM 5457 N N . VAL B 1 239 ? -0.993 -26.594 0.796 1 98.94 239 VAL B N 1
ATOM 5458 C CA . VAL B 1 239 ? -1.73 -27.547 -0.035 1 98.94 239 VAL B CA 1
ATOM 5459 C C . VAL B 1 239 ? -0.769 -28.578 -0.629 1 98.94 239 VAL B C 1
ATOM 5461 O O . VAL B 1 239 ? -1.001 -29.781 -0.531 1 98.94 239 VAL B O 1
ATOM 5464 N N . VAL B 1 240 ? 0.35 -28.141 -1.191 1 98.88 240 VAL B N 1
ATOM 5465 C CA . VAL B 1 240 ? 1.214 -29.047 -1.935 1 98.88 240 VAL B CA 1
ATOM 5466 C C . VAL B 1 240 ? 2.004 -29.922 -0.962 1 98.88 240 VAL B C 1
ATOM 5468 O O . VAL B 1 240 ? 2.387 -31.047 -1.298 1 98.88 240 VAL B O 1
ATOM 5471 N N . LEU B 1 241 ? 2.256 -29.375 0.251 1 98.94 241 LEU B N 1
ATOM 5472 C CA . LEU B 1 241 ? 2.883 -30.234 1.258 1 98.94 241 LEU B CA 1
ATOM 5473 C C . LEU B 1 241 ? 1.964 -31.391 1.644 1 98.94 241 LEU B C 1
ATOM 5475 O O . LEU B 1 241 ? 2.436 -32.469 1.967 1 98.94 241 LEU B O 1
ATOM 5479 N N . GLY B 1 242 ? 0.671 -31.125 1.593 1 98.94 242 GLY B N 1
ATOM 5480 C CA . GLY B 1 242 ? -0.264 -32.219 1.727 1 98.94 242 GLY B CA 1
ATOM 5481 C C . GLY B 1 242 ? -0.15 -33.25 0.606 1 98.94 242 GLY B C 1
ATOM 5482 O O . GLY B 1 242 ? -0.181 -34.469 0.852 1 98.94 242 GLY B O 1
ATOM 5483 N N . TYR B 1 243 ? -0.049 -32.75 -0.664 1 98.88 243 TYR B N 1
ATOM 5484 C CA . TYR B 1 243 ? 0.183 -33.656 -1.802 1 98.88 243 TYR B CA 1
ATOM 5485 C C . TYR B 1 243 ? 1.452 -34.469 -1.605 1 98.88 243 TYR B C 1
ATOM 5487 O O . TYR B 1 243 ? 1.463 -35.688 -1.858 1 98.88 243 TYR B O 1
ATOM 5495 N N . LEU B 1 244 ? 2.49 -33.781 -1.141 1 98.94 244 LEU B N 1
ATOM 5496 C CA . LEU B 1 244 ? 3.777 -34.438 -0.958 1 98.94 244 LEU B CA 1
ATOM 5497 C C . LEU B 1 244 ? 3.684 -35.531 0.111 1 98.94 244 LEU B C 1
ATOM 5499 O O . LEU B 1 244 ? 4.305 -36.594 -0.017 1 98.94 244 LEU B O 1
ATOM 5503 N N . GLU B 1 245 ? 2.977 -35.219 1.173 1 98.88 245 GLU B N 1
ATOM 5504 C CA . GLU B 1 245 ? 2.75 -36.219 2.215 1 98.88 245 GLU B CA 1
ATOM 5505 C C . GLU B 1 245 ? 2.109 -37.5 1.644 1 98.88 245 GLU B C 1
ATOM 5507 O O . GLU B 1 245 ? 2.555 -38.594 1.932 1 98.88 245 GLU B O 1
ATOM 5512 N N . GLU B 1 246 ? 1.072 -37.312 0.838 1 98.81 246 GLU B N 1
ATOM 5513 C CA . GLU B 1 246 ? 0.376 -38.438 0.234 1 98.81 246 GLU B CA 1
ATOM 5514 C C . GLU B 1 246 ? 1.288 -39.219 -0.723 1 98.81 246 GLU B C 1
ATOM 5516 O O . GLU B 1 246 ? 1.332 -40.438 -0.699 1 98.81 246 GLU B O 1
ATOM 5521 N N . ILE B 1 247 ? 2.014 -38.469 -1.541 1 98.88 247 ILE B N 1
ATOM 5522 C CA . ILE B 1 247 ? 2.957 -39.094 -2.473 1 98.88 247 ILE B CA 1
ATOM 5523 C C . ILE B 1 247 ? 3.992 -39.906 -1.702 1 98.88 247 ILE B C 1
ATOM 5525 O O . ILE B 1 247 ? 4.297 -41.031 -2.072 1 98.88 247 ILE B O 1
ATOM 5529 N N . ALA B 1 248 ? 4.516 -39.312 -0.66 1 98.81 248 ALA B N 1
ATOM 5530 C CA . ALA B 1 248 ? 5.562 -39.938 0.142 1 98.81 248 ALA B CA 1
ATOM 5531 C C . ALA B 1 248 ? 5.066 -41.219 0.763 1 98.81 248 ALA B C 1
ATOM 5533 O O . ALA B 1 248 ? 5.809 -42.219 0.838 1 98.81 248 ALA B O 1
ATOM 5534 N N . ARG B 1 249 ? 3.826 -41.25 1.188 1 98.56 249 ARG B N 1
ATOM 5535 C CA . ARG B 1 249 ? 3.264 -42.406 1.865 1 98.56 249 ARG B CA 1
ATOM 5536 C C . ARG B 1 249 ? 2.895 -43.5 0.864 1 98.56 249 ARG B C 1
ATOM 5538 O O . ARG B 1 249 ? 3.18 -44.688 1.089 1 98.56 249 ARG B O 1
ATOM 5545 N N . LEU B 1 250 ? 2.273 -43.125 -0.271 1 98.44 250 LEU B N 1
ATOM 5546 C CA . LEU B 1 250 ? 1.592 -44.125 -1.105 1 98.44 250 LEU B CA 1
ATOM 5547 C C . LEU B 1 250 ? 2.473 -44.531 -2.277 1 98.44 250 LEU B C 1
ATOM 5549 O O . LEU B 1 250 ? 2.305 -45.625 -2.824 1 98.44 250 LEU B O 1
ATOM 5553 N N . ILE B 1 251 ? 3.398 -43.688 -2.66 1 98.5 251 ILE B N 1
ATOM 5554 C CA . ILE B 1 251 ? 4.156 -43.969 -3.873 1 98.5 251 ILE B CA 1
ATOM 5555 C C . ILE B 1 251 ? 5.629 -44.188 -3.525 1 98.5 251 ILE B C 1
ATOM 5557 O O . ILE B 1 251 ? 6.207 -45.219 -3.807 1 98.5 251 ILE B O 1
ATOM 5561 N N . VAL B 1 252 ? 6.199 -43.156 -2.885 1 97.75 252 VAL B N 1
ATOM 5562 C CA . VAL B 1 252 ? 7.621 -43.188 -2.555 1 97.75 252 VAL B CA 1
ATOM 5563 C C . VAL B 1 252 ? 7.867 -44.156 -1.39 1 97.75 252 VAL B C 1
ATOM 5565 O O . VAL B 1 252 ? 8.953 -44.719 -1.264 1 97.75 252 VAL B O 1
ATOM 5568 N N . GLU B 1 253 ? 6.93 -44.312 -0.482 1 97.69 253 GLU B N 1
ATOM 5569 C CA . GLU B 1 253 ? 6.996 -45.156 0.719 1 97.69 253 GLU B CA 1
ATOM 5570 C C . GLU B 1 253 ? 8.141 -44.719 1.626 1 97.69 253 GLU B C 1
ATOM 5572 O O . GLU B 1 253 ? 8.961 -45.531 2.041 1 97.69 253 GLU B O 1
ATOM 5577 N N . SER B 1 254 ? 8.266 -43.469 1.861 1 98.19 254 SER B N 1
ATOM 5578 C CA . SER B 1 254 ? 9.211 -42.875 2.785 1 98.19 254 SER B CA 1
ATOM 5579 C C . SER B 1 254 ? 8.5 -42.219 3.965 1 98.19 254 SER B C 1
ATOM 5581 O O . SER B 1 254 ? 7.957 -41.125 3.836 1 98.19 254 SER B O 1
ATOM 5583 N N . SER B 1 255 ? 8.594 -42.844 5.102 1 98.19 255 SER B N 1
ATOM 5584 C CA . SER B 1 255 ? 7.961 -42.312 6.305 1 98.19 255 SER B CA 1
ATOM 5585 C C . SER B 1 255 ? 8.602 -41 6.734 1 98.19 255 SER B C 1
ATOM 5587 O O . SER B 1 255 ? 7.93 -40.094 7.254 1 98.19 255 SER B O 1
ATOM 5589 N N . ASP B 1 256 ? 9.883 -40.906 6.508 1 98.69 256 ASP B N 1
ATOM 5590 C CA . ASP B 1 256 ? 10.609 -39.688 6.891 1 98.69 256 ASP B CA 1
ATOM 5591 C C . ASP B 1 256 ? 10.156 -38.5 6.055 1 98.69 256 ASP B C 1
ATOM 5593 O O . ASP B 1 256 ? 9.938 -37.406 6.594 1 98.69 256 ASP B O 1
ATOM 5597 N N . LEU B 1 257 ? 10.031 -38.719 4.773 1 98.75 257 LEU B N 1
ATOM 5598 C CA . LEU B 1 257 ? 9.586 -37.656 3.891 1 98.75 257 LEU B CA 1
ATOM 5599 C C . LEU B 1 257 ? 8.156 -37.25 4.207 1 98.75 257 LEU B C 1
ATOM 5601 O O . LEU B 1 257 ? 7.836 -36.062 4.227 1 98.75 257 LEU B O 1
ATOM 5605 N N . ALA B 1 258 ? 7.297 -38.219 4.465 1 98.81 258 ALA B N 1
ATOM 5606 C CA . ALA B 1 258 ? 5.902 -37.938 4.809 1 98.81 258 ALA B CA 1
ATOM 5607 C C . ALA B 1 258 ? 5.797 -37.125 6.094 1 98.81 258 ALA B C 1
ATOM 5609 O O . ALA B 1 258 ? 5.035 -36.156 6.164 1 98.81 258 ALA B O 1
ATOM 5610 N N . LYS B 1 259 ? 6.586 -37.531 7.059 1 98.81 259 LYS B N 1
ATOM 5611 C CA . LYS B 1 259 ? 6.57 -36.844 8.352 1 98.81 259 LYS B CA 1
ATOM 5612 C C . LYS B 1 259 ? 7.078 -35.406 8.219 1 98.81 259 LYS B C 1
ATOM 5614 O O . LYS B 1 259 ? 6.492 -34.5 8.781 1 98.81 259 LYS B O 1
ATOM 5619 N N . ALA B 1 260 ? 8.164 -35.25 7.504 1 98.88 260 ALA B N 1
ATOM 5620 C CA . ALA B 1 260 ? 8.734 -33.938 7.309 1 98.88 260 ALA B CA 1
ATOM 5621 C C . ALA B 1 260 ? 7.746 -33 6.609 1 98.88 260 ALA B C 1
ATOM 5623 O O . ALA B 1 260 ? 7.598 -31.844 6.992 1 98.88 260 ALA B O 1
ATOM 5624 N N . ALA B 1 261 ? 7.094 -33.5 5.602 1 98.94 261 ALA B N 1
ATOM 5625 C CA . ALA B 1 261 ? 6.105 -32.719 4.867 1 98.94 261 ALA B CA 1
ATOM 5626 C C . ALA B 1 261 ? 4.922 -32.375 5.758 1 98.94 261 ALA B C 1
ATOM 5628 O O . ALA B 1 261 ? 4.453 -31.219 5.746 1 98.94 261 ALA B O 1
ATOM 5629 N N . ALA B 1 262 ? 4.449 -33.312 6.535 1 98.88 262 ALA B N 1
ATOM 5630 C CA . ALA B 1 262 ? 3.293 -33.094 7.406 1 98.88 262 ALA B CA 1
ATOM 5631 C C . ALA B 1 262 ? 3.592 -32.062 8.484 1 98.88 262 ALA B C 1
ATOM 5633 O O . ALA B 1 262 ? 2.748 -31.219 8.789 1 98.88 262 ALA B O 1
ATOM 5634 N N . GLU B 1 263 ? 4.734 -32.156 9.078 1 98.94 263 GLU B N 1
ATOM 5635 C CA . GLU B 1 263 ? 5.121 -31.234 10.133 1 98.94 263 GLU B CA 1
ATOM 5636 C C . GLU B 1 263 ? 5.242 -29.812 9.602 1 98.94 263 GLU B C 1
ATOM 5638 O O . GLU B 1 263 ? 4.738 -28.875 10.219 1 98.94 263 GLU B O 1
ATOM 5643 N N . LEU B 1 264 ? 5.914 -29.672 8.492 1 98.94 264 LEU B N 1
ATOM 5644 C CA . LEU B 1 264 ? 6.078 -28.344 7.895 1 98.94 264 LEU B CA 1
ATOM 5645 C C . LEU B 1 264 ? 4.73 -27.781 7.461 1 98.94 264 LEU B C 1
ATOM 5647 O O . LEU B 1 264 ? 4.48 -26.578 7.621 1 98.94 264 LEU B O 1
ATOM 5651 N N . ARG B 1 265 ? 3.883 -28.641 6.887 1 98.94 265 ARG B N 1
ATOM 5652 C CA . ARG B 1 265 ? 2.537 -28.25 6.488 1 98.94 265 ARG B CA 1
ATOM 5653 C C . ARG B 1 265 ? 1.776 -27.641 7.664 1 98.94 265 ARG B C 1
ATOM 5655 O O . ARG B 1 265 ? 1.178 -26.562 7.535 1 98.94 265 ARG B O 1
ATOM 5662 N N . LYS B 1 266 ? 1.81 -28.297 8.805 1 98.88 266 LYS B N 1
ATOM 5663 C CA . LYS B 1 266 ? 1.109 -27.828 10 1 98.88 266 LYS B CA 1
ATOM 5664 C C . LYS B 1 266 ? 1.677 -26.5 10.492 1 98.88 266 LYS B C 1
ATOM 5666 O O . LYS B 1 266 ? 0.925 -25.609 10.883 1 98.88 266 LYS B O 1
ATOM 5671 N N . GLU B 1 267 ? 2.988 -26.406 10.477 1 98.94 267 GLU B N 1
ATOM 5672 C CA . GLU B 1 267 ? 3.639 -25.1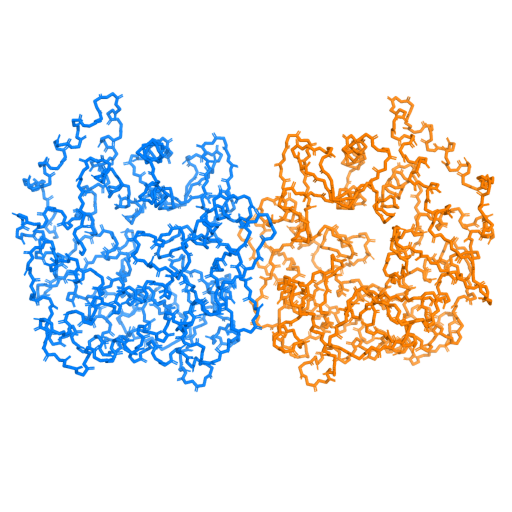88 10.938 1 98.94 267 GLU B CA 1
ATOM 5673 C C . GLU B 1 267 ? 3.246 -23.984 10.078 1 98.94 267 GLU B C 1
ATOM 5675 O O . GLU B 1 267 ? 2.91 -22.922 10.602 1 98.94 267 GLU B O 1
ATOM 5680 N N . ILE B 1 268 ? 3.299 -24.141 8.781 1 98.94 268 ILE B N 1
ATOM 5681 C CA . ILE B 1 268 ? 2.963 -23.062 7.871 1 98.94 268 ILE B CA 1
ATOM 5682 C C . ILE B 1 268 ? 1.479 -22.719 7.992 1 98.94 268 ILE B C 1
ATOM 5684 O O . ILE B 1 268 ? 1.1 -21.547 8.031 1 98.94 268 ILE B O 1
ATOM 5688 N N . TYR B 1 269 ? 0.618 -23.766 8.086 1 98.94 269 TYR B N 1
ATOM 5689 C CA . TYR B 1 269 ? -0.815 -23.562 8.266 1 98.94 269 TYR B CA 1
ATOM 5690 C C . TYR B 1 269 ? -1.1 -22.734 9.508 1 98.94 269 TYR B C 1
ATOM 5692 O O . TYR B 1 269 ? -1.845 -21.75 9.461 1 98.94 269 TYR B O 1
ATOM 5700 N N . ASP B 1 270 ? -0.519 -23.156 10.609 1 98.94 270 ASP B N 1
ATOM 5701 C CA . ASP B 1 270 ? -0.71 -22.438 11.867 1 98.94 270 ASP B CA 1
ATOM 5702 C C . ASP B 1 270 ? -0.193 -21 11.766 1 98.94 270 ASP B C 1
ATOM 5704 O O . ASP B 1 270 ? -0.802 -20.078 12.312 1 98.94 270 ASP B O 1
ATOM 5708 N N . GLY B 1 271 ? 0.943 -20.844 11.109 1 98.94 271 GLY B N 1
ATOM 5709 C CA . GLY B 1 271 ? 1.477 -19.516 10.898 1 98.94 271 GLY B CA 1
ATOM 5710 C C . GLY B 1 271 ? 0.517 -18.594 10.164 1 98.94 271 GLY B C 1
ATOM 5711 O O . GLY B 1 271 ? 0.296 -17.453 10.578 1 98.94 271 GLY B O 1
ATOM 5712 N N . ILE B 1 272 ? -0.09 -19.094 9.086 1 98.94 272 ILE B N 1
ATOM 5713 C CA . ILE B 1 272 ? -1.03 -18.312 8.289 1 98.94 272 ILE B CA 1
ATOM 5714 C C . ILE B 1 272 ? -2.223 -17.906 9.156 1 98.94 272 ILE B C 1
ATOM 5716 O O . ILE B 1 272 ? -2.572 -16.734 9.227 1 98.94 272 ILE B O 1
ATOM 5720 N N . GLU B 1 273 ? -2.812 -18.844 9.852 1 98.81 273 GLU B N 1
ATOM 5721 C CA . GLU B 1 273 ? -4.07 -18.625 10.555 1 98.81 273 GLU B CA 1
ATOM 5722 C C . GLU B 1 273 ? -3.869 -17.75 11.789 1 98.81 273 GLU B C 1
ATOM 5724 O O . GLU B 1 273 ? -4.812 -17.125 12.266 1 98.81 273 GLU B O 1
ATOM 5729 N N . ASN B 1 274 ? -2.605 -17.672 12.234 1 98.5 274 ASN B N 1
ATOM 5730 C CA . ASN B 1 274 ? -2.33 -16.891 13.438 1 98.5 274 ASN B CA 1
ATOM 5731 C C . ASN B 1 274 ? -1.804 -15.492 13.094 1 98.5 274 ASN B C 1
ATOM 5733 O O . ASN B 1 274 ? -2.008 -14.547 13.852 1 98.5 274 ASN B O 1
ATOM 5737 N N . PHE B 1 275 ? -1.164 -15.344 11.906 1 98.56 275 PHE B N 1
ATOM 5738 C CA . PHE B 1 275 ? -0.416 -14.109 11.703 1 98.56 275 PHE B CA 1
ATOM 5739 C C . PHE B 1 275 ? -0.909 -13.383 10.461 1 98.56 275 PHE B C 1
ATOM 5741 O O . PHE B 1 275 ? -0.587 -12.203 10.258 1 98.56 275 PHE B O 1
ATOM 5748 N N . ALA B 1 276 ? -1.772 -13.984 9.617 1 98.75 276 ALA B N 1
ATOM 5749 C CA . ALA B 1 276 ? -2.049 -13.391 8.32 1 98.75 276 ALA B CA 1
ATOM 5750 C C . ALA B 1 276 ? -3.467 -12.828 8.258 1 98.75 276 ALA B C 1
ATOM 5752 O O . ALA B 1 276 ? -3.926 -12.391 7.203 1 98.75 276 ALA B O 1
ATOM 5753 N N . ILE B 1 277 ? -4.25 -12.875 9.383 1 98.75 277 ILE B N 1
ATOM 5754 C CA . ILE B 1 277 ? -5.625 -12.391 9.438 1 98.75 277 ILE B CA 1
ATOM 5755 C C . ILE B 1 277 ? -5.684 -11.078 10.211 1 98.75 277 ILE B C 1
ATOM 5757 O O . ILE B 1 277 ? -5.047 -10.938 11.258 1 98.75 277 ILE B O 1
ATOM 5761 N N . THR B 1 278 ? -6.32 -10.078 9.641 1 98 278 THR B N 1
ATOM 5762 C CA . THR B 1 278 ? -6.57 -8.805 10.297 1 98 278 THR B CA 1
ATOM 5763 C C . THR B 1 278 ? -7.992 -8.32 10.023 1 98 278 THR B C 1
ATOM 5765 O O . THR B 1 278 ? -8.781 -9.031 9.391 1 98 278 THR B O 1
ATOM 5768 N N . CYS B 1 279 ? -8.305 -7.156 10.555 1 97.12 279 CYS B N 1
ATOM 5769 C CA . CYS B 1 279 ? -9.648 -6.605 10.367 1 97.12 279 CYS B CA 1
ATOM 5770 C C . CYS B 1 279 ? -9.602 -5.348 9.508 1 97.12 279 CYS B C 1
ATOM 5772 O O . CYS B 1 279 ? -8.711 -4.512 9.664 1 97.12 279 CYS B O 1
ATOM 5774 N N . LYS B 1 280 ? -10.461 -5.289 8.578 1 96.5 280 LYS B N 1
ATOM 5775 C CA . LYS B 1 280 ? -10.648 -4.105 7.75 1 96.5 280 LYS B CA 1
ATOM 5776 C C . LYS B 1 280 ? -12.07 -3.561 7.883 1 96.5 280 LYS B C 1
ATOM 5778 O O . LYS B 1 280 ? -13.039 -4.301 7.723 1 96.5 280 LYS B O 1
ATOM 5783 N N . GLU B 1 281 ? -12.172 -2.291 8.211 1 93.12 281 GLU B N 1
ATOM 5784 C CA . GLU B 1 281 ? -13.477 -1.656 8.344 1 93.12 281 GLU B CA 1
ATOM 5785 C C . GLU B 1 281 ? -14.32 -1.866 7.09 1 93.12 281 GLU B C 1
ATOM 5787 O O . GLU B 1 281 ? -13.852 -1.656 5.969 1 93.12 281 GLU B O 1
ATOM 5792 N N . GLY B 1 282 ? -15.539 -2.303 7.301 1 94.62 282 GLY B N 1
ATOM 5793 C CA . GLY B 1 282 ? -16.453 -2.52 6.188 1 94.62 282 GLY B CA 1
ATOM 5794 C C . GLY B 1 282 ? -16.391 -3.928 5.629 1 94.62 282 GLY B C 1
ATOM 5795 O O . GLY B 1 282 ? -17.281 -4.348 4.887 1 94.62 282 GLY B O 1
ATOM 5796 N N . TYR B 1 283 ? -15.352 -4.727 6.039 1 97.56 283 TYR B N 1
ATOM 5797 C CA . TYR B 1 283 ? -15.18 -6.039 5.43 1 97.56 283 TYR B CA 1
ATOM 5798 C C . TYR B 1 283 ? -15.078 -7.125 6.496 1 97.56 283 TYR B C 1
ATOM 5800 O O . TYR B 1 283 ? -15.289 -8.305 6.211 1 97.56 283 TYR B O 1
ATOM 5808 N N . GLY B 1 284 ? -14.719 -6.715 7.77 1 97.62 284 GLY B N 1
ATOM 5809 C CA . GLY B 1 284 ? -14.5 -7.707 8.812 1 97.62 284 GLY B CA 1
ATOM 5810 C C . GLY B 1 284 ? -13.102 -8.289 8.805 1 97.62 284 GLY B C 1
ATOM 5811 O O . GLY B 1 284 ? -12.141 -7.598 8.469 1 97.62 284 GLY B O 1
ATOM 5812 N N . GLU B 1 285 ? -12.969 -9.539 9.266 1 98.5 285 GLU B N 1
ATOM 5813 C CA . GLU B 1 285 ? -11.672 -10.211 9.266 1 98.5 285 GLU B CA 1
ATOM 5814 C C . GLU B 1 285 ? -11.297 -10.688 7.871 1 98.5 285 GLU B C 1
ATOM 5816 O O . GLU B 1 285 ? -12.117 -11.297 7.176 1 98.5 285 GLU B O 1
ATOM 5821 N N . VAL B 1 286 ? -10.102 -10.398 7.445 1 98.81 286 VAL B N 1
ATOM 5822 C CA . VAL B 1 286 ? -9.641 -10.758 6.105 1 98.81 286 VAL B CA 1
ATOM 5823 C C . VAL B 1 286 ? -8.203 -11.273 6.168 1 98.81 286 VAL B C 1
ATOM 5825 O O . VAL B 1 286 ? -7.461 -10.945 7.094 1 98.81 286 VAL B O 1
ATOM 5828 N N . TYR B 1 287 ? -7.84 -12.117 5.23 1 98.94 287 TYR B N 1
ATOM 5829 C CA . TYR B 1 287 ? -6.434 -12.445 5.023 1 98.94 287 TYR B CA 1
ATOM 5830 C C . TYR B 1 287 ? -5.699 -11.281 4.363 1 98.94 287 TYR B C 1
ATOM 5832 O O . TYR B 1 287 ? -6.215 -10.664 3.428 1 98.94 287 TYR B O 1
ATOM 5840 N N . ALA B 1 288 ? -4.543 -10.945 4.891 1 98.88 288 ALA B N 1
ATOM 5841 C CA . ALA B 1 288 ? -3.639 -10.031 4.195 1 98.88 288 ALA B CA 1
ATOM 5842 C C . ALA B 1 288 ? -2.91 -10.742 3.057 1 98.88 288 ALA B C 1
ATOM 5844 O O . ALA B 1 288 ? -2.771 -11.969 3.07 1 98.88 288 ALA B O 1
ATOM 5845 N N . TYR B 1 289 ? -2.518 -10.047 2.082 1 98.94 289 TYR B N 1
ATOM 5846 C CA . TYR B 1 289 ? -1.75 -10.57 0.96 1 98.94 289 TYR B CA 1
ATOM 5847 C C . TYR B 1 289 ? -0.317 -10.883 1.378 1 98.94 289 TYR B C 1
ATOM 5849 O O . TYR B 1 289 ? 0.27 -11.867 0.922 1 98.94 289 TYR B O 1
ATOM 5857 N N . GLU B 1 290 ? 0.287 -10.031 2.227 1 98.88 290 GLU B N 1
ATOM 5858 C CA . GLU B 1 290 ? 1.614 -10.195 2.811 1 98.88 290 GLU B CA 1
ATOM 5859 C C . GLU B 1 290 ? 1.637 -9.734 4.266 1 98.88 290 GLU B C 1
ATOM 5861 O O . GLU B 1 290 ? 0.903 -8.82 4.645 1 98.88 290 GLU B O 1
ATOM 5866 N N . VAL B 1 291 ? 2.484 -10.328 5.051 1 98.75 291 VAL B N 1
ATOM 5867 C CA . VAL B 1 291 ? 2.701 -9.906 6.43 1 98.75 291 VAL B CA 1
ATOM 5868 C C . VAL B 1 291 ? 4.188 -10.008 6.77 1 98.75 291 VAL B C 1
ATOM 5870 O O . VAL B 1 291 ? 4.949 -10.672 6.066 1 98.75 291 VAL B O 1
ATOM 5873 N N . ASP B 1 292 ? 4.633 -9.289 7.762 1 98.12 292 ASP B N 1
ATOM 5874 C CA . ASP B 1 292 ? 6.023 -9.367 8.188 1 98.12 292 ASP B CA 1
ATOM 5875 C C . ASP B 1 292 ? 6.152 -10.117 9.508 1 98.12 292 ASP B C 1
ATOM 5877 O O . ASP B 1 292 ? 7.266 -10.391 9.969 1 98.12 292 ASP B O 1
ATOM 5881 N N . GLY B 1 293 ? 4.996 -10.438 10.148 1 98.25 293 GLY B N 1
ATOM 5882 C CA . GLY B 1 293 ? 4.984 -11.141 11.422 1 98.25 293 GLY B CA 1
ATOM 5883 C C . GLY B 1 293 ? 5.09 -10.203 12.617 1 98.25 293 GLY B C 1
ATOM 5884 O O . GLY B 1 293 ? 4.91 -10.633 13.758 1 98.25 293 GLY B O 1
ATOM 5885 N N . TYR B 1 294 ? 5.305 -8.906 12.383 1 97.38 294 TYR B N 1
ATOM 5886 C CA . TYR B 1 294 ? 5.461 -7.934 13.453 1 97.38 294 TYR B CA 1
ATOM 5887 C C . TYR B 1 294 ? 4.195 -7.105 13.625 1 97.38 294 TYR B C 1
ATOM 5889 O O . TYR B 1 294 ? 4.09 -6.309 14.562 1 97.38 294 TYR B O 1
ATOM 5897 N N . GLY B 1 295 ? 3.281 -7.273 12.695 1 95.12 295 GLY B N 1
ATOM 5898 C CA . GLY B 1 295 ? 2.043 -6.516 12.797 1 95.12 295 GLY B CA 1
ATOM 5899 C C . GLY B 1 295 ? 1.781 -5.633 11.594 1 95.12 295 GLY B C 1
ATOM 5900 O O . GLY B 1 295 ? 0.883 -4.789 11.617 1 95.12 295 GLY B O 1
ATOM 5901 N N . GLN B 1 296 ? 2.58 -5.781 10.578 1 96.5 296 GLN B N 1
ATOM 5902 C CA . GLN B 1 296 ? 2.307 -5.102 9.32 1 96.5 296 GLN B CA 1
ATOM 5903 C C . GLN B 1 296 ? 1.508 -5.992 8.375 1 96.5 296 GLN B C 1
ATOM 5905 O O . GLN B 1 296 ? 1.74 -7.203 8.305 1 96.5 296 GLN B O 1
ATOM 5910 N N . PHE B 1 297 ? 0.515 -5.441 7.742 1 98 297 PHE B N 1
ATOM 5911 C CA . PHE B 1 297 ? -0.362 -6.152 6.816 1 98 297 PHE B CA 1
ATOM 5912 C C . PHE B 1 297 ? -0.458 -5.41 5.488 1 98 297 PHE B C 1
ATOM 5914 O O . PHE B 1 297 ? -0.685 -4.199 5.461 1 98 297 PHE B O 1
ATOM 5921 N N . ASN B 1 298 ? -0.147 -6.012 4.422 1 98.19 298 ASN B N 1
ATOM 5922 C CA . ASN B 1 298 ? -0.404 -5.488 3.084 1 98.19 298 ASN B CA 1
ATOM 5923 C C . ASN B 1 298 ? -1.757 -5.953 2.551 1 98.19 298 ASN B C 1
ATOM 5925 O O . ASN B 1 298 ? -1.889 -7.082 2.08 1 98.19 298 ASN B O 1
ATOM 5929 N N . LEU B 1 299 ? -2.74 -5.137 2.658 1 98.25 299 LEU B N 1
ATOM 5930 C CA . LEU B 1 299 ? -4.082 -5.496 2.207 1 98.25 299 LEU B CA 1
ATOM 5931 C C . LEU B 1 299 ? -4.254 -5.188 0.723 1 98.25 299 LEU B C 1
ATOM 5933 O O . LEU B 1 299 ? -4.566 -4.055 0.351 1 98.25 299 LEU B O 1
ATOM 5937 N N . MET B 1 300 ? -4.109 -6.168 -0.076 1 98.5 300 MET B N 1
ATOM 5938 C CA . MET B 1 300 ? -4.215 -6.105 -1.531 1 98.5 300 MET B CA 1
ATOM 5939 C C . MET B 1 300 ? -4.324 -7.504 -2.131 1 98.5 300 MET B C 1
ATOM 5941 O O . MET B 1 300 ? -4.297 -8.5 -1.403 1 98.5 300 MET B O 1
ATOM 5945 N N . ASP B 1 301 ? -4.48 -7.566 -3.344 1 98.75 301 ASP B N 1
ATOM 5946 C CA . ASP B 1 301 ? -4.23 -8.773 -4.125 1 98.75 301 ASP B CA 1
ATOM 5947 C C . ASP B 1 301 ? -3.57 -8.438 -5.461 1 98.75 301 ASP B C 1
ATOM 5949 O O . ASP B 1 301 ? -3.564 -7.281 -5.883 1 98.75 301 ASP B O 1
ATOM 5953 N N . ASP B 1 302 ? -2.91 -9.344 -5.98 1 98.44 302 ASP B N 1
ATOM 5954 C CA . ASP B 1 302 ? -2.213 -9.25 -7.258 1 98.44 302 ASP B CA 1
ATOM 5955 C C . ASP B 1 302 ? -2.818 -10.203 -8.289 1 98.44 302 ASP B C 1
ATOM 5957 O O . ASP B 1 302 ? -3.445 -11.195 -7.926 1 98.44 302 ASP B O 1
ATOM 5961 N N . ALA B 1 303 ? -2.623 -9.938 -9.508 1 98.31 303 ALA B N 1
ATOM 5962 C CA . ALA B 1 303 ? -3.398 -10.57 -10.57 1 98.31 303 ALA B CA 1
ATOM 5963 C C . ALA B 1 303 ? -2.896 -11.984 -10.852 1 98.31 303 ALA B C 1
ATOM 5965 O O . ALA B 1 303 ? -3.621 -12.805 -11.414 1 98.31 303 ALA B O 1
ATOM 5966 N N . ASN B 1 304 ? -1.669 -12.25 -10.539 1 97.75 304 ASN B N 1
ATOM 5967 C CA . ASN B 1 304 ? -1.086 -13.547 -10.859 1 97.75 304 ASN B CA 1
ATOM 5968 C C . ASN B 1 304 ? -1.495 -14.617 -9.844 1 97.75 304 ASN B C 1
ATOM 5970 O O . ASN B 1 304 ? -2.271 -14.336 -8.93 1 97.75 304 ASN B O 1
ATOM 5974 N N . VAL B 1 305 ? -1.093 -15.867 -10.031 1 98.19 305 VAL B N 1
ATOM 5975 C CA . VAL B 1 305 ? -1.457 -17 -9.195 1 98.19 305 VAL B CA 1
ATOM 5976 C C . VAL B 1 305 ? -0.195 -17.688 -8.672 1 98.19 305 VAL B C 1
ATOM 5978 O O . VAL B 1 305 ? 0.705 -18.016 -9.453 1 98.19 305 VAL B O 1
ATOM 5981 N N . PRO B 1 306 ? -0.077 -17.953 -7.355 1 98.44 306 PRO B N 1
ATOM 5982 C CA . PRO B 1 306 ? -1.134 -17.859 -6.348 1 98.44 306 PRO B CA 1
ATOM 5983 C C . PRO B 1 306 ? -1.446 -16.422 -5.949 1 98.44 306 PRO B C 1
ATOM 5985 O O . PRO B 1 306 ? -0.56 -15.555 -5.977 1 98.44 306 PRO B O 1
ATOM 5988 N N . SER B 1 307 ? -2.672 -16.156 -5.668 1 98.81 307 SER B N 1
ATOM 5989 C CA . SER B 1 307 ? -3.23 -14.945 -5.094 1 98.81 307 SER B CA 1
ATOM 5990 C C . SER B 1 307 ? -4.301 -15.258 -4.055 1 98.81 307 SER B C 1
ATOM 5992 O O . SER B 1 307 ? -4.645 -16.422 -3.848 1 98.81 307 SER B O 1
ATOM 5994 N N . LEU B 1 308 ? -4.762 -14.305 -3.355 1 98.94 308 LEU B N 1
ATOM 5995 C CA . LEU B 1 308 ? -5.859 -14.531 -2.422 1 98.94 308 LEU B CA 1
ATOM 5996 C C . LEU B 1 308 ? -7.121 -14.969 -3.158 1 98.94 308 LEU B C 1
ATOM 5998 O O . LEU B 1 308 ? -7.887 -15.789 -2.646 1 98.94 308 LEU B O 1
ATOM 6002 N N . LEU B 1 309 ? -7.336 -14.484 -4.332 1 98.81 309 LEU B N 1
ATOM 6003 C CA . LEU B 1 309 ? -8.477 -14.852 -5.164 1 98.81 309 LEU B CA 1
ATOM 6004 C C . LEU B 1 309 ? -8.438 -16.344 -5.504 1 98.81 309 LEU B C 1
ATOM 6006 O O . LEU B 1 309 ? -9.484 -16.953 -5.711 1 98.81 309 LEU B O 1
ATOM 6010 N N . SER B 1 310 ? -7.242 -16.938 -5.52 1 98.62 310 SER B N 1
ATOM 6011 C CA . SER B 1 310 ? -7.078 -18.297 -5.992 1 98.62 310 SER B CA 1
ATOM 6012 C C . SER B 1 310 ? -7.141 -19.297 -4.84 1 98.62 310 SER B C 1
ATOM 6014 O O . SER B 1 310 ? -6.844 -20.484 -5.02 1 98.62 310 SER B O 1
ATOM 6016 N N . MET B 1 311 ? -7.539 -18.875 -3.656 1 98.06 311 MET B N 1
ATOM 6017 C CA . MET B 1 311 ? -7.523 -19.703 -2.455 1 98.06 311 MET B CA 1
ATOM 6018 C C . MET B 1 311 ? -8.258 -21.016 -2.695 1 98.06 311 MET B C 1
ATOM 6020 O O . MET B 1 311 ? -7.711 -22.094 -2.459 1 98.06 311 MET B O 1
ATOM 6024 N N . ASP B 1 312 ? -9.445 -20.891 -3.211 1 96.75 312 ASP B N 1
ATOM 6025 C CA . ASP B 1 312 ? -10.273 -22.078 -3.438 1 96.75 312 ASP B CA 1
ATOM 6026 C C . ASP B 1 312 ? -9.727 -22.922 -4.586 1 96.75 312 ASP B C 1
ATOM 6028 O O . ASP B 1 312 ? -9.758 -24.156 -4.531 1 96.75 312 ASP B O 1
ATOM 6032 N N . TYR B 1 313 ? -9.266 -22.266 -5.582 1 97.75 313 TYR B N 1
ATOM 6033 C CA . TYR B 1 313 ? -8.695 -22.938 -6.742 1 97.75 313 TYR B CA 1
ATOM 6034 C C . TYR B 1 313 ? -7.492 -23.781 -6.348 1 97.75 313 TYR B C 1
ATOM 6036 O O . TYR B 1 313 ? -7.32 -24.891 -6.848 1 97.75 313 TYR B O 1
ATOM 6044 N N . LEU B 1 314 ? -6.684 -23.266 -5.422 1 97.69 314 LEU B N 1
ATOM 6045 C CA . LEU B 1 314 ? -5.492 -23.969 -4.965 1 97.69 314 LEU B CA 1
ATOM 6046 C C . LEU B 1 314 ? -5.863 -25.109 -4.023 1 97.69 314 LEU B C 1
ATOM 6048 O O . LEU B 1 314 ? -5.117 -26.078 -3.895 1 97.69 314 LEU B O 1
ATOM 6052 N N . GLY B 1 315 ? -6.988 -24.938 -3.311 1 97.88 315 GLY B N 1
ATOM 6053 C CA . GLY B 1 315 ? -7.449 -25.984 -2.396 1 97.88 315 GLY B CA 1
ATOM 6054 C C . GLY B 1 315 ? -7.141 -25.672 -0.944 1 97.88 315 GLY B C 1
ATOM 6055 O O . GLY B 1 315 ? -7.164 -26.562 -0.096 1 97.88 315 GLY B O 1
ATOM 6056 N N . TYR B 1 316 ? -6.828 -24.422 -0.657 1 98.62 316 TYR B N 1
ATOM 6057 C CA . TYR B 1 316 ? -6.562 -24.047 0.729 1 98.62 316 TYR B CA 1
ATOM 6058 C C . TYR B 1 316 ? -7.859 -23.875 1.506 1 98.62 316 TYR B C 1
ATOM 6060 O O . TYR B 1 316 ? -8.789 -23.203 1.04 1 98.62 316 TYR B O 1
ATOM 6068 N N . GLU B 1 317 ? -7.953 -24.484 2.639 1 98 317 GLU B N 1
ATOM 6069 C CA . GLU B 1 317 ? -9.102 -24.344 3.535 1 98 317 GLU B CA 1
ATOM 6070 C C . GLU B 1 317 ? -8.688 -23.75 4.875 1 98 317 GLU B C 1
ATOM 6072 O O . GLU B 1 317 ? -8.047 -24.406 5.691 1 98 317 GLU B O 1
ATOM 6077 N N . GLY B 1 318 ? -9.141 -22.578 5.113 1 97.75 318 GLY B N 1
ATOM 6078 C CA . GLY B 1 318 ? -8.836 -21.922 6.367 1 97.75 318 GLY B CA 1
ATOM 6079 C C . GLY B 1 318 ? -9.727 -22.359 7.512 1 97.75 318 GLY B C 1
ATOM 6080 O O . GLY B 1 318 ? -10.641 -23.172 7.312 1 97.75 318 GLY B O 1
ATOM 6081 N N . LYS B 1 319 ? -9.453 -21.844 8.68 1 97.38 319 LYS B N 1
ATOM 6082 C CA . LYS B 1 319 ? -10.188 -22.219 9.883 1 97.38 319 LYS B CA 1
ATOM 6083 C C . LYS B 1 319 ? -11.617 -21.688 9.852 1 97.38 319 LYS B C 1
ATOM 6085 O O . LYS B 1 319 ? -12.547 -22.344 10.312 1 97.38 319 LYS B O 1
ATOM 6090 N N . ASN B 1 320 ? -11.789 -20.484 9.359 1 97.69 320 ASN B N 1
ATOM 6091 C CA . ASN B 1 320 ? -13.07 -19.797 9.305 1 97.69 320 ASN B CA 1
ATOM 6092 C C . ASN B 1 320 ? -13.422 -19.375 7.879 1 97.69 320 ASN B C 1
ATOM 6094 O O . ASN B 1 320 ? -12.844 -18.422 7.355 1 97.69 320 ASN B O 1
ATOM 6098 N N . PRO B 1 321 ? -14.398 -20.031 7.281 1 97.12 321 PRO B N 1
ATOM 6099 C CA . PRO B 1 321 ? -14.742 -19.734 5.887 1 97.12 321 PRO B CA 1
ATOM 6100 C C . PRO B 1 321 ? -15.172 -18.281 5.672 1 97.12 321 PRO B C 1
ATOM 6102 O O . PRO B 1 321 ? -15.023 -17.75 4.57 1 97.12 321 PRO B O 1
ATOM 6105 N N . GLN B 1 322 ? -15.672 -17.656 6.703 1 98.19 322 GLN B N 1
ATOM 6106 C CA . GLN B 1 322 ? -16.125 -16.266 6.574 1 98.19 322 GLN B CA 1
ATOM 6107 C C . GLN B 1 322 ? -14.945 -15.352 6.254 1 98.19 322 GLN B C 1
ATOM 6109 O O . GLN B 1 322 ? -15.109 -14.352 5.547 1 98.19 322 GLN B O 1
ATOM 6114 N N . VAL B 1 323 ? -13.781 -15.656 6.789 1 98.75 323 VAL B N 1
ATOM 6115 C CA . VAL B 1 323 ? -12.602 -14.836 6.523 1 98.75 323 VAL B CA 1
ATOM 6116 C C . VAL B 1 323 ? -12.266 -14.875 5.031 1 98.75 323 VAL B C 1
ATOM 6118 O O . VAL B 1 323 ? -11.906 -13.859 4.441 1 98.75 323 VAL B O 1
ATOM 6121 N N . ALA B 1 324 ? -12.375 -16.062 4.441 1 98.38 324 ALA B N 1
ATOM 6122 C CA . ALA B 1 324 ? -12.117 -16.188 3.008 1 98.38 324 ALA B CA 1
ATOM 6123 C C . ALA B 1 324 ? -13.141 -15.406 2.193 1 98.38 324 ALA B C 1
ATOM 6125 O O . ALA B 1 324 ? -12.789 -14.75 1.206 1 98.38 324 ALA B O 1
ATOM 6126 N N . GLU B 1 325 ? -14.375 -15.492 2.584 1 98.25 325 GLU B N 1
ATOM 6127 C CA . GLU B 1 325 ? -15.43 -14.758 1.895 1 98.25 325 GLU B CA 1
ATOM 6128 C C . GLU B 1 325 ? -15.211 -13.25 1.994 1 98.25 325 GLU B C 1
ATOM 6130 O O . GLU B 1 325 ? -15.344 -12.531 1.002 1 98.25 325 GLU B O 1
ATOM 6135 N N . ASN B 1 326 ? -14.906 -12.773 3.252 1 98.81 326 ASN B N 1
ATOM 6136 C CA . ASN B 1 326 ? -14.602 -11.367 3.455 1 98.81 326 ASN B CA 1
ATOM 6137 C C . ASN B 1 326 ? -13.414 -10.922 2.598 1 98.81 326 ASN B C 1
ATOM 6139 O O . ASN B 1 326 ? -13.422 -9.812 2.051 1 98.81 326 ASN B O 1
ATOM 6143 N N . THR B 1 327 ? -12.438 -11.781 2.521 1 98.88 327 THR B N 1
ATOM 6144 C CA . THR B 1 327 ? -11.242 -11.492 1.74 1 98.88 327 THR B CA 1
ATOM 6145 C C . THR B 1 327 ? -11.586 -11.336 0.262 1 98.88 327 THR B C 1
ATOM 6147 O O . THR B 1 327 ? -11.125 -10.391 -0.389 1 98.88 327 THR B O 1
ATOM 6150 N N . ARG B 1 328 ? -12.359 -12.258 -0.248 1 98.69 328 ARG B N 1
ATOM 6151 C CA . ARG B 1 328 ? -12.789 -12.188 -1.642 1 98.69 328 ARG B CA 1
ATOM 6152 C C . ARG B 1 328 ? -13.523 -10.875 -1.92 1 98.69 328 ARG B C 1
ATOM 6154 O O . ARG B 1 328 ? -13.273 -10.219 -2.932 1 98.69 328 ARG B O 1
ATOM 6161 N N . ASN B 1 329 ? -14.438 -10.469 -1.032 1 98.56 329 ASN B N 1
ATOM 6162 C CA . ASN B 1 329 ? -15.172 -9.211 -1.178 1 98.56 329 ASN B CA 1
ATOM 6163 C C . ASN B 1 329 ? -14.227 -8.016 -1.201 1 98.56 329 ASN B C 1
ATOM 6165 O O . ASN B 1 329 ? -14.414 -7.086 -1.987 1 98.56 329 ASN B O 1
ATOM 6169 N N . LEU B 1 330 ? -13.242 -8.055 -0.356 1 98.75 330 LEU B N 1
ATOM 6170 C CA . LEU B 1 330 ? -12.289 -6.957 -0.26 1 98.75 330 LEU B CA 1
ATOM 6171 C C . LEU B 1 330 ? -11.469 -6.832 -1.542 1 98.75 330 LEU B C 1
ATOM 6173 O O . LEU B 1 330 ? -11.359 -5.742 -2.109 1 98.75 330 LEU B O 1
ATOM 6177 N N . ILE B 1 331 ? -10.922 -7.93 -2.047 1 98.88 331 ILE B N 1
ATOM 6178 C CA . ILE B 1 331 ? -9.93 -7.852 -3.111 1 98.88 331 ILE B CA 1
ATOM 6179 C C . ILE B 1 331 ? -10.625 -7.578 -4.445 1 98.88 331 ILE B C 1
ATOM 6181 O O . ILE B 1 331 ? -9.984 -7.145 -5.406 1 98.88 331 ILE B O 1
ATOM 6185 N N . LEU B 1 332 ? -11.961 -7.863 -4.555 1 98.56 332 LEU B N 1
ATOM 6186 C CA . LEU B 1 332 ? -12.734 -7.57 -5.758 1 98.56 332 LEU B CA 1
ATOM 6187 C C . LEU B 1 332 ? -13.492 -6.254 -5.605 1 98.56 332 LEU B C 1
ATOM 6189 O O . LEU B 1 332 ? -14.648 -6.148 -6.027 1 98.56 332 LEU B O 1
ATOM 6193 N N . SER B 1 333 ? -12.914 -5.309 -4.926 1 97.94 333 SER B N 1
ATOM 6194 C CA . SER B 1 333 ? -13.469 -3.979 -4.719 1 97.94 333 SER B CA 1
ATOM 6195 C C . SER B 1 333 ? -12.383 -2.91 -4.754 1 97.94 333 SER B C 1
ATOM 6197 O O . SER B 1 333 ? -11.203 -3.223 -4.91 1 97.94 333 SER B O 1
ATOM 6199 N N . GLU B 1 334 ? -12.773 -1.638 -4.566 1 96.44 334 GLU B N 1
ATOM 6200 C CA . GLU B 1 334 ? -11.867 -0.493 -4.566 1 96.44 334 GLU B CA 1
ATOM 6201 C C . GLU B 1 334 ? -10.961 -0.506 -3.338 1 96.44 334 GLU B C 1
ATOM 6203 O O . GLU B 1 334 ? -10.008 0.274 -3.252 1 96.44 334 GLU B O 1
ATOM 6208 N N . ALA B 1 335 ? -11.219 -1.458 -2.426 1 97.44 335 ALA B N 1
ATOM 6209 C CA . ALA B 1 335 ? -10.328 -1.615 -1.281 1 97.44 335 ALA B CA 1
ATOM 6210 C C . ALA B 1 335 ? -8.992 -2.213 -1.709 1 97.44 335 ALA B C 1
ATOM 6212 O O . ALA B 1 335 ? -7.984 -2.068 -1.009 1 97.44 335 ALA B O 1
ATOM 6213 N N . ASN B 1 336 ? -9 -2.955 -2.812 1 98.56 336 ASN B N 1
ATOM 6214 C CA . ASN B 1 336 ? -7.77 -3.416 -3.445 1 98.56 336 ASN B CA 1
ATOM 6215 C C . ASN B 1 336 ? -7.156 -2.336 -4.332 1 98.56 336 ASN B C 1
ATOM 6217 O O . ASN B 1 336 ? -7.75 -1.936 -5.332 1 98.56 336 ASN B O 1
ATOM 6221 N N . PRO B 1 337 ? -5.914 -1.92 -3.967 1 97.88 337 PRO B N 1
ATOM 6222 C CA . PRO B 1 337 ? -5.289 -0.831 -4.723 1 97.88 337 PRO B CA 1
ATOM 6223 C C . PRO B 1 337 ? -5.09 -1.176 -6.199 1 97.88 337 PRO B C 1
ATOM 6225 O O . PRO B 1 337 ? -4.852 -0.284 -7.016 1 97.88 337 PRO B O 1
ATOM 6228 N N . PHE B 1 338 ? -5.242 -2.432 -6.57 1 98.31 338 PHE B N 1
ATOM 6229 C CA . PHE B 1 338 ? -4.98 -2.83 -7.949 1 98.31 338 PHE B CA 1
ATOM 6230 C C . PHE B 1 338 ? -6.246 -3.361 -8.609 1 98.31 338 PHE B C 1
ATOM 6232 O O . PHE B 1 338 ? -6.176 -4.086 -9.602 1 98.31 338 PHE B O 1
ATOM 6239 N N . TYR B 1 339 ? -7.344 -3.135 -7.957 1 98.56 339 TYR B N 1
ATOM 6240 C CA . TYR B 1 339 ? -8.633 -3.324 -8.617 1 98.56 339 TYR B CA 1
ATOM 6241 C C . TYR B 1 339 ? -9.008 -2.094 -9.43 1 98.56 339 TYR B C 1
ATOM 6243 O O . TYR B 1 339 ? -9.156 -1 -8.883 1 98.56 339 TYR B O 1
ATOM 6251 N N . TYR B 1 340 ? -9.172 -2.244 -10.742 1 98.25 340 TYR B N 1
ATOM 6252 C CA . TYR B 1 340 ? -9.445 -1.119 -11.625 1 98.25 340 TYR B CA 1
ATOM 6253 C C . TYR B 1 340 ? -10.781 -1.294 -12.336 1 98.25 340 TYR B C 1
ATOM 6255 O O . TYR B 1 340 ? -11.219 -2.422 -12.578 1 98.25 340 TYR B O 1
ATOM 6263 N N . ARG B 1 341 ? -11.375 -0.235 -12.625 1 96.56 341 ARG B N 1
ATOM 6264 C CA . ARG B 1 341 ? -12.633 -0.197 -13.367 1 96.56 341 ARG B CA 1
ATOM 6265 C C . ARG B 1 341 ? -12.555 0.779 -14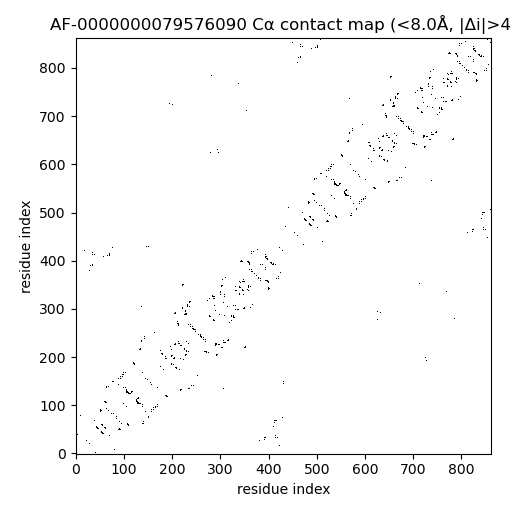.531 1 96.56 341 ARG B C 1
ATOM 6267 O O . ARG B 1 341 ? -12.031 1.886 -14.391 1 96.56 341 ARG B O 1
ATOM 6274 N N . GLY B 1 342 ? -12.992 0.339 -15.656 1 96.38 342 GLY B N 1
ATOM 6275 C CA . GLY B 1 342 ? -13.102 1.176 -16.844 1 96.38 342 GLY B CA 1
ATOM 6276 C C . GLY B 1 342 ? -14.258 0.79 -17.75 1 96.38 342 GLY B C 1
ATOM 6277 O O . GLY B 1 342 ? -15.07 -0.062 -17.391 1 96.38 342 GLY B O 1
ATOM 6278 N N . ALA B 1 343 ? -14.391 1.417 -18.859 1 96.06 343 ALA B N 1
ATOM 6279 C CA . ALA B 1 343 ? -15.508 1.242 -19.781 1 96.06 343 ALA B CA 1
ATOM 6280 C C . ALA B 1 343 ? -15.539 -0.175 -20.344 1 96.06 343 ALA B C 1
ATOM 6282 O O . ALA B 1 343 ? -16.609 -0.716 -20.625 1 96.06 343 ALA B O 1
ATOM 6283 N N . LYS B 1 344 ? -14.383 -0.857 -20.391 1 97.38 344 LYS B N 1
ATOM 6284 C CA . LYS B 1 344 ? -14.281 -2.145 -21.078 1 97.38 344 LYS B CA 1
ATOM 6285 C C . LYS B 1 344 ? -14.336 -3.301 -20.078 1 97.38 344 LYS B C 1
ATOM 6287 O O . LYS B 1 344 ? -14.812 -4.387 -20.406 1 97.38 344 LYS B O 1
ATOM 6292 N N . ALA B 1 345 ? -13.766 -3.035 -18.906 1 98.38 345 ALA B N 1
ATOM 6293 C CA . ALA B 1 345 ? -13.648 -4.145 -17.953 1 98.38 345 ALA B CA 1
ATOM 6294 C C . ALA B 1 345 ? -13.367 -3.639 -16.547 1 98.38 345 ALA B C 1
ATOM 6296 O O . ALA B 1 345 ? -13.07 -2.457 -16.344 1 98.38 345 ALA B O 1
ATOM 6297 N N . GLU B 1 346 ? -13.57 -4.398 -15.633 1 98.31 346 GLU B N 1
ATOM 6298 C CA . GLU B 1 346 ? -13.078 -4.23 -14.266 1 98.31 346 GLU B CA 1
ATOM 6299 C C . GLU B 1 346 ? -12.469 -5.52 -13.734 1 98.31 346 GLU B C 1
ATOM 6301 O O . GLU B 1 346 ? -12.883 -6.617 -14.109 1 98.31 346 GLU B O 1
ATOM 6306 N N . GLY B 1 347 ? -11.477 -5.449 -12.93 1 98.62 347 GLY B N 1
ATOM 6307 C CA . GLY B 1 347 ? -10.797 -6.617 -12.391 1 98.62 347 GLY B CA 1
ATOM 6308 C C . GLY B 1 347 ? -9.492 -6.281 -11.688 1 98.62 347 GLY B C 1
ATOM 6309 O O . GLY B 1 347 ? -9.211 -5.113 -11.414 1 98.62 347 GLY B O 1
ATOM 6310 N N . ILE B 1 348 ? -8.781 -7.27 -11.336 1 98.88 348 ILE B N 1
ATOM 6311 C CA . ILE B 1 348 ? -7.555 -7.129 -10.562 1 98.88 348 ILE B CA 1
ATOM 6312 C C . ILE B 1 348 ? -6.359 -7 -11.5 1 98.88 348 ILE B C 1
ATOM 6314 O O . ILE B 1 348 ? -6.184 -7.812 -12.406 1 98.88 348 ILE B O 1
ATOM 6318 N N . GLY B 1 349 ? -5.586 -5.965 -11.312 1 98.44 349 GLY B N 1
ATOM 6319 C CA . GLY B 1 349 ? -4.312 -5.77 -11.984 1 98.44 349 GLY B CA 1
ATOM 6320 C C . GLY B 1 349 ? -3.117 -6.09 -11.109 1 98.44 349 GLY B C 1
ATOM 6321 O O . GLY B 1 349 ? -3.158 -7.039 -10.32 1 98.44 349 GLY B O 1
ATOM 6322 N N . SER B 1 350 ? -2.025 -5.441 -11.375 1 98 350 SER B N 1
ATOM 6323 C CA . SER B 1 350 ? -0.758 -5.707 -10.703 1 98 350 SER B CA 1
ATOM 6324 C C . SER B 1 350 ? 0.123 -4.461 -10.68 1 98 350 SER B C 1
ATOM 6326 O O . SER B 1 350 ? 0.135 -3.682 -11.633 1 98 350 SER B O 1
ATOM 6328 N N . PRO B 1 351 ? 0.855 -4.277 -9.555 1 95.62 351 PRO B N 1
ATOM 6329 C CA . PRO B 1 351 ? 1.872 -3.225 -9.602 1 95.62 351 PRO B CA 1
ATOM 6330 C C . PRO B 1 351 ? 2.922 -3.465 -10.68 1 95.62 351 PRO B C 1
ATOM 6332 O O . PRO B 1 351 ? 3.672 -2.551 -11.031 1 95.62 351 PRO B O 1
ATOM 6335 N N . HIS B 1 352 ? 2.961 -4.656 -11.203 1 95.38 352 HIS B N 1
ATOM 6336 C CA . HIS B 1 352 ? 3.945 -5.07 -12.195 1 95.38 352 HIS B CA 1
ATOM 6337 C C . HIS B 1 352 ? 3.602 -4.516 -13.578 1 95.38 352 HIS B C 1
ATOM 6339 O O . HIS B 1 352 ? 4.449 -4.5 -14.469 1 95.38 352 HIS B O 1
ATOM 6345 N N . THR B 1 353 ? 2.377 -4.09 -13.805 1 96.38 353 THR B N 1
ATOM 6346 C CA . THR B 1 353 ? 1.912 -3.561 -15.078 1 96.38 353 THR B CA 1
ATOM 6347 C C . THR B 1 353 ? 1.386 -2.139 -14.922 1 96.38 353 THR B C 1
ATOM 6349 O O . THR B 1 353 ? 1.192 -1.666 -13.797 1 96.38 353 THR B O 1
ATOM 6352 N N . PRO B 1 354 ? 1.216 -1.465 -15.992 1 96.31 354 PRO B N 1
ATOM 6353 C CA . PRO B 1 354 ? 0.795 -0.066 -15.883 1 96.31 354 PRO B CA 1
ATOM 6354 C C . PRO B 1 354 ? -0.508 0.102 -15.109 1 96.31 354 PRO B C 1
ATOM 6356 O O . PRO B 1 354 ? -1.332 -0.816 -15.07 1 96.31 354 PRO B O 1
ATOM 6359 N N . VAL B 1 355 ? -0.631 1.275 -14.57 1 97.06 355 VAL B N 1
ATOM 6360 C CA . VAL B 1 355 ? -1.853 1.646 -13.859 1 97.06 355 VAL B CA 1
ATOM 6361 C C . VAL B 1 355 ? -3.055 1.481 -14.789 1 97.06 355 VAL B C 1
ATOM 6363 O O . VAL B 1 355 ? -2.984 1.818 -15.977 1 97.06 355 VAL B O 1
ATOM 6366 N N . GLU B 1 356 ? -4.195 0.866 -14.242 1 97.75 356 GLU B N 1
ATOM 6367 C CA . GLU B 1 356 ? -5.469 0.666 -14.93 1 97.75 356 GLU B CA 1
ATOM 6368 C C . GLU B 1 356 ? -5.395 -0.515 -15.891 1 97.75 356 GLU B C 1
ATOM 6370 O O . GLU B 1 356 ? -6.262 -0.673 -16.75 1 97.75 356 GLU B O 1
ATOM 6375 N N . TYR B 1 357 ? -4.332 -1.291 -15.789 1 98.44 357 TYR B N 1
ATOM 6376 C CA . TYR B 1 357 ? -4.273 -2.564 -16.5 1 98.44 357 TYR B CA 1
ATOM 6377 C C . TYR B 1 357 ? -4.691 -3.715 -15.594 1 98.44 357 TYR B C 1
ATOM 6379 O O . TYR B 1 357 ? -4.305 -3.762 -14.422 1 98.44 357 TYR B O 1
ATOM 6387 N N . ILE B 1 358 ? -5.496 -4.574 -16.094 1 98.75 358 ILE B N 1
ATOM 6388 C CA . ILE B 1 358 ? -5.871 -5.785 -15.375 1 98.75 358 ILE B CA 1
ATOM 6389 C C . ILE B 1 358 ? -5.426 -7.012 -16.156 1 98.75 358 ILE B C 1
ATOM 6391 O O . ILE B 1 358 ? -5.059 -6.906 -17.328 1 98.75 358 ILE B O 1
ATOM 6395 N N . TRP B 1 359 ? -5.266 -8.148 -15.477 1 98.69 359 TRP B N 1
ATOM 6396 C CA . TRP B 1 359 ? -4.75 -9.344 -16.141 1 98.69 359 TRP B CA 1
ATOM 6397 C C . TRP B 1 359 ? -5.879 -10.32 -16.453 1 98.69 359 TRP B C 1
ATOM 6399 O O . TRP B 1 359 ? -6.77 -10.539 -15.625 1 98.69 359 TRP B O 1
ATOM 6409 N N . HIS B 1 360 ? -5.863 -10.969 -17.641 1 98.5 360 HIS B N 1
ATOM 6410 C CA . HIS B 1 360 ? -6.812 -12.023 -17.984 1 98.5 360 HIS B CA 1
ATOM 6411 C C . HIS B 1 360 ? -6.727 -13.18 -16.984 1 98.5 360 HIS B C 1
ATOM 6413 O O . HIS B 1 360 ? -7.734 -13.82 -16.688 1 98.5 360 HIS B O 1
ATOM 6419 N N . ILE B 1 361 ? -5.574 -13.414 -16.422 1 98.31 361 ILE B N 1
ATOM 6420 C CA . ILE B 1 361 ? -5.387 -14.477 -15.438 1 98.31 361 ILE B CA 1
ATOM 6421 C C . ILE B 1 361 ? -6.312 -14.25 -14.242 1 98.31 361 ILE B C 1
ATOM 6423 O O . ILE B 1 361 ? -6.984 -15.18 -13.789 1 98.31 361 ILE B O 1
ATOM 6427 N N . ALA B 1 362 ? -6.383 -13.047 -13.812 1 98.81 362 ALA B N 1
ATOM 6428 C CA . ALA B 1 362 ? -7.227 -12.734 -12.664 1 98.81 362 ALA B CA 1
ATOM 6429 C C . ALA B 1 362 ? -8.703 -12.852 -13.023 1 98.81 362 ALA B C 1
ATOM 6431 O O . ALA B 1 362 ? -9.516 -13.289 -12.203 1 98.81 362 ALA B O 1
ATOM 6432 N N . LEU B 1 363 ? -9.094 -12.438 -14.234 1 98.75 363 LEU B N 1
ATOM 6433 C CA . LEU B 1 363 ? -10.469 -12.609 -14.68 1 98.75 363 LEU B CA 1
ATOM 6434 C C . LEU B 1 363 ? -10.859 -14.08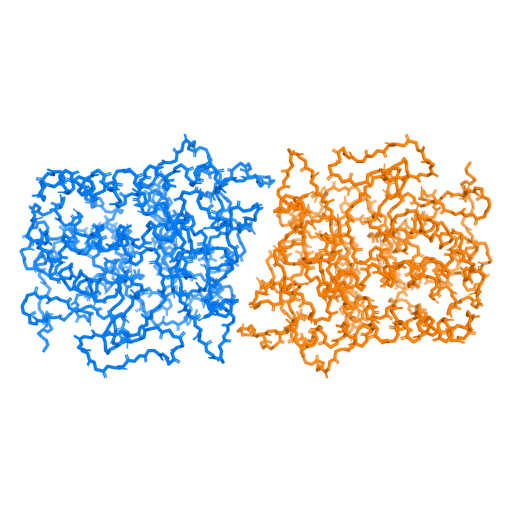6 -14.695 1 98.75 363 LEU B C 1
ATOM 6436 O O . LEU B 1 363 ? -11.922 -14.453 -14.195 1 98.75 363 LEU B O 1
ATOM 6440 N N . CYS B 1 364 ? -9.984 -14.859 -15.234 1 98.75 364 CYS B N 1
ATOM 6441 C CA . CYS B 1 364 ? -10.258 -16.281 -15.328 1 98.75 364 CYS B CA 1
ATOM 6442 C C . CYS B 1 364 ? -10.32 -16.922 -13.945 1 98.75 364 CYS B C 1
ATOM 6444 O O . CYS B 1 364 ? -11.156 -17.797 -13.688 1 98.75 364 CYS B O 1
ATOM 6446 N N . MET B 1 365 ? -9.453 -16.484 -13.086 1 98.81 365 MET B N 1
ATOM 6447 C CA . MET B 1 365 ? -9.438 -17.016 -11.727 1 98.81 365 MET B CA 1
ATOM 6448 C C . MET B 1 365 ? -10.727 -16.656 -10.992 1 98.81 365 MET B C 1
ATOM 6450 O O . MET B 1 365 ? -11.25 -17.469 -10.227 1 98.81 365 MET B O 1
ATOM 6454 N N . GLN B 1 366 ? -11.195 -15.398 -11.211 1 98.81 366 GLN B N 1
ATOM 6455 C CA . GLN B 1 366 ? -12.484 -15.031 -10.641 1 98.81 366 GLN B CA 1
ATOM 6456 C C . GLN B 1 366 ? -13.586 -15.969 -11.125 1 98.81 366 GLN B C 1
ATOM 6458 O O . GLN B 1 366 ? -14.445 -16.375 -10.336 1 98.81 366 GLN B O 1
ATOM 6463 N N . GLY B 1 367 ? -13.57 -16.328 -12.383 1 98.75 367 GLY B N 1
ATOM 6464 C CA . GLY B 1 367 ? -14.539 -17.266 -12.922 1 98.75 367 GLY B CA 1
ATOM 6465 C C . GLY B 1 367 ? -14.398 -18.672 -12.359 1 98.75 367 GLY B C 1
ATOM 6466 O O . GLY B 1 367 ? -15.391 -19.312 -12.016 1 98.75 367 GLY B O 1
ATOM 6467 N N . LEU B 1 368 ? -13.133 -19.109 -12.242 1 98.5 368 LEU B N 1
ATOM 6468 C CA . LEU B 1 368 ? -12.844 -20.453 -11.781 1 98.5 368 LEU B CA 1
ATOM 6469 C C . LEU B 1 368 ? -13.227 -20.625 -10.312 1 98.5 368 LEU B C 1
ATOM 6471 O O . LEU B 1 368 ? -13.492 -21.734 -9.859 1 98.5 368 LEU B O 1
ATOM 6475 N N . THR B 1 369 ? -13.289 -19.516 -9.562 1 98.19 369 THR B N 1
ATOM 6476 C CA . THR B 1 369 ? -13.617 -19.578 -8.141 1 98.19 369 THR B CA 1
ATOM 6477 C C . THR B 1 369 ? -15 -19 -7.875 1 98.19 369 THR B C 1
ATOM 6479 O O . THR B 1 369 ? -15.367 -18.75 -6.723 1 98.19 369 THR B O 1
ATOM 6482 N N . ALA B 1 370 ? -15.758 -18.75 -8.953 1 97.06 370 ALA B N 1
ATOM 6483 C CA . ALA B 1 370 ? -17.094 -18.203 -8.82 1 97.06 370 ALA B CA 1
ATOM 6484 C C . ALA B 1 370 ? -18.031 -19.188 -8.117 1 97.06 370 ALA B C 1
ATOM 6486 O O . ALA B 1 370 ? -17.891 -20.406 -8.266 1 97.06 370 ALA B O 1
ATOM 6487 N N . SER B 1 371 ? -19.016 -18.641 -7.422 1 94.44 371 SER B N 1
ATOM 6488 C CA . SER B 1 371 ? -19.969 -19.484 -6.719 1 94.44 371 SER B CA 1
ATOM 6489 C C . SER B 1 371 ? -21.141 -19.859 -7.629 1 94.44 371 SER B C 1
ATOM 6491 O O . SER B 1 371 ? -21.891 -20.781 -7.324 1 94.44 371 SER B O 1
ATOM 6493 N N . THR B 1 372 ? -21.297 -19.156 -8.75 1 96.56 372 THR B N 1
ATOM 6494 C CA . THR B 1 372 ? -22.438 -19.422 -9.625 1 96.56 372 THR B CA 1
ATOM 6495 C C . THR B 1 372 ? -21.969 -19.609 -11.07 1 96.56 372 THR B C 1
ATOM 6497 O O . THR B 1 372 ? -20.953 -19.047 -11.477 1 96.56 372 THR B O 1
ATOM 6500 N N . ARG B 1 373 ? -22.688 -20.375 -11.742 1 96.25 373 ARG B N 1
ATOM 6501 C CA . ARG B 1 373 ? -22.422 -20.594 -13.164 1 96.25 373 ARG B CA 1
ATOM 6502 C C . ARG B 1 373 ? -22.547 -19.281 -13.945 1 96.25 373 ARG B C 1
ATOM 6504 O O . ARG B 1 373 ? -21.812 -19.062 -14.914 1 96.25 373 ARG B O 1
ATOM 6511 N N . GLU B 1 374 ? -23.438 -18.375 -13.5 1 97.25 374 GLU B N 1
ATOM 6512 C CA . GLU B 1 374 ? -23.656 -17.094 -14.148 1 97.25 374 GLU B CA 1
ATOM 6513 C C . GLU B 1 374 ? -22.406 -16.219 -14.062 1 97.25 374 GLU B C 1
ATOM 6515 O O . GLU B 1 374 ? -22.016 -15.586 -15.047 1 97.25 374 GLU B O 1
ATOM 6520 N N . GLU B 1 375 ? -21.828 -16.234 -12.906 1 96.94 375 GLU B N 1
ATOM 6521 C CA . GLU B 1 375 ? -20.609 -15.469 -12.742 1 96.94 375 GLU B CA 1
ATOM 6522 C C . GLU B 1 375 ? -19.469 -16.031 -13.594 1 96.94 375 GLU B C 1
ATOM 6524 O O . GLU B 1 375 ? -18.703 -15.281 -14.188 1 96.94 375 GLU B O 1
ATOM 6529 N N . LYS B 1 376 ? -19.406 -17.344 -13.625 1 98 376 LYS B N 1
ATOM 6530 C CA . LYS B 1 376 ? -18.391 -17.984 -14.453 1 98 376 LYS B CA 1
ATOM 6531 C C . LYS B 1 376 ? -18.547 -17.594 -15.922 1 98 376 LYS B C 1
ATOM 6533 O O . LYS B 1 376 ? -17.578 -17.234 -16.594 1 98 376 LYS B O 1
ATOM 6538 N N . LYS B 1 377 ? -19.766 -17.625 -16.422 1 97.81 377 LYS B N 1
ATOM 6539 C CA . LYS B 1 377 ? -20.062 -17.25 -17.812 1 97.81 377 LYS B CA 1
ATOM 6540 C C . LYS B 1 377 ? -19.719 -15.789 -18.078 1 97.81 377 LYS B C 1
ATOM 6542 O O . LYS B 1 377 ? -19.203 -15.453 -19.141 1 97.81 377 LYS B O 1
ATOM 6547 N N . LYS B 1 378 ? -20.047 -14.984 -17.109 1 97.94 378 LYS B N 1
ATOM 6548 C CA . LYS B 1 378 ? -19.75 -13.562 -17.25 1 97.94 378 LYS B CA 1
ATOM 6549 C C . LYS B 1 378 ? -18.25 -13.328 -17.422 1 97.94 378 LYS B C 1
ATOM 6551 O O . LYS B 1 378 ? -17.828 -12.477 -18.219 1 97.94 378 LYS B O 1
ATOM 6556 N N . MET B 1 379 ? -17.469 -14.047 -16.641 1 98.56 379 MET B N 1
ATOM 6557 C CA . MET B 1 379 ? -16.016 -13.898 -16.734 1 98.56 379 MET B CA 1
ATOM 6558 C C . MET B 1 379 ? -15.508 -14.398 -18.078 1 98.56 379 MET B C 1
ATOM 6560 O O . MET B 1 379 ? -14.586 -13.812 -18.641 1 98.56 379 MET B O 1
ATOM 6564 N N . ILE B 1 380 ? -16.062 -15.516 -18.609 1 98.62 380 ILE B N 1
ATOM 6565 C CA . ILE B 1 380 ? -15.703 -16.016 -19.922 1 98.62 380 ILE B CA 1
ATOM 6566 C C . ILE B 1 380 ? -16.016 -14.969 -20.984 1 98.62 380 ILE B C 1
ATOM 6568 O O . ILE B 1 380 ? -15.172 -14.68 -21.844 1 98.62 380 ILE B O 1
ATOM 6572 N N . ASP B 1 381 ? -17.234 -14.375 -20.891 1 98.25 381 ASP B N 1
ATOM 6573 C CA . ASP B 1 381 ? -17.656 -13.359 -21.844 1 98.25 381 ASP B CA 1
ATOM 6574 C C . ASP B 1 381 ? -16.734 -12.133 -21.797 1 98.25 381 ASP B C 1
ATOM 6576 O O . ASP B 1 381 ? -16.359 -11.594 -22.828 1 98.25 381 ASP B O 1
ATOM 6580 N N . LEU B 1 382 ? -16.438 -11.766 -20.594 1 98.5 382 LEU B N 1
ATOM 6581 C CA . LEU B 1 382 ? -15.578 -10.594 -20.406 1 98.5 382 LEU B CA 1
ATOM 6582 C C . LEU B 1 382 ? -14.188 -10.836 -20.984 1 98.5 382 LEU B C 1
ATOM 6584 O O . LEU B 1 382 ? -13.648 -9.992 -21.703 1 98.5 382 LEU B O 1
ATOM 6588 N N . ALA B 1 383 ? -13.586 -11.984 -20.656 1 98.5 383 ALA B N 1
ATOM 6589 C CA . ALA B 1 383 ? -12.266 -12.312 -21.188 1 98.5 383 ALA B CA 1
ATOM 6590 C C . ALA B 1 383 ? -12.281 -12.352 -22.719 1 98.5 383 ALA B C 1
ATOM 6592 O O . ALA B 1 383 ? -11.375 -11.82 -23.375 1 98.5 383 ALA B O 1
ATOM 6593 N N . ALA B 1 384 ? -13.297 -12.891 -23.297 1 97.94 384 ALA B N 1
ATOM 6594 C CA . ALA B 1 384 ? -13.406 -13.062 -24.75 1 97.94 384 ALA B CA 1
ATOM 6595 C C . ALA B 1 384 ? -13.617 -11.719 -25.438 1 97.94 384 ALA B C 1
ATOM 6597 O O . ALA B 1 384 ? -13.195 -11.531 -26.578 1 97.94 384 ALA B O 1
ATOM 6598 N N . SER B 1 385 ? -14.25 -10.812 -24.75 1 97.75 385 SER B N 1
ATOM 6599 C CA . SER B 1 385 ? -14.578 -9.523 -25.359 1 97.75 385 SER B CA 1
ATOM 6600 C C . SER B 1 385 ? -13.445 -8.516 -25.156 1 97.75 385 SER B C 1
ATOM 6602 O O . SER B 1 385 ? -13.547 -7.371 -25.594 1 97.75 385 SER B O 1
ATOM 6604 N N . THR B 1 386 ? -12.367 -8.914 -24.484 1 98.25 386 THR B N 1
ATOM 6605 C CA . THR B 1 386 ? -11.281 -7.984 -24.219 1 98.25 386 THR B CA 1
ATOM 6606 C C . THR B 1 386 ? -9.945 -8.547 -24.703 1 98.25 386 THR B C 1
ATOM 6608 O O . THR B 1 386 ? -8.922 -8.391 -24.047 1 98.25 386 THR B O 1
ATOM 6611 N N . ASP B 1 387 ? -9.961 -9.25 -25.812 1 96.81 387 ASP B N 1
ATOM 6612 C CA . ASP B 1 387 ? -8.758 -9.891 -26.344 1 96.81 387 ASP B CA 1
ATOM 6613 C C . ASP B 1 387 ? -8.008 -8.945 -27.281 1 96.81 387 ASP B C 1
ATOM 6615 O O . ASP B 1 387 ? -7.031 -9.352 -27.922 1 96.81 387 ASP B O 1
ATOM 6619 N N . GLY B 1 388 ? -8.516 -7.68 -27.469 1 96.75 388 GLY B N 1
ATOM 6620 C CA . GLY B 1 388 ? -7.859 -6.695 -28.312 1 96.75 388 GLY B CA 1
ATOM 6621 C C . GLY B 1 388 ? -7.836 -7.086 -29.781 1 96.75 388 GLY B C 1
ATOM 6622 O O . GLY B 1 388 ? -6.961 -6.648 -30.531 1 96.75 388 GLY B O 1
ATOM 6623 N N . GLY B 1 389 ? -8.656 -7.973 -30.172 1 96.25 389 GLY B N 1
ATOM 6624 C CA . GLY B 1 389 ? -8.711 -8.43 -31.547 1 96.25 389 GLY B CA 1
ATOM 6625 C C . GLY B 1 389 ? -7.656 -9.477 -31.875 1 96.25 389 GLY B C 1
ATOM 6626 O O . GLY B 1 389 ? -7.48 -9.844 -33.031 1 96.25 389 GLY B O 1
ATOM 6627 N N . LYS B 1 390 ? -6.965 -10.023 -30.875 1 95.5 390 LYS B N 1
ATOM 6628 C CA . LYS B 1 390 ? -5.848 -10.93 -31.125 1 95.5 390 LYS B CA 1
ATOM 6629 C C . LYS B 1 390 ? -6.297 -12.391 -31.047 1 95.5 390 LYS B C 1
ATOM 6631 O O . LYS B 1 390 ? -5.578 -13.289 -31.484 1 95.5 390 LYS B O 1
ATOM 6636 N N . MET B 1 391 ? -7.473 -12.672 -30.438 1 96.12 391 MET B N 1
ATOM 6637 C CA . MET B 1 391 ? -8.039 -14.008 -30.25 1 96.12 391 MET B CA 1
ATOM 6638 C C . MET B 1 391 ? -7.152 -14.859 -29.344 1 96.12 391 MET B C 1
ATOM 6640 O O . MET B 1 391 ? -7.07 -16.078 -29.516 1 96.12 391 MET B O 1
ATOM 6644 N N . LEU B 1 392 ? -6.379 -14.195 -28.5 1 95.25 392 LEU B N 1
ATOM 6645 C CA . LEU B 1 392 ? -5.57 -14.75 -27.422 1 95.25 392 LEU B CA 1
ATOM 6646 C C . LEU B 1 392 ? -5.695 -13.898 -26.156 1 95.25 392 LEU B C 1
ATOM 6648 O O . LEU B 1 392 ? -6.32 -12.836 -26.188 1 95.25 392 LEU B O 1
ATOM 6652 N N . MET B 1 393 ? -5.207 -14.344 -25.109 1 96.06 393 MET B N 1
ATOM 6653 C CA . MET B 1 393 ? -5.27 -13.617 -23.844 1 96.06 393 MET B CA 1
ATOM 6654 C C . MET B 1 393 ? -3.973 -12.852 -23.594 1 96.06 393 MET B C 1
ATOM 6656 O O . MET B 1 393 ? -2.9 -13.281 -24.031 1 96.06 393 MET B O 1
ATOM 6660 N N . HIS B 1 394 ? -4.078 -11.781 -22.953 1 95.19 394 HIS B N 1
ATOM 6661 C CA . HIS B 1 394 ? -2.951 -10.914 -22.625 1 95.19 394 HIS B CA 1
ATOM 6662 C C . HIS B 1 394 ? -2.512 -11.109 -21.172 1 95.19 394 HIS B C 1
ATOM 6664 O O . HIS B 1 394 ? -3.256 -11.672 -20.359 1 95.19 394 HIS B O 1
ATOM 6670 N N . GLU B 1 395 ? -1.273 -10.703 -20.875 1 93.75 395 GLU B N 1
ATOM 6671 C CA . GLU B 1 395 ? -0.893 -10.539 -19.484 1 93.75 395 GLU B CA 1
ATOM 6672 C C . GLU B 1 395 ? -1.692 -9.43 -18.812 1 93.75 395 GLU B C 1
ATOM 6674 O O . GLU B 1 395 ? -2.555 -9.695 -17.969 1 93.75 395 GLU B O 1
ATOM 6679 N N . GLY B 1 396 ? -1.494 -8.227 -19.375 1 96.69 396 GLY B N 1
ATOM 6680 C CA . GLY B 1 396 ? -2.273 -7.086 -18.906 1 96.69 396 GLY B CA 1
ATOM 6681 C C . GLY B 1 396 ? -2.857 -6.262 -20.047 1 96.69 396 GLY B C 1
ATOM 6682 O O . GLY B 1 396 ? -2.256 -6.152 -21.109 1 96.69 396 GLY B O 1
ATOM 6683 N N . PHE B 1 397 ? -4.062 -5.73 -19.797 1 98.44 397 PHE B N 1
ATOM 6684 C CA . PHE B 1 397 ? -4.691 -4.82 -20.75 1 98.44 397 PHE B CA 1
ATOM 6685 C C . PHE B 1 397 ? -5.402 -3.686 -20.016 1 98.44 397 PHE B C 1
ATOM 6687 O O . PHE B 1 397 ? -5.766 -3.826 -18.844 1 98.44 397 PHE B O 1
ATOM 6694 N N . CYS B 1 398 ? -5.566 -2.629 -20.688 1 98.5 398 CYS B N 1
ATOM 6695 C CA . CYS B 1 398 ? -6.164 -1.43 -20.109 1 98.5 398 CYS B CA 1
ATOM 6696 C C . CYS B 1 398 ? -7.676 -1.577 -19.984 1 98.5 398 CYS B C 1
ATOM 6698 O O . CYS B 1 398 ? -8.352 -1.934 -20.953 1 98.5 398 CYS B O 1
ATOM 6700 N N . VAL B 1 399 ? -8.227 -1.234 -18.859 1 98.38 399 VAL B N 1
ATOM 6701 C CA . VAL B 1 399 ? -9.648 -1.43 -18.578 1 98.38 399 VAL B CA 1
ATOM 6702 C C . VAL B 1 399 ? -10.484 -0.47 -19.422 1 98.38 399 VAL B C 1
ATOM 6704 O O . VAL B 1 399 ? -11.688 -0.675 -19.609 1 98.38 399 VAL B O 1
ATOM 6707 N N . LYS B 1 400 ? -9.859 0.574 -19.953 1 98 400 LYS B N 1
ATOM 6708 C CA . LYS B 1 400 ? -10.578 1.56 -20.766 1 98 400 LYS B CA 1
ATOM 6709 C C . LYS B 1 400 ? -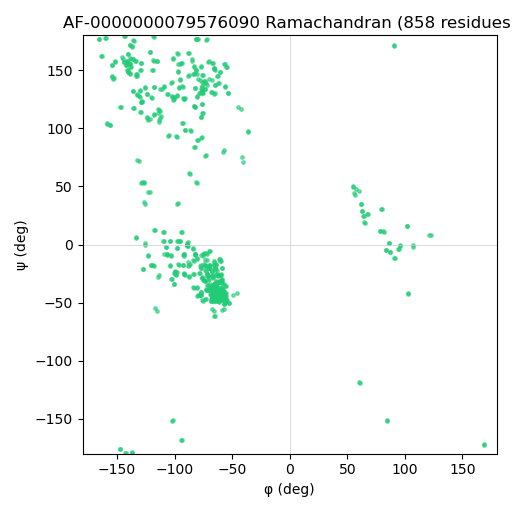10.531 1.195 -22.234 1 98 400 LYS B C 1
ATOM 6711 O O . LYS B 1 400 ? -11.367 1.651 -23.031 1 98 400 LYS B O 1
ATOM 6716 N N . ASP B 1 401 ? -9.516 0.438 -22.641 1 98.38 401 ASP B N 1
ATOM 6717 C CA . ASP B 1 401 ? -9.25 0.11 -24.031 1 98.38 401 ASP B CA 1
ATOM 6718 C C . ASP B 1 401 ? -8.445 -1.181 -24.156 1 98.38 401 ASP B C 1
ATOM 6720 O O . ASP B 1 401 ? -7.215 -1.16 -24.062 1 98.38 401 ASP B O 1
ATOM 6724 N N . ASP B 1 402 ? -9.094 -2.271 -24.516 1 97.44 402 ASP B N 1
ATOM 6725 C CA . ASP B 1 402 ? -8.461 -3.586 -24.484 1 97.44 402 ASP B CA 1
ATOM 6726 C C . ASP B 1 402 ? -7.441 -3.732 -25.609 1 97.44 402 ASP B C 1
ATOM 6728 O O . ASP B 1 402 ? -6.672 -4.695 -25.625 1 97.44 402 ASP B O 1
ATOM 6732 N N . THR B 1 403 ? -7.367 -2.785 -26.516 1 98 403 THR B N 1
ATOM 6733 C CA . THR B 1 403 ? -6.355 -2.838 -27.578 1 98 403 THR B CA 1
ATOM 6734 C C . THR B 1 403 ? -5.008 -2.346 -27.047 1 98 403 THR B C 1
ATOM 6736 O O . THR B 1 403 ? -3.99 -2.461 -27.734 1 98 403 THR B O 1
ATOM 6739 N N . GLN B 1 404 ? -5.035 -1.758 -25.891 1 97.94 404 GLN B N 1
ATOM 6740 C CA . GLN B 1 404 ? -3.807 -1.421 -25.172 1 97.94 404 GLN B CA 1
ATOM 6741 C C . GLN B 1 404 ? -3.41 -2.531 -24.203 1 97.94 404 GLN B C 1
ATOM 6743 O O . GLN B 1 404 ? -4.047 -2.709 -23.156 1 97.94 404 GLN B O 1
ATOM 6748 N N . TYR B 1 405 ? -2.438 -3.307 -24.516 1 97.19 405 TYR B N 1
ATOM 6749 C CA . TYR B 1 405 ? -2.012 -4.453 -23.719 1 97.19 405 TYR B CA 1
ATOM 6750 C C . TYR B 1 405 ? -0.493 -4.508 -23.609 1 97.19 405 TYR B C 1
ATOM 6752 O O . TYR B 1 405 ? 0.214 -3.83 -24.359 1 97.19 405 TYR B O 1
ATOM 6760 N N . THR B 1 406 ? 0.047 -5.188 -22.641 1 94.31 406 THR B N 1
ATOM 6761 C CA . THR B 1 406 ? 1.483 -5.23 -22.391 1 94.31 406 THR B CA 1
ATOM 6762 C C . THR B 1 406 ? 2.18 -6.156 -23.375 1 94.31 406 THR B C 1
ATOM 6764 O O . THR B 1 406 ? 3.312 -5.898 -23.781 1 94.31 406 THR B O 1
ATOM 6767 N N . ARG B 1 407 ? 1.562 -7.305 -23.672 1 90.5 407 ARG B N 1
ATOM 6768 C CA . ARG B 1 407 ? 2.053 -8.234 -24.688 1 90.5 407 ARG B CA 1
ATOM 6769 C C . ARG B 1 407 ? 0.897 -8.859 -25.469 1 90.5 407 ARG B C 1
ATOM 6771 O O . ARG B 1 407 ? -0.206 -9.008 -24.938 1 90.5 407 ARG B O 1
ATOM 6778 N N . GLU B 1 408 ? 1.181 -9.273 -26.688 1 87.81 408 GLU B N 1
ATOM 6779 C CA . GLU B 1 408 ? 0.14 -9.742 -27.609 1 87.81 408 GLU B CA 1
ATOM 6780 C C . GLU B 1 408 ? -0.507 -11.031 -27.094 1 87.81 408 GLU B C 1
ATOM 6782 O O . GLU B 1 408 ? -1.705 -11.242 -27.281 1 87.81 408 GLU B O 1
ATOM 6787 N N . TRP B 1 409 ? 0.256 -11.805 -26.516 1 85.81 409 TRP B N 1
ATOM 6788 C CA . TRP B 1 409 ? -0.28 -13.008 -25.875 1 85.81 409 TRP B CA 1
ATOM 6789 C C . TRP B 1 409 ? 0.618 -13.469 -24.734 1 85.81 409 TRP B C 1
ATOM 6791 O O . TRP B 1 409 ? 1.8 -13.117 -24.688 1 85.81 409 TRP B O 1
ATOM 6801 N N . PHE B 1 410 ? 0.056 -14.156 -23.797 1 88 410 PHE B N 1
ATOM 6802 C CA . PHE B 1 410 ? 0.702 -14.727 -22.625 1 88 410 PHE B CA 1
ATOM 6803 C C . PHE B 1 410 ? 0.233 -16.156 -22.391 1 88 410 PHE B C 1
ATOM 6805 O O . PHE B 1 410 ? -0.95 -16.391 -22.141 1 88 410 PHE B O 1
ATOM 6812 N N . ALA B 1 411 ? 1.158 -17.125 -22.469 1 88.94 411 ALA B N 1
ATOM 6813 C CA . ALA B 1 411 ? 0.831 -18.547 -22.5 1 88.94 411 ALA B CA 1
ATOM 6814 C C . ALA B 1 411 ? 0.031 -18.953 -21.266 1 88.94 411 ALA B C 1
ATOM 6816 O O . ALA B 1 411 ? -0.898 -19.75 -21.344 1 88.94 411 ALA B O 1
ATOM 6817 N N . TRP B 1 412 ? 0.429 -18.453 -20.156 1 92.31 412 TRP B N 1
ATOM 6818 C CA . TRP B 1 412 ? -0.276 -18.812 -18.938 1 92.31 412 TRP B CA 1
ATOM 6819 C C . TRP B 1 412 ? -1.7 -18.266 -18.953 1 92.31 412 TRP B C 1
ATOM 6821 O O . TRP B 1 412 ? -2.637 -18.938 -18.516 1 92.31 412 TRP B O 1
ATOM 6831 N N . ALA B 1 413 ? -1.895 -17.078 -19.438 1 94.38 413 ALA B N 1
ATOM 6832 C CA . ALA B 1 413 ? -3.234 -16.516 -19.562 1 94.38 413 ALA B CA 1
ATOM 6833 C C . ALA B 1 413 ? -4.098 -17.344 -20.516 1 94.38 413 ALA B C 1
ATOM 6835 O O . ALA B 1 413 ? -5.281 -17.562 -20.25 1 94.38 413 ALA B O 1
ATOM 6836 N N . ASN B 1 414 ? -3.477 -17.781 -21.609 1 94.44 414 ASN B N 1
ATOM 6837 C CA . ASN B 1 414 ? -4.168 -18.672 -22.516 1 94.44 414 ASN B CA 1
ATOM 6838 C C . ASN B 1 414 ? -4.633 -19.938 -21.812 1 94.44 414 ASN B C 1
ATOM 6840 O O . ASN B 1 414 ? -5.762 -20.391 -22.016 1 94.44 414 ASN B O 1
ATOM 6844 N N . ALA B 1 415 ? -3.742 -20.438 -21.031 1 95.25 415 ALA B N 1
ATOM 6845 C CA . ALA B 1 415 ? -4.051 -21.672 -20.312 1 95.25 415 ALA B CA 1
ATOM 6846 C C . ALA B 1 415 ? -5.188 -21.453 -19.312 1 95.25 415 ALA B C 1
ATOM 6848 O O . ALA B 1 415 ? -6.055 -22.312 -19.172 1 95.25 415 ALA B O 1
ATOM 6849 N N . MET B 1 416 ? -5.176 -20.359 -18.672 1 96.75 416 MET B N 1
ATOM 6850 C CA . MET B 1 416 ? -6.207 -20.062 -17.672 1 96.75 416 MET B CA 1
ATOM 6851 C C . MET B 1 416 ? -7.57 -19.906 -18.344 1 96.75 416 MET B C 1
ATOM 6853 O O . MET B 1 416 ? -8.586 -20.359 -17.812 1 96.75 416 MET B O 1
ATOM 6857 N N . PHE B 1 417 ? -7.613 -19.219 -19.484 1 97.81 417 PHE B N 1
ATOM 6858 C CA . PHE B 1 417 ? -8.859 -19.094 -20.219 1 97.81 417 PHE B CA 1
ATOM 6859 C C . PHE B 1 417 ? -9.367 -20.469 -20.672 1 97.81 417 PHE B C 1
ATOM 6861 O O . PHE B 1 417 ? -10.555 -20.766 -20.547 1 97.81 417 PHE B O 1
ATOM 6868 N N . SER B 1 418 ? -8.453 -21.266 -21.141 1 97.44 418 SER B N 1
ATOM 6869 C CA . SER B 1 418 ? -8.805 -22.609 -21.562 1 97.44 418 SER B CA 1
ATOM 6870 C C . SER B 1 418 ? -9.406 -23.406 -20.406 1 97.44 418 SER B C 1
ATOM 6872 O O . SER B 1 418 ? -10.438 -24.062 -20.578 1 97.44 418 SER B O 1
ATOM 6874 N N . GLU B 1 419 ? -8.734 -23.312 -19.297 1 97.56 419 GLU B N 1
ATOM 6875 C CA . GLU B 1 419 ? -9.227 -24.062 -18.141 1 97.56 419 GLU B CA 1
ATOM 6876 C C . GLU B 1 419 ? -10.609 -23.562 -17.719 1 97.56 419 GLU B C 1
ATOM 6878 O O . GLU B 1 419 ? -11.469 -24.359 -17.344 1 97.56 419 GLU B O 1
ATOM 6883 N N . LEU B 1 420 ? -10.82 -22.25 -17.703 1 98.44 420 LEU B N 1
ATOM 6884 C CA . LEU B 1 420 ? -12.102 -21.672 -17.328 1 98.44 420 LEU B CA 1
ATOM 6885 C C . LEU B 1 420 ? -13.211 -22.156 -18.234 1 98.44 420 LEU B C 1
ATOM 6887 O O . LEU B 1 420 ? -14.273 -22.578 -17.766 1 98.44 420 LEU B O 1
ATOM 6891 N N . VAL B 1 421 ? -12.961 -22.109 -19.531 1 98.38 421 VAL B N 1
ATOM 6892 C CA . VAL B 1 421 ? -13.953 -22.547 -20.516 1 98.38 421 VAL B CA 1
ATOM 6893 C C . VAL B 1 421 ? -14.227 -24.047 -20.344 1 98.38 421 VAL B C 1
ATOM 6895 O O . VAL B 1 421 ? -15.375 -24.484 -20.359 1 98.38 421 VAL B O 1
ATOM 6898 N N . MET B 1 422 ? -13.164 -24.812 -20.188 1 97.94 422 MET B N 1
ATOM 6899 C CA . MET B 1 422 ? -13.312 -26.25 -19.984 1 97.94 422 MET B CA 1
ATOM 6900 C C . MET B 1 422 ? -14.117 -26.547 -18.734 1 97.94 422 MET B C 1
ATOM 6902 O O . MET B 1 422 ? -14.984 -27.422 -18.734 1 97.94 422 MET B O 1
ATOM 6906 N N . ASP B 1 423 ? -13.812 -25.859 -17.688 1 97.62 423 ASP B N 1
ATOM 6907 C CA . ASP B 1 423 ? -14.555 -26.016 -16.438 1 97.62 423 ASP B CA 1
ATOM 6908 C C . ASP B 1 423 ? -16.031 -25.703 -16.641 1 97.62 423 ASP B C 1
ATOM 6910 O O . ASP B 1 423 ? -16.891 -26.422 -16.125 1 97.62 423 ASP B O 1
ATOM 6914 N N . TYR B 1 424 ? -16.281 -24.625 -17.375 1 97.75 424 TYR B N 1
ATOM 6915 C CA . TYR B 1 424 ? -17.656 -24.25 -17.688 1 97.75 424 TYR B CA 1
ATOM 6916 C C . TYR B 1 424 ? -18.359 -25.359 -18.453 1 97.75 424 TYR B C 1
ATOM 6918 O O . TYR B 1 424 ? -19.562 -25.578 -18.297 1 97.75 424 TYR B O 1
ATOM 6926 N N . CYS B 1 425 ? -17.625 -26.094 -19.234 1 97.25 425 CYS B N 1
ATOM 6927 C CA . CYS B 1 425 ? -18.172 -27.156 -20.078 1 97.25 425 CYS B CA 1
ATOM 6928 C C . CYS B 1 425 ? -18.219 -28.484 -19.344 1 97.25 425 CYS B C 1
ATOM 6930 O O . CYS B 1 425 ? -18.578 -29.5 -19.922 1 97.25 425 CYS B O 1
ATOM 6932 N N . GLY B 1 426 ? -17.766 -28.547 -18.078 1 96 426 GLY B N 1
ATOM 6933 C CA . GLY B 1 426 ? -17.969 -29.719 -17.25 1 96 426 GLY B CA 1
ATOM 6934 C C . GLY B 1 426 ? -16.688 -30.531 -17.047 1 96 426 GLY B C 1
ATOM 6935 O O . GLY B 1 426 ? -16.703 -31.547 -16.359 1 96 426 GLY B O 1
ATOM 6936 N N . TYR B 1 427 ? -15.625 -30.094 -17.672 1 96.19 427 TYR B N 1
ATOM 6937 C CA . TYR B 1 427 ? -14.359 -30.766 -17.422 1 96.19 427 TYR B CA 1
ATOM 6938 C C . TYR B 1 427 ? -13.805 -30.391 -16.047 1 96.19 427 TYR B C 1
ATOM 6940 O O . TYR B 1 427 ? -13.914 -29.25 -15.625 1 96.19 427 TYR B O 1
ATOM 6948 N N . LYS B 1 428 ? -13.273 -31.359 -15.367 1 93 428 LYS B N 1
ATOM 6949 C CA . LYS B 1 428 ? -12.688 -31.125 -14.047 1 93 428 LYS B CA 1
ATOM 6950 C C . LYS B 1 428 ? -11.352 -31.844 -13.906 1 93 428 LYS B C 1
ATOM 6952 O O . LYS B 1 428 ? -11.211 -33 -14.352 1 93 428 LYS B O 1
ATOM 6957 N N . ILE B 1 429 ? -10.461 -31.125 -13.453 1 94.75 429 ILE B N 1
ATOM 6958 C CA . ILE B 1 429 ? -9.18 -31.734 -13.109 1 94.75 429 ILE B CA 1
ATOM 6959 C C . ILE B 1 429 ? -9.281 -32.406 -11.75 1 94.75 429 ILE B C 1
ATOM 6961 O O . ILE B 1 429 ? -9.719 -31.812 -10.773 1 94.75 429 ILE B O 1
ATOM 6965 N N . GLU B 1 430 ? -8.922 -33.656 -11.672 1 93.12 430 GLU B N 1
ATOM 6966 C CA . GLU B 1 430 ? -9.023 -34.438 -10.445 1 93.12 430 GLU B CA 1
ATOM 6967 C C . GLU B 1 430 ? -7.914 -34.094 -9.461 1 93.12 430 GLU B C 1
ATOM 6969 O O . GLU B 1 430 ? -6.77 -33.844 -9.867 1 93.12 430 GLU B O 1
ATOM 6974 N N . ARG B 1 431 ? -8.328 -33.969 -8.219 1 90.44 431 ARG B N 1
ATOM 6975 C CA . ARG B 1 431 ? -7.352 -33.625 -7.176 1 90.44 431 ARG B CA 1
ATOM 6976 C C . ARG B 1 431 ? -7.441 -34.625 -6.02 1 90.44 431 ARG B C 1
ATOM 6978 O O . ARG B 1 431 ? -8.477 -35.25 -5.816 1 90.44 431 ARG B O 1
#

Radius of gyration: 30.14 Å; Cα contacts (8 Å, |Δi|>4): 1839; chains: 2; bounding box: 52×90×72 Å

Foldseek 3Di:
DPQPPDDDPLRVVLLVLLCVVPVPCVLLSLLLVCLVNVQVRPFWDADPPLAIGGHWPPHQKGFLQLVLLLLVLLLQSVQPDVVSLSRLLNPLLVLLVVLLVPVQAGIFHPDQCQAEPDDKPWDDGSGGNGRFGFLVSLLSSLVSQLLSCQRHVDNVSCDPSVVSSLVSSLVQQVQQLALVPRNPTFIADPPDDPQQAAPPRRSHDAADHDLLAGFGQHDPLNTGDNARRQLLSLLSLLLSLCSQLCCCVPPVNHPPSNVSSVVSSVSSLNSQQPQQWDQDPPLGIEGARHDRSPDDGHQAWAQDPPTLLCNVVSPGDHPDVSRSVSSNVCHCDVVHVQFAAAPQDTFGHHPSDDHQKHFLSNLLSNLVSPPDLVSLVVSSVSQSSLLLPLSAGAGIAHNHHSVRGPDNHTSSSSSSSNVSSSVSSPDDRGD/DPQPPDDDPLRVVLLVLLCVVPVPCVLLSLLLVCLVNVQVRPFWDADPPLAIGGAWPPHQKDFLQLLLLLLVLLLQSVQPDVVSLSRLLNPLLVLLVVLLVPVQAGIFHPDQCQAEPDDKPWDDGSGGNGRFGFLVSLLSSLVSQLLSCQRHVDNVSCDPSVVSSLVSSLVQQLQQLALVPRNPTFIADPPDDPQQAAPPRRSHDAADHDLLAGFGQHDPLNTGDNARRFLLSLLLLLLSLVSQLVCCVPPVNHPVSNVSSVVSSVSSLNSQQPQQWDQDPPLGIEGARHDRSPPDGHLAWAQDPPTLLCSVVSPGDHPDVSRSVSSNVCHCDVVHVQFAAAPQDTFGHHPSDDHQKHFLSNLLSNLVSPPDLVSLVVSSVSQSSLLLPLSAGAGIAHNHHSVRGPDNHTSSSSSSSNVSSSVSSPDDRGD

Secondary structure (DSSP, 8-state):
-----S--HHHHHHHHHHHHH-TT-HHHHHHHHHHHHHHHHHTEEE-GGG-EEE-BTTBS-EEHHHHHHHHGGGHHHHTT-HHHHHHHHHHHHHHHHHHHH-TT-SEE-SSS----SS--BS---TTEEE----HHHHHHHHHHHHHHHHHH---TT-SHHHHHHHHHHHHHHHHGGGHHHH-----B--SS-GGGS-HHHHT-S---SSSS----SB-TTSPBPSSSEEHHHHHHHHHHHHHHHHHIIIII--HHHHHHHHHHHHHHHHHHHHHSEEEETTTEEEE-SEE-SSS-EE----SSSS-GGGHHHHT---S-HHHHHHHHHHHTSTTSTTEEE-SS-EEEB-TTS-TTEEEHHHHHHHHHT-SSHHHHHHHHHHHHTTSTTSSS--SEEETTEEEEESSS--HHHHHHHHHHHHHHTT-----/-----S--HHHHHHHHHHHHH-TT-HHHHHHHHHHHHHHHHHTEEE-GGG-EEE-BTTBS-EEHHHHHHHHGGGHHHHTT-HHHHHHHHHHHHHHHHHHHH-TT-SEE-SSS----SS--BS---TTEEE----HHHHHHHHHHHHHHHHHH---TT-SHHHHHHHHHHHHHHHHGGGHHHH-----B--SS-GGGS-HHHHT-S---SSSS----SB-TTSPBPSSSEEHHHHHHHHHHHHHHHHHIIIII--HHHHHHHHHHHHHHHHHHHHHSEEEETTTEEEE-SEE-SSS-EE----SSSS-GGGHHHHT---S-HHHHHHHHHHHTSTTSTTEEE-SS-EEEB-TTS-TTEEEHHHHHHHHHT-SSHHHHHHHHHHHHTTSTTSSS--SEEETTEEEEESSS--HHHHHHHHHHHHHHTT-----

Solvent-accessible surface area (backbone atoms only — not comparable to full-atom values): 43184 Å² total; per-residue (Å²): 127,86,56,71,81,67,85,50,68,57,55,50,54,51,51,55,54,50,42,69,77,31,75,91,40,58,64,52,41,53,26,36,53,43,24,58,50,46,45,66,52,69,24,56,39,81,45,78,93,64,22,29,48,33,36,52,64,93,41,86,32,30,35,37,38,52,46,35,53,37,46,52,58,48,47,60,43,19,49,82,26,66,68,54,36,48,48,55,40,8,34,40,45,38,46,26,52,48,36,64,73,41,71,50,43,32,24,26,38,94,52,72,73,52,58,51,82,64,93,51,56,51,96,79,55,37,41,37,24,40,65,57,30,33,53,44,36,64,28,30,45,54,43,46,52,49,36,45,25,61,42,51,68,51,60,79,58,69,40,70,56,36,53,54,23,50,53,51,50,54,49,50,46,56,37,23,19,29,41,86,84,61,47,83,72,44,34,36,46,77,98,61,51,64,46,62,25,37,26,58,90,13,61,33,50,84,54,53,62,71,56,36,41,40,49,24,54,26,42,73,69,60,32,34,39,80,29,26,33,38,38,32,33,43,41,42,41,31,38,34,25,51,50,46,20,49,42,18,56,74,71,66,61,32,67,66,57,18,50,54,27,46,52,50,24,51,37,28,46,51,15,44,74,71,57,32,58,47,66,41,90,94,48,44,48,22,61,30,37,19,19,23,69,48,58,53,66,44,68,42,53,51,22,43,74,63,17,69,73,36,35,66,72,66,59,46,78,70,94,52,68,63,31,57,53,24,27,49,56,39,42,75,30,72,62,6,55,32,34,36,76,40,87,70,36,67,43,33,6,34,92,80,49,59,80,55,23,27,20,46,40,26,40,26,38,52,21,64,53,38,94,43,72,67,52,24,52,49,29,53,52,51,53,58,73,48,26,49,86,61,51,32,30,26,51,30,26,28,21,68,42,37,72,45,52,78,41,80,56,28,50,46,24,16,21,36,47,34,37,35,54,39,42,75,70,68,52,74,85,50,126,126,86,56,72,80,64,83,51,67,59,55,49,54,52,52,56,56,50,42,70,77,32,74,90,40,55,64,52,42,53,27,38,52,43,25,58,50,45,46,66,54,69,24,57,38,81,46,76,94,65,21,29,48,35,37,52,64,92,41,86,32,29,34,37,38,54,45,36,52,37,47,51,59,48,48,61,43,18,50,81,27,67,68,54,36,48,48,54,41,7,33,41,47,38,45,26,54,47,36,61,72,40,70,50,42,30,25,25,38,95,51,72,73,52,57,51,83,63,93,52,55,49,95,79,54,36,40,36,25,40,64,57,31,34,53,44,36,62,28,29,46,52,42,47,51,49,36,44,26,63,43,53,69,51,61,80,57,68,39,70,57,36,54,54,23,49,53,51,50,52,51,49,46,57,36,23,19,29,41,87,82,62,47,85,72,44,33,35,47,78,98,61,51,63,46,63,24,36,26,58,90,12,61,33,48,84,52,54,63,70,55,37,40,40,49,23,56,26,42,76,70,60,34,34,39,80,29,26,32,37,37,31,33,44,41,42,42,30,38,35,23,51,50,46,22,51,42,19,55,76,68,67,60,31,69,66,58,19,48,52,27,47,54,50,25,50,36,27,46,52,16,43,75,69,57,33,60,47,65,41,93,96,48,45,48,22,60,29,35,19,20,24,69,47,58,52,68,43,69,42,51,50,23,44,73,62,18,67,72,35,35,66,72,65,59,46,77,70,95,51,68,63,30,57,52,24,28,48,55,39,41,74,31,73,63,6,56,32,35,36,77,40,86,70,34,66,43,32,6,34,95,77,48,60,81,56,23,25,21,45,39,27,40,26,39,52,23,65,54,39,93,42,71,65,53,24,50,49,31,52,53,51,52,58,72,47,27,49,86,63,50,33,28,26,51,30,26,28,21,69,42,36,72,46,51,78,42,82,55,27,49,45,23,16,21,38,47,32,38,35,54,37,41,74,72,66,51,73,83,51,127